Protein AF-0000000067850113 (afdb_homodimer)

Sequence (910 aa):
MAALKRILNLSKTIKTITNKEPCWVKTADEAIEKANLDSDQLVFVQGAAATPTELLRAMTDYGIRSDVRNVRLCHMHLEGPAPFAKAENAKHFKSVSFFIGGNVRAAVNAGHADCIPILLHEIPRVFEEKYLKPDIALVQVCPPDDKGYCSLGTSVDCVRSALSHAKYIVALVNKHMPRTFGDASIHVSHLDFAVEHHTPLPVHPVKPPSKEEQQIGKYIAENLVENGATMQMGIGSIPDAVLSLLDNHKNLGIHSEMFSDGVVDLVNKGCITNNCKPMHKGRIVGSFCIGSEKLYDFMHDNPFIEMLAVNYVNNPQIVAKQAKMTAINSCIEVDITGQICADSIGTRMYSGFGGQLDFVIGAALSNDRQGKSIIALQSVTSKGESKIQPVLKLGSGVVTNRAIVRYVVTEYGIASLFGKSLQQRSYELIQIAHPDHREALEKAAFERLKMMPAPMAALKRILNLSKTIKTITNKEPCWVKTADEAIEKANLDSDQLVFVQGAAATPTELLRAMTDYGIRSDVRNVRLCHMHLEGPAPFAKAENAKHFKSVSFFIGGNVRAAVNAGHADCIPILLHEIPRVFEEKYLKPDIALVQVCPPDDKGYCSLGTSVDCVRSALSHAKYIVALVNKHMPRTFGDASIHVSHLDFAVEHHTPLPVHPVKPPSKEEQQIGKYIAENLVENGATMQMGIGSIPDAVLSLLDNHKNLGIHSEMFSDGVVDLVNKGCITNNCKPMHKGRIVGSFCIGSEKLYDFMHDNPFIEMLAVNYVNNPQIVAKQAKMTAINSCIEVDITGQICADSIGTRMYSGFGGQLDFVIGAALSNDRQGKSIIALQSVTSKGESKIQPVLKLGSGVVTNRAIVRYVVTEYGIASLFGKSLQQRSYELIQIAHPDHREALEKAAFERLKMMPAP

Solvent-accessible surface area (backbone atoms only — not comparable to full-atom values): 42792 Å² total; per-residue (Å²): 100,67,70,53,51,50,51,60,65,56,48,63,48,54,51,76,43,85,96,41,67,43,47,74,42,84,39,45,51,57,40,41,59,73,67,58,76,50,56,66,36,33,32,35,41,40,25,43,38,25,30,36,53,63,49,52,50,25,44,39,52,49,34,61,77,66,61,28,34,52,23,33,34,39,29,49,36,51,48,70,83,46,74,45,50,36,77,92,32,40,64,31,22,30,42,34,23,45,22,41,22,83,62,47,31,66,25,32,66,58,32,49,24,44,36,28,58,30,44,45,35,50,53,36,48,33,28,73,69,56,74,45,65,27,48,34,26,40,33,30,25,16,60,56,49,100,84,35,41,22,10,30,31,42,36,22,32,49,44,63,42,45,56,77,45,27,74,34,33,39,34,39,30,14,76,61,39,27,39,34,35,70,61,14,45,34,24,46,34,70,32,46,26,34,22,75,51,76,56,80,61,64,61,52,82,86,62,82,52,50,72,53,32,40,41,29,10,46,54,42,33,74,71,68,56,55,69,32,19,21,35,25,36,51,79,54,45,46,46,43,29,23,45,72,55,39,77,84,41,43,35,22,21,41,57,21,54,32,56,42,50,47,56,58,55,34,39,77,71,57,19,42,47,9,66,51,32,78,64,64,59,50,27,39,37,30,11,31,34,56,26,38,70,68,40,45,58,61,43,36,76,28,83,53,38,32,31,30,40,23,58,54,62,36,23,34,77,56,38,9,59,34,28,42,16,33,27,45,39,67,53,62,35,31,19,34,64,43,35,27,21,47,24,26,62,24,69,44,65,53,37,36,49,42,54,51,52,32,40,38,50,3,11,70,57,16,71,80,73,53,30,38,28,34,38,38,39,66,29,44,48,99,85,64,45,67,22,60,28,74,47,60,54,66,45,42,40,49,60,40,28,40,48,70,43,38,33,41,32,16,55,59,38,76,23,79,39,69,83,34,30,48,48,30,28,28,30,41,48,43,65,26,32,44,78,91,48,31,65,63,44,48,53,44,40,22,70,65,44,48,38,72,57,37,127,104,69,70,53,52,51,50,60,65,55,48,63,48,52,52,76,43,85,97,42,67,44,46,74,43,85,40,46,50,56,40,40,59,73,68,57,77,49,56,66,36,34,32,35,43,40,25,43,40,25,29,36,52,63,50,51,49,25,44,38,52,50,32,60,77,66,62,28,35,52,22,33,33,41,29,48,36,52,48,70,82,46,72,45,49,36,77,91,33,39,67,32,22,32,42,34,23,45,24,42,22,82,62,45,31,66,24,32,64,59,31,48,23,46,36,29,58,32,45,45,34,50,54,35,48,33,28,73,70,57,73,44,64,27,46,34,27,40,33,32,25,15,58,56,48,100,85,34,40,21,10,29,31,41,36,22,31,50,43,62,42,44,56,76,45,27,74,36,33,38,33,38,31,13,76,60,38,26,40,32,36,70,61,15,46,32,25,45,34,70,32,47,27,34,20,75,51,77,56,80,59,64,62,51,82,85,61,81,52,51,73,53,33,40,42,28,10,47,54,42,32,74,71,70,56,55,70,33,19,22,36,24,36,52,79,52,46,47,46,43,28,23,46,71,55,38,79,85,42,42,35,22,21,42,57,19,54,32,54,41,50,49,56,56,56,35,40,77,70,56,18,42,48,9,66,51,32,79,64,64,59,52,27,37,38,30,12,31,34,57,24,38,70,67,40,46,57,61,41,35,74,27,84,52,38,34,29,31,40,21,57,55,61,37,22,34,76,55,37,8,58,34,30,42,16,34,27,44,39,66,54,62,35,31,20,34,65,43,36,27,22,47,24,27,61,24,68,43,67,55,35,38,49,41,56,50,51,32,40,37,50,4,10,69,56,17,68,81,73,54,31,38,28,36,40,38,38,65,28,46,46,101,86,64,45,66,24,61,29,74,46,60,54,64,44,42,40,49,59,42,29,39,47,71,42,40,34,41,32,16,55,58,39,77,24,78,37,70,83,35,30,48,48,29,29,30,28,40,46,44,63,25,33,45,77,92,48,31,66,62,45,47,53,45,40,22,70,66,44,48,37,73,57,37,128

InterPro domains:
  IPR003702 Acetyl-CoA hydrolase/transferase, N-terminal [PF02550] (43-203)
  IPR026888 Acetyl-CoA hydrolase/transferase, C-terminal domain [PF13336] (291-445)
  IPR037171 NagB/RpiA transferase-like [SSF100950] (24-242)
  IPR037171 NagB/RpiA transferase-like [SSF100950] (205-452)
  IPR038460 Acetyl-CoA hydrolase/transferase, C-terminal domain superfamily [G3DSA:3.40.1080.20] (309-453)
  IPR046433 Acetyl-CoA hydrolase/transferase [PTHR21432] (11-454)

Secondary structure (DSSP, 8-state):
-HHHHHHHHHHHHHSPPTT---EEESSHHHHHHHTT--TT-EEEE--BTT--HHHHHHHHHHHHHHT---EEEEES-B-S--GGGSGGGTTTEEEEESS--HHHHHHHHHTSSEE----GGGHHHHHHTTSS--SEEEEEEPPP-TTSEEE-TTB-TTHHHHHHT-SEEEEEE-TTS---EETTEEEGGG-SEEEE---PPP----PPPPHHHHHHHHHHHHHT--TTPEEEE-SSHHHHHHHHT-TT--SBEEB-SEE-HHHHHHHHTT-B--TT-SSSTTSEEESEE---HHHHHHHTT-TTEEE--HHHHT-HHHHTTSTT-EEEEE-SEEETT--EE-SEETTEE-S--TTHHHHHHHHHT-TTS--EEEEE--SB-TT--BSEESSPPTT--EEE-TTT--EEEETTEEEE-TT--HHHHHHHHHHTS-HHHHHHHHHHHHHHHSS----/-HHHHHHHHHHHHHSPPTT---EEESSHHHHHHHTT--TT-EEEE--BTT--HHHHHHHHHHHHHHT---EEEEES-B-S--GGGSGGGTTTEEEEESS--HHHHHHHHHTSSEE----GGGHHHHHHTTSS--SEEEEEEPPP-TTSEEE-TTB-TTHHHHHHT-SEEEEEE-TTS---EETTEEEGGG-SEEEE---PPP----PPPPHHHHHHHHHHHHHT--TTPEEEE-SSHHHHHHHHT-TT--SBEEB-SEE-HHHHHHHHTT-B--TT-SSSTTSEEESEE---HHHHHHHTT-TTEEE--HHHHT-HHHHTTSTT-EEEEE-SEEETT--EE-SEETTEE-S--TTHHHHHHHHHT-TTS--EEEEE--SB-TT--BSEESSPPTT--EEE-TTT--EEEETTEEEE-TT--HHHHHHHHHHTS-HHHHHHHHHHHHHHHSS----

Foldseek 3Di:
DVVVVQVVLLPQFQDFDPPFFAAEDAALLVLLVVLPDAAPFEEEAFAALWGPVRNQVSNLVNQVVVVHAHYEYEYEHHDDARPCLDPVNLRRYEYEYCWDYPRNQVSCQVVSYYYDFDAQLCVLVCLVVPVDAGQEYETEWEAADPVQKIFSAFAQANRSSNLSRYNAYEYAYENQRAHADASGIGGSSSHHYYYYDYDHTDADDDDAADPFLLLLLVQCLPPQDAAQEEEEEDDDHNVLSVLVSNLPHAAYAYLYQEDEPSVVVSVVSRRHQQCSWPPPRRAHEYRHYHHHSNVSVCRHPPNSYHHYYCNQSLALVNLLATDLYEYEEEAQAAELLGFTFRQAQAQRGDIHQYSLVSNLSSQCNRPVNNGHREYEDEQADPVRHGRYHNDGHHRTDGNDGSQSGAWYTTSQHIQGRHPHDSLASSQSSLSRHDPVCSVVSQVSSCVVVVDGRDD/DVVVVQVVLLPQFQDFDPPFFAAEDAALLVLLVVLPDAAPFEEEAFAALWGPVRNQVSNLVNQVVVVHAHYEYEYEHHDDARPCLDPVNLRRYEYEYCWDYPRNQVSCQVVSYYYDFDAQLCVLVCLVVPVDAGQEYETEWEAADPVQKIFSAFAQANRSSNLSRYNAYEYAYENQRAHAAASGIGGSSSHHYYYYDYDHTDADDDDAADPFLLLLLVQCLPPQDAAQEEEEEDDDHNVLSVLVSNLPHAQYAYLYQEDEPSVVVSVVSRRHQQCSWPPPRRAHEYRHYHHHSNVSVCRHPPNSYHHYYCNQSLALVNLLATDLYEYEEEAQAAELLGFTFRQAQAQRGDIHQYSLLSNLSSQCNRPVNNGHREYEDEQADPVRHGRYHNDGHHRTDGNDGSQSGAWYTTSQHIQGRHPHDSLASSQSSLSRHDPVCSVVSQVSSCVVVVDGRDD

Structure (mmCIF, N/CA/C/O backbone):
data_AF-0000000067850113-model_v1
#
loop_
_entity.id
_entity.type
_entity.pdbx_description
1 polymer 'Uncharacterized protein LOC409180 isoform X2'
#
loop_
_atom_site.group_PDB
_atom_site.id
_atom_site.type_symbol
_atom_site.label_atom_id
_atom_site.label_alt_id
_atom_site.label_comp_id
_atom_site.label_asym_id
_atom_site.label_entity_id
_atom_site.label_seq_id
_atom_site.pdbx_PDB_ins_code
_atom_site.Cartn_x
_atom_site.Cartn_y
_atom_site.Cartn_z
_atom_site.occupancy
_atom_site.B_iso_or_equiv
_atom_site.auth_seq_id
_atom_site.auth_comp_id
_atom_site.auth_asym_id
_atom_site.auth_atom_id
_atom_site.pdbx_PDB_model_num
ATOM 1 N N . MET A 1 1 ? -7.66 14 -15.25 1 36.84 1 MET A N 1
ATOM 2 C CA . MET A 1 1 ? -8.617 14.445 -14.234 1 36.84 1 MET A CA 1
ATOM 3 C C . MET A 1 1 ? -7.895 14.984 -13 1 36.84 1 MET A C 1
ATOM 5 O O . MET A 1 1 ? -8.281 16.016 -12.453 1 36.84 1 MET A O 1
ATOM 9 N N . ALA A 1 2 ? -6.797 14.266 -12.711 1 45.38 2 ALA A N 1
ATOM 10 C CA . ALA A 1 2 ? -6.027 14.781 -11.586 1 45.38 2 ALA A CA 1
ATOM 11 C C . ALA A 1 2 ? -5.453 16.156 -11.891 1 45.38 2 ALA A C 1
ATOM 13 O O . ALA A 1 2 ? -5.484 17.062 -11.047 1 45.38 2 ALA A O 1
ATOM 14 N N . ALA A 1 3 ? -4.969 16.266 -13.125 1 43.81 3 ALA A N 1
ATOM 15 C CA . ALA A 1 3 ? -4.422 17.547 -13.555 1 43.81 3 ALA A CA 1
ATOM 16 C C . ALA A 1 3 ? -5.488 18.641 -13.523 1 43.81 3 ALA A C 1
ATOM 18 O O . ALA A 1 3 ? -5.219 19.766 -13.117 1 43.81 3 ALA A O 1
ATOM 19 N N . LEU A 1 4 ? -6.715 18.172 -13.789 1 41.16 4 LEU A N 1
ATOM 20 C CA . LEU A 1 4 ? -7.777 19.172 -13.852 1 41.16 4 LEU A CA 1
ATOM 21 C C . LEU A 1 4 ? -8.172 19.625 -12.445 1 41.16 4 LEU A C 1
ATOM 23 O O . LEU A 1 4 ? -8.391 20.812 -12.227 1 41.16 4 LEU A O 1
ATOM 27 N N . LYS A 1 5 ? -8.281 18.719 -11.547 1 47.19 5 LYS A N 1
ATOM 28 C CA . LYS A 1 5 ? -8.648 19.094 -10.188 1 47.19 5 LYS A CA 1
ATOM 29 C C . LYS A 1 5 ? -7.547 19.922 -9.523 1 47.19 5 LYS A C 1
ATOM 31 O O . LYS A 1 5 ? -7.832 20.844 -8.758 1 47.19 5 LYS A O 1
ATOM 36 N N . ARG A 1 6 ? -6.359 19.531 -9.906 1 48.81 6 ARG A N 1
ATOM 37 C CA . ARG A 1 6 ? -5.254 20.359 -9.43 1 48.81 6 ARG A CA 1
ATOM 38 C C . ARG A 1 6 ? -5.461 21.812 -9.812 1 48.81 6 ARG A C 1
ATOM 40 O O . ARG A 1 6 ? -5.266 22.719 -8.984 1 48.81 6 ARG A O 1
ATOM 47 N N . ILE A 1 7 ? -5.941 21.906 -10.969 1 44.22 7 ILE A N 1
ATOM 48 C CA . ILE A 1 7 ? -6.078 23.25 -11.523 1 44.22 7 ILE A CA 1
ATOM 49 C C . ILE A 1 7 ? -7.164 24.016 -10.766 1 44.22 7 ILE A C 1
ATOM 51 O O . ILE A 1 7 ? -6.984 25.188 -10.422 1 44.22 7 ILE A O 1
ATOM 55 N N . LEU A 1 8 ? -8.242 23.375 -10.422 1 45.66 8 LEU A N 1
ATOM 56 C CA . LEU A 1 8 ? -9.367 24.062 -9.805 1 45.66 8 LEU A CA 1
ATOM 57 C C . LEU A 1 8 ? -9.031 24.484 -8.383 1 45.66 8 LEU A C 1
ATOM 59 O O . LEU A 1 8 ? -9.344 25.609 -7.969 1 45.66 8 LEU A O 1
ATOM 63 N N . ASN A 1 9 ? -8.406 23.625 -7.664 1 50.81 9 ASN A N 1
ATOM 64 C CA . ASN A 1 9 ? -8.086 23.938 -6.277 1 50.81 9 ASN A CA 1
ATOM 65 C C . ASN A 1 9 ? -6.973 24.984 -6.184 1 50.81 9 ASN A C 1
ATOM 67 O O . ASN A 1 9 ? -7.012 25.859 -5.32 1 50.81 9 ASN A O 1
ATOM 71 N N . LEU A 1 10 ? -6.055 24.953 -7.227 1 52.88 10 LEU A N 1
ATOM 72 C CA . LEU A 1 10 ? -4.934 25.875 -7.227 1 52.88 10 LEU A CA 1
ATOM 73 C C . LEU A 1 10 ? -5.414 27.312 -7.465 1 52.88 10 LEU A C 1
ATOM 75 O O . LEU A 1 10 ? -4.82 28.266 -6.953 1 52.88 10 LEU A O 1
ATOM 79 N N . SER A 1 11 ? -6.516 27.406 -8.117 1 60.19 11 SER A N 1
ATOM 80 C CA . SER A 1 11 ? -6.898 28.734 -8.57 1 60.19 11 SER A CA 1
ATOM 81 C C . SER A 1 11 ? -7.547 29.547 -7.445 1 60.19 11 SER A C 1
ATOM 83 O O . SER A 1 11 ? -7.531 30.781 -7.465 1 60.19 11 SER A O 1
ATOM 85 N N . LYS A 1 12 ? -7.836 28.922 -6.328 1 66.81 12 LYS A N 1
ATOM 86 C CA . LYS A 1 12 ? -8.703 29.609 -5.383 1 66.81 12 LYS A CA 1
ATOM 87 C C . LYS A 1 12 ? -7.91 30.594 -4.527 1 66.81 12 LYS A C 1
ATOM 89 O O . LYS A 1 12 ? -8.383 31.703 -4.246 1 66.81 12 LYS A O 1
ATOM 94 N N . THR A 1 13 ? -6.621 30.234 -4.281 1 75.69 13 THR A N 1
ATOM 95 C CA . THR A 1 13 ? -5.941 31.125 -3.344 1 75.69 13 THR A CA 1
ATOM 96 C C . THR A 1 13 ? -4.992 32.062 -4.078 1 75.69 13 THR A C 1
ATOM 98 O O . THR A 1 13 ? -4.359 32.938 -3.461 1 75.69 13 THR A O 1
ATOM 101 N N . ILE A 1 14 ? -4.988 31.922 -5.328 1 78.5 14 ILE A N 1
ATOM 102 C CA . ILE A 1 14 ? -4.094 32.75 -6.121 1 78.5 14 ILE A CA 1
ATOM 103 C C . ILE A 1 14 ? -4.871 33.938 -6.715 1 78.5 14 ILE A C 1
ATOM 105 O O . ILE A 1 14 ? -4.324 35.031 -6.891 1 78.5 14 ILE A O 1
ATOM 109 N N . LYS A 1 15 ? -6.199 33.781 -6.891 1 82.12 15 LYS A N 1
ATOM 110 C CA . LYS A 1 15 ? -7.016 34.812 -7.492 1 82.12 15 LYS A CA 1
ATOM 111 C C . LYS A 1 15 ? -7.344 35.906 -6.48 1 82.12 15 LYS A C 1
ATOM 113 O O . LYS A 1 15 ? -7.719 35.625 -5.344 1 82.12 15 LYS A O 1
ATOM 118 N N . THR A 1 16 ? -7.172 37.062 -6.926 1 88.19 16 THR A N 1
ATOM 119 C CA . THR A 1 16 ? -7.457 38.219 -6.059 1 88.19 16 THR A CA 1
ATOM 120 C C . THR A 1 16 ? -8.945 38.25 -5.715 1 88.19 16 THR A C 1
ATOM 122 O O . THR A 1 16 ? -9.797 38.031 -6.574 1 88.19 16 THR A O 1
ATOM 125 N N . ILE A 1 17 ? -9.156 38.531 -4.418 1 88.38 17 ILE A N 1
ATOM 126 C CA . ILE A 1 17 ? -10.516 38.875 -4.023 1 88.38 17 ILE A CA 1
ATOM 127 C C . ILE A 1 17 ? -10.688 40.406 -4.105 1 88.38 17 ILE A C 1
ATOM 129 O O . ILE A 1 17 ? -10.07 41.156 -3.336 1 88.38 17 ILE A O 1
ATOM 133 N N . THR A 1 18 ? -11.555 40.781 -4.984 1 87.56 18 THR A N 1
ATOM 134 C CA . THR A 1 18 ? -11.711 42.219 -5.266 1 87.56 18 THR A CA 1
ATOM 135 C C . THR A 1 18 ? -12.227 42.938 -4.035 1 87.56 18 THR A C 1
ATOM 137 O O . THR A 1 18 ? -13.156 42.5 -3.371 1 87.56 18 THR A O 1
ATOM 140 N N . ASN A 1 19 ? -11.531 44 -3.736 1 89.5 19 ASN A N 1
ATOM 141 C CA . ASN A 1 19 ? -11.914 44.938 -2.697 1 89.5 19 ASN A CA 1
ATOM 142 C C . ASN A 1 19 ? -11.812 44.312 -1.307 1 89.5 19 ASN A C 1
ATOM 144 O O . ASN A 1 19 ? -12.641 44.594 -0.438 1 89.5 19 ASN A O 1
ATOM 148 N N . LYS A 1 20 ? -11.008 43.344 -1.157 1 92.75 20 LYS A N 1
ATOM 149 C CA . LYS A 1 20 ? -10.766 42.781 0.167 1 92.75 20 LYS A CA 1
ATOM 150 C C . LYS A 1 20 ? -9.289 42.906 0.549 1 92.75 20 LYS A C 1
ATOM 152 O O . LYS A 1 20 ? -8.406 42.625 -0.257 1 92.75 20 LYS A O 1
ATOM 157 N N . GLU A 1 21 ? -9.07 43.406 1.704 1 94.19 21 GLU A N 1
ATOM 158 C CA . GLU A 1 21 ? -7.75 43.5 2.328 1 94.19 21 GLU A CA 1
ATOM 159 C C . GLU A 1 21 ? -7.762 42.875 3.721 1 94.19 21 GLU A C 1
ATOM 161 O O . GLU A 1 21 ? -8.789 42.875 4.398 1 94.19 21 GLU A O 1
ATOM 166 N N . PRO A 1 22 ? -6.66 42.375 4.078 1 96.56 22 PRO A N 1
ATOM 167 C CA . PRO A 1 22 ? -6.637 41.844 5.441 1 96.56 22 PRO A CA 1
ATOM 168 C C . PRO A 1 22 ? -6.785 42.938 6.504 1 96.56 22 PRO A C 1
ATOM 170 O O . PRO A 1 22 ? -6.414 44.062 6.27 1 96.56 22 PRO A O 1
ATOM 173 N N . CYS A 1 23 ? -7.414 42.562 7.527 1 98.06 23 CYS A N 1
ATOM 174 C CA . CYS A 1 23 ? -7.348 43.406 8.711 1 98.06 23 CYS A CA 1
ATOM 175 C C . CYS A 1 23 ? -5.996 43.281 9.406 1 98.06 23 CYS A C 1
ATOM 177 O O . CYS A 1 23 ? -5.723 42.25 10.047 1 98.06 23 CYS A O 1
ATOM 179 N N . TRP A 1 24 ? -5.184 44.25 9.227 1 98.12 24 TRP A N 1
ATOM 180 C CA . TRP A 1 24 ? -3.881 44.25 9.883 1 98.12 24 TRP A CA 1
ATOM 181 C C . TRP A 1 24 ? -4.012 44.625 11.359 1 98.12 24 TRP A C 1
ATOM 183 O O . TRP A 1 24 ? -4.633 45.656 11.688 1 98.12 24 TRP A O 1
ATOM 193 N N . VAL A 1 25 ? -3.463 43.812 12.203 1 98.38 25 VAL A N 1
ATOM 194 C CA . VAL A 1 25 ? -3.527 44.062 13.641 1 98.38 25 VAL A CA 1
ATOM 195 C C . VAL A 1 25 ? -2.117 44.125 14.219 1 98.38 25 VAL A C 1
ATOM 197 O O . VAL A 1 25 ? -1.141 43.812 13.523 1 98.38 25 VAL A O 1
ATOM 200 N N . LYS A 1 26 ? -1.977 44.5 15.461 1 97.75 26 LYS A N 1
ATOM 201 C CA . LYS A 1 26 ? -0.671 44.812 16.047 1 97.75 26 LYS A CA 1
ATOM 202 C C . LYS A 1 26 ? -0.047 43.594 16.672 1 97.75 26 LYS A C 1
ATOM 204 O O . LYS A 1 26 ? 1.178 43.438 16.719 1 97.75 26 LYS A O 1
ATOM 209 N N . THR A 1 27 ? -0.947 42.719 17.25 1 98.38 27 THR A N 1
ATOM 210 C CA . THR A 1 27 ? -0.417 41.531 17.953 1 98.38 27 THR A CA 1
ATOM 211 C C . THR A 1 27 ? -1.161 40.281 17.547 1 98.38 27 THR A C 1
ATOM 213 O O . THR A 1 27 ? -2.291 40.344 17.062 1 98.38 27 THR A O 1
ATOM 216 N N . ALA A 1 28 ? -0.485 39.188 17.766 1 98.62 28 ALA A N 1
ATOM 217 C CA . ALA A 1 28 ? -1.119 37.906 17.547 1 98.62 28 ALA A CA 1
ATOM 218 C C . ALA A 1 28 ? -2.35 37.719 18.422 1 98.62 28 ALA A C 1
ATOM 220 O O . ALA A 1 28 ? -3.346 37.125 18 1 98.62 28 ALA A O 1
ATOM 221 N N . ASP A 1 29 ? -2.311 38.25 19.656 1 98.44 29 ASP A N 1
ATOM 222 C CA . ASP A 1 29 ? -3.438 38.188 20.594 1 98.44 29 ASP A CA 1
ATOM 223 C C . ASP A 1 29 ? -4.68 38.844 19.984 1 98.44 29 ASP A C 1
ATOM 225 O O . ASP A 1 29 ? -5.77 38.25 20.031 1 98.44 29 ASP A O 1
ATOM 229 N N . GLU A 1 30 ? -4.445 40.031 19.438 1 98.38 30 GLU A N 1
ATOM 230 C CA . GLU A 1 30 ? -5.547 40.75 18.812 1 98.38 30 GLU A CA 1
ATOM 231 C C . GLU A 1 30 ? -6.113 39.969 17.625 1 98.38 30 GLU A C 1
ATOM 233 O O . GLU A 1 30 ? -7.324 39.969 17.406 1 98.38 30 GLU A O 1
ATOM 238 N N . ALA A 1 31 ? -5.246 39.344 16.891 1 98.56 31 ALA A N 1
ATOM 239 C CA . ALA A 1 31 ? -5.672 38.594 15.711 1 98.56 31 ALA A CA 1
ATOM 240 C C . ALA A 1 31 ? -6.582 37.438 16.109 1 98.56 31 ALA A C 1
ATOM 242 O O . ALA A 1 31 ? -7.617 37.219 15.477 1 98.56 31 ALA A O 1
ATOM 243 N N . ILE A 1 32 ? -6.176 36.719 17.156 1 98.62 32 ILE A N 1
ATOM 244 C CA . ILE A 1 32 ? -6.941 35.562 17.609 1 98.62 32 ILE A CA 1
ATOM 245 C C . ILE A 1 32 ? -8.297 36.031 18.141 1 98.62 32 ILE A C 1
ATOM 247 O O . ILE A 1 32 ? -9.32 35.375 17.891 1 98.62 32 ILE A O 1
ATOM 251 N N . GLU A 1 33 ? -8.25 37.094 18.891 1 97.62 33 GLU A N 1
ATOM 252 C CA . GLU A 1 33 ? -9.484 37.656 19.422 1 97.62 33 GLU A CA 1
ATOM 253 C C . GLU A 1 33 ? -10.445 38.031 18.297 1 97.62 33 GLU A C 1
ATOM 255 O O . GLU A 1 33 ? -11.633 37.719 18.344 1 97.62 33 GLU A O 1
ATOM 260 N N . LYS A 1 34 ? -9.953 38.656 17.297 1 97.88 34 LYS A N 1
ATOM 261 C CA . LYS A 1 34 ? -10.773 39.094 16.172 1 97.88 34 LYS A CA 1
ATOM 262 C C . LYS A 1 34 ? -11.289 37.906 15.359 1 97.88 34 LYS A C 1
ATOM 264 O O . LYS A 1 34 ? -12.383 37.969 14.789 1 97.88 34 LYS A O 1
ATOM 269 N N . ALA A 1 35 ? -10.492 36.906 15.352 1 97.88 35 ALA A N 1
ATOM 270 C CA . ALA A 1 35 ? -10.906 35.688 14.633 1 97.88 35 ALA A CA 1
ATOM 271 C C . ALA A 1 35 ? -11.992 34.938 15.398 1 97.88 35 ALA A C 1
ATOM 273 O O . ALA A 1 35 ? -12.531 33.938 14.914 1 97.88 35 ALA A O 1
ATOM 274 N N . ASN A 1 36 ? -12.344 35.375 16.625 1 96.88 36 ASN A N 1
ATOM 275 C CA . ASN A 1 36 ? -13.438 34.875 17.438 1 96.88 36 ASN A CA 1
ATOM 276 C C . ASN A 1 36 ? -13.234 33.406 17.766 1 96.88 36 ASN A C 1
ATOM 278 O O . ASN A 1 36 ? -14.117 32.562 17.531 1 96.88 36 ASN A O 1
ATOM 282 N N . LEU A 1 37 ? -12.023 33.031 18.234 1 98.5 37 LEU A N 1
ATOM 283 C CA . LEU A 1 37 ? -11.82 31.703 18.75 1 98.5 37 LEU A CA 1
ATOM 284 C C . LEU A 1 37 ? -12.859 31.359 19.812 1 98.5 37 LEU A C 1
ATOM 286 O O . LEU A 1 37 ? -13.086 32.156 20.734 1 98.5 37 LEU A O 1
ATOM 290 N N . ASP A 1 38 ? -13.469 30.203 19.688 1 98.44 38 ASP A N 1
ATOM 291 C CA . ASP A 1 38 ? -14.516 29.797 20.609 1 98.44 38 ASP A CA 1
ATOM 292 C C . ASP A 1 38 ? -14.523 28.281 20.797 1 98.44 38 ASP A C 1
ATOM 294 O O . ASP A 1 38 ? -13.781 27.562 20.109 1 98.44 38 ASP A O 1
ATOM 298 N N . SER A 1 39 ? -15.32 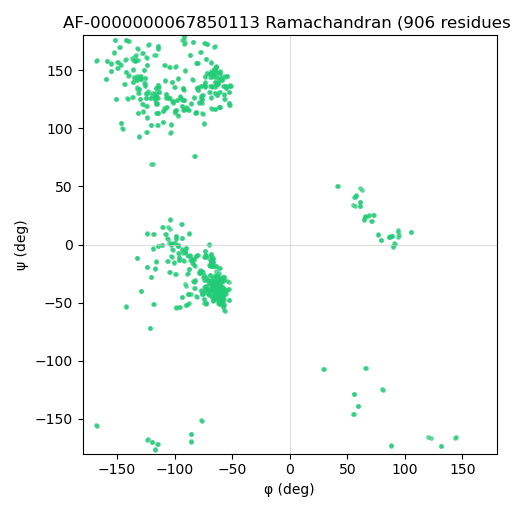27.828 21.781 1 98.69 39 SER A N 1
ATOM 299 C CA . SER A 1 39 ? -15.422 26.406 22.109 1 98.69 39 SER A CA 1
ATOM 300 C C . SER A 1 39 ? -15.906 25.594 20.922 1 98.69 39 SER A C 1
ATOM 302 O O . SER A 1 39 ? -16.641 26.094 20.078 1 98.69 39 SER A O 1
ATOM 304 N N . ASP A 1 40 ? -15.414 24.406 20.734 1 98.25 40 ASP A N 1
ATOM 305 C CA . ASP A 1 40 ? -15.859 23.375 19.797 1 98.25 40 ASP A CA 1
ATOM 306 C C . ASP A 1 40 ? -15.422 23.688 18.375 1 98.25 40 ASP A C 1
ATOM 308 O O . ASP A 1 40 ? -15.805 22.984 17.438 1 98.25 40 ASP A O 1
ATOM 312 N N . GLN A 1 41 ? -14.562 24.719 18.219 1 98.69 41 GLN A N 1
ATOM 313 C CA . GLN A 1 41 ? -14.07 25.062 16.891 1 98.69 41 GLN A CA 1
ATOM 314 C C . GLN A 1 41 ? -12.922 24.156 16.469 1 98.69 41 GLN A C 1
ATOM 316 O O . GLN A 1 41 ? -12.305 23.5 17.312 1 98.69 41 GLN A O 1
ATOM 321 N N . LEU A 1 42 ? -12.734 24.047 15.188 1 98.81 42 LEU A N 1
ATOM 322 C CA . LEU A 1 42 ? -11.586 23.375 14.594 1 98.81 42 LEU A CA 1
ATOM 323 C C . LEU A 1 42 ? -10.594 24.391 14.039 1 98.81 42 LEU A C 1
ATOM 325 O O . LEU A 1 42 ? -10.969 25.281 13.266 1 98.81 42 LEU A O 1
ATOM 329 N N . VAL A 1 43 ? -9.367 24.266 14.477 1 98.94 43 VAL A N 1
ATOM 330 C CA . VAL A 1 43 ? -8.305 25.156 14.023 1 98.94 43 VAL A CA 1
ATOM 331 C C . VAL A 1 43 ? -7.266 24.359 13.234 1 98.94 43 VAL A C 1
ATOM 333 O O . VAL A 1 43 ? -6.727 23.375 13.734 1 98.94 43 VAL A O 1
ATOM 336 N N . PHE A 1 44 ? -7.062 24.734 11.992 1 98.88 44 PHE A N 1
ATOM 337 C CA . PHE A 1 44 ? -5.938 24.203 11.242 1 98.88 44 PHE A CA 1
ATOM 338 C C . PHE A 1 44 ? -4.668 24.984 11.523 1 98.88 44 PHE A C 1
ATOM 340 O O . PHE A 1 44 ? -4.707 26.219 11.648 1 98.88 44 PHE A O 1
ATOM 347 N N . VAL A 1 45 ? -3.51 24.297 11.609 1 98.88 45 VAL A N 1
ATOM 348 C CA . VAL A 1 45 ? -2.24 24.969 11.859 1 98.88 45 VAL A CA 1
ATOM 349 C C . VAL A 1 45 ? -1.205 24.516 10.828 1 98.88 45 VAL A C 1
ATOM 351 O O . VAL A 1 45 ? -0.979 23.312 10.656 1 98.88 45 VAL A O 1
ATOM 354 N N . GLN A 1 46 ? -0.594 25.469 10.109 1 98.81 46 GLN A N 1
ATOM 355 C CA . GLN A 1 46 ? 0.513 25.172 9.211 1 98.81 46 GLN A CA 1
ATOM 356 C C . GLN A 1 46 ? 1.694 24.562 9.961 1 98.81 46 GLN A C 1
ATOM 358 O O . GLN A 1 46 ? 1.946 24.922 11.117 1 98.81 46 GLN A O 1
ATOM 363 N N . GLY A 1 47 ? 2.49 23.672 9.242 1 97.69 47 GLY A N 1
ATOM 364 C CA . GLY A 1 47 ? 3.457 22.875 9.984 1 97.69 47 GLY A CA 1
ATOM 365 C C . GLY A 1 47 ? 4.891 23.125 9.547 1 97.69 47 GLY A C 1
ATOM 366 O O . GLY A 1 47 ? 5.184 24.125 8.891 1 97.69 47 GLY A O 1
ATOM 367 N N . ALA A 1 48 ? 5.77 22.266 10.055 1 95.38 48 ALA A N 1
ATOM 368 C CA . ALA A 1 48 ? 7.195 22.266 9.742 1 95.38 48 ALA A CA 1
ATOM 369 C C . ALA A 1 48 ? 7.848 23.578 10.109 1 95.38 48 ALA A C 1
ATOM 371 O O . ALA A 1 48 ? 7.574 24.141 11.18 1 95.38 48 ALA A O 1
ATOM 372 N N . ALA A 1 49 ? 8.75 24.094 9.25 1 96.38 49 ALA A N 1
ATOM 373 C CA . ALA A 1 49 ? 9.461 25.328 9.562 1 96.38 49 ALA A CA 1
ATOM 374 C C . ALA A 1 49 ? 8.523 26.531 9.539 1 96.38 49 ALA A C 1
ATOM 376 O O . ALA A 1 49 ? 8.867 27.594 10.047 1 96.38 49 ALA A O 1
ATOM 377 N N . ALA A 1 50 ? 7.348 26.344 8.992 1 98.25 50 ALA A N 1
ATOM 378 C CA . ALA A 1 50 ? 6.395 27.438 8.844 1 98.25 50 ALA A CA 1
ATOM 379 C C . ALA A 1 50 ? 5.434 27.5 10.031 1 98.25 50 ALA A C 1
ATOM 381 O O . ALA A 1 50 ? 4.488 28.281 10.039 1 98.25 50 ALA A O 1
ATOM 382 N N . THR A 1 51 ? 5.605 26.672 11.094 1 98.5 51 THR A N 1
ATOM 383 C CA . THR A 1 51 ? 4.738 26.688 12.266 1 98.5 51 THR A CA 1
ATOM 384 C C . THR A 1 51 ? 4.621 28.094 12.836 1 98.5 51 THR A C 1
ATOM 386 O O . THR A 1 51 ? 5.625 28.719 13.18 1 98.5 51 THR A O 1
ATOM 389 N N . PRO A 1 52 ? 3.396 28.578 12.906 1 98.62 52 PRO A N 1
ATOM 390 C CA . PRO A 1 52 ? 3.229 29.922 13.445 1 98.62 52 PRO A CA 1
ATOM 391 C C . PRO A 1 52 ? 3.205 29.953 14.977 1 98.62 52 PRO A C 1
ATOM 393 O O . PRO A 1 52 ? 2.166 30.25 15.57 1 98.62 52 PRO A O 1
ATOM 396 N N . THR A 1 53 ? 4.324 29.828 15.586 1 98.19 53 THR A N 1
ATOM 397 C CA . THR A 1 53 ? 4.473 29.609 17.016 1 98.19 53 THR A CA 1
ATOM 398 C C . THR A 1 53 ? 3.867 30.75 17.812 1 98.19 53 THR A C 1
ATOM 400 O O . THR A 1 53 ? 3.277 30.531 18.875 1 98.19 53 THR A O 1
ATOM 403 N N . GLU A 1 54 ? 3.979 32 17.297 1 98.69 54 GLU A N 1
ATOM 404 C CA . GLU A 1 54 ? 3.434 33.156 18.016 1 98.69 54 GLU A CA 1
ATOM 405 C C . GLU A 1 54 ? 1.908 33.156 18 1 98.69 54 GLU A C 1
ATOM 407 O O . GLU A 1 54 ? 1.267 33.562 18.969 1 98.69 54 GLU A O 1
ATOM 412 N N . LEU A 1 55 ? 1.325 32.75 16.906 1 98.81 55 LEU A N 1
ATOM 413 C CA . LEU A 1 55 ? -0.127 32.625 16.844 1 98.81 55 LEU A CA 1
ATOM 414 C C . LEU A 1 55 ? -0.599 31.5 17.75 1 98.81 55 LEU A C 1
ATOM 416 O O . LEU A 1 55 ? -1.664 31.594 18.375 1 98.81 55 LEU A O 1
ATOM 420 N N . LEU A 1 56 ? 0.176 30.375 17.844 1 98.75 56 LEU A N 1
ATOM 421 C CA . LEU A 1 56 ? -0.16 29.266 18.734 1 98.75 56 LEU A CA 1
ATOM 422 C C . LEU A 1 56 ? -0.106 29.703 20.203 1 98.75 56 LEU A C 1
ATOM 424 O O . LEU A 1 56 ? -0.957 29.312 21 1 98.75 56 LEU A O 1
ATOM 428 N N . ARG A 1 57 ? 0.903 30.469 20.516 1 98.62 57 ARG A N 1
ATOM 429 C CA . ARG A 1 57 ? 0.974 31.047 21.859 1 98.62 57 ARG A CA 1
ATOM 430 C C . ARG A 1 57 ? -0.263 31.875 22.156 1 98.62 57 ARG A C 1
ATOM 432 O O . ARG A 1 57 ? -0.911 31.688 23.188 1 98.62 57 ARG A O 1
ATOM 439 N N . ALA A 1 58 ? -0.55 32.812 21.25 1 98.81 58 ALA A N 1
ATOM 440 C CA . ALA A 1 58 ? -1.677 33.75 21.422 1 98.81 58 ALA A CA 1
ATOM 441 C C . ALA A 1 58 ? -2.99 32.969 21.547 1 98.81 58 ALA A C 1
ATOM 443 O O . ALA A 1 58 ? -3.828 33.281 22.391 1 98.81 58 ALA A O 1
ATOM 444 N N . MET A 1 59 ? -3.186 31.953 20.688 1 98.88 59 MET A N 1
ATOM 445 C CA . MET A 1 59 ? -4.387 31.125 20.719 1 98.88 59 MET A CA 1
ATOM 446 C C . MET A 1 59 ? -4.543 30.438 22.062 1 98.88 59 MET A C 1
ATOM 448 O O . MET A 1 59 ? -5.629 30.438 22.656 1 98.88 59 MET A O 1
ATOM 452 N N . THR A 1 60 ? -3.434 29.828 22.562 1 98.81 60 THR A N 1
ATOM 453 C CA . THR A 1 60 ? -3.473 29.094 23.812 1 98.81 60 THR A CA 1
ATOM 454 C C . THR A 1 60 ? -3.803 30.031 24.984 1 98.81 60 THR A C 1
ATOM 456 O O . THR A 1 60 ? -4.676 29.734 25.797 1 98.81 60 THR A O 1
ATOM 459 N N . ASP A 1 61 ? -3.113 31.188 24.969 1 98.69 61 ASP A N 1
ATOM 460 C CA . ASP A 1 61 ? -3.344 32.156 26.031 1 98.69 61 ASP A CA 1
ATOM 461 C C . ASP A 1 61 ? -4.789 32.656 26.016 1 98.69 61 ASP A C 1
ATOM 463 O O . ASP A 1 61 ? -5.438 32.719 27.062 1 98.69 61 ASP A O 1
ATOM 467 N N . TYR A 1 62 ? -5.207 33.062 24.844 1 98.56 62 TYR A N 1
ATOM 468 C CA . TYR A 1 62 ? -6.578 33.531 24.703 1 98.56 62 TYR A CA 1
ATOM 469 C C . TYR A 1 62 ? -7.574 32.469 25.141 1 98.56 62 TYR A C 1
ATOM 471 O O . TYR A 1 62 ? -8.539 32.75 25.844 1 98.56 62 TYR A O 1
ATOM 479 N N . GLY A 1 63 ? -7.367 31.188 24.656 1 98.38 63 GLY A N 1
ATOM 480 C CA . GLY A 1 63 ? -8.273 30.094 24.984 1 98.38 63 GLY A CA 1
ATOM 481 C C . GLY A 1 63 ? -8.375 29.828 26.484 1 98.38 63 GLY A C 1
ATOM 482 O O . GLY A 1 63 ? -9.461 29.594 27 1 98.38 63 GLY A O 1
ATOM 483 N N . ILE A 1 64 ? -7.242 29.906 27.172 1 98.25 64 ILE A N 1
ATOM 484 C CA . ILE A 1 64 ? -7.207 29.703 28.609 1 98.25 64 ILE A CA 1
ATOM 485 C C . ILE A 1 64 ? -7.957 30.828 29.312 1 98.25 64 ILE A C 1
ATOM 487 O O . ILE A 1 64 ? -8.844 30.578 30.141 1 98.25 64 ILE A O 1
ATOM 491 N N . ARG A 1 65 ? -7.617 32.062 28.906 1 97.94 65 ARG A N 1
ATOM 492 C CA . ARG A 1 65 ? -8.203 33.219 29.562 1 97.94 65 ARG A CA 1
ATOM 493 C C . ARG A 1 65 ? -9.711 33.281 29.328 1 97.94 65 ARG A C 1
ATOM 495 O O . ARG A 1 65 ? -10.461 33.688 30.203 1 97.94 65 ARG A O 1
ATOM 502 N N . SER A 1 66 ? -10.102 32.844 28.188 1 98.25 66 SER A N 1
ATOM 503 C CA . SER A 1 66 ? -11.516 32.906 27.828 1 98.25 66 SER A CA 1
ATOM 504 C C . SER A 1 66 ? -12.234 31.594 28.188 1 98.25 66 SER A C 1
ATOM 506 O O . SER A 1 66 ? -13.438 31.469 28 1 98.25 66 SER A O 1
ATOM 508 N N . ASP A 1 67 ? -11.516 30.609 28.656 1 98.38 67 ASP A N 1
ATOM 509 C CA . ASP A 1 67 ? -12.008 29.297 29.047 1 98.38 67 ASP A CA 1
ATOM 510 C C . ASP A 1 67 ? -12.75 28.609 27.906 1 98.38 67 ASP A C 1
ATOM 512 O O . ASP A 1 67 ? -13.875 28.141 28.078 1 98.38 67 ASP A O 1
ATOM 516 N N . VAL A 1 68 ? -12.195 28.75 26.703 1 98.31 68 VAL A N 1
ATOM 517 C CA . VAL A 1 68 ? -12.781 28 25.609 1 98.31 68 VAL A CA 1
ATOM 518 C C . VAL A 1 68 ? -12.617 26.5 25.859 1 98.31 68 VAL A C 1
ATOM 520 O O . VAL A 1 68 ? -11.695 26.078 26.562 1 98.31 68 VAL A O 1
ATOM 523 N N . ARG A 1 69 ? -13.508 25.719 25.312 1 98.38 69 ARG A N 1
ATOM 524 C CA . ARG A 1 69 ? -13.492 24.281 25.547 1 98.38 69 ARG A CA 1
ATOM 525 C C . ARG A 1 69 ? -13.547 23.5 24.234 1 98.38 69 ARG A C 1
ATOM 527 O O . ARG A 1 69 ? -14.211 23.922 23.281 1 98.38 69 ARG A O 1
ATOM 534 N N . ASN A 1 70 ? -12.82 22.422 24.219 1 97.62 70 ASN A N 1
ATOM 535 C CA . ASN A 1 70 ? -12.914 21.438 23.156 1 97.62 70 ASN A CA 1
ATOM 536 C C . ASN A 1 70 ? -12.555 22.031 21.797 1 97.62 70 ASN A C 1
ATOM 538 O O . ASN A 1 70 ? -13.25 21.797 20.797 1 97.62 70 ASN A O 1
ATOM 542 N N . VAL A 1 71 ? -11.578 22.938 21.797 1 98.75 71 VAL A N 1
ATOM 543 C CA . VAL A 1 71 ? -11.016 23.375 20.516 1 98.75 71 VAL A CA 1
ATOM 544 C C . VAL A 1 71 ? -10.086 22.297 19.969 1 98.75 71 VAL A C 1
ATOM 546 O O . VAL A 1 71 ? -9.18 21.828 20.672 1 98.75 71 VAL A O 1
ATOM 549 N N . ARG A 1 72 ? -10.32 21.875 18.797 1 98.5 72 ARG A N 1
ATOM 550 C CA . ARG A 1 72 ? -9.477 20.875 18.156 1 98.5 72 ARG A CA 1
ATOM 551 C C . ARG A 1 72 ? -8.492 21.516 17.203 1 98.5 72 ARG A C 1
ATOM 553 O O . ARG A 1 72 ? -8.844 22.438 16.469 1 98.5 72 ARG A O 1
ATOM 560 N N . LEU A 1 73 ? -7.316 21.078 17.281 1 98.81 73 LEU A N 1
ATOM 561 C CA . LEU A 1 73 ? -6.289 21.484 16.328 1 98.81 73 LEU A CA 1
ATOM 562 C C . LEU A 1 73 ? -5.957 20.344 15.359 1 98.81 73 LEU A C 1
ATOM 564 O O . LEU A 1 73 ? -5.738 19.219 15.781 1 98.81 73 LEU A O 1
ATOM 568 N N . CYS A 1 74 ? -5.953 20.547 14.086 1 98.62 74 CYS A N 1
ATOM 569 C CA . CYS A 1 74 ? -5.461 19.578 13.117 1 98.62 74 CYS A CA 1
ATOM 570 C C . CYS A 1 74 ? -4.25 20.125 12.367 1 98.62 74 CYS A C 1
ATOM 572 O O . CYS A 1 74 ? -4.227 21.281 11.977 1 98.62 74 CYS A O 1
ATOM 574 N N . HIS A 1 75 ? -3.256 19.328 12.234 1 98.62 75 HIS A N 1
ATOM 575 C CA . HIS A 1 75 ? -1.978 19.766 11.695 1 98.62 75 HIS A CA 1
ATOM 576 C C . HIS A 1 75 ? -1.074 18.594 11.359 1 98.62 75 HIS A C 1
ATOM 578 O O . HIS A 1 75 ? -1.282 17.484 11.867 1 98.62 75 HIS A O 1
ATOM 584 N N . MET A 1 76 ? -0.096 18.859 10.469 1 96.94 76 MET A N 1
ATOM 585 C CA . MET A 1 76 ? 1.046 17.969 10.328 1 96.94 76 MET A CA 1
ATOM 586 C C . MET A 1 76 ? 2.035 18.156 11.469 1 96.94 76 MET A C 1
ATOM 588 O O . MET A 1 76 ? 1.638 18.453 12.602 1 96.94 76 MET A O 1
ATOM 592 N N . HIS A 1 77 ? 3.338 17.891 11.242 1 95.44 77 HIS A N 1
ATOM 593 C CA . HIS A 1 77 ? 4.406 18.109 12.211 1 95.44 77 HIS A CA 1
ATOM 594 C C . HIS A 1 77 ? 4.539 19.594 12.562 1 95.44 77 HIS A C 1
ATOM 596 O O . HIS A 1 77 ? 4.609 20.438 11.672 1 95.44 77 HIS A O 1
ATOM 602 N N . LEU A 1 78 ? 4.535 19.859 13.875 1 97.38 78 LEU A N 1
ATOM 603 C CA . LEU A 1 78 ? 4.746 21.234 14.344 1 97.38 78 LEU A CA 1
ATOM 604 C C . LEU A 1 78 ? 6.117 21.375 15 1 97.38 78 LEU A C 1
ATOM 606 O O . LEU A 1 78 ? 6.57 20.469 15.703 1 97.38 78 LEU A O 1
ATOM 610 N N . GLU A 1 79 ? 6.688 22.484 14.719 1 96.19 79 GLU A N 1
ATOM 611 C CA . GLU A 1 79 ? 7.938 22.844 15.383 1 96.19 79 GLU A CA 1
ATOM 612 C C . GLU A 1 79 ? 7.691 23.797 16.547 1 96.19 79 GLU A C 1
ATOM 614 O O . GLU A 1 79 ? 6.691 24.531 16.562 1 96.19 79 GLU A O 1
ATOM 619 N N . GLY A 1 80 ? 8.609 23.75 17.531 1 96.25 80 GLY A N 1
ATOM 620 C CA . GLY A 1 80 ? 8.531 24.688 18.641 1 96.25 80 GLY A CA 1
ATOM 621 C C . GLY A 1 80 ? 7.66 24.188 19.781 1 96.25 80 GLY A C 1
ATOM 622 O O . GLY A 1 80 ? 7.238 23.031 19.781 1 96.25 80 GLY A O 1
ATOM 623 N N . PRO A 1 81 ? 7.445 25.094 20.766 1 96.88 81 PRO A N 1
ATOM 624 C CA . PRO A 1 81 ? 6.609 24.719 21.906 1 96.88 81 PRO A CA 1
ATOM 625 C C . PRO A 1 81 ? 5.156 24.469 21.516 1 96.88 81 PRO A C 1
ATOM 627 O O . PRO A 1 81 ? 4.633 25.125 20.625 1 96.88 81 PRO A O 1
ATOM 630 N N . ALA A 1 82 ? 4.574 23.547 22.156 1 98.06 82 ALA A N 1
ATOM 631 C CA . ALA A 1 82 ? 3.162 23.234 21.969 1 98.06 82 ALA A CA 1
ATOM 632 C C . ALA A 1 82 ? 2.379 23.422 23.266 1 98.06 82 ALA A C 1
ATOM 634 O O . ALA A 1 82 ? 1.88 22.438 23.828 1 98.06 82 ALA A O 1
ATOM 635 N N . PRO A 1 83 ? 2.225 24.641 23.703 1 98 83 PRO A N 1
ATOM 636 C CA . PRO A 1 83 ? 1.555 24.859 24.984 1 98 83 PRO A CA 1
ATOM 637 C C . PRO A 1 83 ? 0.116 24.344 25 1 98 83 PRO A C 1
ATOM 639 O O . PRO A 1 83 ? -0.387 23.938 26.047 1 98 83 PRO A O 1
ATOM 642 N N . PHE A 1 84 ? -0.579 24.328 23.891 1 98.56 84 PHE A N 1
ATOM 643 C CA . PHE A 1 84 ? -1.953 23.859 23.766 1 98.56 84 PHE A CA 1
ATOM 644 C C . PHE A 1 84 ? -2.047 22.375 24.078 1 98.56 84 PHE A C 1
ATOM 646 O O . PHE A 1 84 ? -3.135 21.859 24.344 1 98.56 84 PHE A O 1
ATOM 653 N N . ALA A 1 85 ? -0.896 21.609 24.047 1 98.38 85 ALA A N 1
ATOM 654 C CA . ALA A 1 85 ? -0.912 20.156 24.188 1 98.38 85 ALA A CA 1
ATOM 655 C C . ALA A 1 85 ? -0.54 19.75 25.609 1 98.38 85 ALA A C 1
ATOM 657 O O . ALA A 1 85 ? -0.473 18.562 25.922 1 98.38 85 ALA A O 1
ATOM 658 N N . LYS A 1 86 ? -0.293 20.719 26.5 1 97.88 86 LYS A N 1
ATOM 659 C CA . LYS A 1 86 ? -0.02 20.406 27.906 1 97.88 86 LYS A CA 1
ATOM 660 C C . LYS A 1 86 ? -1.246 19.812 28.578 1 97.88 86 LYS A C 1
ATOM 662 O O . LYS A 1 86 ? -2.379 20.188 28.266 1 97.88 86 LYS A O 1
ATOM 667 N N . ALA A 1 87 ? -0.98 19 29.547 1 97.44 87 ALA A N 1
ATOM 668 C CA . ALA A 1 87 ? -2.047 18.281 30.234 1 97.44 87 ALA A CA 1
ATOM 669 C C . ALA A 1 87 ? -3.023 19.25 30.891 1 97.44 87 ALA A C 1
ATOM 671 O O . ALA A 1 87 ? -4.23 19.016 30.922 1 97.44 87 ALA A O 1
ATOM 672 N N . GLU A 1 88 ? -2.547 20.344 31.391 1 97.88 88 GLU A N 1
ATOM 673 C CA . GLU A 1 88 ? -3.379 21.312 32.094 1 97.88 88 GLU A CA 1
ATOM 674 C C . GLU A 1 88 ? -4.328 22.031 31.156 1 97.88 88 GLU A C 1
ATOM 676 O O . GLU A 1 88 ? -5.301 22.656 31.594 1 97.88 88 GLU A O 1
ATOM 681 N N . ASN A 1 89 ? -4.031 21.969 29.859 1 98.38 89 ASN A N 1
ATOM 682 C CA . ASN A 1 89 ? -4.855 22.672 28.875 1 98.38 89 ASN A CA 1
ATOM 683 C C . ASN A 1 89 ? -5.742 21.703 28.094 1 98.38 89 ASN A C 1
ATOM 685 O O . ASN A 1 89 ? -6.363 22.094 27.109 1 98.38 89 ASN A O 1
ATOM 689 N N . ALA A 1 90 ? -5.895 20.453 28.578 1 97.62 90 ALA A N 1
ATOM 690 C CA . ALA A 1 90 ? -6.59 19.391 27.859 1 97.62 90 ALA A CA 1
ATOM 691 C C . ALA A 1 90 ? -8.078 19.688 27.719 1 97.62 90 ALA A C 1
ATOM 693 O O . ALA A 1 90 ? -8.727 19.25 26.766 1 97.62 90 ALA A O 1
ATOM 694 N N . LYS A 1 91 ? -8.633 20.422 28.641 1 97.69 91 LYS A N 1
ATOM 695 C CA . LYS A 1 91 ? -10.055 20.75 28.531 1 97.69 91 LYS A CA 1
ATOM 696 C C . LYS A 1 91 ? -10.297 21.797 27.453 1 97.69 91 LYS A C 1
ATOM 698 O O . LYS A 1 91 ? -11.406 21.922 26.938 1 97.69 91 LYS A O 1
ATOM 703 N N . HIS A 1 92 ? -9.242 22.641 27.188 1 98.69 92 HIS A N 1
ATOM 704 C CA . HIS A 1 92 ? -9.359 23.734 26.234 1 98.69 92 HIS A CA 1
ATOM 705 C C . HIS A 1 92 ? -9.07 23.266 24.812 1 98.69 92 HIS A C 1
ATOM 707 O O . HIS A 1 92 ? -9.805 23.609 23.875 1 98.69 92 HIS A O 1
ATOM 713 N N . PHE A 1 93 ? -8.039 22.453 24.672 1 98.75 93 PHE A N 1
ATOM 714 C CA . PHE A 1 93 ? -7.516 22.141 23.344 1 98.75 93 PHE A CA 1
ATOM 715 C C . PHE A 1 93 ? -7.25 20.641 23.219 1 98.75 93 PHE A C 1
ATOM 717 O O . PHE A 1 93 ? -6.793 20 24.172 1 98.75 93 PHE A O 1
ATOM 724 N N . LYS A 1 94 ? -7.488 20.109 22.078 1 98.25 94 LYS A N 1
ATOM 725 C CA . LYS A 1 94 ? -7.098 18.75 21.688 1 98.25 94 LYS A CA 1
ATOM 726 C C . LYS A 1 94 ? -6.422 18.75 20.328 1 98.25 94 LYS A C 1
ATOM 728 O O . LYS A 1 94 ? -7.07 18.984 19.297 1 98.25 94 LYS A O 1
ATOM 733 N N . SER A 1 95 ? -5.219 18.438 20.344 1 98.06 95 SER A N 1
ATOM 734 C CA . SER A 1 95 ? -4.469 18.344 19.109 1 98.06 95 SER A CA 1
ATOM 735 C C . SER A 1 95 ? -4.723 17.016 18.406 1 98.06 95 SER A C 1
ATOM 737 O O . SER A 1 95 ? -4.727 15.961 19.047 1 98.06 95 SER A O 1
ATOM 739 N N . VAL A 1 96 ? -4.961 17.016 17.078 1 98.44 96 VAL A N 1
ATOM 740 C CA . VAL A 1 96 ? -5.117 15.828 16.25 1 98.44 96 VAL A CA 1
ATOM 741 C C . VAL A 1 96 ? -4.105 15.867 15.102 1 98.44 96 VAL A C 1
ATOM 743 O O . VAL A 1 96 ? -4.305 16.578 14.117 1 98.44 96 VAL A O 1
ATOM 746 N N . SER A 1 97 ? -3.121 15 15.172 1 98.56 97 SER A N 1
ATOM 747 C CA . SER A 1 97 ? -1.984 15.07 14.258 1 98.56 97 SER A CA 1
ATOM 748 C C . SER A 1 97 ? -2.213 14.195 13.031 1 98.56 97 SER A C 1
ATOM 750 O O . SER A 1 97 ? -2.652 13.047 13.148 1 98.56 97 SER A O 1
ATOM 752 N N . PHE A 1 98 ? -1.896 14.812 11.828 1 98.56 98 PHE A N 1
ATOM 753 C CA . PHE A 1 98 ? -1.735 13.992 10.633 1 98.56 98 PHE A CA 1
ATOM 754 C C . PHE A 1 98 ? -0.367 13.32 10.625 1 98.56 98 PHE A C 1
ATOM 756 O O . PHE A 1 98 ? -0.174 12.305 9.953 1 98.56 98 PHE A O 1
ATOM 763 N N . PHE A 1 99 ? 0.538 13.898 11.297 1 97.81 99 PHE A N 1
ATOM 764 C CA . PHE A 1 99 ? 1.894 13.414 11.547 1 97.81 99 PHE A CA 1
ATOM 765 C C . PHE A 1 99 ? 2.42 13.938 12.875 1 97.81 99 PHE A C 1
ATOM 767 O O . PHE A 1 99 ? 2.492 15.148 13.094 1 97.81 99 PHE A O 1
ATOM 774 N N . ILE A 1 100 ? 2.867 13.125 13.789 1 98.12 100 ILE A N 1
ATOM 775 C CA . ILE A 1 100 ? 3.129 13.461 15.18 1 98.12 100 ILE A CA 1
ATOM 776 C C . ILE A 1 100 ? 4.543 14.031 15.32 1 98.12 100 ILE A C 1
ATOM 778 O O . ILE A 1 100 ? 5.52 13.367 14.969 1 98.12 100 ILE A O 1
ATOM 782 N N . GLY A 1 101 ? 4.629 15.227 15.805 1 96.5 101 GLY A N 1
ATOM 783 C CA . GLY A 1 101 ? 5.914 15.781 16.188 1 96.5 101 GLY A CA 1
ATOM 784 C C . GLY A 1 101 ? 6.32 15.422 17.609 1 96.5 101 GLY A C 1
ATOM 785 O O . GLY A 1 101 ? 5.492 14.961 18.391 1 96.5 101 GLY A O 1
ATOM 786 N N . GLY A 1 102 ? 7.602 15.594 17.891 1 96.12 102 GLY A N 1
ATOM 787 C CA . GLY A 1 102 ? 8.109 15.281 19.219 1 96.12 102 GLY A CA 1
ATOM 788 C C . GLY A 1 102 ? 7.426 16.062 20.312 1 96.12 102 GLY A C 1
ATOM 789 O O . GLY A 1 102 ? 7.227 15.555 21.422 1 96.12 102 GLY A O 1
ATOM 790 N N . ASN A 1 103 ? 6.926 17.25 20.031 1 96.94 103 ASN A N 1
ATOM 791 C CA . ASN A 1 103 ? 6.391 18.172 21.016 1 96.94 103 ASN A CA 1
ATOM 792 C C . ASN A 1 103 ? 4.945 17.844 21.375 1 96.94 103 ASN A C 1
ATOM 794 O O . ASN A 1 103 ? 4.414 18.359 22.359 1 96.94 103 ASN A O 1
ATOM 798 N N . VAL A 1 104 ? 4.289 16.969 20.594 1 97.88 104 VAL A N 1
ATOM 799 C CA . VAL A 1 104 ? 2.912 16.609 20.938 1 97.88 104 VAL A CA 1
ATOM 800 C C . VAL A 1 104 ? 2.818 15.109 21.219 1 97.88 104 VAL A C 1
ATOM 802 O O . VAL A 1 104 ? 1.758 14.617 21.609 1 97.88 104 VAL A O 1
ATOM 805 N N . ARG A 1 105 ? 3.891 14.328 21.062 1 98.19 105 ARG A N 1
ATOM 806 C CA . ARG A 1 105 ? 3.904 12.867 21.172 1 98.19 105 ARG A CA 1
ATOM 807 C C . ARG A 1 105 ? 3.436 12.406 22.547 1 98.19 105 ARG A C 1
ATOM 809 O O . ARG A 1 105 ? 2.65 11.469 22.656 1 98.19 105 ARG A O 1
ATOM 816 N N . ALA A 1 106 ? 3.926 13.078 23.578 1 98 106 ALA A N 1
ATOM 817 C CA . ALA A 1 106 ? 3.547 12.703 24.938 1 98 106 ALA A CA 1
ATOM 818 C C . ALA A 1 106 ? 2.045 12.867 25.156 1 98 106 ALA A C 1
ATOM 820 O O . ALA A 1 106 ? 1.41 12.031 25.797 1 98 106 ALA A O 1
ATOM 821 N N . ALA A 1 107 ? 1.491 13.938 24.625 1 98.62 107 ALA A N 1
ATOM 822 C CA . ALA A 1 107 ? 0.061 14.195 24.766 1 98.62 107 ALA A CA 1
ATOM 823 C C . ALA A 1 107 ? -0.763 13.125 24.047 1 98.62 107 ALA A C 1
ATOM 825 O O . ALA A 1 107 ? -1.795 12.688 24.562 1 98.62 107 ALA A O 1
ATOM 826 N N . VAL A 1 108 ? -0.322 12.68 22.859 1 98.56 108 VAL A N 1
ATOM 827 C CA . VAL A 1 108 ? -1.008 11.633 22.109 1 98.56 108 VAL A CA 1
ATOM 828 C C . VAL A 1 108 ? -1.038 10.344 22.922 1 98.56 108 VAL A C 1
ATOM 830 O O . VAL A 1 108 ? -2.09 9.719 23.062 1 98.56 108 VAL A O 1
ATOM 833 N N . ASN A 1 109 ? 0.062 10.008 23.516 1 98.44 109 ASN A N 1
ATOM 834 C CA . ASN A 1 109 ? 0.17 8.734 24.219 1 98.44 109 ASN A CA 1
ATOM 835 C C . ASN A 1 109 ? -0.441 8.812 25.625 1 98.44 109 ASN A C 1
ATOM 837 O O . ASN A 1 109 ? -0.658 7.781 26.266 1 98.44 109 ASN A O 1
ATOM 841 N N . ALA A 1 110 ? -0.768 10.078 26.047 1 98.12 110 ALA A N 1
ATOM 842 C CA . ALA A 1 110 ? -1.445 10.266 27.328 1 98.12 110 ALA A CA 1
ATOM 843 C C . ALA A 1 110 ? -2.953 10.391 27.141 1 98.12 110 ALA A C 1
ATOM 845 O O . ALA A 1 110 ? -3.705 10.469 28.109 1 98.12 110 ALA A O 1
ATOM 846 N N . GLY A 1 111 ? -3.375 10.469 25.906 1 97.62 111 GLY A N 1
ATOM 847 C CA . GLY A 1 111 ? -4.801 10.508 25.625 1 97.62 111 GLY A CA 1
ATOM 848 C C . GLY A 1 111 ? -5.367 11.914 25.609 1 97.62 111 GLY A C 1
ATOM 849 O O . GLY A 1 111 ? -6.586 12.102 25.547 1 97.62 111 GLY A O 1
ATOM 850 N N . HIS A 1 112 ? -4.516 12.961 25.688 1 96.75 112 HIS A N 1
ATOM 851 C CA . HIS A 1 112 ? -4.938 14.352 25.625 1 96.75 112 HIS A CA 1
ATOM 852 C C . HIS A 1 112 ? -4.875 14.883 24.203 1 96.75 112 HIS A C 1
ATOM 854 O O . HIS A 1 112 ? -5.32 16 23.922 1 96.75 112 HIS A O 1
ATOM 860 N N . ALA A 1 113 ? -4.266 14.227 23.328 1 98.38 113 ALA A N 1
ATOM 861 C CA . ALA A 1 113 ? -4.18 14.469 21.891 1 98.38 113 ALA A CA 1
ATOM 862 C C . ALA A 1 113 ? -4.457 13.195 21.094 1 98.38 113 ALA A C 1
ATOM 864 O O . ALA A 1 113 ? -4.617 12.117 21.672 1 98.38 113 ALA A O 1
ATOM 865 N N . ASP A 1 114 ? -4.637 13.297 19.844 1 98.5 114 ASP A N 1
ATOM 866 C CA . ASP A 1 114 ? -4.977 12.18 18.969 1 98.5 114 ASP A CA 1
ATOM 867 C C . ASP A 1 114 ? -4.27 12.297 17.625 1 98.5 114 ASP A C 1
ATOM 869 O O . ASP A 1 114 ? -3.453 13.195 17.422 1 98.5 114 ASP A O 1
ATOM 873 N N . CYS A 1 115 ? -4.445 11.305 16.812 1 98.62 115 CYS A N 1
ATOM 874 C CA . CYS A 1 115 ? -3.85 11.359 15.477 1 98.62 115 CYS A CA 1
ATOM 875 C C . CYS A 1 115 ? -4.73 10.633 14.461 1 98.62 115 CYS A C 1
ATOM 877 O O . CYS A 1 115 ? -5.555 9.805 14.828 1 98.62 115 CYS A O 1
ATOM 879 N N . ILE A 1 116 ? -4.637 10.977 13.227 1 98.69 116 ILE A N 1
ATOM 880 C CA . ILE A 1 116 ? -5.32 10.352 12.102 1 98.69 116 ILE A CA 1
ATOM 881 C C . ILE A 1 116 ? -4.309 9.609 11.234 1 98.69 116 ILE A C 1
ATOM 883 O O . ILE A 1 116 ? -3.48 10.234 10.562 1 98.69 116 ILE A O 1
ATOM 887 N N . PRO A 1 117 ? -4.305 8.227 11.32 1 98.38 117 PRO A N 1
ATOM 888 C CA . PRO A 1 117 ? -3.477 7.5 10.352 1 98.38 117 PRO A CA 1
ATOM 889 C C . PRO A 1 117 ? -3.906 7.75 8.906 1 98.38 117 PRO A C 1
ATOM 891 O O . PRO A 1 117 ? -5.039 7.441 8.531 1 98.38 117 PRO A O 1
ATOM 894 N N . ILE A 1 118 ? -3.008 8.312 8.156 1 98.25 118 ILE A N 1
ATOM 895 C CA . ILE A 1 118 ? -3.379 8.742 6.809 1 98.25 118 ILE A CA 1
ATOM 896 C C . ILE A 1 118 ? -2.127 8.891 5.949 1 98.25 118 ILE A C 1
ATOM 898 O O . ILE A 1 118 ? -1.062 9.25 6.453 1 98.25 118 ILE A O 1
ATOM 902 N N . LEU A 1 119 ? -2.246 8.516 4.691 1 97.88 119 LEU A N 1
ATOM 903 C CA . LEU A 1 119 ? -1.163 8.781 3.752 1 97.88 119 LEU A CA 1
ATOM 904 C C . LEU A 1 119 ? -1.048 10.273 3.467 1 97.88 119 LEU A C 1
ATOM 906 O O . LEU A 1 119 ? -2.059 10.977 3.365 1 97.88 119 LEU A O 1
ATOM 910 N N . LEU A 1 120 ? 0.135 10.664 3.266 1 97.81 120 LEU A N 1
ATOM 911 C CA . LEU A 1 120 ? 0.391 12.094 3.145 1 97.81 120 LEU A CA 1
ATOM 912 C C . LEU A 1 120 ? -0.353 12.68 1.947 1 97.81 120 LEU A C 1
ATOM 914 O O . LEU A 1 120 ? -0.929 13.766 2.039 1 97.81 120 LEU A O 1
ATOM 918 N N . HIS A 1 121 ? -0.407 12 0.815 1 97.62 121 HIS A N 1
ATOM 919 C CA . HIS A 1 121 ? -1.03 12.531 -0.391 1 97.62 121 HIS A CA 1
ATOM 920 C C . HIS A 1 121 ? -2.541 12.656 -0.221 1 97.62 121 HIS A C 1
ATOM 922 O O . HIS A 1 121 ? -3.205 13.32 -1.021 1 97.62 121 HIS A O 1
ATOM 928 N N . GLU A 1 122 ? -3.088 12.102 0.845 1 97.06 122 GLU A N 1
ATOM 929 C CA . GLU A 1 122 ? -4.539 12.086 1.007 1 97.06 122 GLU A CA 1
ATOM 930 C C . GLU A 1 122 ? -4.996 13.141 2.004 1 97.06 122 GLU A C 1
ATOM 932 O O . GLU A 1 122 ? -6.191 13.422 2.117 1 97.06 122 GLU A O 1
ATOM 937 N N . ILE A 1 123 ? -4.125 13.75 2.705 1 98.25 123 ILE A N 1
ATOM 938 C CA . ILE A 1 123 ? -4.488 14.695 3.756 1 98.25 123 ILE A CA 1
ATOM 939 C C . ILE A 1 123 ? -5.344 15.812 3.168 1 98.25 123 ILE A C 1
ATOM 941 O O . ILE A 1 123 ? -6.367 16.188 3.746 1 98.25 123 ILE A O 1
ATOM 945 N N . PRO A 1 124 ? -5.031 16.391 1.973 1 97.44 124 PRO A N 1
ATOM 946 C CA . PRO A 1 124 ? -5.883 17.453 1.433 1 97.44 124 PRO A CA 1
ATOM 947 C C . PRO A 1 124 ? -7.336 17.016 1.26 1 97.44 124 PRO A C 1
ATOM 949 O O . PRO A 1 124 ? -8.25 17.844 1.391 1 97.44 124 PRO A O 1
ATOM 952 N N . ARG A 1 125 ? -7.551 15.758 1.045 1 96.12 125 ARG A N 1
ATOM 953 C CA . ARG A 1 125 ? -8.891 15.234 0.814 1 96.12 125 ARG A CA 1
ATOM 954 C C . ARG A 1 125 ? -9.773 15.422 2.045 1 96.12 125 ARG A C 1
ATOM 956 O O . ARG A 1 125 ? -10.984 15.586 1.927 1 96.12 125 ARG A O 1
ATOM 963 N N . VAL A 1 126 ? -9.172 15.391 3.266 1 97.56 126 VAL A N 1
ATOM 964 C CA . VAL A 1 126 ? -9.953 15.523 4.492 1 97.56 126 VAL A CA 1
ATOM 965 C C . VAL A 1 126 ? -10.625 16.891 4.531 1 97.56 126 VAL A C 1
ATOM 967 O O . VAL A 1 126 ? -11.734 17.031 5.059 1 97.56 126 VAL A O 1
ATOM 970 N N . PHE A 1 127 ? -10.008 17.875 3.916 1 97.69 127 PHE A N 1
ATOM 971 C CA . PHE A 1 127 ? -10.586 19.219 3.861 1 97.69 127 PHE A CA 1
ATOM 972 C C . PHE A 1 127 ? -11.492 19.359 2.646 1 97.69 127 PHE A C 1
ATOM 974 O O . PHE A 1 127 ? -12.609 19.891 2.756 1 97.69 127 PHE A O 1
ATOM 981 N N . GLU A 1 128 ? -11.031 18.844 1.539 1 95.25 128 GLU A N 1
ATOM 982 C CA . GLU A 1 128 ? -11.742 19 0.276 1 95.25 128 GLU A CA 1
ATOM 983 C C . GLU A 1 128 ? -13.094 18.281 0.312 1 95.25 128 GLU A C 1
ATOM 985 O O . GLU A 1 128 ? -14.062 18.734 -0.283 1 95.25 128 GLU A O 1
ATOM 990 N N . GLU A 1 129 ? -13.078 17.188 0.997 1 94.25 129 GLU A N 1
ATOM 991 C CA . GLU A 1 129 ? -14.305 16.391 1.083 1 94.25 129 GLU A CA 1
ATOM 992 C C . GLU A 1 129 ? -15.039 16.672 2.391 1 94.25 129 GLU A C 1
ATOM 994 O O . GLU A 1 129 ? -15.992 15.953 2.73 1 94.25 129 GLU A O 1
ATOM 999 N N . LYS A 1 130 ? -14.617 17.594 3.219 1 95.69 130 LYS A N 1
ATOM 1000 C CA . LYS A 1 130 ? -15.305 18.203 4.352 1 95.69 130 LYS A CA 1
ATOM 1001 C C . LYS A 1 130 ? -15.406 17.234 5.527 1 95.69 130 LYS A C 1
ATOM 1003 O O . LYS A 1 130 ? -16.391 17.281 6.277 1 95.69 130 LYS A O 1
ATOM 1008 N N . TYR A 1 131 ? -14.469 16.297 5.543 1 95.81 131 TYR A N 1
ATOM 1009 C CA . TYR A 1 131 ? -14.328 15.539 6.785 1 95.81 131 TYR A CA 1
ATOM 1010 C C . TYR A 1 131 ? -13.938 16.453 7.938 1 95.81 131 TYR A C 1
ATOM 1012 O O . TYR A 1 131 ? -14.383 16.266 9.07 1 95.81 131 TYR A O 1
ATOM 1020 N N . LEU A 1 132 ? -13.07 17.391 7.621 1 97.62 132 LEU A N 1
ATOM 1021 C CA . LEU A 1 132 ? -12.664 18.453 8.539 1 97.62 132 LEU A CA 1
ATOM 1022 C C . LEU A 1 132 ? -12.898 19.828 7.91 1 97.62 132 LEU A C 1
ATOM 1024 O O . LEU A 1 132 ? -12.477 20.078 6.781 1 97.62 132 LEU A O 1
ATOM 1028 N N . LYS A 1 133 ? -13.555 20.688 8.648 1 96.88 133 LYS A N 1
ATOM 1029 C CA . LYS A 1 133 ? -13.844 22.062 8.227 1 96.88 133 LYS A CA 1
ATOM 1030 C C . LYS A 1 133 ? -13.305 23.062 9.234 1 96.88 133 LYS A C 1
ATOM 1032 O O . LYS A 1 133 ? -14.008 23.453 10.172 1 96.88 133 LYS A O 1
ATOM 1037 N N . PRO A 1 134 ? -12.156 23.562 8.938 1 98.44 134 PRO A N 1
ATOM 1038 C CA . PRO A 1 134 ? -11.57 24.469 9.93 1 98.44 134 PRO A CA 1
ATOM 1039 C C . PRO A 1 134 ? -12.352 25.781 10.062 1 98.44 134 PRO A C 1
ATOM 1041 O O . PRO A 1 134 ? -12.797 26.344 9.055 1 98.44 134 PRO A O 1
ATOM 1044 N N . ASP A 1 135 ? -12.57 26.203 11.281 1 98.69 135 ASP A N 1
ATOM 1045 C CA . ASP A 1 135 ? -13.109 27.547 11.555 1 98.69 135 ASP A CA 1
ATOM 1046 C C . ASP A 1 135 ? -12.031 28.609 11.391 1 98.69 135 ASP A C 1
ATOM 1048 O O . ASP A 1 135 ? -12.305 29.703 10.898 1 98.69 135 ASP A O 1
ATOM 1052 N N . ILE A 1 136 ? -10.898 28.312 11.812 1 98.81 136 ILE A N 1
ATOM 1053 C CA . ILE A 1 136 ? -9.75 29.203 11.758 1 98.81 136 ILE A CA 1
ATOM 1054 C C . ILE A 1 136 ? -8.531 28.453 11.211 1 98.81 136 ILE A C 1
ATOM 1056 O O . ILE A 1 136 ? -8.305 27.297 11.562 1 98.81 136 ILE A O 1
ATOM 1060 N N . ALA A 1 137 ? -7.812 29.016 10.312 1 98.88 137 ALA A N 1
ATOM 1061 C CA . ALA A 1 137 ? -6.508 28.516 9.875 1 98.88 137 ALA A CA 1
ATOM 1062 C C . ALA A 1 137 ? -5.398 29.5 10.258 1 98.88 137 ALA A C 1
ATOM 1064 O O . ALA A 1 137 ? -5.508 30.703 10.008 1 98.88 137 ALA A O 1
ATOM 1065 N N . LEU A 1 138 ? -4.422 28.984 10.938 1 98.94 138 LEU A N 1
ATOM 1066 C CA . LEU A 1 138 ? -3.254 29.766 11.328 1 98.94 138 LEU A CA 1
ATOM 1067 C C . LEU A 1 138 ? -2.068 29.469 10.414 1 98.94 138 LEU A C 1
ATOM 1069 O O . LEU A 1 138 ? -1.611 28.328 10.336 1 98.94 138 LEU A O 1
ATOM 1073 N N . VAL A 1 139 ? -1.55 30.531 9.781 1 98.81 139 VAL A N 1
ATOM 1074 C CA . VAL A 1 139 ? -0.472 30.312 8.82 1 98.81 139 VAL A CA 1
ATOM 1075 C C . VAL A 1 139 ? 0.62 31.359 9.008 1 98.81 139 VAL A C 1
ATOM 1077 O O . VAL A 1 139 ? 0.407 32.375 9.68 1 98.81 139 VAL A O 1
ATOM 1080 N N . GLN A 1 140 ? 1.77 31.047 8.539 1 98.81 140 GLN A N 1
ATOM 1081 C CA . GLN A 1 140 ? 2.906 31.953 8.422 1 98.81 140 GLN A CA 1
ATOM 1082 C C . GLN A 1 140 ? 3.297 32.156 6.965 1 98.81 140 GLN A C 1
ATOM 1084 O O . GLN A 1 140 ? 3.459 31.203 6.215 1 98.81 140 GLN A O 1
ATOM 1089 N N . VAL A 1 141 ? 3.398 33.469 6.516 1 98.75 141 VAL A N 1
ATOM 1090 C CA . VAL A 1 141 ? 3.682 33.781 5.121 1 98.75 141 VAL A CA 1
ATOM 1091 C C . VAL A 1 141 ? 4.762 34.875 5.051 1 98.75 141 VAL A C 1
ATOM 1093 O O . VAL A 1 141 ? 5.066 35.531 6.055 1 98.75 141 VAL A O 1
ATOM 1096 N N . CYS A 1 142 ? 5.355 35 3.914 1 98.69 142 CYS A N 1
ATOM 1097 C CA . CYS A 1 142 ? 6.25 36.156 3.693 1 98.69 142 CYS A CA 1
ATOM 1098 C C . CYS A 1 142 ? 5.457 37.406 3.428 1 98.69 142 CYS A C 1
ATOM 1100 O O . CYS A 1 142 ? 4.25 37.375 3.184 1 98.69 142 CYS A O 1
ATOM 1102 N N . PRO A 1 143 ? 6.121 38.562 3.506 1 98.31 143 PRO A N 1
ATOM 1103 C CA . PRO A 1 143 ? 5.418 39.812 3.172 1 98.31 143 PRO A CA 1
ATOM 1104 C C . PRO A 1 143 ? 4.906 39.844 1.732 1 98.31 143 PRO A C 1
ATOM 1106 O O . PRO A 1 143 ? 5.52 39.219 0.849 1 98.31 143 PRO A O 1
ATOM 1109 N N . PRO A 1 144 ? 3.754 40.5 1.517 1 97.56 144 PRO A N 1
ATOM 1110 C CA . PRO A 1 144 ? 3.268 40.594 0.139 1 97.56 144 PRO A CA 1
ATOM 1111 C C . PRO A 1 144 ? 4.215 41.375 -0.762 1 97.56 144 PRO A C 1
ATOM 1113 O O . PRO A 1 144 ? 4.879 42.312 -0.301 1 97.56 144 PRO A O 1
ATOM 1116 N N . ASP A 1 145 ? 4.254 41.031 -1.988 1 96.81 145 ASP A N 1
ATOM 1117 C CA . ASP A 1 145 ? 5.008 41.812 -2.971 1 96.81 145 ASP A CA 1
ATOM 1118 C C . ASP A 1 145 ? 4.16 42.969 -3.531 1 96.81 145 ASP A C 1
ATOM 1120 O O . ASP A 1 145 ? 3.102 43.281 -2.99 1 96.81 145 ASP A O 1
ATOM 1124 N N . ASP A 1 146 ? 4.73 43.562 -4.598 1 96.06 146 ASP A N 1
ATOM 1125 C CA . ASP A 1 146 ? 4.102 44.781 -5.152 1 96.06 146 ASP A CA 1
ATOM 1126 C C . ASP A 1 146 ? 2.756 44.438 -5.789 1 96.06 146 ASP A C 1
ATOM 1128 O O . ASP A 1 146 ? 1.955 45.344 -6.062 1 96.06 146 ASP A O 1
ATOM 1132 N N . LYS A 1 147 ? 2.533 43.156 -6.016 1 95.25 147 LYS A N 1
ATOM 1133 C CA . LYS A 1 147 ? 1.271 42.75 -6.617 1 95.25 147 LYS A CA 1
ATOM 1134 C C . LYS A 1 147 ? 0.338 42.156 -5.57 1 95.25 147 LYS A C 1
ATOM 1136 O O . LYS A 1 147 ? -0.764 41.719 -5.895 1 95.25 147 LYS A O 1
ATOM 1141 N N . GLY A 1 148 ? 0.787 42.094 -4.309 1 96.19 148 GLY A N 1
ATOM 1142 C CA . GLY A 1 148 ? -0.056 41.656 -3.207 1 96.19 148 GLY A CA 1
ATOM 1143 C C . GLY A 1 148 ? 0.081 40.188 -2.893 1 96.19 148 GLY A C 1
ATOM 1144 O O . GLY A 1 148 ? -0.705 39.625 -2.119 1 96.19 148 GLY A O 1
ATOM 1145 N N . TYR A 1 149 ? 1.068 39.531 -3.471 1 97.06 149 TYR A N 1
ATOM 1146 C CA . TYR A 1 149 ? 1.207 38.094 -3.24 1 97.06 149 TYR A CA 1
ATOM 1147 C C . TYR A 1 149 ? 2.189 37.812 -2.109 1 97.06 149 TYR A C 1
ATOM 1149 O O . TYR A 1 149 ? 3.312 38.344 -2.113 1 97.06 149 TYR A O 1
ATOM 1157 N N . CYS A 1 150 ? 1.723 37.031 -1.156 1 97.94 150 CYS A N 1
ATOM 1158 C CA . CYS A 1 150 ? 2.574 36.344 -0.173 1 97.94 150 CYS A CA 1
ATOM 1159 C C . CYS A 1 150 ? 2.965 34.969 -0.639 1 97.94 150 CYS A C 1
ATOM 1161 O O . CYS A 1 150 ? 2.627 34.562 -1.753 1 97.94 150 CYS A O 1
ATOM 1163 N N . SER A 1 151 ? 3.803 34.312 0.165 1 98.38 151 SER A N 1
ATOM 1164 C CA . SER A 1 151 ? 4.152 32.906 -0.075 1 98.38 151 SER A CA 1
ATOM 1165 C C . SER A 1 151 ? 4.039 32.094 1.202 1 98.38 151 SER A C 1
ATOM 1167 O O . SER A 1 151 ? 4.418 32.531 2.281 1 98.38 151 SER A O 1
ATOM 1169 N N . LEU A 1 152 ? 3.547 30.859 1.042 1 98.44 152 LEU A N 1
ATOM 1170 C CA . LEU A 1 152 ? 3.504 29.891 2.139 1 98.44 152 LEU A CA 1
ATOM 1171 C C . LEU A 1 152 ? 4.906 29.391 2.475 1 98.44 152 LEU A C 1
ATOM 1173 O O . LEU A 1 152 ? 5.102 28.734 3.5 1 98.44 152 LEU A O 1
ATOM 1177 N N . GLY A 1 153 ? 5.852 29.703 1.641 1 98.12 153 GLY A N 1
ATOM 1178 C CA . GLY A 1 153 ? 7.27 29.516 1.904 1 98.12 153 GLY A 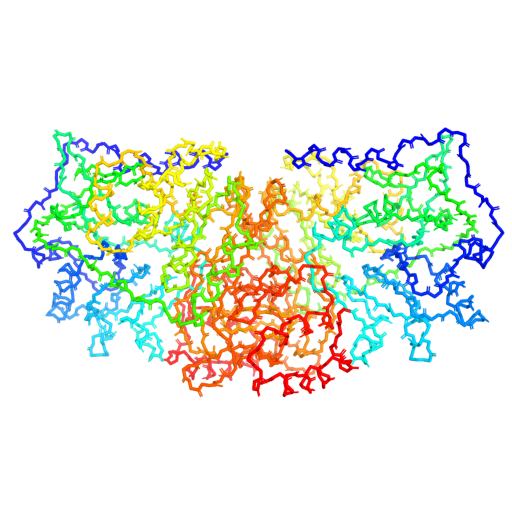CA 1
ATOM 1179 C C . GLY A 1 153 ? 7.676 28.062 2.033 1 98.12 153 GLY A C 1
ATOM 1180 O O . GLY A 1 153 ? 7.637 27.312 1.056 1 98.12 153 GLY A O 1
ATOM 1181 N N . THR A 1 154 ? 7.957 27.594 3.238 1 97.94 154 THR A N 1
ATOM 1182 C CA . THR A 1 154 ? 8.633 26.312 3.475 1 97.94 154 THR A CA 1
ATOM 1183 C C . THR A 1 154 ? 7.617 25.188 3.621 1 97.94 154 THR A C 1
ATOM 1185 O O . THR A 1 154 ? 7.988 24.016 3.666 1 97.94 154 THR A O 1
ATOM 1188 N N . SER A 1 155 ? 6.324 25.469 3.66 1 98.06 155 SER A N 1
ATOM 1189 C CA . SER A 1 155 ? 5.324 24.422 3.875 1 98.06 155 SER A CA 1
ATOM 1190 C C . SER A 1 155 ? 4.047 24.703 3.094 1 98.06 155 SER A C 1
ATOM 1192 O O . SER A 1 155 ? 3.213 25.5 3.529 1 98.06 155 SER A O 1
ATOM 1194 N N . VAL A 1 156 ? 3.869 24.094 1.978 1 97.44 156 VAL A N 1
ATOM 1195 C CA . VAL A 1 156 ? 2.68 24.125 1.132 1 97.44 156 VAL A CA 1
ATOM 1196 C C . VAL A 1 156 ? 1.798 22.922 1.437 1 97.44 156 VAL A C 1
ATOM 1198 O O . VAL A 1 156 ? 0.635 23.078 1.817 1 97.44 156 VAL A O 1
ATOM 1201 N N . ASP A 1 157 ? 2.486 21.719 1.349 1 96.06 157 ASP A N 1
ATOM 1202 C CA . ASP A 1 157 ? 1.958 20.422 1.78 1 96.06 157 ASP A CA 1
ATOM 1203 C C . ASP A 1 157 ? 0.438 20.375 1.646 1 96.06 157 ASP A C 1
ATOM 1205 O O . ASP A 1 157 ? -0.095 20.438 0.536 1 96.06 157 ASP A O 1
ATOM 1209 N N . CYS A 1 158 ? -0.315 20.422 2.736 1 97.69 158 CYS A N 1
ATOM 1210 C CA . CYS A 1 158 ? -1.771 20.344 2.688 1 97.69 158 CYS A CA 1
ATOM 1211 C C . CYS A 1 158 ? -2.391 21.703 3.006 1 97.69 158 CYS A C 1
ATOM 1213 O O . CYS A 1 158 ? -3.611 21.812 3.131 1 97.69 158 CYS A O 1
ATOM 1215 N N . VAL A 1 159 ? -1.647 22.734 3.094 1 98.19 159 VAL A N 1
ATOM 1216 C CA . VAL A 1 159 ? -2.053 24.031 3.625 1 98.19 159 VAL A CA 1
ATOM 1217 C C . VAL A 1 159 ? -3.072 24.688 2.689 1 98.19 159 VAL A C 1
ATOM 1219 O O . VAL A 1 159 ? -4.098 25.188 3.139 1 98.19 159 VAL A O 1
ATOM 1222 N N . ARG A 1 160 ? -2.801 24.625 1.459 1 95.88 160 ARG A N 1
ATOM 1223 C CA . ARG A 1 160 ? -3.684 25.281 0.493 1 95.88 160 ARG A CA 1
ATOM 1224 C C . ARG A 1 160 ? -5.102 24.719 0.594 1 95.88 160 ARG A C 1
ATOM 1226 O O . ARG A 1 160 ? -6.074 25.484 0.56 1 95.88 160 ARG A O 1
ATOM 1233 N N . SER A 1 161 ? -5.164 23.391 0.683 1 96.62 161 SER A N 1
ATOM 1234 C CA . SER A 1 161 ? -6.477 22.766 0.809 1 96.62 161 SER A CA 1
ATOM 1235 C C . SER A 1 161 ? -7.168 23.188 2.104 1 96.62 161 SER A C 1
ATOM 1237 O O . SER A 1 161 ? -8.367 23.453 2.111 1 96.62 161 SER A O 1
ATOM 1239 N N . ALA A 1 162 ? -6.449 23.266 3.191 1 98 162 ALA A N 1
ATOM 1240 C CA . ALA A 1 162 ? -7.016 23.672 4.473 1 98 162 ALA A CA 1
ATOM 1241 C C . ALA A 1 162 ? -7.512 25.109 4.414 1 98 162 ALA A C 1
ATOM 1243 O O . ALA A 1 162 ? -8.617 25.422 4.871 1 98 162 ALA A O 1
ATOM 1244 N N . LEU A 1 163 ? -6.75 26.016 3.787 1 97.31 163 LEU A N 1
ATOM 1245 C CA . LEU A 1 163 ? -7.094 27.422 3.699 1 97.31 163 LEU A CA 1
ATOM 1246 C C . LEU A 1 163 ? -8.359 27.625 2.877 1 97.31 163 LEU A C 1
ATOM 1248 O O . LEU A 1 163 ? -9.219 28.438 3.234 1 97.31 163 LEU A O 1
ATOM 1252 N N . SER A 1 164 ? -8.492 26.859 1.831 1 95.25 164 SER A N 1
ATOM 1253 C CA . SER A 1 164 ? -9.617 27 0.912 1 95.25 164 SER A CA 1
ATOM 1254 C C . SER A 1 164 ? -10.922 26.594 1.574 1 95.25 164 SER A C 1
ATOM 1256 O O . SER A 1 164 ? -12.008 26.922 1.079 1 95.25 164 SER A O 1
ATOM 1258 N N . HIS A 1 165 ? -10.812 25.953 2.711 1 95.75 165 HIS A N 1
ATOM 1259 C CA . HIS A 1 165 ? -12.016 25.453 3.355 1 95.75 165 HIS A CA 1
ATOM 1260 C C . HIS A 1 165 ? -12.148 25.984 4.777 1 95.75 165 HIS A C 1
ATOM 1262 O O . HIS A 1 165 ? -12.984 25.516 5.547 1 95.75 165 HIS A O 1
ATOM 1268 N N . ALA A 1 166 ? -11.297 26.938 5.102 1 97.31 166 ALA A N 1
ATOM 1269 C CA . ALA A 1 166 ? -11.352 27.562 6.422 1 97.31 166 ALA A CA 1
ATOM 1270 C C . ALA A 1 166 ? -12.258 28.797 6.402 1 97.31 166 ALA A C 1
ATOM 1272 O O . ALA A 1 166 ? -12.328 29.5 5.395 1 97.31 166 ALA A O 1
ATOM 1273 N N . LYS A 1 167 ? -12.906 29.109 7.516 1 97.38 167 LYS A N 1
ATOM 1274 C CA . LYS A 1 167 ? -13.75 30.281 7.637 1 97.38 167 LYS A CA 1
ATOM 1275 C C . LYS A 1 167 ? -12.906 31.562 7.75 1 97.38 167 LYS A C 1
ATOM 1277 O O . LYS A 1 167 ? -13.195 32.562 7.086 1 97.38 167 LYS A O 1
ATOM 12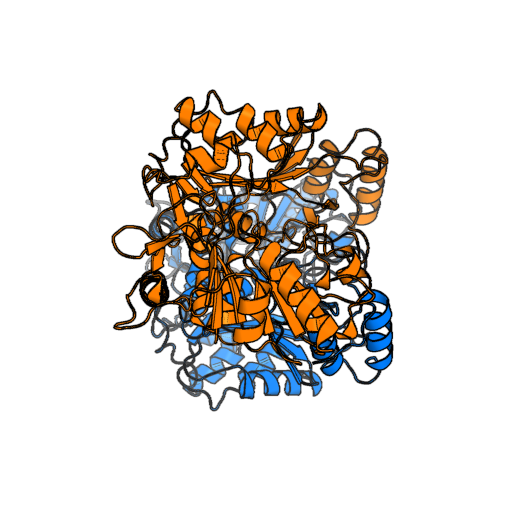82 N N . TYR A 1 168 ? -11.898 31.547 8.594 1 98.06 168 TYR A N 1
ATOM 1283 C CA . TYR A 1 168 ? -10.984 32.656 8.766 1 98.06 168 TYR A CA 1
ATOM 1284 C C . TYR A 1 168 ? -9.539 32.219 8.586 1 98.06 168 TYR A C 1
ATOM 1286 O O . TYR A 1 168 ? -9.148 31.156 9.047 1 98.06 168 TYR A O 1
ATOM 1294 N N . ILE A 1 169 ? -8.844 33 7.906 1 98.56 169 ILE A N 1
ATOM 1295 C CA . ILE A 1 169 ? -7.402 32.812 7.77 1 98.56 169 ILE A CA 1
ATOM 1296 C C . ILE A 1 169 ? -6.652 33.875 8.547 1 98.56 169 ILE A C 1
ATOM 1298 O O . ILE A 1 169 ? -6.793 35.094 8.258 1 98.56 169 ILE A O 1
ATOM 1302 N N . VAL A 1 170 ? -5.902 33.469 9.555 1 98.88 170 VAL A N 1
ATOM 1303 C CA . VAL A 1 170 ? -5.047 34.375 10.328 1 98.88 170 VAL A CA 1
ATOM 1304 C C . VAL A 1 170 ? -3.586 34.156 9.938 1 98.88 170 VAL A C 1
ATOM 1306 O O . VAL A 1 170 ? -3.062 33.031 10.07 1 98.88 170 VAL A O 1
ATOM 1309 N N . ALA A 1 171 ? -2.891 35.219 9.555 1 98.81 171 ALA A N 1
ATOM 1310 C CA . ALA A 1 171 ? -1.543 35.062 9.016 1 98.81 171 ALA A CA 1
ATOM 1311 C C . ALA A 1 171 ? -0.52 35.812 9.859 1 98.81 171 ALA A C 1
ATOM 1313 O O . ALA A 1 171 ? -0.743 36.969 10.219 1 98.81 171 ALA A O 1
ATOM 1314 N N . LEU A 1 172 ? 0.451 35.062 10.258 1 98.81 172 LEU A N 1
ATOM 1315 C CA . LEU A 1 172 ? 1.688 35.688 10.727 1 98.81 172 LEU A CA 1
ATOM 1316 C C . LEU A 1 172 ? 2.58 36.062 9.547 1 98.81 172 LEU A C 1
ATOM 1318 O O . LEU A 1 172 ? 3.051 35.188 8.812 1 98.81 172 LEU A O 1
ATOM 1322 N N . VAL A 1 173 ? 2.781 37.312 9.305 1 98.81 173 VAL A N 1
ATOM 1323 C CA . VAL A 1 173 ? 3.609 37.781 8.195 1 98.81 173 VAL A CA 1
ATOM 1324 C C . VAL A 1 173 ? 5.051 37.969 8.672 1 98.81 173 VAL A C 1
ATOM 1326 O O . VAL A 1 173 ? 5.32 38.781 9.555 1 98.81 173 VAL A O 1
ATOM 1329 N N . ASN A 1 174 ? 5.969 37.219 8.125 1 98.81 174 ASN A N 1
ATOM 1330 C CA . ASN A 1 174 ? 7.352 37.125 8.586 1 98.81 174 ASN A CA 1
ATOM 1331 C C . ASN A 1 174 ? 8.336 37.344 7.449 1 98.81 174 ASN A C 1
ATOM 1333 O O . ASN A 1 174 ? 8.391 36.562 6.504 1 98.81 174 ASN A O 1
ATOM 1337 N N . LYS A 1 175 ? 9.18 38.344 7.582 1 98.38 175 LYS A N 1
ATOM 1338 C CA . LYS A 1 175 ? 10.117 38.688 6.523 1 98.38 175 LYS A CA 1
ATOM 1339 C C . LYS A 1 175 ? 11.18 37.625 6.348 1 98.38 175 LYS A C 1
ATOM 1341 O O . LYS A 1 175 ? 11.867 37.562 5.324 1 98.38 175 LYS A O 1
ATOM 1346 N N . HIS A 1 176 ? 11.352 36.688 7.336 1 98.19 176 HIS A N 1
ATOM 1347 C CA . HIS A 1 176 ? 12.336 35.625 7.258 1 98.19 176 HIS A CA 1
ATOM 1348 C C . HIS A 1 176 ? 11.773 34.406 6.512 1 98.19 176 HIS A C 1
ATOM 1350 O O . HIS A 1 176 ? 12.516 33.5 6.18 1 98.19 176 HIS A O 1
ATOM 1356 N N . MET A 1 177 ? 10.5 34.344 6.289 1 98.62 177 MET A N 1
ATOM 1357 C CA . MET A 1 177 ? 9.898 33.312 5.465 1 98.62 177 MET A CA 1
ATOM 1358 C C . MET A 1 177 ? 10.297 33.469 4.004 1 98.62 177 MET A C 1
ATOM 1360 O O . MET A 1 177 ? 10.047 34.5 3.398 1 98.62 177 MET A O 1
ATOM 1364 N N . PRO A 1 178 ? 11 32.469 3.463 1 98.56 178 PRO A N 1
ATOM 1365 C CA . PRO A 1 178 ? 11.375 32.594 2.055 1 98.56 178 PRO A CA 1
ATOM 1366 C C . PRO A 1 178 ? 10.164 32.656 1.124 1 98.56 178 PRO A C 1
ATOM 1368 O O . PRO A 1 178 ? 9.164 31.969 1.356 1 98.56 178 PRO A O 1
ATOM 1371 N N . ARG A 1 179 ? 10.266 33.531 0.151 1 98.44 179 ARG A N 1
ATOM 1372 C CA . ARG A 1 179 ? 9.289 33.5 -0.934 1 98.44 179 ARG A CA 1
ATOM 1373 C C . ARG A 1 179 ? 9.562 32.344 -1.9 1 98.44 179 ARG A C 1
ATOM 1375 O O . ARG A 1 179 ? 10.609 32.312 -2.547 1 98.44 179 ARG A O 1
ATOM 1382 N N . THR A 1 180 ? 8.727 31.406 -1.951 1 98.06 180 THR A N 1
ATOM 1383 C CA . THR A 1 180 ? 8.867 30.281 -2.863 1 98.06 180 THR A CA 1
ATOM 1384 C C . THR A 1 180 ? 7.742 30.266 -3.895 1 98.06 180 THR A C 1
ATOM 1386 O O . THR A 1 180 ? 6.805 31.062 -3.805 1 98.06 180 THR A O 1
ATOM 1389 N N . PHE A 1 181 ? 7.891 29.422 -4.902 1 96.19 181 PHE A N 1
ATOM 1390 C CA . PHE A 1 181 ? 7.016 29.453 -6.066 1 96.19 181 PHE A CA 1
ATOM 1391 C C . PHE A 1 181 ? 6.203 28.156 -6.164 1 96.19 181 PHE A C 1
ATOM 1393 O O . PHE A 1 181 ? 6.145 27.391 -5.211 1 96.19 181 PHE A O 1
ATOM 1400 N N . GLY A 1 182 ? 5.484 27.969 -7.266 1 96.12 182 GLY A N 1
ATOM 1401 C CA . GLY A 1 182 ? 4.547 26.859 -7.41 1 96.12 182 GLY A CA 1
ATOM 1402 C C . GLY A 1 182 ? 3.211 27.125 -6.738 1 96.12 182 GLY A C 1
ATOM 1403 O O . GLY A 1 182 ? 2.58 28.156 -6.977 1 96.12 182 GLY A O 1
ATOM 1404 N N . ASP A 1 183 ? 2.879 26.188 -5.875 1 96.56 183 ASP A N 1
ATOM 1405 C CA . ASP A 1 183 ? 1.59 26.297 -5.199 1 96.56 183 ASP A CA 1
ATOM 1406 C C . ASP A 1 183 ? 1.708 27.141 -3.93 1 96.56 183 ASP A C 1
ATOM 1408 O O . ASP A 1 183 ? 0.754 27.25 -3.156 1 96.56 183 ASP A O 1
ATOM 1412 N N . ALA A 1 184 ? 2.779 27.766 -3.701 1 97.25 184 ALA A N 1
ATOM 1413 C CA . ALA A 1 184 ? 3.051 28.438 -2.434 1 97.25 184 ALA A CA 1
ATOM 1414 C C . ALA A 1 184 ? 2.398 29.828 -2.395 1 97.25 184 ALA A C 1
ATOM 1416 O O . ALA A 1 184 ? 2.227 30.406 -1.321 1 97.25 184 ALA A O 1
ATOM 1417 N N . SER A 1 185 ? 2.025 30.391 -3.521 1 96.12 185 SER A N 1
ATOM 1418 C CA . SER A 1 185 ? 1.561 31.766 -3.607 1 96.12 185 SER A CA 1
ATOM 1419 C C . SER A 1 185 ? 0.157 31.922 -3.027 1 96.12 185 SER A C 1
ATOM 1421 O O . SER A 1 185 ? -0.719 31.094 -3.291 1 96.12 185 SER A O 1
ATOM 1423 N N . ILE A 1 186 ? -0.034 32.938 -2.254 1 96.56 186 ILE A N 1
ATOM 1424 C CA . ILE A 1 186 ? -1.342 33.344 -1.73 1 96.56 186 ILE A CA 1
ATOM 1425 C C . ILE A 1 186 ? -1.479 34.844 -1.743 1 96.56 186 ILE A C 1
ATOM 1427 O O . ILE A 1 186 ? -0.598 35.562 -1.261 1 96.56 186 ILE A O 1
ATOM 1431 N N . HIS A 1 187 ? -2.547 35.344 -2.383 1 96.56 187 HIS A N 1
ATOM 1432 C CA . HIS A 1 187 ? -2.762 36.781 -2.396 1 96.56 187 HIS A CA 1
ATOM 1433 C C . HIS A 1 187 ? -3.234 37.281 -1.036 1 96.56 187 HIS A C 1
ATOM 1435 O O . HIS A 1 187 ? -4.047 36.625 -0.378 1 96.56 187 HIS A O 1
ATOM 1441 N N . VAL A 1 188 ? -2.832 38.438 -0.683 1 96.25 188 VAL A N 1
ATOM 1442 C CA . VAL A 1 188 ? -3.08 39 0.631 1 96.25 188 VAL A CA 1
ATOM 1443 C C . VAL A 1 188 ? -4.582 39.188 0.848 1 96.25 188 VAL A C 1
ATOM 1445 O O . VAL A 1 188 ? -5.062 39.125 1.984 1 96.25 188 VAL A O 1
ATOM 1448 N N . SER A 1 189 ? -5.355 39.281 -0.217 1 96.5 189 SER A N 1
ATOM 1449 C CA . SER A 1 189 ? -6.801 39.469 -0.128 1 96.5 189 SER A CA 1
ATOM 1450 C C . SER A 1 189 ? -7.48 38.25 0.454 1 96.5 189 SER A C 1
ATOM 1452 O O . SER A 1 189 ? -8.641 38.312 0.868 1 96.5 189 SER A O 1
ATOM 1454 N N . HIS A 1 190 ? -6.812 37.094 0.511 1 96.62 190 HIS A N 1
ATOM 1455 C CA . HIS A 1 190 ? -7.391 35.875 1.076 1 96.62 190 HIS A CA 1
ATOM 1456 C C . HIS A 1 190 ? -7.215 35.844 2.59 1 96.62 190 HIS A C 1
ATOM 1458 O O . HIS A 1 190 ? -7.859 35.062 3.271 1 96.62 190 HIS A O 1
ATOM 1464 N N . LEU A 1 191 ? -6.34 36.688 3.082 1 98 191 LEU A N 1
ATOM 1465 C CA . LEU A 1 191 ? -6.117 36.75 4.523 1 98 191 LEU A CA 1
ATOM 1466 C C . LEU A 1 191 ? -7.195 37.562 5.207 1 98 191 LEU A C 1
ATOM 1468 O O . LEU A 1 191 ? -7.582 38.625 4.699 1 98 191 LEU A O 1
ATOM 1472 N N . ASP A 1 192 ? -7.711 37.094 6.293 1 98.31 192 ASP A N 1
ATOM 1473 C CA . ASP A 1 192 ? -8.695 37.844 7.039 1 98.31 192 ASP A CA 1
ATOM 1474 C C . ASP A 1 192 ? -8.023 38.781 8.062 1 98.31 192 ASP A C 1
ATOM 1476 O O . ASP A 1 192 ? -8.344 39.969 8.148 1 98.31 192 ASP A O 1
ATOM 1480 N N . PHE A 1 193 ? -7.133 38.188 8.836 1 98.62 193 PHE A N 1
ATOM 1481 C CA . PHE A 1 193 ? -6.355 38.938 9.812 1 98.62 193 PHE A CA 1
ATOM 1482 C C . PHE A 1 193 ? -4.863 38.688 9.617 1 98.62 193 PHE A C 1
ATOM 1484 O O . PHE A 1 193 ? -4.438 37.594 9.312 1 98.62 193 PHE A O 1
ATOM 1491 N N . ALA A 1 194 ? -4.09 39.719 9.727 1 98.56 194 ALA A N 1
ATOM 1492 C CA . ALA A 1 194 ? -2.648 39.594 9.523 1 98.56 194 ALA A CA 1
ATOM 1493 C C . ALA A 1 194 ? -1.888 40.375 10.602 1 98.56 194 ALA A C 1
ATOM 1495 O O . ALA A 1 194 ? -2.322 41.438 11.039 1 98.56 194 ALA A O 1
ATOM 1496 N N . VAL A 1 195 ? -0.845 39.781 11.047 1 98.38 195 VAL A N 1
ATOM 1497 C CA . VAL A 1 195 ? 0.033 40.406 12.039 1 98.38 195 VAL A CA 1
ATOM 1498 C C . VAL A 1 195 ? 1.484 40.281 11.57 1 98.38 195 VAL A C 1
ATOM 1500 O O . VAL A 1 195 ? 1.944 39.219 11.188 1 98.38 195 VAL A O 1
ATOM 1503 N N . GLU A 1 196 ? 2.246 41.344 11.57 1 98.19 196 GLU A N 1
ATOM 1504 C CA . GLU A 1 196 ? 3.678 41.312 11.289 1 98.19 196 GLU A CA 1
ATOM 1505 C C . GLU A 1 196 ? 4.457 40.781 12.484 1 98.19 196 GLU A C 1
ATOM 1507 O O . GLU A 1 196 ? 4.285 41.25 13.609 1 98.19 196 GLU A O 1
ATOM 1512 N N . HIS A 1 197 ? 5.141 39.812 12.312 1 97.88 197 HIS A N 1
ATOM 1513 C CA . HIS A 1 197 ? 6.004 39.188 13.32 1 97.88 197 HIS A CA 1
ATOM 1514 C C . HIS A 1 197 ? 7.262 38.594 12.68 1 97.88 197 HIS A C 1
ATOM 1516 O O . HIS A 1 197 ? 7.223 37.5 12.109 1 97.88 197 HIS A O 1
ATOM 1522 N N . HIS A 1 198 ? 8.406 39.312 12.875 1 98.06 198 HIS A N 1
ATOM 1523 C CA . HIS A 1 198 ? 9.633 38.969 12.164 1 98.06 198 HIS A CA 1
ATOM 1524 C C . HIS A 1 198 ? 10.609 38.25 13.078 1 98.06 198 HIS A C 1
ATOM 1526 O O . HIS A 1 198 ? 11.352 38.875 13.836 1 98.06 198 HIS A O 1
ATOM 1532 N N . THR A 1 199 ? 10.609 36.969 13.047 1 97.19 199 THR A N 1
ATOM 1533 C CA . THR A 1 199 ? 11.523 36.094 13.789 1 97.19 199 THR A CA 1
ATOM 1534 C C . THR A 1 199 ? 12.125 35.031 12.875 1 97.19 199 THR A C 1
ATOM 1536 O O . THR A 1 199 ? 11.445 34.531 11.984 1 97.19 199 THR A O 1
ATOM 1539 N N . PRO A 1 200 ? 13.398 34.688 13.133 1 96.94 200 PRO A N 1
ATOM 1540 C CA . PRO A 1 200 ? 13.977 33.625 12.32 1 96.94 200 PRO A CA 1
ATOM 1541 C C . PRO A 1 200 ? 13.18 32.312 12.391 1 96.94 200 PRO A C 1
ATOM 1543 O O . PRO A 1 200 ? 12.602 32 13.438 1 96.94 200 PRO A O 1
ATOM 1546 N N . LEU A 1 201 ? 13.141 31.625 11.312 1 97.25 201 LEU A N 1
ATOM 1547 C CA . LEU A 1 201 ? 12.484 30.312 11.281 1 97.25 201 LEU A CA 1
ATOM 1548 C C . LEU A 1 201 ? 13.266 29.297 12.109 1 97.25 201 LEU A C 1
ATOM 1550 O O . LEU A 1 201 ? 14.461 29.484 12.352 1 97.25 201 LEU A O 1
ATOM 1554 N N . PRO A 1 202 ? 12.531 28.234 12.562 1 94.69 202 PRO A N 1
ATOM 1555 C CA . PRO A 1 202 ? 13.266 27.188 13.266 1 94.69 202 PRO A CA 1
ATOM 1556 C C . PRO A 1 202 ? 14.32 26.516 12.383 1 94.69 202 PRO A C 1
ATOM 1558 O O . PRO A 1 202 ? 14.094 26.328 11.188 1 94.69 202 PRO A O 1
ATOM 1561 N N . VAL A 1 203 ? 15.43 26.266 13.055 1 92 203 VAL A N 1
ATOM 1562 C CA . VAL A 1 203 ? 16.516 25.609 12.336 1 92 203 VAL A CA 1
ATOM 1563 C C . VAL A 1 203 ? 16.75 24.219 12.906 1 92 203 VAL A C 1
ATOM 1565 O O . VAL A 1 203 ? 16.656 24.016 14.117 1 92 203 VAL A O 1
ATOM 1568 N N . HIS A 1 204 ? 16.906 23.266 12.055 1 83.06 204 HIS A N 1
ATOM 1569 C CA . HIS A 1 204 ? 17.312 21.906 12.438 1 83.06 204 HIS A CA 1
ATOM 1570 C C . HIS A 1 204 ? 18.812 21.719 12.25 1 83.06 204 HIS A C 1
ATOM 1572 O O . HIS A 1 204 ? 19.312 21.781 11.117 1 83.06 204 HIS A O 1
ATOM 1578 N N . PRO A 1 205 ? 19.438 21.594 13.445 1 75.06 205 PRO A N 1
ATOM 1579 C CA . PRO A 1 205 ? 20.891 21.422 13.305 1 75.06 205 PRO A CA 1
ATOM 1580 C C . PRO A 1 205 ? 21.266 20.141 12.578 1 75.06 205 PRO A C 1
ATOM 1582 O O . PRO A 1 205 ? 20.578 19.109 12.734 1 75.06 205 PRO A O 1
ATOM 1585 N N . VAL A 1 206 ? 22.25 20.297 11.727 1 75.5 206 VAL A N 1
ATOM 1586 C CA . VAL A 1 206 ? 22.812 19.125 11.062 1 75.5 206 VAL A CA 1
ATOM 1587 C C . VAL A 1 206 ? 23.812 18.438 11.992 1 75.5 206 VAL A C 1
ATOM 1589 O O . VAL A 1 206 ? 24.766 19.062 12.445 1 75.5 206 VAL A O 1
ATOM 1592 N N . LYS A 1 207 ? 23.438 17.203 12.406 1 78.62 207 LYS A N 1
ATOM 1593 C CA . LYS A 1 207 ? 24.375 16.406 13.18 1 78.62 207 LYS A CA 1
ATOM 1594 C C . LYS A 1 207 ? 25.203 15.484 12.266 1 78.62 207 LYS A C 1
ATOM 1596 O O . LYS A 1 207 ? 24.656 14.883 11.336 1 78.62 207 LYS A O 1
ATOM 1601 N N . PRO A 1 208 ? 26.516 15.516 12.594 1 86.25 208 PRO A N 1
ATOM 1602 C CA . PRO A 1 208 ? 27.312 14.562 11.812 1 86.25 208 PRO A CA 1
ATOM 1603 C C . PRO A 1 208 ? 26.828 13.125 11.953 1 86.25 208 PRO A C 1
ATOM 1605 O O . PRO A 1 208 ? 26.453 12.703 13.055 1 86.25 208 PRO A O 1
ATOM 1608 N N . PRO A 1 209 ? 26.781 12.484 10.898 1 91.75 209 PRO A N 1
ATOM 1609 C CA . PRO A 1 209 ? 26.344 11.086 10.977 1 91.75 209 PRO A CA 1
ATOM 1610 C C . PRO A 1 209 ? 27.297 10.211 11.789 1 91.75 209 PRO A C 1
ATOM 1612 O O . PRO A 1 209 ? 28.5 10.461 11.805 1 91.75 209 PRO A O 1
ATOM 1615 N N . SER A 1 210 ? 26.75 9.258 12.516 1 94.88 210 SER A N 1
ATOM 1616 C CA . SER A 1 210 ? 27.578 8.227 13.148 1 94.88 210 SER A CA 1
ATOM 1617 C C . SER A 1 210 ? 28.266 7.363 12.109 1 94.88 210 SER A C 1
ATOM 1619 O O . SER A 1 210 ? 28 7.477 10.914 1 94.88 210 SER A O 1
ATOM 1621 N N . LYS A 1 211 ? 29.188 6.535 12.633 1 96.94 211 LYS A N 1
ATOM 1622 C CA . LYS A 1 211 ? 29.891 5.617 11.734 1 96.94 211 LYS A CA 1
ATOM 1623 C C . LYS A 1 211 ? 28.906 4.668 11.047 1 96.94 211 LYS A C 1
ATOM 1625 O O . LYS A 1 211 ? 29.047 4.363 9.867 1 96.94 211 LYS A O 1
ATOM 1630 N N . GLU A 1 212 ? 27.953 4.195 11.836 1 97.81 212 GLU A N 1
ATOM 1631 C CA . GLU A 1 212 ? 26.938 3.295 11.305 1 97.81 212 GLU A CA 1
ATOM 1632 C C . GLU A 1 212 ? 26.109 3.98 10.219 1 97.81 212 GLU A C 1
ATOM 1634 O O . GLU A 1 212 ? 25.859 3.4 9.156 1 97.81 212 GLU A O 1
ATOM 1639 N N . GLU A 1 213 ? 25.688 5.227 10.461 1 97.19 213 GLU A N 1
ATOM 1640 C CA . GLU A 1 213 ? 24.891 5.984 9.5 1 97.19 213 GLU A CA 1
ATOM 1641 C C . GLU A 1 213 ? 25.688 6.289 8.242 1 97.19 213 GLU A C 1
ATOM 1643 O O . GLU A 1 213 ? 25.141 6.25 7.133 1 97.19 213 GLU A O 1
ATOM 1648 N N . GLN A 1 214 ? 26.938 6.586 8.414 1 97.62 214 GLN A N 1
ATOM 1649 C CA . GLN A 1 214 ? 27.812 6.824 7.27 1 97.62 214 GLN A CA 1
ATOM 1650 C C . GLN A 1 214 ? 27.938 5.574 6.402 1 97.62 214 GLN A C 1
ATOM 1652 O O . GLN A 1 214 ? 27.938 5.664 5.172 1 97.62 214 GLN A O 1
ATOM 1657 N N . GLN A 1 215 ? 28.062 4.457 7.062 1 98.62 215 GLN A N 1
ATOM 1658 C CA . GLN A 1 215 ? 28.172 3.201 6.324 1 98.62 215 GLN A CA 1
ATOM 1659 C C . GLN A 1 215 ? 26.891 2.895 5.562 1 98.62 215 GLN A C 1
ATOM 1661 O O . GLN A 1 215 ? 26.938 2.412 4.43 1 98.62 215 GLN A O 1
ATOM 1666 N N . ILE A 1 216 ? 25.781 3.121 6.16 1 98.75 216 ILE A N 1
ATOM 1667 C CA . ILE A 1 216 ? 24.484 2.98 5.492 1 98.75 216 ILE A CA 1
ATOM 1668 C C . ILE A 1 216 ? 24.453 3.877 4.258 1 98.75 216 ILE A C 1
ATOM 1670 O O . ILE A 1 216 ? 24.078 3.428 3.17 1 98.75 216 ILE A O 1
ATOM 1674 N N . GLY A 1 217 ? 24.797 5.176 4.484 1 98.12 217 GLY A N 1
ATOM 1675 C CA . GLY A 1 217 ? 24.859 6.109 3.367 1 98.12 217 GLY A CA 1
ATOM 1676 C C . GLY A 1 217 ? 25.734 5.629 2.229 1 98.12 217 GLY A C 1
ATOM 1677 O O . GLY A 1 217 ? 25.375 5.777 1.058 1 98.12 217 GLY A O 1
ATOM 1678 N N . LYS A 1 218 ? 26.828 5.012 2.57 1 98.44 218 LYS A N 1
ATOM 1679 C CA . LYS A 1 218 ? 27.766 4.504 1.573 1 98.44 218 LYS A CA 1
ATOM 1680 C C . LYS A 1 218 ? 27.156 3.363 0.768 1 98.44 218 LYS A C 1
ATOM 1682 O O . LYS A 1 218 ? 27.25 3.338 -0.461 1 98.44 218 LYS A O 1
ATOM 1687 N N . TYR A 1 219 ? 26.547 2.393 1.474 1 98.81 219 TYR A N 1
ATOM 1688 C CA . TYR A 1 219 ? 25.891 1.281 0.785 1 98.81 219 TYR A CA 1
ATOM 1689 C C . TYR A 1 219 ? 24.859 1.784 -0.212 1 98.81 219 TYR A C 1
ATOM 1691 O O . TYR A 1 219 ? 24.781 1.294 -1.341 1 98.81 219 TYR A O 1
ATOM 1699 N N . ILE A 1 220 ? 24.094 2.777 0.178 1 98.75 220 ILE A N 1
ATOM 1700 C CA . ILE A 1 220 ? 23 3.279 -0.661 1 98.75 220 ILE A CA 1
ATOM 1701 C C . ILE A 1 220 ? 23.578 4.066 -1.834 1 98.75 220 ILE A C 1
ATOM 1703 O O . ILE A 1 220 ? 23.25 3.803 -2.992 1 98.75 220 ILE A O 1
ATOM 1707 N N . ALA A 1 221 ? 24.469 5.004 -1.58 1 98.5 221 ALA A N 1
ATOM 1708 C CA . ALA A 1 221 ? 25.016 5.895 -2.602 1 98.5 221 ALA A CA 1
ATOM 1709 C C . ALA A 1 221 ? 25.766 5.105 -3.672 1 98.5 221 ALA A C 1
ATOM 1711 O O . ALA A 1 221 ? 25.625 5.379 -4.867 1 98.5 221 ALA A O 1
ATOM 1712 N N . GLU A 1 222 ? 26.5 4.07 -3.271 1 98.25 222 GLU A N 1
ATOM 1713 C CA . GLU A 1 222 ? 27.391 3.377 -4.188 1 98.25 222 GLU A CA 1
ATOM 1714 C C . GLU A 1 222 ? 26.672 2.252 -4.922 1 98.25 222 GLU A C 1
ATOM 1716 O O . GLU A 1 222 ? 27.062 1.872 -6.027 1 98.25 222 GLU A O 1
ATOM 1721 N N . ASN A 1 223 ? 25.609 1.753 -4.301 1 98.56 223 ASN A N 1
ATOM 1722 C CA . ASN A 1 223 ? 25.078 0.519 -4.867 1 98.56 223 ASN A CA 1
ATOM 1723 C C . ASN A 1 223 ? 23.656 0.708 -5.383 1 98.56 223 ASN A C 1
ATOM 1725 O O . ASN A 1 223 ? 23.172 -0.075 -6.207 1 98.56 223 ASN A O 1
ATOM 1729 N N . LEU A 1 224 ? 22.938 1.754 -4.91 1 98.5 224 LEU A N 1
ATOM 1730 C CA . LEU A 1 224 ? 21.516 1.78 -5.211 1 98.5 224 LEU A CA 1
ATOM 1731 C C . LEU A 1 224 ? 21.125 3.072 -5.926 1 98.5 224 LEU A C 1
ATOM 1733 O O . LEU A 1 224 ? 20.078 3.148 -6.559 1 98.5 224 LEU A O 1
ATOM 1737 N N . VAL A 1 225 ? 21.938 4.113 -5.832 1 98.56 225 VAL A N 1
ATOM 1738 C CA . VAL A 1 225 ? 21.641 5.359 -6.527 1 98.56 225 VAL A CA 1
ATOM 1739 C C . VAL A 1 225 ? 22.359 5.387 -7.871 1 98.56 225 VAL A C 1
ATOM 1741 O O . VAL A 1 225 ? 23.594 5.219 -7.93 1 98.56 225 VAL A O 1
ATOM 1744 N N . GLU A 1 226 ? 21.656 5.609 -8.945 1 98.44 226 GLU A N 1
ATOM 1745 C CA . GLU A 1 226 ? 22.219 5.656 -10.289 1 98.44 226 GLU A CA 1
ATOM 1746 C C . GLU A 1 226 ? 22.219 7.082 -10.844 1 98.44 226 GLU A C 1
ATOM 1748 O O . GLU A 1 226 ? 21.406 7.91 -10.43 1 98.44 226 GLU A O 1
ATOM 1753 N N . ASN A 1 227 ? 23.141 7.363 -11.781 1 98.56 227 ASN A N 1
ATOM 1754 C CA . ASN A 1 227 ? 23.062 8.625 -12.5 1 98.56 227 ASN A CA 1
ATOM 1755 C C . ASN A 1 227 ? 21.719 8.82 -13.172 1 98.56 227 ASN A C 1
ATOM 1757 O O . ASN A 1 227 ? 21.141 7.871 -13.719 1 98.56 227 ASN A O 1
ATOM 1761 N N . GLY A 1 228 ? 21.172 10 -13.039 1 98.5 228 GLY A N 1
ATOM 1762 C CA . GLY A 1 228 ? 19.891 10.312 -13.664 1 98.5 228 GLY A CA 1
ATOM 1763 C C . GLY A 1 228 ? 18.703 9.992 -12.773 1 98.5 228 GLY A C 1
ATOM 1764 O O . GLY A 1 228 ? 17.562 10.289 -13.133 1 98.5 228 GLY A O 1
ATOM 1765 N N . ALA A 1 229 ? 18.953 9.453 -11.578 1 98.69 229 ALA A N 1
ATOM 1766 C CA . ALA A 1 229 ? 17.875 9.086 -10.672 1 98.69 229 ALA A CA 1
ATOM 1767 C C . ALA A 1 229 ? 17.156 10.32 -10.133 1 98.69 229 ALA A C 1
ATOM 1769 O O . ALA A 1 229 ? 17.766 11.383 -9.984 1 98.69 229 ALA A O 1
ATOM 1770 N N . THR A 1 230 ? 15.898 10.234 -9.953 1 98.75 230 THR A N 1
ATOM 1771 C CA . THR A 1 230 ? 15.125 11.203 -9.188 1 98.75 230 THR A CA 1
ATOM 1772 C C . THR A 1 230 ? 15 10.773 -7.73 1 98.75 230 THR A C 1
ATOM 1774 O O . THR A 1 230 ? 14.492 9.695 -7.438 1 98.75 230 THR A O 1
ATOM 1777 N N . MET A 1 231 ? 15.414 11.648 -6.848 1 98.25 231 MET A N 1
ATOM 1778 C CA . MET A 1 231 ? 15.594 11.258 -5.453 1 98.25 231 MET A CA 1
ATOM 1779 C C . MET A 1 231 ? 14.43 11.742 -4.594 1 98.25 231 MET A C 1
ATOM 1781 O O . MET A 1 231 ? 13.922 12.852 -4.801 1 98.25 231 MET A O 1
ATOM 1785 N N . GLN A 1 232 ? 14.008 10.961 -3.725 1 98.25 232 GLN A N 1
ATOM 1786 C CA . GLN A 1 232 ? 13.188 11.32 -2.572 1 98.25 232 GLN A CA 1
ATOM 1787 C C . GLN A 1 232 ? 13.852 10.898 -1.268 1 98.25 232 GLN A C 1
ATOM 1789 O O . GLN A 1 232 ? 14.312 9.766 -1.14 1 98.25 232 GLN A O 1
ATOM 1794 N N . MET A 1 233 ? 13.93 11.773 -0.344 1 92.06 233 MET A N 1
ATOM 1795 C CA . MET A 1 233 ? 14.516 11.469 0.957 1 92.06 233 MET A CA 1
ATOM 1796 C C . MET A 1 233 ? 13.867 12.297 2.059 1 92.06 233 MET A C 1
ATOM 1798 O O . MET A 1 233 ? 13.227 13.312 1.78 1 92.06 233 MET A O 1
ATOM 1802 N N . GLY A 1 234 ? 13.875 11.742 3.248 1 81.06 234 GLY A N 1
ATOM 1803 C CA . GLY A 1 234 ? 13.453 12.523 4.398 1 81.06 234 GLY A CA 1
ATOM 1804 C C . GLY A 1 234 ? 14.57 13.352 4.996 1 81.06 234 GLY A C 1
ATOM 1805 O O . GLY A 1 234 ? 15.453 13.82 4.277 1 81.06 234 GLY A O 1
ATOM 1806 N N . ILE A 1 235 ? 14.328 13.742 6.125 1 76.31 235 ILE A N 1
ATOM 1807 C CA . ILE A 1 235 ? 15.344 14.484 6.871 1 76.31 235 ILE A CA 1
ATOM 1808 C C . ILE A 1 235 ? 15.961 13.578 7.934 1 76.31 235 ILE A C 1
ATOM 1810 O O . ILE A 1 235 ? 15.406 12.523 8.258 1 76.31 235 ILE A O 1
ATOM 1814 N N . GLY A 1 236 ? 17.172 13.883 8.273 1 80.88 236 GLY A N 1
ATOM 1815 C CA . GLY A 1 236 ? 17.859 13.117 9.305 1 80.88 236 GLY A CA 1
ATOM 1816 C C . GLY A 1 236 ? 19.25 12.688 8.898 1 80.88 236 GLY A C 1
ATOM 1817 O O . GLY A 1 236 ? 19.703 13 7.797 1 80.88 236 GLY A O 1
ATOM 1818 N N . SER A 1 237 ? 19.781 11.891 9.797 1 86.81 237 SER A N 1
ATOM 1819 C CA . SER A 1 237 ? 21.203 11.578 9.664 1 86.81 237 SER A CA 1
ATOM 1820 C C . SER A 1 237 ? 21.453 10.633 8.492 1 86.81 237 SER A C 1
ATOM 1822 O O . SER A 1 237 ? 22.422 10.797 7.75 1 86.81 237 SER A O 1
ATOM 1824 N N . ILE A 1 238 ? 20.547 9.711 8.258 1 90.81 238 ILE A N 1
ATOM 1825 C CA . ILE A 1 238 ? 20.797 8.727 7.211 1 90.81 238 ILE A CA 1
ATOM 1826 C C . ILE A 1 238 ? 20.625 9.383 5.84 1 90.81 238 ILE A C 1
ATOM 1828 O O . ILE A 1 238 ? 21.516 9.305 4.992 1 90.81 238 ILE A O 1
ATOM 1832 N N . PRO A 1 239 ? 19.547 10.062 5.621 1 90.88 239 PRO A N 1
ATOM 1833 C CA . PRO A 1 239 ? 19.422 10.758 4.34 1 90.88 239 PRO A CA 1
ATOM 1834 C C . PRO A 1 239 ? 20.562 11.734 4.086 1 90.88 239 PRO A C 1
ATOM 1836 O O . PRO A 1 239 ? 21.062 11.828 2.959 1 90.88 239 PRO A O 1
ATOM 1839 N N . ASP A 1 240 ? 20.984 12.414 5.125 1 90.19 240 ASP A N 1
ATOM 1840 C CA . ASP A 1 240 ? 22.078 13.359 4.984 1 90.19 240 ASP A CA 1
ATOM 1841 C C . ASP A 1 240 ? 23.375 12.641 4.613 1 90.19 240 ASP A C 1
ATOM 1843 O O . ASP A 1 240 ? 24.172 13.141 3.814 1 90.19 240 ASP A O 1
ATOM 1847 N N . ALA A 1 241 ? 23.562 11.531 5.246 1 94.38 241 ALA A N 1
ATOM 1848 C CA . ALA A 1 241 ? 24.734 10.734 4.934 1 94.38 241 ALA A CA 1
ATOM 1849 C C . ALA A 1 241 ? 24.734 10.289 3.473 1 94.38 241 ALA A C 1
ATOM 1851 O O . ALA A 1 241 ? 25.75 10.352 2.791 1 94.38 241 ALA A O 1
ATOM 1852 N N . VAL A 1 242 ? 23.609 9.82 2.969 1 96.19 242 VAL A N 1
ATOM 1853 C CA . VAL A 1 242 ? 23.5 9.406 1.576 1 96.19 242 VAL A CA 1
ATOM 1854 C C . VAL A 1 242 ? 23.844 10.57 0.655 1 96.19 242 VAL A C 1
ATOM 1856 O O . VAL A 1 242 ? 24.672 10.438 -0.245 1 96.19 242 VAL A O 1
ATOM 1859 N N . LEU A 1 243 ? 23.234 11.711 0.932 1 94.38 243 LEU A N 1
ATOM 1860 C CA . LEU A 1 243 ? 23.422 12.883 0.081 1 94.38 243 LEU A CA 1
ATOM 1861 C C . LEU A 1 243 ? 24.875 13.312 0.052 1 94.38 243 LEU A C 1
ATOM 1863 O O . LEU A 1 243 ? 25.391 13.711 -0.996 1 94.38 243 LEU A O 1
ATOM 1867 N N . SER A 1 244 ? 25.531 13.234 1.151 1 94.06 244 SER A N 1
ATOM 1868 C CA . SER A 1 244 ? 26.922 13.688 1.254 1 94.06 244 SER A CA 1
ATOM 1869 C C . SER A 1 244 ? 27.859 12.797 0.436 1 94.06 244 SER A C 1
ATOM 1871 O O . SER A 1 244 ? 29 13.172 0.164 1 94.06 244 SER A O 1
ATOM 1873 N N . LEU A 1 245 ? 27.328 11.656 0.032 1 97 245 LEU A N 1
ATOM 1874 C CA . LEU A 1 245 ? 28.172 10.695 -0.674 1 97 245 LEU A CA 1
ATOM 1875 C C . LEU A 1 245 ? 27.766 10.586 -2.141 1 97 245 LEU A C 1
ATOM 1877 O O . LEU A 1 245 ? 28.156 9.648 -2.832 1 97 245 LEU A O 1
ATOM 1881 N N . LEU A 1 246 ? 26.984 11.547 -2.621 1 97.69 246 LEU A N 1
ATOM 1882 C CA . LEU A 1 246 ? 26.516 11.508 -4 1 97.69 246 LEU A CA 1
ATOM 1883 C C . LEU A 1 246 ? 27.281 12.5 -4.867 1 97.69 246 LEU A C 1
ATOM 1885 O O . LEU A 1 246 ? 26.828 12.867 -5.949 1 97.69 246 LEU A O 1
ATOM 1889 N N . ASP A 1 247 ? 28.453 12.898 -4.469 1 96 247 ASP A N 1
ATOM 1890 C CA . ASP A 1 247 ? 29.234 13.945 -5.125 1 96 247 ASP A CA 1
ATOM 1891 C C . ASP A 1 247 ? 29.719 13.492 -6.5 1 96 247 ASP A C 1
ATOM 1893 O O . ASP A 1 247 ? 30.062 14.32 -7.348 1 96 247 ASP A O 1
ATOM 1897 N N . ASN A 1 248 ? 29.734 12.211 -6.762 1 96.06 248 ASN A N 1
ATOM 1898 C CA . ASN A 1 248 ? 30.203 11.695 -8.047 1 96.06 248 ASN A CA 1
ATOM 1899 C C . ASN A 1 248 ? 29.047 11.32 -8.961 1 96.06 248 ASN A C 1
ATOM 1901 O O . ASN A 1 248 ? 29.25 10.883 -10.094 1 96.06 248 ASN A O 1
ATOM 1905 N N . HIS A 1 249 ? 27.875 11.414 -8.477 1 98.19 249 HIS A N 1
ATOM 1906 C CA . HIS A 1 249 ? 26.703 11.117 -9.297 1 98.19 249 HIS A CA 1
ATOM 1907 C C . HIS A 1 249 ? 26.344 12.297 -10.195 1 98.19 249 HIS A C 1
ATOM 1909 O O . HIS A 1 249 ? 26.734 13.438 -9.914 1 98.19 249 HIS A O 1
ATOM 1915 N N . LYS A 1 250 ? 25.672 12.016 -11.273 1 98.06 250 LYS A N 1
ATOM 1916 C CA . LYS A 1 250 ? 25.375 13.031 -12.281 1 98.06 250 LYS A CA 1
ATOM 1917 C C . LYS A 1 250 ? 23.891 13.031 -12.633 1 98.06 250 LYS A C 1
ATOM 1919 O O . LYS A 1 250 ? 23.25 11.977 -12.641 1 98.06 250 LYS A O 1
ATOM 1924 N N . ASN A 1 251 ? 23.375 14.25 -12.906 1 98.25 251 ASN A N 1
ATOM 1925 C CA . ASN A 1 251 ? 22.047 14.469 -13.453 1 98.25 251 ASN A CA 1
ATOM 1926 C C . ASN A 1 251 ? 20.953 13.938 -12.523 1 98.25 251 ASN A C 1
ATOM 1928 O O . ASN A 1 251 ? 19.969 13.367 -12.977 1 98.25 251 ASN A O 1
ATOM 1932 N N . LEU A 1 252 ? 21.203 14.023 -11.258 1 98.56 252 LEU A N 1
ATOM 1933 C CA . LEU A 1 252 ? 20.172 13.648 -10.297 1 98.56 252 LEU A CA 1
ATOM 1934 C C . LEU A 1 252 ? 19.016 14.641 -10.32 1 98.56 252 LEU A C 1
ATOM 1936 O O . LEU A 1 252 ? 19.188 15.797 -10.719 1 98.56 252 LEU A O 1
ATOM 1940 N N . GLY A 1 253 ? 17.875 14.172 -10.07 1 98.5 253 GLY A N 1
ATOM 1941 C CA . GLY A 1 253 ? 16.688 14.992 -9.875 1 98.5 253 GLY A CA 1
ATOM 1942 C C . GLY A 1 253 ? 16.109 14.891 -8.484 1 98.5 253 GLY A C 1
ATOM 1943 O O . GLY A 1 253 ? 16.469 14 -7.715 1 98.5 253 GLY A O 1
ATOM 1944 N N . ILE A 1 254 ? 15.266 15.875 -8.172 1 98.44 254 ILE A N 1
ATOM 1945 C CA . ILE A 1 254 ? 14.609 15.859 -6.871 1 98.44 254 ILE A CA 1
ATOM 1946 C C . ILE A 1 254 ? 13.094 15.938 -7.066 1 98.44 254 ILE A C 1
ATOM 1948 O O . ILE A 1 254 ? 12.586 16.891 -7.676 1 98.44 254 ILE A O 1
ATOM 1952 N N . HIS A 1 255 ? 12.383 14.992 -6.641 1 98.56 255 HIS A N 1
ATOM 1953 C CA . HIS A 1 255 ? 10.953 14.938 -6.383 1 98.56 255 HIS A CA 1
ATOM 1954 C C . HIS A 1 255 ? 10.656 14.352 -5.004 1 98.56 255 HIS A C 1
ATOM 1956 O O . HIS A 1 255 ? 10.586 13.125 -4.855 1 98.56 255 HIS A O 1
ATOM 1962 N N . SER A 1 256 ? 10.531 15.219 -4.02 1 97.75 256 SER A N 1
ATOM 1963 C CA . SER A 1 256 ? 10.477 14.82 -2.615 1 97.75 256 SER A CA 1
ATOM 1964 C C . SER A 1 256 ? 9.516 15.703 -1.83 1 97.75 256 SER A C 1
ATOM 1966 O O . SER A 1 256 ? 9.453 16.922 -2.057 1 97.75 256 SER A O 1
ATOM 1968 N N . GLU A 1 257 ? 8.711 15.094 -0.941 1 96.69 257 GLU A N 1
ATOM 1969 C CA . GLU A 1 257 ? 7.855 15.93 -0.109 1 96.69 257 GLU A CA 1
ATOM 1970 C C . GLU A 1 257 ? 8.688 16.859 0.771 1 96.69 257 GLU A C 1
ATOM 1972 O O . GLU A 1 257 ? 8.305 18.016 1.002 1 96.69 257 GLU A O 1
ATOM 1977 N N . MET A 1 258 ? 9.781 16.359 1.197 1 93.75 258 MET A N 1
ATOM 1978 C CA . MET A 1 258 ? 10.695 17.141 2.029 1 93.75 258 MET A CA 1
ATOM 1979 C C . MET A 1 258 ? 12.117 17.047 1.499 1 93.75 258 MET A C 1
ATOM 1981 O O . MET A 1 258 ? 12.508 16.031 0.929 1 93.75 258 MET A O 1
ATOM 1985 N N . PHE A 1 259 ? 12.891 18.141 1.581 1 87.56 259 PHE A N 1
ATOM 1986 C CA . PHE A 1 259 ? 14.32 18.062 1.312 1 87.56 259 PHE A CA 1
ATOM 1987 C C . PHE A 1 259 ? 15.102 18.969 2.252 1 87.56 259 PHE A C 1
ATOM 1989 O O . PHE A 1 259 ? 14.531 19.875 2.871 1 87.56 259 PHE A O 1
ATOM 1996 N N . SER A 1 260 ? 16.391 18.672 2.398 1 85.12 260 SER A N 1
ATOM 1997 C CA . SER A 1 260 ? 17.219 19.328 3.404 1 85.12 260 SER A CA 1
ATOM 1998 C C . SER A 1 260 ? 18.438 19.984 2.77 1 85.12 260 SER A C 1
ATOM 2000 O O . SER A 1 260 ? 18.5 20.125 1.546 1 85.12 260 SER A O 1
ATOM 2002 N N . ASP A 1 261 ? 19.359 20.375 3.643 1 89.75 261 ASP A N 1
ATOM 2003 C CA . ASP A 1 261 ? 20.562 21.125 3.287 1 89.75 261 ASP A CA 1
ATOM 2004 C C . ASP A 1 261 ? 21.422 20.344 2.303 1 89.75 261 ASP A C 1
ATOM 2006 O O . ASP A 1 261 ? 22.078 20.938 1.442 1 89.75 261 ASP A O 1
ATOM 2010 N N . GLY A 1 262 ? 21.359 19.047 2.432 1 89.38 262 GLY A N 1
ATOM 2011 C CA . GLY A 1 262 ? 22.188 18.234 1.559 1 89.38 262 GLY A CA 1
ATOM 2012 C C . GLY A 1 262 ? 21.875 18.422 0.087 1 89.38 262 GLY A C 1
ATOM 2013 O O . GLY A 1 262 ? 22.766 18.297 -0.762 1 89.38 262 GLY A O 1
ATOM 2014 N N . VAL A 1 263 ? 20.688 18.75 -0.25 1 94 263 VAL A N 1
ATOM 2015 C CA . VAL A 1 263 ? 20.281 19 -1.627 1 94 263 VAL A CA 1
ATOM 2016 C C . VAL A 1 263 ? 20.969 20.25 -2.152 1 94 263 VAL A C 1
ATOM 2018 O O . VAL A 1 263 ? 21.422 20.281 -3.297 1 94 263 VAL A O 1
ATOM 2021 N N . VAL A 1 264 ? 21.078 21.312 -1.293 1 94.44 264 VAL A N 1
ATOM 2022 C CA . VAL A 1 264 ? 21.688 22.578 -1.68 1 94.44 264 VAL A CA 1
ATOM 2023 C C . VAL A 1 264 ? 23.156 22.344 -2.086 1 94.44 264 VAL A C 1
ATOM 2025 O O . VAL A 1 264 ? 23.594 22.859 -3.115 1 94.44 264 VAL A O 1
ATOM 2028 N N . ASP A 1 265 ? 23.844 21.547 -1.335 1 94.31 265 ASP A N 1
ATOM 2029 C CA . ASP A 1 265 ? 25.25 21.266 -1.611 1 94.31 265 ASP A CA 1
ATOM 2030 C C . ASP A 1 265 ? 25.406 20.562 -2.957 1 94.31 265 ASP A C 1
ATOM 2032 O O . ASP A 1 265 ? 26.297 20.906 -3.736 1 94.31 265 ASP A O 1
ATOM 2036 N N . LEU A 1 266 ? 24.578 19.625 -3.205 1 96.88 266 LEU A N 1
ATOM 2037 C CA . LEU A 1 266 ? 24.672 18.828 -4.43 1 96.88 266 LEU A CA 1
ATOM 2038 C C . LEU A 1 266 ? 24.297 19.672 -5.645 1 96.88 266 LEU A C 1
ATOM 2040 O O . LEU A 1 266 ? 24.844 19.469 -6.738 1 96.88 266 LEU A O 1
ATOM 2044 N N . VAL A 1 267 ? 23.359 20.625 -5.488 1 97.44 267 VAL A N 1
ATOM 2045 C CA . VAL A 1 267 ? 23.031 21.562 -6.559 1 97.44 267 VAL A CA 1
ATOM 2046 C C . VAL A 1 267 ? 24.25 22.422 -6.891 1 97.44 267 VAL A C 1
ATOM 2048 O O . VAL A 1 267 ? 24.625 22.547 -8.062 1 97.44 267 VAL A O 1
ATOM 2051 N N . ASN A 1 268 ? 24.875 22.938 -5.836 1 96.88 268 ASN A N 1
ATOM 2052 C CA . ASN A 1 268 ? 26.031 23.812 -6.016 1 96.88 268 ASN A CA 1
ATOM 2053 C C . ASN A 1 268 ? 27.188 23.078 -6.688 1 96.88 268 ASN A C 1
ATOM 2055 O O . ASN A 1 268 ? 27.969 23.688 -7.414 1 96.88 268 ASN A O 1
ATOM 2059 N N . LYS A 1 269 ? 27.234 21.75 -6.508 1 97 269 LYS A N 1
ATOM 2060 C CA . LYS A 1 269 ? 28.297 20.938 -7.086 1 97 269 LYS A CA 1
ATOM 2061 C C . LYS A 1 269 ? 27.922 20.469 -8.492 1 97 269 LYS A C 1
ATOM 2063 O O . LYS A 1 269 ? 28.734 19.844 -9.18 1 97 269 LYS A O 1
ATOM 2068 N N . GLY A 1 270 ? 26.703 20.688 -8.898 1 97.62 270 GLY A N 1
ATOM 2069 C CA . GLY A 1 270 ? 26.266 20.328 -10.234 1 97.62 270 GLY A CA 1
ATOM 2070 C C . GLY A 1 270 ? 25.781 18.891 -10.344 1 97.62 270 GLY A C 1
ATOM 2071 O O . GLY A 1 270 ? 25.5 18.406 -11.445 1 97.62 270 GLY A O 1
ATOM 2072 N N . CYS A 1 271 ? 25.688 18.219 -9.219 1 98.25 271 CYS A N 1
ATOM 2073 C CA . CYS A 1 271 ? 25.234 16.828 -9.211 1 98.25 271 CYS A CA 1
ATOM 2074 C C . CYS A 1 271 ? 23.734 16.719 -9.453 1 98.25 271 CYS A C 1
ATOM 2076 O O . CYS A 1 271 ? 23.266 15.789 -10.102 1 98.25 271 CYS A O 1
ATOM 2078 N N . ILE A 1 272 ? 22.969 17.688 -8.906 1 98.19 272 ILE A N 1
ATOM 2079 C CA . ILE A 1 272 ? 21.531 17.766 -9.109 1 98.19 272 ILE A CA 1
ATOM 2080 C C . ILE A 1 272 ? 21.219 18.797 -10.195 1 98.19 272 ILE A C 1
ATOM 2082 O O . ILE A 1 272 ? 21.484 19.984 -10.031 1 98.19 272 ILE A O 1
ATOM 2086 N N . THR A 1 273 ? 20.688 18.328 -11.289 1 98.19 273 THR A N 1
ATOM 2087 C CA . THR A 1 273 ? 20.328 19.203 -12.406 1 98.19 273 THR A CA 1
ATOM 2088 C C . THR A 1 273 ? 18.844 19.109 -12.727 1 98.19 273 THR A C 1
ATOM 2090 O O . THR A 1 273 ? 18.281 20 -13.352 1 98.19 273 THR A O 1
ATOM 2093 N N . ASN A 1 274 ? 18.25 17.938 -12.422 1 98.44 274 ASN A N 1
ATOM 2094 C CA . ASN A 1 274 ? 16.844 17.641 -12.711 1 98.44 274 ASN A CA 1
ATOM 2095 C C . ASN A 1 274 ? 16.609 17.453 -14.203 1 98.44 274 ASN A C 1
ATOM 2097 O O . ASN A 1 274 ? 15.477 17.562 -14.672 1 98.44 274 ASN A O 1
ATOM 2101 N N . ASN A 1 275 ? 17.594 17.188 -14.938 1 97.81 275 ASN A N 1
ATOM 2102 C CA . ASN A 1 275 ? 17.5 17.172 -16.391 1 97.81 275 ASN A CA 1
ATOM 2103 C C . ASN A 1 275 ? 16.859 15.883 -16.891 1 97.81 275 ASN A C 1
ATOM 2105 O O . ASN A 1 275 ? 16.312 15.844 -18 1 97.81 275 ASN A O 1
ATOM 2109 N N . CYS A 1 276 ? 16.922 14.844 -16.109 1 97.81 276 CYS A N 1
ATOM 2110 C CA . CYS A 1 276 ? 16.422 13.555 -16.562 1 97.81 276 CYS A CA 1
ATOM 2111 C C . CYS A 1 276 ? 14.961 13.367 -16.156 1 97.81 276 CYS A C 1
ATOM 2113 O O . CYS A 1 276 ? 14.328 12.383 -16.516 1 97.81 276 CYS A O 1
ATOM 2115 N N . LYS A 1 277 ? 14.438 14.289 -15.359 1 97.81 277 LYS A N 1
ATOM 2116 C CA . LYS A 1 277 ? 13.047 14.18 -14.922 1 97.81 277 LYS A CA 1
ATOM 2117 C C . LYS A 1 277 ? 12.094 14.383 -16.094 1 97.81 277 LYS A C 1
ATOM 2119 O O . LYS A 1 277 ? 12.25 15.312 -16.891 1 97.81 277 LYS A O 1
ATOM 2124 N N . PRO A 1 278 ? 11.039 13.547 -16.203 1 97.19 278 PRO A N 1
ATOM 2125 C CA . PRO A 1 278 ? 10.062 13.711 -17.281 1 97.19 278 PRO A CA 1
ATOM 2126 C C . PRO A 1 278 ? 9.086 14.859 -17.031 1 97.19 278 PRO A C 1
ATOM 2128 O O . PRO A 1 278 ? 8.422 15.328 -17.953 1 97.19 278 PRO A O 1
ATOM 2131 N N . MET A 1 279 ? 8.969 15.18 -15.758 1 95.25 279 MET A N 1
ATOM 2132 C CA . MET A 1 279 ? 8.102 16.281 -15.32 1 95.25 279 MET A CA 1
ATOM 2133 C C . MET A 1 279 ? 8.883 17.281 -14.484 1 95.25 279 MET A C 1
ATOM 2135 O O . MET A 1 279 ? 9.766 16.906 -13.711 1 95.25 279 MET A O 1
ATOM 2139 N N . HIS A 1 280 ? 8.523 18.562 -14.672 1 97.38 280 HIS A N 1
ATOM 2140 C CA . HIS A 1 280 ? 9.211 19.625 -13.961 1 97.38 280 HIS A CA 1
ATOM 2141 C C . HIS A 1 280 ? 10.711 19.594 -14.242 1 97.38 280 HIS A C 1
ATOM 2143 O O . HIS A 1 280 ? 11.523 19.656 -13.32 1 97.38 280 HIS A O 1
ATOM 2149 N N . LYS A 1 281 ? 11 19.375 -15.523 1 97.31 281 LYS A N 1
ATOM 2150 C CA . LYS A 1 281 ? 12.391 19.266 -15.938 1 97.31 281 LYS A CA 1
ATOM 2151 C C . LYS A 1 281 ? 13.18 20.516 -15.562 1 97.31 281 LYS A C 1
ATOM 2153 O O . LYS A 1 281 ? 12.719 21.641 -15.781 1 97.31 281 LYS A O 1
ATOM 2158 N N . GLY A 1 282 ? 14.281 20.281 -14.93 1 97.44 282 GLY A N 1
ATOM 2159 C CA . GLY A 1 282 ? 15.164 21.391 -14.562 1 97.44 282 GLY A CA 1
ATOM 2160 C C . GLY A 1 282 ? 14.797 22.031 -13.242 1 97.44 282 GLY A C 1
ATOM 2161 O O . GLY A 1 282 ? 15.445 22.984 -12.805 1 97.44 282 GLY A O 1
ATOM 2162 N N . ARG A 1 283 ? 13.859 21.453 -12.57 1 97.94 283 ARG A N 1
ATOM 2163 C CA . ARG A 1 283 ? 13.406 22.078 -11.328 1 97.94 283 ARG A CA 1
ATOM 2164 C C . ARG A 1 283 ? 13.352 21.062 -10.188 1 97.94 283 ARG A C 1
ATOM 2166 O O . ARG A 1 283 ? 12.977 19.906 -10.398 1 97.94 283 ARG A O 1
ATOM 2173 N N . ILE A 1 284 ? 13.688 21.5 -9.023 1 98.06 284 ILE A N 1
ATOM 2174 C CA . ILE A 1 284 ? 13.461 20.75 -7.789 1 98.06 284 ILE A CA 1
ATOM 2175 C C . ILE A 1 284 ? 11.984 20.828 -7.398 1 98.06 284 ILE A C 1
ATOM 2177 O O . ILE A 1 284 ? 11.398 21.922 -7.402 1 98.06 284 ILE A O 1
ATOM 2181 N N . VAL A 1 285 ? 11.375 19.719 -7.141 1 98.31 285 VAL A N 1
ATOM 2182 C CA . VAL A 1 285 ? 10 19.688 -6.656 1 98.31 285 VAL A CA 1
ATOM 2183 C C . VAL A 1 285 ? 9.977 19.297 -5.184 1 98.31 285 VAL A C 1
ATOM 2185 O O . VAL A 1 285 ? 10.586 18.281 -4.801 1 98.31 285 VAL A O 1
ATOM 2188 N N . GLY A 1 286 ? 9.359 20.062 -4.359 1 97.25 286 GLY A N 1
ATOM 2189 C CA . GLY A 1 286 ? 9.141 19.797 -2.947 1 97.25 286 GLY A CA 1
ATOM 2190 C C . GLY A 1 286 ? 7.766 20.219 -2.465 1 97.25 286 GLY A C 1
ATOM 2191 O O . GLY A 1 286 ? 6.965 20.734 -3.238 1 97.25 286 GLY A O 1
ATOM 2192 N N . SER A 1 287 ? 7.48 19.891 -1.182 1 97.44 287 SER A N 1
ATOM 2193 C CA . SER A 1 287 ? 6.195 20.266 -0.606 1 97.44 287 SER A CA 1
ATOM 2194 C C . SER A 1 287 ? 6.375 20.984 0.725 1 97.44 287 SER A C 1
ATOM 2196 O O . SER A 1 287 ? 5.625 21.906 1.042 1 97.44 287 SER A O 1
ATOM 2198 N N . PHE A 1 288 ? 7.297 20.531 1.551 1 96.38 288 PHE A N 1
ATOM 2199 C CA . PHE A 1 288 ? 7.668 21.234 2.779 1 96.38 288 PHE A CA 1
ATOM 2200 C C . PHE A 1 288 ? 9.133 20.969 3.119 1 96.38 288 PHE A C 1
ATOM 2202 O O . PHE A 1 288 ? 9.75 20.047 2.588 1 96.38 288 PHE A O 1
ATOM 2209 N N . CYS A 1 289 ? 9.734 21.875 3.896 1 93.81 289 CYS A N 1
ATOM 2210 C CA . CYS A 1 289 ? 11.148 21.797 4.223 1 93.81 289 CYS A CA 1
ATOM 2211 C C . CYS A 1 289 ? 11.406 22.219 5.66 1 93.81 289 CYS A C 1
ATOM 2213 O O . CYS A 1 289 ? 10.641 23.016 6.223 1 93.81 289 CYS A O 1
ATOM 2215 N N . ILE A 1 290 ? 12.367 21.641 6.211 1 91 290 ILE A N 1
ATOM 2216 C CA . ILE A 1 290 ? 12.992 22.062 7.461 1 91 290 ILE A CA 1
ATOM 2217 C C . ILE A 1 290 ? 14.516 21.984 7.328 1 91 290 ILE A C 1
ATOM 2219 O O . ILE A 1 290 ? 15.047 20.969 6.859 1 91 290 ILE A O 1
ATOM 2223 N N . GLY A 1 291 ? 15.195 22.984 7.613 1 91.75 291 GLY A N 1
ATOM 2224 C CA . GLY A 1 291 ? 16.641 23 7.496 1 91.75 291 GLY A CA 1
ATOM 2225 C C . GLY A 1 291 ? 17.297 24.188 8.156 1 91.75 291 GLY A C 1
ATOM 2226 O O . GLY A 1 291 ? 16.797 24.688 9.172 1 91.75 291 GLY A O 1
ATOM 2227 N N . SER A 1 292 ? 18.422 24.5 7.707 1 92 292 SER A N 1
ATOM 2228 C CA . SER A 1 292 ? 19.156 25.641 8.234 1 92 292 SER A CA 1
ATOM 2229 C C . SER A 1 292 ? 18.859 26.922 7.445 1 92 292 SER A C 1
ATOM 2231 O O . SER A 1 292 ? 18.062 26.891 6.504 1 92 292 SER A O 1
ATOM 2233 N N . GLU A 1 293 ? 19.469 27.953 7.891 1 94.31 293 GLU A N 1
ATOM 2234 C CA . GLU A 1 293 ? 19.344 29.219 7.184 1 94.31 293 GLU A CA 1
ATOM 2235 C C . GLU A 1 293 ? 19.828 29.094 5.742 1 94.31 293 GLU A C 1
ATOM 2237 O O . GLU A 1 293 ? 19.297 29.766 4.848 1 94.31 293 GLU A O 1
ATOM 2242 N N . LYS A 1 294 ? 20.812 28.234 5.543 1 93.62 294 LYS A N 1
ATOM 2243 C CA . LYS A 1 294 ? 21.328 27.984 4.203 1 93.62 294 LYS A CA 1
ATOM 2244 C C . LYS A 1 294 ? 20.234 27.5 3.262 1 93.62 294 LYS A C 1
ATOM 2246 O O . LYS A 1 294 ? 20.125 27.969 2.125 1 93.62 294 LYS A O 1
ATOM 2251 N N . LEU A 1 295 ? 19.469 26.625 3.74 1 95.06 295 LEU A N 1
ATOM 2252 C CA . LEU A 1 295 ? 18.375 26.109 2.936 1 95.06 295 LEU A CA 1
ATOM 2253 C C . LEU A 1 295 ? 17.344 27.188 2.662 1 95.06 295 LEU A C 1
ATOM 2255 O O . LEU A 1 295 ? 16.875 27.359 1.527 1 95.06 295 LEU A O 1
ATOM 2259 N N . TYR A 1 296 ? 16.922 28.016 3.676 1 97.25 296 TYR A N 1
ATOM 2260 C CA . TYR A 1 296 ? 15.906 29.047 3.527 1 97.25 296 TYR A CA 1
ATOM 2261 C C . TYR A 1 296 ? 16.359 30.125 2.547 1 97.25 296 TYR A C 1
ATOM 2263 O O . TYR A 1 296 ? 15.57 30.594 1.728 1 97.25 296 TYR A O 1
ATOM 2271 N N . ASP A 1 297 ? 17.672 30.422 2.645 1 97.19 297 ASP A N 1
ATOM 2272 C CA . ASP A 1 297 ? 18.234 31.391 1.708 1 97.19 297 ASP A CA 1
ATOM 2273 C C . ASP A 1 297 ? 18.203 30.859 0.278 1 97.19 297 ASP A C 1
ATOM 2275 O O . ASP A 1 297 ? 17.875 31.594 -0.656 1 97.19 297 ASP A O 1
ATOM 2279 N N . PHE A 1 298 ? 18.578 29.656 0.095 1 97.38 298 PHE A N 1
ATOM 2280 C CA . PHE A 1 298 ? 18.547 29 -1.21 1 97.38 298 PHE A CA 1
ATOM 2281 C C . PHE A 1 298 ? 17.141 29.016 -1.795 1 97.38 298 PHE A C 1
ATOM 2283 O O . PHE A 1 298 ? 16.969 29.188 -3.002 1 97.38 298 PHE A O 1
ATOM 2290 N N . MET A 1 299 ? 16.078 28.828 -0.926 1 98.19 299 MET A N 1
ATOM 2291 C CA . MET A 1 299 ? 14.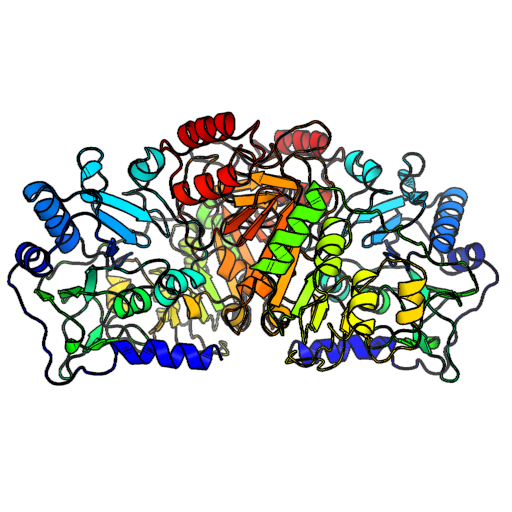688 28.719 -1.348 1 98.19 299 MET A CA 1
ATOM 2292 C C . MET A 1 299 ? 14.141 30.094 -1.746 1 98.19 299 MET A C 1
ATOM 2294 O O . MET A 1 299 ? 13.273 30.188 -2.617 1 98.19 299 MET A O 1
ATOM 2298 N N . HIS A 1 300 ? 14.641 31.156 -1.133 1 98.5 300 HIS A N 1
ATOM 2299 C CA . HIS A 1 300 ? 14.078 32.5 -1.276 1 98.5 300 HIS A CA 1
ATOM 2300 C C . HIS A 1 300 ? 14.219 33 -2.707 1 98.5 300 HIS A C 1
ATOM 2302 O O . HIS A 1 300 ? 15.328 33.125 -3.219 1 98.5 300 HIS A O 1
ATOM 2308 N N . ASP A 1 301 ? 13.055 33.219 -3.312 1 98.06 301 ASP A N 1
ATOM 2309 C CA . ASP A 1 301 ? 12.945 33.781 -4.652 1 98.06 301 ASP A CA 1
ATOM 2310 C C . ASP A 1 301 ? 13.742 32.969 -5.664 1 98.06 301 ASP A C 1
ATOM 2312 O O . ASP A 1 301 ? 14.375 33.531 -6.562 1 98.06 301 ASP A O 1
ATOM 2316 N N . ASN A 1 302 ? 13.828 31.641 -5.488 1 97.94 302 ASN A N 1
ATOM 2317 C CA . ASN A 1 302 ? 14.578 30.75 -6.371 1 97.94 302 ASN A CA 1
ATOM 2318 C C . ASN A 1 302 ? 13.648 29.969 -7.305 1 97.94 302 ASN A C 1
ATOM 2320 O O . ASN A 1 302 ? 13.008 29 -6.891 1 97.94 302 ASN A O 1
ATOM 2324 N N . PRO A 1 303 ? 13.539 30.328 -8.531 1 96.5 303 PRO A N 1
ATOM 2325 C CA . PRO A 1 303 ? 12.633 29.656 -9.469 1 96.5 303 PRO A CA 1
ATOM 2326 C C . PRO A 1 303 ? 13.086 28.234 -9.789 1 96.5 303 PRO A C 1
ATOM 2328 O O . PRO A 1 303 ? 12.344 27.469 -10.422 1 96.5 303 PRO A O 1
ATOM 2331 N N . PHE A 1 304 ? 14.305 27.844 -9.336 1 97.38 304 PHE A N 1
ATOM 2332 C CA . PHE A 1 304 ? 14.805 26.469 -9.484 1 97.38 304 PHE A CA 1
ATOM 2333 C C . PHE A 1 304 ? 13.992 25.5 -8.641 1 97.38 304 PHE A C 1
ATOM 2335 O O . PHE A 1 304 ? 14.039 24.297 -8.867 1 97.38 304 PHE A O 1
ATOM 2342 N N . ILE A 1 305 ? 13.219 26.062 -7.711 1 97.88 305 ILE A N 1
ATOM 2343 C CA . ILE A 1 305 ? 12.445 25.25 -6.77 1 97.88 305 ILE A CA 1
ATOM 2344 C C . ILE A 1 305 ? 10.953 25.484 -6.992 1 97.88 305 ILE A C 1
ATOM 2346 O O . ILE A 1 305 ? 10.508 26.641 -7.078 1 97.88 305 ILE A O 1
ATOM 2350 N N . GLU A 1 306 ? 10.234 24.438 -7.113 1 97.5 306 GLU A N 1
ATOM 2351 C CA . GLU A 1 306 ? 8.773 24.484 -7.113 1 97.5 306 GLU A CA 1
ATOM 2352 C C . GLU A 1 306 ? 8.203 23.781 -5.891 1 97.5 306 GLU A C 1
ATOM 2354 O O . GLU A 1 306 ? 8.352 22.562 -5.738 1 97.5 306 GLU A O 1
ATOM 2359 N N . MET A 1 307 ? 7.598 24.531 -5.039 1 98.06 307 MET A N 1
ATOM 2360 C CA . MET A 1 307 ? 6.871 23.969 -3.906 1 98.06 307 MET A CA 1
ATOM 2361 C C . MET A 1 307 ? 5.422 23.688 -4.277 1 98.06 307 MET A C 1
ATOM 2363 O O . MET A 1 307 ? 4.672 24.594 -4.617 1 98.06 307 MET A O 1
ATOM 2367 N N . LEU A 1 308 ? 5.043 22.406 -4.215 1 97.94 308 LEU A N 1
ATOM 2368 C CA . LEU A 1 308 ? 3.725 21.984 -4.688 1 97.94 308 LEU A CA 1
ATOM 2369 C C . LEU A 1 308 ? 2.961 21.25 -3.59 1 97.94 308 LEU A C 1
ATOM 2371 O O . LEU A 1 308 ? 3.551 20.828 -2.594 1 97.94 308 LEU A O 1
ATOM 2375 N N . ALA A 1 309 ? 1.645 21.156 -3.729 1 97.56 309 ALA A N 1
ATOM 2376 C CA . ALA A 1 309 ? 0.778 20.484 -2.764 1 97.56 309 ALA A CA 1
ATOM 2377 C C . ALA A 1 309 ? 1.095 18.984 -2.693 1 97.56 309 ALA A C 1
ATOM 2379 O O . ALA A 1 309 ? 1.479 18.375 -3.695 1 97.56 309 ALA A O 1
ATOM 2380 N N . VAL A 1 310 ? 0.835 18.391 -1.591 1 97.62 310 VAL A N 1
ATOM 2381 C CA . VAL A 1 310 ? 1.297 17.031 -1.313 1 97.62 310 VAL A CA 1
ATOM 2382 C C . VAL A 1 310 ? 0.46 16.031 -2.104 1 97.62 310 VAL A C 1
ATOM 2384 O O . VAL A 1 310 ? 0.919 14.922 -2.395 1 97.62 310 VAL A O 1
ATOM 2387 N N . ASN A 1 311 ? -0.821 16.344 -2.43 1 96.62 311 ASN A N 1
ATOM 2388 C CA . ASN A 1 311 ? -1.641 15.414 -3.205 1 96.62 311 ASN A CA 1
ATOM 2389 C C . ASN A 1 311 ? -1.114 15.258 -4.629 1 96.62 311 ASN A C 1
ATOM 2391 O O . ASN A 1 311 ? -1.521 14.344 -5.352 1 96.62 311 ASN A O 1
ATOM 2395 N N . TYR A 1 312 ? -0.193 16.125 -5.008 1 97.12 312 TYR A N 1
ATOM 2396 C CA . TYR A 1 312 ? 0.534 15.992 -6.266 1 97.12 312 TYR A CA 1
ATOM 2397 C C . TYR A 1 312 ? 1.905 15.367 -6.031 1 97.12 312 TYR A C 1
ATOM 2399 O O . TYR A 1 312 ? 2.246 14.359 -6.652 1 97.12 312 TYR A O 1
ATOM 2407 N N . VAL A 1 313 ? 2.682 15.945 -5.16 1 98.19 313 VAL A N 1
ATOM 2408 C CA . VAL A 1 313 ? 4.074 15.555 -4.953 1 98.19 313 VAL A CA 1
ATOM 2409 C C . VAL A 1 313 ? 4.137 14.102 -4.488 1 98.19 313 VAL A C 1
ATOM 2411 O O . VAL A 1 313 ? 4.988 13.336 -4.945 1 98.19 313 VAL A O 1
ATOM 2414 N N . ASN A 1 314 ? 3.215 13.719 -3.598 1 98 314 ASN A N 1
ATOM 2415 C CA . ASN A 1 314 ? 3.24 12.398 -2.973 1 98 314 ASN A CA 1
ATOM 2416 C C . ASN A 1 314 ? 2.307 11.422 -3.686 1 98 314 ASN A C 1
ATOM 2418 O O . ASN A 1 314 ? 2.189 10.266 -3.283 1 98 314 ASN A O 1
ATOM 2422 N N . ASN A 1 315 ? 1.601 11.867 -4.738 1 97 315 ASN A N 1
ATOM 2423 C CA . ASN A 1 315 ? 0.747 10.953 -5.492 1 97 315 ASN A CA 1
ATOM 2424 C C . ASN A 1 315 ? 1.553 9.812 -6.113 1 97 315 ASN A C 1
ATOM 2426 O O . ASN A 1 315 ? 2.398 10.047 -6.98 1 97 315 ASN A O 1
ATOM 2430 N N . PRO A 1 316 ? 1.213 8.547 -5.688 1 96.94 316 PRO A N 1
ATOM 2431 C CA . PRO A 1 316 ? 2.018 7.43 -6.191 1 96.94 316 PRO A CA 1
ATOM 2432 C C . PRO A 1 316 ? 2.023 7.348 -7.715 1 96.94 316 PRO A C 1
ATOM 2434 O O . PRO A 1 316 ? 3.016 6.918 -8.312 1 96.94 316 PRO A O 1
ATOM 2437 N N . GLN A 1 317 ? 0.954 7.773 -8.383 1 95.19 317 GLN A N 1
ATOM 2438 C CA . GLN A 1 317 ? 0.891 7.742 -9.836 1 95.19 317 GLN A CA 1
ATOM 2439 C C . GLN A 1 317 ? 1.862 8.75 -10.453 1 95.19 317 GLN A C 1
ATOM 2441 O O . GLN A 1 317 ? 2.412 8.508 -11.531 1 95.19 317 GLN A O 1
ATOM 2446 N N . ILE A 1 318 ? 2.037 9.875 -9.773 1 97.12 318 ILE A N 1
ATOM 2447 C CA . ILE A 1 318 ? 2.979 10.898 -10.219 1 97.12 318 ILE A CA 1
ATOM 2448 C C . ILE A 1 318 ? 4.406 10.453 -9.906 1 97.12 318 ILE A C 1
ATOM 2450 O O . ILE A 1 318 ? 5.301 10.57 -10.75 1 97.12 318 ILE A O 1
ATOM 2454 N N . VAL A 1 319 ? 4.602 9.898 -8.734 1 98.12 319 VAL A N 1
ATOM 2455 C CA . VAL A 1 319 ? 5.91 9.414 -8.305 1 98.12 319 VAL A CA 1
ATOM 2456 C C . VAL A 1 319 ? 6.398 8.336 -9.266 1 98.12 319 VAL A C 1
ATOM 2458 O O . VAL A 1 319 ? 7.574 8.312 -9.641 1 98.12 319 VAL A O 1
ATOM 2461 N N . ALA A 1 320 ? 5.531 7.492 -9.734 1 97.31 320 ALA A N 1
ATOM 2462 C CA . ALA A 1 320 ? 5.875 6.363 -10.594 1 97.31 320 ALA A CA 1
ATOM 2463 C C . ALA A 1 320 ? 6.391 6.844 -11.945 1 97.31 320 ALA A C 1
ATOM 2465 O O . ALA A 1 320 ? 7.043 6.09 -12.672 1 97.31 320 ALA A O 1
ATOM 2466 N N . LYS A 1 321 ? 6.129 8.055 -12.305 1 97.62 321 LYS A N 1
ATOM 2467 C CA . LYS A 1 321 ? 6.516 8.602 -13.602 1 97.62 321 LYS A CA 1
ATOM 2468 C C . LYS A 1 321 ? 7.949 9.133 -13.57 1 97.62 321 LYS A C 1
ATOM 2470 O O . LYS A 1 321 ? 8.539 9.406 -14.617 1 97.62 321 LYS A O 1
ATOM 2475 N N . GLN A 1 322 ? 8.508 9.281 -12.352 1 98.31 322 GLN A N 1
ATOM 2476 C CA . GLN A 1 322 ? 9.836 9.867 -12.234 1 98.31 322 GLN A CA 1
ATOM 2477 C C . GLN A 1 322 ? 10.914 8.906 -12.734 1 98.31 322 GLN A C 1
ATOM 2479 O O . GLN A 1 322 ? 10.773 7.688 -12.602 1 98.31 322 GLN A O 1
ATOM 2484 N N . ALA A 1 323 ? 11.945 9.477 -13.273 1 98.06 323 ALA A N 1
ATOM 2485 C CA . ALA A 1 323 ? 13.039 8.68 -13.82 1 98.06 323 ALA A CA 1
ATOM 2486 C C . ALA A 1 323 ? 13.805 7.965 -12.711 1 98.06 323 ALA A C 1
ATOM 2488 O O . ALA A 1 323 ? 14.32 8.609 -11.789 1 98.06 323 ALA A O 1
ATOM 2489 N N . LYS A 1 324 ? 13.961 6.668 -12.836 1 98.31 324 LYS A N 1
ATOM 2490 C CA . LYS A 1 324 ? 14.719 5.883 -11.867 1 98.31 324 LYS A CA 1
ATOM 2491 C C . LYS A 1 324 ? 14.414 6.336 -10.438 1 98.31 324 LYS A C 1
ATOM 2493 O O . LYS A 1 324 ? 15.336 6.625 -9.672 1 98.31 324 LYS A O 1
ATOM 2498 N N . MET A 1 325 ? 13.117 6.41 -10.156 1 98.75 325 MET A N 1
ATOM 2499 C CA . MET A 1 325 ? 12.68 6.922 -8.859 1 98.75 325 MET A CA 1
ATOM 2500 C C . MET A 1 325 ? 13.383 6.188 -7.723 1 98.75 325 MET A C 1
ATOM 2502 O O . MET A 1 325 ? 13.25 4.969 -7.594 1 98.75 325 MET A O 1
ATOM 2506 N N . THR A 1 326 ? 14.148 6.898 -6.871 1 98.62 326 THR A N 1
ATOM 2507 C CA . THR A 1 326 ? 14.883 6.336 -5.742 1 98.62 326 THR A CA 1
ATOM 2508 C C . THR A 1 326 ? 14.422 6.969 -4.434 1 98.62 326 THR A C 1
ATOM 2510 O O . THR A 1 326 ? 14.789 8.102 -4.125 1 98.62 326 THR A O 1
ATOM 2513 N N . ALA A 1 327 ? 13.625 6.246 -3.699 1 98.31 327 ALA A N 1
ATOM 2514 C CA . ALA A 1 327 ? 13.047 6.719 -2.443 1 98.31 327 ALA A CA 1
ATOM 2515 C C . ALA A 1 327 ? 13.789 6.137 -1.244 1 98.31 327 ALA A C 1
ATOM 2517 O O . ALA A 1 327 ? 13.93 4.918 -1.122 1 98.31 327 ALA A O 1
ATOM 2518 N N . ILE A 1 328 ? 14.289 6.977 -0.389 1 97.75 328 ILE A N 1
ATOM 2519 C CA . ILE A 1 328 ? 15.023 6.559 0.796 1 97.75 328 ILE A CA 1
ATOM 2520 C C . ILE A 1 328 ? 14.266 6.969 2.053 1 97.75 328 ILE A C 1
ATOM 2522 O O . ILE A 1 328 ? 14.109 8.164 2.33 1 97.75 328 ILE A O 1
ATOM 2526 N N . ASN A 1 329 ? 13.789 6.035 2.785 1 97 329 ASN A N 1
ATOM 2527 C CA . ASN A 1 329 ? 13.039 6.246 4.02 1 97 329 ASN A CA 1
ATOM 2528 C C . ASN A 1 329 ? 13.617 5.438 5.172 1 97 329 ASN A C 1
ATOM 2530 O O . ASN A 1 329 ? 14.43 4.535 4.957 1 97 329 ASN A O 1
ATOM 2534 N N . SER A 1 330 ? 13.234 5.777 6.34 1 96.56 330 SER A N 1
ATOM 2535 C CA . SER A 1 330 ? 13.68 5.078 7.539 1 96.56 330 SER A CA 1
ATOM 2536 C C . SER A 1 330 ? 12.523 4.363 8.227 1 96.56 330 SER A C 1
ATOM 2538 O O . SER A 1 330 ? 11.375 4.449 7.777 1 96.56 330 SER A O 1
ATOM 2540 N N . CYS A 1 331 ? 12.828 3.559 9.195 1 97.19 331 CYS A N 1
ATOM 2541 C CA . CYS A 1 331 ? 11.789 2.863 9.953 1 97.19 331 CYS A CA 1
ATOM 2542 C C . CYS A 1 331 ? 12.258 2.578 11.375 1 97.19 331 CYS A C 1
ATOM 2544 O O . CYS A 1 331 ? 13.359 2.971 11.766 1 97.19 331 CYS A O 1
ATOM 2546 N N . ILE A 1 332 ? 11.344 2.021 12.18 1 97.81 332 ILE A N 1
ATOM 2547 C CA . ILE A 1 332 ? 11.594 1.724 13.586 1 97.81 332 ILE A CA 1
ATOM 2548 C C . ILE A 1 332 ? 12.086 0.283 13.727 1 97.81 332 ILE A C 1
ATOM 2550 O O . ILE A 1 332 ? 13.062 0.019 14.422 1 97.81 332 ILE A O 1
ATOM 2554 N N . GLU A 1 333 ? 11.453 -0.615 13.07 1 98.44 333 GLU A N 1
ATOM 2555 C CA . GLU A 1 333 ? 11.852 -2.018 13.125 1 98.44 333 GLU A CA 1
ATOM 2556 C C . GLU A 1 333 ? 11.32 -2.785 11.914 1 98.44 333 GLU A C 1
ATOM 2558 O O . GLU A 1 333 ? 10.398 -2.328 11.234 1 98.44 333 GLU A O 1
ATOM 2563 N N . VAL A 1 334 ? 11.984 -3.889 11.648 1 98.88 334 VAL A N 1
ATOM 2564 C CA . VAL A 1 334 ? 11.648 -4.801 10.555 1 98.88 334 VAL A CA 1
ATOM 2565 C C . VAL A 1 334 ? 11.594 -6.234 11.078 1 98.88 334 VAL A C 1
ATOM 2567 O O . VAL A 1 334 ? 12.453 -6.648 11.859 1 98.88 334 VAL A O 1
ATOM 2570 N N . ASP A 1 335 ? 10.578 -6.977 10.719 1 98.81 335 ASP A N 1
ATOM 2571 C CA . ASP A 1 335 ? 10.625 -8.375 11.133 1 98.81 335 ASP A CA 1
ATOM 2572 C C . ASP A 1 335 ? 11.273 -9.242 10.055 1 98.81 335 ASP A C 1
ATOM 2574 O O . ASP A 1 335 ? 11.523 -8.773 8.938 1 98.81 335 ASP A O 1
ATOM 2578 N N . ILE A 1 336 ? 11.539 -10.484 10.289 1 98.56 336 ILE A N 1
ATOM 2579 C CA . ILE A 1 336 ? 12.391 -11.336 9.469 1 98.56 336 ILE A CA 1
ATOM 2580 C C . ILE A 1 336 ? 11.672 -11.688 8.164 1 98.56 336 ILE A C 1
ATOM 2582 O O . ILE A 1 336 ? 12.281 -12.25 7.25 1 98.56 336 ILE A O 1
ATOM 2586 N N . THR A 1 337 ? 10.344 -11.344 8.047 1 98.56 337 THR A N 1
ATOM 2587 C CA . THR A 1 337 ? 9.609 -11.609 6.816 1 98.56 337 THR A CA 1
ATOM 2588 C C . THR A 1 337 ? 9.586 -10.375 5.922 1 98.56 337 THR A C 1
ATOM 2590 O O . THR A 1 337 ? 9.156 -10.438 4.77 1 98.56 337 THR A O 1
ATOM 2593 N N . GLY A 1 338 ? 10.008 -9.242 6.492 1 98.75 338 GLY A N 1
ATOM 2594 C CA . GLY A 1 338 ? 10.094 -8.023 5.695 1 98.75 338 GLY A CA 1
ATOM 2595 C C . GLY A 1 338 ? 8.984 -7.031 6.004 1 98.75 338 GLY A C 1
ATOM 2596 O O . GLY A 1 338 ? 8.789 -6.07 5.262 1 98.75 338 GLY A O 1
ATOM 2597 N N . GLN A 1 339 ? 8.164 -7.172 7.051 1 98.56 339 GLN A N 1
ATOM 2598 C CA . GLN A 1 339 ? 7.219 -6.141 7.473 1 98.56 339 GLN A CA 1
ATOM 2599 C C . GLN A 1 339 ? 7.938 -4.98 8.148 1 98.56 339 GLN A C 1
ATOM 2601 O O . GLN A 1 339 ? 8.812 -5.188 8.992 1 98.56 339 GLN A O 1
ATOM 2606 N N . ILE A 1 340 ? 7.523 -3.791 7.793 1 98.81 340 ILE A N 1
ATOM 2607 C CA . ILE A 1 340 ? 8.227 -2.605 8.281 1 98.81 340 ILE A CA 1
ATOM 2608 C C . ILE A 1 340 ? 7.293 -1.788 9.172 1 98.81 340 ILE A C 1
ATOM 2610 O O . ILE A 1 340 ? 6.215 -1.376 8.742 1 98.81 340 ILE A O 1
ATOM 2614 N N . CYS A 1 341 ? 7.68 -1.585 10.383 1 98.75 341 CYS A N 1
ATOM 2615 C CA . CYS A 1 341 ? 7.023 -0.662 11.305 1 98.75 341 CYS A CA 1
ATOM 2616 C C . CYS A 1 341 ? 7.746 0.68 11.336 1 98.75 341 CYS A C 1
ATOM 2618 O O . CYS A 1 341 ? 8.945 0.74 11.633 1 98.75 341 CYS A O 1
ATOM 2620 N N . ALA A 1 342 ? 7.004 1.693 11.07 1 98 342 ALA A N 1
ATOM 2621 C CA . ALA A 1 342 ? 7.641 3.006 11.023 1 98 342 ALA A CA 1
ATOM 2622 C C . ALA A 1 342 ? 6.844 4.035 11.82 1 98 342 ALA A C 1
ATOM 2624 O O . ALA A 1 342 ? 7.352 5.117 12.133 1 98 342 ALA A O 1
ATOM 2625 N N . ASP A 1 343 ? 5.625 3.744 12.242 1 98 343 ASP A N 1
ATOM 2626 C CA . ASP A 1 343 ? 4.766 4.797 12.781 1 98 343 ASP A CA 1
ATOM 2627 C C . ASP A 1 343 ? 4.648 4.688 14.297 1 98 343 ASP A C 1
ATOM 2629 O O . ASP A 1 343 ? 4.188 5.621 14.961 1 98 343 ASP A O 1
ATOM 2633 N N . SER A 1 344 ? 5.043 3.584 14.883 1 98.38 344 SER A N 1
ATOM 2634 C CA . SER A 1 344 ? 4.801 3.34 16.297 1 98.38 344 SER A CA 1
ATOM 2635 C C . SER A 1 344 ? 5.855 2.406 16.891 1 98.38 344 SER A C 1
ATOM 2637 O O . SER A 1 344 ? 6.652 1.823 16.156 1 98.38 344 SER A O 1
ATOM 2639 N N . ILE A 1 345 ? 5.969 2.309 18.156 1 97.94 345 ILE A N 1
ATOM 2640 C CA . ILE A 1 345 ? 6.684 1.302 18.938 1 97.94 345 ILE A CA 1
ATOM 2641 C C . ILE A 1 345 ? 5.691 0.479 19.75 1 97.94 345 ILE A C 1
ATOM 2643 O O . ILE A 1 345 ? 5.254 0.909 20.812 1 97.94 345 ILE A O 1
ATOM 2647 N N . GLY A 1 346 ? 5.43 -0.702 19.266 1 97.62 346 GLY A N 1
ATOM 2648 C CA . GLY A 1 346 ? 4.238 -1.358 19.781 1 97.62 346 GLY A CA 1
ATOM 2649 C C . GLY A 1 346 ? 2.98 -0.528 19.625 1 97.62 346 GLY A C 1
ATOM 2650 O O . GLY A 1 346 ? 2.689 -0.044 18.531 1 97.62 346 GLY A O 1
ATOM 2651 N N . THR A 1 347 ? 2.25 -0.36 20.719 1 97.81 347 THR A N 1
ATOM 2652 C CA . THR A 1 347 ? 1.007 0.402 20.656 1 97.81 347 THR A CA 1
ATOM 2653 C C . THR A 1 347 ? 1.278 1.893 20.844 1 97.81 347 THR A C 1
ATOM 2655 O O . THR A 1 347 ? 0.389 2.721 20.625 1 97.81 347 THR A O 1
ATOM 2658 N N . ARG A 1 348 ? 2.479 2.301 21.203 1 98.06 348 ARG A N 1
ATOM 2659 C CA . ARG A 1 348 ? 2.824 3.703 21.406 1 98.06 348 ARG A CA 1
ATOM 2660 C C . ARG A 1 348 ? 3.062 4.41 20.078 1 98.06 348 ARG A C 1
ATOM 2662 O O . ARG A 1 348 ? 3.98 4.051 19.344 1 98.06 348 ARG A O 1
ATOM 2669 N N . MET A 1 349 ? 2.312 5.438 19.859 1 98.25 349 MET A N 1
ATOM 2670 C CA . MET A 1 349 ? 2.453 6.184 18.609 1 98.25 349 MET A CA 1
ATOM 2671 C C . MET A 1 349 ? 3.727 7.02 18.609 1 98.25 349 MET A C 1
ATOM 2673 O O . MET A 1 349 ? 4.07 7.629 19.625 1 98.25 349 MET A O 1
ATOM 2677 N N . TYR A 1 350 ? 4.398 7.039 17.484 1 97.88 350 TYR A N 1
ATOM 2678 C CA . TYR A 1 350 ? 5.676 7.738 17.422 1 97.88 350 TYR A CA 1
ATOM 2679 C C . TYR A 1 350 ? 5.621 8.891 16.422 1 97.88 350 TYR A C 1
ATOM 2681 O O . TYR A 1 350 ? 5.957 10.023 16.766 1 97.88 350 TYR A O 1
ATOM 2689 N N . SER A 1 351 ? 5.191 8.75 15.156 1 95.38 351 SER A N 1
ATOM 2690 C CA . SER A 1 351 ? 5.172 9.82 14.164 1 95.38 351 SER A CA 1
ATOM 2691 C C . SER A 1 351 ? 3.936 9.734 13.281 1 95.38 351 SER A C 1
ATOM 2693 O O . SER A 1 351 ? 3.156 10.688 13.195 1 95.38 351 SER A O 1
ATOM 2695 N N . GLY A 1 352 ? 3.639 8.562 12.648 1 95.44 352 GLY A N 1
ATOM 2696 C CA . GLY A 1 352 ? 2.623 8.328 11.633 1 95.44 352 GLY A CA 1
ATOM 2697 C C . GLY A 1 352 ? 3.193 7.82 10.32 1 95.44 352 GLY A C 1
ATOM 2698 O O . GLY A 1 352 ? 4.328 7.34 10.281 1 95.44 352 GLY A O 1
ATOM 2699 N N . PHE A 1 353 ? 2.381 7.875 9.281 1 95 353 PHE A N 1
ATOM 2700 C CA . PHE A 1 353 ? 2.779 7.258 8.016 1 95 353 PHE A CA 1
ATOM 2701 C C . PHE A 1 353 ? 3.672 8.203 7.219 1 95 353 PHE A C 1
ATOM 2703 O O . PHE A 1 353 ? 4.637 7.762 6.59 1 95 353 PHE A O 1
ATOM 2710 N N . GLY A 1 354 ? 3.307 9.523 7.324 1 93.69 354 GLY A N 1
ATOM 2711 C CA . GLY A 1 354 ? 4.02 10.438 6.445 1 93.69 354 GLY A CA 1
ATOM 2712 C C . GLY A 1 354 ? 3.934 10.047 4.98 1 93.69 354 GLY A C 1
ATOM 2713 O O . GLY A 1 354 ? 2.887 9.594 4.516 1 93.69 354 GLY A O 1
ATOM 2714 N N . GLY A 1 355 ? 5.031 10.328 4.277 1 96.69 355 GLY A N 1
ATOM 2715 C CA . GLY A 1 355 ? 5.039 10.062 2.848 1 96.69 355 GLY A CA 1
ATOM 2716 C C . GLY A 1 355 ? 5.715 8.75 2.486 1 96.69 355 GLY A C 1
ATOM 2717 O O . GLY A 1 355 ? 5.863 8.43 1.308 1 96.69 355 GLY A O 1
ATOM 2718 N N . GLN A 1 356 ? 6.09 7.922 3.498 1 97.31 356 GLN A N 1
ATOM 2719 C CA . GLN A 1 356 ? 6.891 6.734 3.24 1 97.31 356 GLN A CA 1
ATOM 2720 C C . GLN A 1 356 ? 6.207 5.816 2.23 1 97.31 356 GLN A C 1
ATOM 2722 O O . GLN A 1 356 ? 6.773 5.508 1.18 1 97.31 356 GLN A O 1
ATOM 2727 N N . LEU A 1 357 ? 4.984 5.438 2.576 1 97.94 357 LEU A N 1
ATOM 2728 C CA . LEU A 1 357 ? 4.328 4.441 1.733 1 97.94 357 LEU A CA 1
ATOM 2729 C C . LEU A 1 357 ? 3.98 5.031 0.37 1 97.94 357 LEU A C 1
ATOM 2731 O O . LEU A 1 357 ? 4.031 4.328 -0.644 1 97.94 357 LEU A O 1
ATOM 2735 N N . ASP A 1 358 ? 3.684 6.375 0.279 1 97.94 358 ASP A N 1
ATOM 2736 C CA . ASP A 1 358 ? 3.461 7.035 -1.004 1 97.94 358 ASP A CA 1
ATOM 2737 C C . ASP A 1 358 ? 4.621 6.781 -1.963 1 97.94 358 ASP A C 1
ATOM 2739 O O . ASP A 1 358 ? 4.414 6.336 -3.094 1 97.94 358 ASP A O 1
ATOM 2743 N N . PHE A 1 359 ? 5.762 6.965 -1.482 1 98.44 359 PHE A N 1
ATOM 2744 C CA . PHE A 1 359 ? 6.941 6.906 -2.336 1 98.44 359 PHE A CA 1
ATOM 2745 C C . PHE A 1 359 ? 7.406 5.469 -2.525 1 98.44 359 PHE A C 1
ATOM 2747 O O . PHE A 1 359 ? 7.934 5.113 -3.58 1 98.44 359 PHE A O 1
ATOM 2754 N N . VAL A 1 360 ? 7.188 4.629 -1.48 1 97.88 360 VAL A N 1
ATOM 2755 C CA . VAL A 1 360 ? 7.504 3.215 -1.638 1 97.88 360 VAL A CA 1
ATOM 2756 C C . VAL A 1 360 ? 6.668 2.621 -2.77 1 97.88 360 VAL A C 1
ATOM 2758 O O . VAL A 1 360 ? 7.203 1.966 -3.668 1 97.88 360 VAL A O 1
ATOM 2761 N N . ILE A 1 361 ? 5.383 2.92 -2.76 1 97.19 361 ILE A N 1
ATOM 2762 C CA . ILE A 1 361 ? 4.492 2.418 -3.801 1 97.19 361 ILE A CA 1
ATOM 2763 C C . ILE A 1 361 ? 4.871 3.029 -5.145 1 97.19 361 ILE A C 1
ATOM 2765 O O . ILE A 1 361 ? 4.977 2.322 -6.152 1 97.19 361 ILE A O 1
ATOM 2769 N N . GLY A 1 362 ? 5.094 4.352 -5.168 1 97.5 362 GLY A N 1
ATOM 2770 C CA . GLY A 1 362 ? 5.461 5.027 -6.406 1 97.5 362 GLY A CA 1
ATOM 2771 C C . GLY A 1 362 ? 6.723 4.473 -7.035 1 97.5 362 GLY A C 1
ATOM 2772 O O . GLY A 1 362 ? 6.781 4.273 -8.25 1 97.5 362 GLY A O 1
ATOM 2773 N N . ALA A 1 363 ? 7.73 4.195 -6.203 1 97.88 363 ALA A N 1
ATOM 2774 C CA . ALA A 1 363 ? 8.992 3.652 -6.699 1 97.88 363 ALA A CA 1
ATOM 2775 C C . ALA A 1 363 ? 8.812 2.209 -7.168 1 97.88 363 ALA A C 1
ATOM 2777 O O . ALA A 1 363 ? 9.375 1.812 -8.195 1 97.88 363 ALA A O 1
ATOM 2778 N N . ALA A 1 364 ? 8.031 1.496 -6.414 1 93.75 364 ALA A N 1
ATOM 2779 C CA . ALA A 1 364 ? 7.789 0.099 -6.762 1 93.75 364 ALA A CA 1
ATOM 2780 C C . ALA A 1 364 ? 7.027 -0.014 -8.078 1 93.75 364 ALA A C 1
ATOM 2782 O O . ALA A 1 364 ? 7.266 -0.933 -8.867 1 93.75 364 ALA A O 1
ATOM 2783 N N . LEU A 1 365 ? 6.105 0.945 -8.328 1 90.69 365 LEU A N 1
ATOM 2784 C CA . LEU A 1 365 ? 5.266 0.96 -9.523 1 90.69 365 LEU A CA 1
ATOM 2785 C C . LEU A 1 365 ? 5.895 1.812 -10.617 1 90.69 365 LEU A C 1
ATOM 2787 O O . LEU A 1 365 ? 5.211 2.225 -11.555 1 90.69 365 LEU A O 1
ATOM 2791 N N . SER A 1 366 ? 7.156 2.078 -10.484 1 94.94 366 SER A N 1
ATOM 2792 C CA . SER A 1 366 ? 7.805 2.988 -11.422 1 94.94 366 SER A CA 1
ATOM 2793 C C . SER A 1 366 ? 7.547 2.57 -12.867 1 94.94 366 SER A C 1
ATOM 2795 O O . SER A 1 366 ? 7.695 1.396 -13.211 1 94.94 366 SER A O 1
ATOM 2797 N N . ASN A 1 367 ? 7.238 3.521 -13.711 1 93.38 367 ASN A N 1
ATOM 2798 C CA . ASN A 1 367 ? 6.895 3.252 -15.109 1 93.38 367 ASN A CA 1
ATOM 2799 C C . ASN A 1 367 ? 8.086 2.693 -15.875 1 93.38 367 ASN A C 1
ATOM 2801 O O . ASN A 1 367 ? 7.918 1.894 -16.797 1 93.38 367 ASN A O 1
ATOM 2805 N N . ASP A 1 368 ? 9.273 3.082 -15.523 1 95.25 368 ASP A N 1
ATOM 2806 C CA . ASP A 1 368 ? 10.461 2.648 -16.25 1 95.25 368 ASP A CA 1
ATOM 2807 C C . ASP A 1 368 ? 11.023 1.358 -15.664 1 95.25 368 ASP A C 1
ATOM 2809 O O . ASP A 1 368 ? 12.031 0.841 -16.141 1 95.25 368 ASP A O 1
ATOM 2813 N N . ARG A 1 369 ? 10.461 0.831 -14.586 1 92.56 369 ARG A N 1
ATOM 2814 C CA . ARG A 1 369 ? 10.812 -0.42 -13.922 1 92.56 369 ARG A CA 1
ATOM 2815 C C . ARG A 1 369 ? 12.219 -0.347 -13.328 1 92.56 369 ARG A C 1
ATOM 2817 O O . ARG A 1 369 ? 12.883 -1.373 -13.156 1 92.56 369 ARG A O 1
ATOM 2824 N N . GLN A 1 370 ? 12.68 0.893 -13.047 1 96.38 370 GLN A N 1
ATOM 2825 C CA . GLN A 1 370 ? 14.016 1.083 -12.5 1 96.38 370 GLN A CA 1
ATOM 2826 C C . GLN A 1 370 ? 13.961 1.738 -11.125 1 96.38 370 GLN A C 1
ATOM 2828 O O . GLN A 1 370 ? 14.992 2.17 -10.594 1 96.38 370 GLN A O 1
ATOM 2833 N N . GLY A 1 371 ? 12.758 1.843 -10.602 1 97.62 371 GLY A N 1
ATOM 2834 C CA . GLY A 1 371 ? 12.594 2.467 -9.297 1 97.62 371 GLY A CA 1
ATOM 2835 C C . GLY A 1 371 ? 13.203 1.663 -8.164 1 97.62 371 GLY A C 1
ATOM 2836 O O . GLY A 1 371 ? 13.25 0.432 -8.227 1 97.62 371 GLY A O 1
ATOM 2837 N N . LYS A 1 372 ? 13.695 2.365 -7.156 1 98.31 372 LYS A N 1
ATOM 2838 C CA . LYS A 1 372 ? 14.25 1.752 -5.953 1 98.31 372 LYS A CA 1
ATOM 2839 C C . LYS A 1 372 ? 13.602 2.322 -4.695 1 98.31 372 LYS A C 1
ATOM 2841 O O . LYS A 1 372 ? 13.703 3.52 -4.426 1 98.31 372 LYS A O 1
ATOM 2846 N N . SER A 1 373 ? 12.898 1.511 -4.008 1 98.25 373 SER A N 1
ATOM 2847 C CA . SER A 1 373 ? 12.375 1.867 -2.693 1 98.25 373 SER A CA 1
ATOM 2848 C C . SER A 1 373 ? 13.25 1.306 -1.576 1 98.25 373 SER A C 1
ATOM 2850 O O . SER A 1 373 ? 13.344 0.088 -1.411 1 98.25 373 SER A O 1
ATOM 2852 N N . ILE A 1 374 ? 13.867 2.201 -0.805 1 98.62 374 ILE A N 1
ATOM 2853 C CA . ILE A 1 374 ? 14.891 1.818 0.164 1 98.62 374 ILE A CA 1
ATOM 2854 C C . ILE A 1 374 ? 14.414 2.154 1.575 1 98.62 374 ILE A C 1
ATOM 2856 O O . ILE A 1 374 ? 13.953 3.268 1.831 1 98.62 374 ILE A O 1
ATOM 2860 N N . ILE A 1 375 ? 14.445 1.199 2.447 1 98.69 375 ILE A N 1
ATOM 2861 C CA . ILE A 1 375 ? 14.25 1.403 3.879 1 98.69 375 ILE A CA 1
ATOM 2862 C C . ILE A 1 375 ? 15.586 1.241 4.605 1 98.69 375 ILE A C 1
ATOM 2864 O O . ILE A 1 375 ? 16.203 0.172 4.555 1 98.69 375 ILE A O 1
ATOM 2868 N N . ALA A 1 376 ? 16.016 2.312 5.246 1 98.5 376 ALA A N 1
ATOM 2869 C CA . ALA A 1 376 ? 17.312 2.301 5.926 1 98.5 376 ALA A CA 1
ATOM 2870 C C . ALA A 1 376 ? 17.125 2.432 7.438 1 98.5 376 ALA A C 1
ATOM 2872 O O . ALA A 1 376 ? 16.297 3.215 7.906 1 98.5 376 ALA A O 1
ATOM 2873 N N . LEU A 1 377 ? 17.859 1.671 8.219 1 98.19 377 LEU A N 1
ATOM 2874 C CA . LEU A 1 377 ? 17.844 1.751 9.672 1 98.19 377 LEU A CA 1
ATOM 2875 C C . LEU A 1 377 ? 19.156 1.236 10.258 1 98.19 377 LEU A C 1
ATOM 2877 O O . LEU A 1 377 ? 19.812 0.382 9.664 1 98.19 377 LEU A O 1
ATOM 2881 N N . GLN A 1 378 ? 19.516 1.789 11.375 1 98.19 378 GLN A N 1
ATOM 2882 C CA . GLN A 1 378 ? 20.578 1.129 12.133 1 98.19 378 GLN A CA 1
ATOM 2883 C C . GLN A 1 378 ? 20.125 -0.238 12.633 1 98.19 378 GLN A C 1
ATOM 2885 O O . GLN A 1 378 ? 18.953 -0.429 12.953 1 98.19 378 GLN A O 1
ATOM 2890 N N . SER A 1 379 ? 21.047 -1.15 12.797 1 98.75 379 SER A N 1
ATOM 2891 C CA . SER A 1 379 ? 20.688 -2.535 13.086 1 98.75 379 SER A CA 1
ATOM 2892 C C . SER A 1 379 ? 20.25 -2.697 14.539 1 98.75 379 SER A C 1
ATOM 2894 O O . SER A 1 379 ? 19.562 -3.666 14.883 1 98.75 379 SER A O 1
ATOM 2896 N N . VAL A 1 380 ? 20.688 -1.766 15.438 1 98.56 380 VAL A N 1
ATOM 2897 C CA . VAL A 1 380 ? 20.328 -1.863 16.859 1 98.56 380 VAL A CA 1
ATOM 2898 C C . VAL A 1 380 ? 19.891 -0.496 17.375 1 98.56 380 VAL A C 1
ATOM 2900 O O . VAL A 1 380 ? 20.25 0.536 16.797 1 98.56 380 VAL A O 1
ATOM 2903 N N . THR A 1 381 ? 19.141 -0.487 18.453 1 97.19 381 THR A N 1
ATOM 2904 C CA . THR A 1 381 ? 18.812 0.736 19.172 1 97.19 381 THR A CA 1
ATOM 2905 C C . THR A 1 381 ? 20.016 1.227 19.969 1 97.19 381 THR A C 1
ATOM 2907 O O . THR A 1 381 ? 21.047 0.538 20.047 1 97.19 381 THR A O 1
ATOM 2910 N N . SER A 1 382 ? 19.875 2.396 20.547 1 94.56 382 SER A N 1
ATOM 2911 C CA . SER A 1 382 ? 20.938 2.941 21.391 1 94.56 382 SER A CA 1
ATOM 2912 C C . SER A 1 382 ? 21.219 2.041 22.578 1 94.56 382 SER A C 1
ATOM 2914 O O . SER A 1 382 ? 22.312 2.068 23.141 1 94.56 382 SER A O 1
ATOM 2916 N N . LYS A 1 383 ? 20.234 1.156 22.922 1 96.44 383 LYS A N 1
ATOM 2917 C CA . LYS A 1 383 ? 20.375 0.254 24.062 1 96.44 383 LYS A CA 1
ATOM 2918 C C . LYS A 1 383 ? 20.844 -1.126 23.625 1 96.44 383 LYS A C 1
ATOM 2920 O O . LYS A 1 383 ? 20.906 -2.057 24.422 1 96.44 383 LYS A O 1
ATOM 2925 N N . GLY A 1 384 ? 21 -1.272 22.375 1 97.31 384 GLY A N 1
ATOM 2926 C CA . GLY A 1 384 ? 21.578 -2.508 21.859 1 97.31 384 GLY A CA 1
ATOM 2927 C C . GLY A 1 384 ? 20.531 -3.527 21.453 1 97.31 384 GLY A C 1
ATOM 2928 O O . GLY A 1 384 ? 20.875 -4.668 21.125 1 97.31 384 GLY A O 1
ATOM 2929 N N . GLU A 1 385 ? 19.328 -3.113 21.469 1 97.88 385 GLU A N 1
ATOM 2930 C CA . GLU A 1 385 ? 18.266 -4.016 21.031 1 97.88 385 GLU A CA 1
ATOM 2931 C C . GLU A 1 385 ? 18.219 -4.113 19.5 1 97.88 385 GLU A C 1
ATOM 2933 O O . GLU A 1 385 ? 18.359 -3.105 18.812 1 97.88 385 GLU A O 1
ATOM 2938 N N . SER A 1 386 ? 18.062 -5.332 19.016 1 98.75 386 SER A N 1
ATOM 2939 C CA . SER A 1 386 ? 18 -5.527 17.562 1 98.75 386 SER A CA 1
ATOM 2940 C C . SER A 1 386 ? 16.781 -4.812 16.969 1 98.75 386 SER A C 1
ATOM 2942 O O . SER A 1 386 ? 15.688 -4.863 17.547 1 98.75 386 SER A O 1
ATOM 2944 N N . LYS A 1 387 ? 16.984 -4.16 15.82 1 98.75 387 LYS A N 1
ATOM 2945 C CA . LYS A 1 387 ? 15.875 -3.533 15.117 1 98.75 387 LYS A CA 1
ATOM 2946 C C . LYS A 1 387 ? 15.328 -4.445 14.016 1 98.75 387 LYS A C 1
ATOM 2948 O O . LYS A 1 387 ? 14.273 -4.176 13.438 1 98.75 387 LYS A O 1
ATOM 2953 N N . ILE A 1 388 ? 16.062 -5.488 13.688 1 98.88 388 ILE A N 1
ATOM 2954 C CA . ILE A 1 388 ? 15.539 -6.621 12.938 1 98.88 388 ILE A CA 1
ATOM 2955 C C . ILE A 1 388 ? 15.078 -7.711 13.898 1 98.88 388 ILE A C 1
ATOM 2957 O O . ILE A 1 388 ? 15.867 -8.219 14.695 1 98.88 388 ILE A O 1
ATOM 2961 N N . GLN A 1 389 ? 13.789 -8.031 13.836 1 98.62 389 GLN A N 1
ATOM 2962 C CA . GLN A 1 389 ? 13.164 -8.883 14.844 1 98.62 389 GLN A CA 1
ATOM 2963 C C . GLN A 1 389 ? 12.5 -10.094 14.211 1 98.62 389 GLN A C 1
ATOM 2965 O O . GLN A 1 389 ? 12.148 -10.07 13.023 1 98.62 389 GLN A O 1
ATOM 2970 N N . PRO A 1 390 ? 12.359 -11.211 15.016 1 98.38 390 PRO A N 1
ATOM 2971 C CA . PRO A 1 390 ? 11.586 -12.336 14.492 1 98.38 390 PRO A CA 1
ATOM 2972 C C . PRO A 1 390 ? 10.148 -11.961 14.148 1 98.38 390 PRO A C 1
ATOM 2974 O O . PRO A 1 390 ? 9.617 -12.406 13.125 1 98.38 390 PRO A O 1
ATOM 2977 N N . VAL A 1 391 ? 9.516 -11.203 15.039 1 98.5 391 VAL A N 1
ATOM 2978 C CA . VAL A 1 391 ? 8.195 -10.609 14.859 1 98.5 391 VAL A CA 1
ATOM 2979 C C . VAL A 1 391 ? 8.203 -9.164 15.352 1 98.5 391 VAL A C 1
ATOM 2981 O O . VAL A 1 391 ? 9 -8.805 16.219 1 98.5 391 VAL A O 1
ATOM 2984 N N . LEU A 1 392 ? 7.395 -8.289 14.797 1 98.69 392 LEU A N 1
ATOM 2985 C CA . LEU A 1 392 ? 7.262 -6.93 15.297 1 98.69 392 LEU A CA 1
ATOM 2986 C C . LEU A 1 392 ? 6.695 -6.922 16.703 1 98.69 392 LEU A C 1
ATOM 2988 O O . LEU A 1 392 ? 5.984 -7.848 17.109 1 98.69 392 LEU A O 1
ATOM 2992 N N . LYS A 1 393 ? 7.039 -5.875 17.438 1 98.31 393 LYS A N 1
ATOM 2993 C CA . LYS A 1 393 ? 6.441 -5.715 18.766 1 98.31 393 LYS A CA 1
ATOM 2994 C C . LYS A 1 393 ? 4.918 -5.742 18.688 1 98.31 393 LYS A C 1
ATOM 2996 O O . LYS A 1 393 ? 4.332 -5.266 17.719 1 98.31 393 LYS A O 1
ATOM 3001 N N . LEU A 1 394 ? 4.32 -6.309 19.719 1 98.19 394 LEU A N 1
ATOM 3002 C CA . LEU A 1 394 ? 2.867 -6.445 19.75 1 98.19 394 LEU A CA 1
ATOM 3003 C C . LEU A 1 394 ? 2.193 -5.086 19.609 1 98.19 394 LEU A C 1
ATOM 3005 O O . LEU A 1 394 ? 2.51 -4.145 20.344 1 98.19 394 LEU A O 1
ATOM 3009 N N . GLY A 1 395 ? 1.312 -4.973 18.641 1 97.81 395 GLY A N 1
ATOM 3010 C CA . GLY A 1 395 ? 0.544 -3.752 18.438 1 97.81 395 GLY A CA 1
ATOM 3011 C C . GLY A 1 395 ? 1.215 -2.773 17.5 1 97.81 395 GLY A C 1
ATOM 3012 O O . GLY A 1 395 ? 0.646 -1.729 17.172 1 97.81 395 GLY A O 1
ATOM 3013 N N . SER A 1 396 ? 2.41 -3.139 16.953 1 98.25 396 SER A N 1
ATOM 3014 C CA . SER A 1 396 ? 3.133 -2.266 16.031 1 98.25 396 SER A CA 1
ATOM 3015 C C . SER A 1 396 ? 2.354 -2.055 14.734 1 98.25 396 SER A C 1
ATOM 3017 O O . SER A 1 396 ? 1.688 -2.973 14.25 1 98.25 396 SER A O 1
ATOM 3019 N N . GLY A 1 397 ? 2.43 -0.776 14.289 1 98.38 397 GLY A N 1
ATOM 3020 C CA . GLY A 1 397 ? 1.814 -0.474 13.008 1 98.38 397 GLY A CA 1
ATOM 3021 C C . GLY A 1 397 ? 2.709 -0.795 11.828 1 98.38 397 GLY A C 1
ATOM 3022 O O . GLY A 1 397 ? 3.871 -0.387 11.797 1 98.38 397 GLY A O 1
ATOM 3023 N N . VAL A 1 398 ? 2.189 -1.578 10.859 1 98.75 398 VAL A N 1
ATOM 3024 C CA . VAL A 1 398 ? 2.928 -1.872 9.633 1 98.75 398 VAL A CA 1
ATOM 3025 C C . VAL A 1 398 ? 2.646 -0.794 8.594 1 98.75 398 VAL A C 1
ATOM 3027 O O . VAL A 1 398 ? 1.505 -0.623 8.156 1 98.75 398 VAL A O 1
ATOM 3030 N N . VAL A 1 399 ? 3.664 -0.07 8.242 1 98.62 399 VAL A N 1
ATOM 3031 C CA . VAL A 1 399 ? 3.547 0.995 7.254 1 98.62 399 VAL A CA 1
ATOM 3032 C C . VAL A 1 399 ? 3.814 0.436 5.859 1 98.62 399 VAL A C 1
ATOM 3034 O O . VAL A 1 399 ? 3.002 0.606 4.949 1 98.62 399 VAL A O 1
ATOM 3037 N N . THR A 1 400 ? 4.922 -0.243 5.723 1 98.56 400 THR A N 1
ATOM 3038 C CA . THR A 1 400 ? 5.262 -0.977 4.508 1 98.56 400 THR A CA 1
ATOM 3039 C C . THR A 1 400 ? 5.195 -2.482 4.75 1 98.56 400 THR A C 1
ATOM 3041 O O . THR A 1 400 ? 5.953 -3.021 5.555 1 98.56 400 THR A O 1
ATOM 3044 N N . ASN A 1 401 ? 4.289 -3.133 4.094 1 98.5 401 ASN A N 1
ATOM 3045 C CA . ASN A 1 401 ? 4.102 -4.551 4.391 1 98.5 401 ASN A CA 1
ATOM 3046 C C . ASN A 1 401 ? 5.094 -5.418 3.621 1 98.5 401 ASN A C 1
ATOM 3048 O O . ASN A 1 401 ? 5.887 -4.91 2.826 1 98.5 401 ASN A O 1
ATOM 3052 N N . ARG A 1 402 ? 5.109 -6.699 3.881 1 98.56 402 ARG A N 1
ATOM 3053 C CA . ARG A 1 402 ? 6.16 -7.586 3.395 1 98.56 402 ARG A CA 1
ATOM 3054 C C . ARG A 1 402 ? 6.004 -7.852 1.901 1 98.56 402 ARG A C 1
ATOM 3056 O O . ARG A 1 402 ? 6.918 -8.367 1.259 1 98.56 402 ARG A O 1
ATOM 3063 N N . ALA A 1 403 ? 4.875 -7.465 1.258 1 98.19 403 ALA A N 1
ATOM 3064 C CA . ALA A 1 403 ? 4.73 -7.68 -0.179 1 98.19 403 ALA A CA 1
ATOM 3065 C C . ALA A 1 403 ? 5.32 -6.512 -0.969 1 98.19 403 ALA A C 1
ATOM 3067 O O . ALA A 1 403 ? 5.691 -6.668 -2.135 1 98.19 403 ALA A O 1
ATOM 3068 N N . ILE A 1 404 ? 5.449 -5.352 -0.319 1 97.44 404 ILE A N 1
ATOM 3069 C CA . ILE A 1 404 ? 5.816 -4.141 -1.046 1 97.44 404 ILE A CA 1
ATOM 3070 C C . ILE A 1 404 ? 7.281 -3.801 -0.781 1 97.44 404 ILE A C 1
ATOM 3072 O O . ILE A 1 404 ? 7.922 -3.121 -1.585 1 97.44 404 ILE A O 1
ATOM 3076 N N . VAL A 1 405 ? 7.812 -4.254 0.288 1 98.44 405 VAL A N 1
ATOM 3077 C CA . VAL A 1 405 ? 9.188 -3.953 0.669 1 98.44 405 VAL A CA 1
ATOM 3078 C C . VAL A 1 405 ? 10.141 -4.426 -0.424 1 98.44 405 VAL A C 1
ATOM 3080 O O . VAL A 1 405 ? 9.93 -5.477 -1.032 1 98.44 405 VAL A O 1
ATOM 3083 N N . ARG A 1 406 ? 11.219 -3.613 -0.684 1 98.44 406 ARG A N 1
ATOM 3084 C CA . ARG A 1 406 ? 12.188 -3.943 -1.72 1 98.44 406 ARG A CA 1
ATOM 3085 C C . ARG A 1 406 ? 13.594 -4.062 -1.134 1 98.44 406 ARG A C 1
ATOM 3087 O O . ARG A 1 406 ? 14.07 -5.172 -0.88 1 98.44 406 ARG A O 1
ATOM 3094 N N . TYR A 1 407 ? 14.188 -2.947 -0.751 1 98.81 407 TYR A N 1
ATOM 3095 C CA . TYR A 1 407 ? 15.531 -2.936 -0.186 1 98.81 407 TYR A CA 1
ATOM 3096 C C . TYR A 1 407 ? 15.5 -2.51 1.277 1 98.81 407 TYR A C 1
ATOM 3098 O O . TYR A 1 407 ? 14.859 -1.52 1.629 1 98.81 407 TYR A O 1
ATOM 3106 N N . VAL A 1 408 ? 16.141 -3.25 2.117 1 98.94 408 VAL A N 1
ATOM 3107 C CA . VAL A 1 408 ? 16.422 -2.869 3.498 1 98.94 408 VAL A CA 1
ATOM 3108 C C . VAL A 1 408 ? 17.922 -2.74 3.705 1 98.94 408 VAL A C 1
ATOM 3110 O O . VAL A 1 408 ? 18.688 -3.635 3.328 1 98.94 408 VAL A O 1
ATOM 3113 N N . VAL A 1 409 ? 18.359 -1.611 4.238 1 98.94 409 VAL A N 1
ATOM 3114 C CA . VAL A 1 409 ? 19.797 -1.342 4.344 1 98.94 409 VAL A CA 1
ATOM 3115 C C . VAL A 1 409 ? 20.156 -1.029 5.793 1 98.94 409 VAL A C 1
ATOM 3117 O O . VAL A 1 409 ? 19.5 -0.203 6.438 1 98.94 409 VAL A O 1
ATOM 3120 N N . THR A 1 410 ? 21.125 -1.733 6.371 1 98.88 410 THR A N 1
ATOM 3121 C CA . THR A 1 410 ? 21.766 -1.387 7.633 1 98.88 410 THR A CA 1
ATOM 3122 C C . THR A 1 410 ? 23.25 -1.108 7.426 1 98.88 410 THR A C 1
ATOM 3124 O O . THR A 1 410 ? 23.719 -1.048 6.289 1 98.88 410 THR A O 1
ATOM 3127 N N . GLU A 1 411 ? 23.922 -0.858 8.539 1 98.88 411 GLU A N 1
ATOM 3128 C CA . GLU A 1 411 ? 25.359 -0.615 8.445 1 98.88 411 GLU A CA 1
ATOM 3129 C C . GLU A 1 411 ? 26.109 -1.894 8.086 1 98.88 411 GLU A C 1
ATOM 3131 O O . GLU A 1 411 ? 27.312 -1.857 7.824 1 98.88 411 GLU A O 1
ATOM 3136 N N . TYR A 1 412 ? 25.344 -2.996 7.926 1 98.88 412 TYR A N 1
ATOM 3137 C CA . TYR A 1 412 ? 26.016 -4.266 7.641 1 98.88 412 TYR A CA 1
ATOM 3138 C C . TYR A 1 412 ? 25.719 -4.719 6.215 1 98.88 412 TYR A C 1
ATOM 3140 O O . TYR A 1 412 ? 26.156 -5.797 5.797 1 98.88 412 TYR A O 1
ATOM 3148 N N . GLY A 1 413 ? 24.953 -3.969 5.473 1 98.81 413 GLY A N 1
ATOM 3149 C CA . GLY A 1 413 ? 24.781 -4.316 4.074 1 98.81 413 GLY A CA 1
ATOM 3150 C C . GLY A 1 413 ? 23.375 -4.027 3.562 1 98.81 413 GLY A C 1
ATOM 3151 O O . GLY A 1 413 ? 22.656 -3.223 4.145 1 98.81 413 GLY A O 1
ATOM 3152 N N . ILE A 1 414 ? 23.078 -4.594 2.383 1 98.94 414 ILE A N 1
ATOM 3153 C CA . ILE A 1 414 ? 21.812 -4.398 1.683 1 98.94 414 ILE A CA 1
ATOM 3154 C C . ILE A 1 414 ? 21.078 -5.734 1.562 1 98.94 414 ILE A C 1
ATOM 3156 O O . ILE A 1 414 ? 21.656 -6.723 1.101 1 98.94 414 ILE A O 1
ATOM 3160 N N . ALA A 1 415 ? 19.859 -5.785 2.033 1 98.94 415 ALA A N 1
ATOM 3161 C CA . ALA A 1 415 ? 18.969 -6.906 1.759 1 98.94 415 ALA A CA 1
ATOM 3162 C C . ALA A 1 415 ? 17.984 -6.566 0.639 1 98.94 415 ALA A C 1
ATOM 3164 O O . ALA A 1 415 ? 17.188 -5.645 0.772 1 98.94 415 ALA A O 1
ATOM 3165 N N . SER A 1 416 ? 18.062 -7.234 -0.488 1 98.56 416 SER A N 1
ATOM 3166 C CA . SER A 1 416 ? 17.078 -7.168 -1.562 1 98.56 416 SER A CA 1
ATOM 3167 C C . SER A 1 416 ? 16.016 -8.258 -1.411 1 98.56 416 SER A C 1
ATOM 3169 O O . SER A 1 416 ? 16.328 -9.445 -1.428 1 98.56 416 SER A O 1
ATOM 3171 N N . LEU A 1 417 ? 14.75 -7.832 -1.365 1 98.62 417 LEU A N 1
ATOM 3172 C CA . LEU A 1 417 ? 13.781 -8.797 -0.86 1 98.62 417 LEU A CA 1
ATOM 3173 C C . LEU A 1 417 ? 12.773 -9.164 -1.938 1 98.62 417 LEU A C 1
ATOM 3175 O O . LEU A 1 417 ? 12.039 -10.156 -1.803 1 98.62 417 LEU A O 1
ATOM 3179 N N . PHE A 1 418 ? 12.625 -8.461 -3.086 1 98 418 PHE A N 1
ATOM 3180 C CA . PHE A 1 418 ? 11.625 -8.727 -4.109 1 98 418 PHE A CA 1
ATOM 3181 C C . PHE A 1 418 ? 11.812 -10.125 -4.691 1 98 418 PHE A C 1
ATOM 3183 O O . PHE A 1 418 ? 12.93 -10.516 -5.035 1 98 418 PHE A O 1
ATOM 3190 N N . GLY A 1 419 ? 10.742 -10.867 -4.773 1 97.38 419 GLY A N 1
ATOM 3191 C CA . GLY A 1 419 ? 10.758 -12.172 -5.41 1 97.38 419 GLY A CA 1
ATOM 3192 C C . GLY A 1 419 ? 11.328 -13.266 -4.523 1 97.38 419 GLY A C 1
ATOM 3193 O O . GLY A 1 419 ? 11.445 -14.414 -4.941 1 97.38 419 GLY A O 1
ATOM 3194 N N . LYS A 1 420 ? 11.656 -12.945 -3.283 1 98.31 420 LYS A N 1
ATOM 3195 C CA . LYS A 1 420 ? 12.258 -13.922 -2.383 1 98.31 420 LYS A CA 1
ATOM 3196 C C . LYS A 1 420 ? 11.211 -14.555 -1.473 1 98.31 420 LYS A C 1
ATOM 3198 O O . LYS A 1 420 ? 10.281 -13.875 -1.024 1 98.31 420 LYS A O 1
ATOM 3203 N N . SER A 1 421 ? 11.383 -15.828 -1.211 1 98.5 421 SER A N 1
ATOM 3204 C CA . SER A 1 421 ? 10.508 -16.562 -0.297 1 98.5 421 SER A CA 1
ATOM 3205 C C . SER A 1 421 ? 10.758 -16.141 1.15 1 98.5 421 SER A C 1
ATOM 3207 O O . SER A 1 421 ? 11.688 -15.391 1.437 1 98.5 421 SER A O 1
ATOM 3209 N N . LEU A 1 422 ? 9.922 -16.625 2.074 1 98.69 422 LEU A N 1
ATOM 3210 C CA . LEU A 1 422 ? 10.117 -16.328 3.49 1 98.69 422 LEU A CA 1
ATOM 3211 C C . LEU A 1 422 ? 11.469 -16.828 3.973 1 98.69 422 LEU A C 1
ATOM 3213 O O . LEU A 1 422 ? 12.148 -16.156 4.75 1 98.69 422 LEU A O 1
ATOM 3217 N N . GLN A 1 423 ? 11.844 -18 3.525 1 98.62 423 GLN A N 1
ATOM 3218 C CA . GLN A 1 423 ? 13.148 -18.562 3.873 1 98.62 423 GLN A CA 1
ATOM 3219 C C . GLN A 1 423 ? 14.273 -17.641 3.41 1 98.62 423 GLN A C 1
ATOM 3221 O O . GLN A 1 423 ? 15.156 -17.281 4.195 1 98.62 423 GLN A O 1
ATOM 3226 N N . GLN A 1 424 ? 14.211 -17.266 2.197 1 98.62 424 GLN A N 1
ATOM 3227 C CA . GLN A 1 424 ? 15.25 -16.438 1.603 1 98.62 424 GLN A CA 1
ATOM 3228 C C . GLN A 1 424 ? 15.289 -15.055 2.246 1 98.62 424 GLN A C 1
ATOM 3230 O O . GLN A 1 424 ? 16.375 -14.5 2.477 1 98.62 424 GLN A O 1
ATOM 3235 N N . ARG A 1 425 ? 14.156 -14.492 2.527 1 98.69 425 ARG A N 1
ATOM 3236 C CA . ARG A 1 425 ? 14.07 -13.172 3.148 1 98.69 425 ARG A CA 1
ATOM 3237 C C . ARG A 1 425 ? 14.672 -13.188 4.547 1 98.69 425 ARG A C 1
ATOM 3239 O O . ARG A 1 425 ? 15.375 -12.25 4.934 1 98.69 425 ARG A O 1
ATOM 3246 N N . SER A 1 426 ? 14.281 -14.242 5.277 1 98.75 426 SER A N 1
ATOM 3247 C CA . SER A 1 426 ? 14.859 -14.336 6.613 1 98.75 426 SER A CA 1
ATOM 3248 C C . SER A 1 426 ? 16.375 -14.375 6.555 1 98.75 426 SER A C 1
ATOM 3250 O O . SER A 1 426 ? 17.047 -13.727 7.363 1 98.75 426 SER A O 1
ATOM 3252 N N . TYR A 1 427 ? 16.906 -15.086 5.59 1 98.81 427 TYR A N 1
ATOM 3253 C CA . TYR A 1 427 ? 18.344 -15.148 5.398 1 98.81 427 TYR A CA 1
ATOM 3254 C C . TYR A 1 427 ? 18.922 -13.773 5.094 1 98.81 427 TYR A C 1
ATOM 3256 O O . TYR A 1 427 ? 19.875 -13.328 5.746 1 98.81 427 TYR A O 1
ATOM 3264 N N . GLU A 1 428 ? 18.328 -13.062 4.102 1 98.88 428 GLU A N 1
ATOM 3265 C CA . GLU A 1 428 ? 18.812 -11.75 3.678 1 98.88 428 GLU A CA 1
ATOM 3266 C C . GLU A 1 428 ? 18.812 -10.758 4.836 1 98.88 428 GLU A C 1
ATOM 3268 O O . GLU A 1 428 ? 19.766 -10.008 5.023 1 98.88 428 GLU A O 1
ATOM 3273 N N . LEU A 1 429 ? 17.75 -10.781 5.629 1 98.94 429 LEU A N 1
ATOM 3274 C CA . LEU A 1 429 ? 17.594 -9.82 6.711 1 98.94 429 LEU A CA 1
ATOM 3275 C C . LEU A 1 429 ? 18.547 -10.141 7.863 1 98.94 429 LEU A C 1
ATOM 3277 O O . LEU A 1 429 ? 19.109 -9.227 8.484 1 98.94 429 LEU A O 1
ATOM 3281 N N . ILE A 1 430 ? 18.719 -11.414 8.156 1 98.94 430 ILE A N 1
ATOM 3282 C CA . ILE A 1 430 ? 19.609 -11.805 9.234 1 98.94 430 ILE A CA 1
ATOM 3283 C C . ILE A 1 430 ? 21.047 -11.422 8.867 1 98.94 430 ILE A C 1
ATOM 3285 O O . ILE A 1 430 ? 21.828 -11 9.734 1 98.94 430 ILE A O 1
ATOM 3289 N N . GLN A 1 431 ? 21.375 -11.469 7.609 1 98.81 431 GLN A N 1
ATOM 3290 C CA . GLN A 1 431 ? 22.719 -11.141 7.148 1 98.81 431 GLN A CA 1
ATOM 3291 C C . GLN A 1 431 ? 23.047 -9.672 7.406 1 98.81 431 GLN A C 1
ATOM 3293 O O . GLN A 1 431 ? 24.219 -9.312 7.566 1 98.81 431 GLN A O 1
ATOM 3298 N N . ILE A 1 432 ? 22.031 -8.844 7.461 1 98.94 432 ILE A N 1
ATOM 3299 C CA . ILE A 1 432 ? 22.312 -7.426 7.645 1 98.94 432 ILE A CA 1
ATOM 3300 C C . ILE A 1 432 ? 21.953 -7.012 9.07 1 98.94 432 ILE A C 1
ATOM 3302 O O . ILE A 1 432 ? 21.953 -5.82 9.391 1 98.94 432 ILE A O 1
ATOM 3306 N N . ALA A 1 433 ? 21.578 -7.914 9.922 1 98.94 433 ALA A N 1
ATOM 3307 C CA . ALA A 1 433 ? 21.391 -7.645 11.352 1 98.94 433 ALA A CA 1
ATOM 3308 C C . ALA A 1 433 ? 22.719 -7.473 12.055 1 98.94 433 ALA A C 1
ATOM 3310 O O . ALA A 1 433 ? 23.766 -7.871 11.531 1 98.94 433 ALA A O 1
ATOM 3311 N N . HIS A 1 434 ? 22.703 -6.824 13.234 1 98.81 434 HIS A N 1
ATOM 3312 C CA . HIS A 1 434 ? 23.906 -6.758 14.055 1 98.81 434 HIS A CA 1
ATOM 3313 C C . HIS A 1 434 ? 24.453 -8.156 14.344 1 98.81 434 HIS A C 1
ATOM 3315 O O . HIS A 1 434 ? 23.688 -9.062 14.68 1 98.81 434 HIS A O 1
ATOM 3321 N N . PRO A 1 435 ? 25.734 -8.352 14.258 1 98.69 435 PRO A N 1
ATOM 3322 C CA . PRO A 1 435 ? 26.328 -9.68 14.469 1 98.69 435 PRO A CA 1
ATOM 3323 C C . PRO A 1 435 ? 25.938 -10.297 15.805 1 98.69 435 PRO A C 1
ATOM 3325 O O . PRO A 1 435 ? 25.734 -11.508 15.898 1 98.69 435 PRO A O 1
ATOM 3328 N N . ASP A 1 436 ? 25.719 -9.5 16.797 1 98.56 436 ASP A N 1
ATOM 3329 C CA . ASP A 1 436 ? 25.406 -9.961 18.156 1 98.56 436 ASP A CA 1
ATOM 3330 C C . ASP A 1 436 ? 24.047 -10.633 18.203 1 98.56 436 ASP A C 1
ATOM 3332 O O . ASP A 1 436 ? 23.734 -11.352 19.156 1 98.56 436 ASP A O 1
ATOM 3336 N N . HIS A 1 437 ? 23.234 -10.375 17.188 1 98.81 437 HIS A N 1
ATOM 3337 C CA . HIS A 1 437 ? 21.859 -10.836 17.266 1 98.81 437 HIS A CA 1
ATOM 3338 C C . HIS A 1 437 ? 21.562 -11.898 16.219 1 98.81 437 HIS A C 1
ATOM 3340 O O . HIS A 1 437 ? 20.469 -12.461 16.188 1 98.81 437 HIS A O 1
ATOM 3346 N N . ARG A 1 438 ? 22.484 -12.289 15.352 1 98.81 438 ARG A N 1
ATOM 3347 C CA . ARG A 1 438 ? 22.234 -13.141 14.195 1 98.81 438 ARG A CA 1
ATOM 3348 C C . ARG A 1 438 ? 21.906 -14.57 14.625 1 98.81 438 ARG A C 1
ATOM 3350 O O . ARG A 1 438 ? 21 -15.188 14.078 1 98.81 438 ARG A O 1
ATOM 3357 N N . GLU A 1 439 ? 22.609 -15.078 15.547 1 98.62 439 GLU A N 1
ATOM 3358 C CA . GLU A 1 439 ? 22.359 -16.438 16.016 1 98.62 439 GLU A CA 1
ATOM 3359 C C . GLU A 1 439 ? 20.938 -16.578 16.578 1 98.62 439 GLU A C 1
ATOM 3361 O O . GLU A 1 439 ? 20.219 -17.531 16.25 1 98.62 439 GLU A O 1
ATOM 3366 N N . ALA A 1 440 ? 20.594 -15.609 17.438 1 98.69 440 ALA A N 1
ATOM 3367 C CA . ALA A 1 440 ? 19.25 -15.625 18.016 1 98.69 440 ALA A CA 1
ATOM 3368 C C . ALA A 1 440 ? 18.188 -15.492 16.938 1 98.69 440 ALA A C 1
ATOM 3370 O O . ALA A 1 440 ? 17.125 -16.125 17.016 1 98.69 440 ALA A O 1
ATOM 3371 N N . LEU A 1 441 ? 18.422 -14.703 15.945 1 98.81 441 LEU A N 1
ATOM 3372 C CA . LEU A 1 441 ? 17.484 -14.508 14.852 1 98.81 441 LEU A CA 1
ATOM 3373 C C . LEU A 1 441 ? 17.359 -15.781 14.016 1 98.81 441 LEU A C 1
ATOM 3375 O O . LEU A 1 441 ? 16.266 -16.125 13.562 1 98.81 441 LEU A O 1
ATOM 3379 N N . GLU A 1 442 ? 18.469 -16.453 13.797 1 98.69 442 GLU A N 1
ATOM 3380 C CA . GLU A 1 442 ? 18.438 -17.703 13.047 1 98.69 442 GLU A CA 1
ATOM 3381 C C . GLU A 1 442 ? 17.594 -18.75 13.766 1 98.69 442 GLU A C 1
ATOM 3383 O O . GLU A 1 442 ? 16.781 -19.453 13.141 1 98.69 442 GLU A O 1
ATOM 3388 N N . LYS A 1 443 ? 17.812 -18.859 15.039 1 98.62 443 LYS A N 1
ATOM 3389 C CA . LYS A 1 443 ? 17.031 -19.797 15.844 1 98.62 443 LYS A CA 1
ATOM 3390 C C . LYS A 1 443 ? 15.547 -19.469 15.789 1 98.62 443 LYS A C 1
ATOM 3392 O O . LYS A 1 443 ? 14.719 -20.359 15.617 1 98.62 443 LYS A O 1
ATOM 3397 N N . ALA A 1 444 ? 15.258 -18.203 15.93 1 98.62 444 ALA A N 1
ATOM 3398 C CA . ALA A 1 444 ? 13.867 -17.766 15.906 1 98.62 444 ALA A CA 1
ATOM 3399 C C . ALA A 1 444 ? 13.234 -18.016 14.539 1 98.62 444 ALA A C 1
ATOM 3401 O O . ALA A 1 444 ? 12.062 -18.391 14.445 1 98.62 444 ALA A O 1
ATOM 3402 N N . ALA A 1 445 ? 14.016 -17.766 13.484 1 98.31 445 ALA A N 1
ATOM 3403 C CA . ALA A 1 445 ? 13.523 -18 12.133 1 98.31 445 ALA A CA 1
ATOM 3404 C C . ALA A 1 445 ? 13.195 -19.469 11.914 1 98.31 445 ALA A C 1
ATOM 3406 O O . ALA A 1 445 ? 12.156 -19.812 11.336 1 98.31 445 ALA A O 1
ATOM 3407 N N . PHE A 1 446 ? 14.086 -20.328 12.398 1 98.44 446 PHE A N 1
ATOM 3408 C CA . PHE A 1 446 ? 13.859 -21.75 12.273 1 98.44 446 PHE A CA 1
ATOM 3409 C C . PHE A 1 446 ? 12.602 -22.172 13.031 1 98.44 446 PHE A C 1
ATOM 3411 O O . PHE A 1 446 ? 11.805 -22.969 12.539 1 98.44 446 PHE A O 1
ATOM 3418 N N . GLU A 1 447 ? 12.445 -21.656 14.211 1 98.12 447 GLU A N 1
ATOM 3419 C CA . GLU A 1 447 ? 11.266 -21.969 15.008 1 98.12 447 GLU A CA 1
ATOM 3420 C C . GLU A 1 447 ? 9.984 -21.516 14.32 1 98.12 447 GLU A C 1
ATOM 3422 O O . GLU A 1 447 ? 8.969 -22.203 14.375 1 98.12 447 GLU A O 1
ATOM 3427 N N . ARG A 1 448 ? 10.039 -20.406 13.648 1 97.62 448 ARG A N 1
ATOM 3428 C CA . ARG A 1 448 ? 8.867 -19.797 13.016 1 97.62 448 ARG A CA 1
ATOM 3429 C C . ARG A 1 448 ? 8.57 -20.453 11.68 1 97.62 448 ARG A C 1
ATOM 3431 O O . ARG A 1 448 ? 7.418 -20.766 11.375 1 97.62 448 ARG A O 1
ATOM 3438 N N . LEU A 1 449 ? 9.594 -20.688 10.859 1 97.75 449 LEU A N 1
ATOM 3439 C CA . LEU A 1 449 ? 9.406 -21.109 9.477 1 97.75 449 LEU A CA 1
ATOM 3440 C C . LEU A 1 449 ? 9.617 -22.625 9.344 1 97.75 449 LEU A C 1
ATOM 3442 O O . LEU A 1 449 ? 9.281 -23.203 8.32 1 97.75 449 LEU A O 1
ATOM 3446 N N . LYS A 1 450 ? 10.25 -23.266 10.391 1 97.69 450 LYS A N 1
ATOM 3447 C CA . LYS A 1 450 ? 10.555 -24.688 10.422 1 97.69 450 LYS A CA 1
ATOM 3448 C C . LYS A 1 450 ? 11.562 -25.062 9.336 1 97.69 450 LYS A C 1
ATOM 3450 O O . LYS A 1 450 ? 11.547 -26.188 8.836 1 97.69 450 LYS A O 1
ATOM 3455 N N . MET A 1 451 ? 12.297 -24.031 8.891 1 95.62 451 MET A N 1
ATOM 3456 C CA . MET A 1 451 ? 13.406 -24.188 7.953 1 95.62 451 MET A CA 1
ATOM 3457 C C . MET A 1 451 ? 14.57 -23.281 8.336 1 95.62 451 MET A C 1
ATOM 3459 O O . MET A 1 451 ? 14.367 -22.156 8.805 1 95.62 451 MET A O 1
ATOM 3463 N N . MET A 1 452 ? 15.719 -23.766 8.094 1 95.88 452 MET A N 1
ATOM 3464 C CA . MET A 1 452 ? 16.875 -22.906 8.273 1 95.88 452 MET A CA 1
ATOM 3465 C C . MET A 1 452 ? 16.922 -21.812 7.211 1 95.88 452 MET A C 1
ATOM 3467 O O . MET A 1 452 ? 16.734 -22.094 6.023 1 95.88 452 MET A O 1
ATOM 3471 N N . PRO A 1 453 ? 17.125 -20.578 7.656 1 97.38 453 PRO A N 1
ATOM 3472 C CA . PRO A 1 453 ? 17.328 -19.531 6.656 1 97.38 453 PRO A CA 1
ATOM 3473 C C . PRO A 1 453 ? 18.406 -19.906 5.637 1 97.38 453 PRO A C 1
ATOM 3475 O O . PRO A 1 453 ? 19.453 -20.453 6.008 1 97.38 453 PRO A O 1
ATOM 3478 N N . ALA A 1 454 ? 18.125 -19.641 4.414 1 96.88 454 ALA A N 1
ATOM 3479 C CA . ALA A 1 454 ? 19.047 -19.953 3.332 1 96.88 454 ALA A CA 1
ATOM 3480 C C . ALA A 1 454 ? 18.812 -19.062 2.119 1 96.88 454 ALA A C 1
ATOM 3482 O O . ALA A 1 454 ? 17.719 -18.516 1.946 1 96.88 454 ALA A O 1
ATOM 3483 N N . PRO A 1 455 ? 19.875 -18.906 1.31 1 94.88 455 PRO A N 1
ATOM 3484 C CA . PRO A 1 455 ? 19.734 -18.016 0.157 1 94.88 455 PRO A CA 1
ATOM 3485 C C . PRO A 1 455 ? 18.781 -18.562 -0.903 1 94.88 455 PRO A C 1
ATOM 3487 O O . PRO A 1 455 ? 18.641 -19.781 -1.038 1 94.88 455 PRO A O 1
ATOM 3490 N N . MET B 1 1 ? 3.566 3.596 -21.812 1 35.66 1 MET B N 1
ATOM 3491 C CA . MET B 1 1 ? 4.656 2.629 -21.688 1 35.66 1 MET B CA 1
ATOM 3492 C C . MET B 1 1 ? 4.133 1.28 -21.203 1 35.66 1 MET B C 1
ATOM 3494 O O . MET B 1 1 ? 4.539 0.234 -21.719 1 35.66 1 MET B O 1
ATOM 3498 N N . ALA B 1 2 ? 3.166 1.434 -20.281 1 45.31 2 ALA B N 1
ATOM 3499 C CA . ALA B 1 2 ? 2.574 0.173 -19.844 1 45.31 2 ALA B CA 1
ATOM 3500 C C . ALA B 1 2 ? 1.845 -0.522 -20.984 1 45.31 2 ALA B C 1
ATOM 3502 O O . ALA B 1 2 ? 1.957 -1.739 -21.156 1 45.31 2 ALA B O 1
ATOM 3503 N N . ALA B 1 3 ? 1.15 0.305 -21.75 1 44.53 3 ALA B N 1
ATOM 3504 C CA . ALA B 1 3 ? 0.432 -0.235 -22.891 1 44.53 3 ALA B CA 1
ATOM 3505 C C . ALA B 1 3 ? 1.396 -0.868 -23.906 1 44.53 3 ALA B C 1
ATOM 3507 O O . ALA B 1 3 ? 1.113 -1.931 -24.453 1 44.53 3 ALA B O 1
ATOM 3508 N N . LEU B 1 4 ? 2.58 -0.277 -23.953 1 40.75 4 LEU B N 1
ATOM 3509 C CA . LEU B 1 4 ? 3.527 -0.783 -24.938 1 40.75 4 LEU B CA 1
ATOM 3510 C C . LEU B 1 4 ? 4.125 -2.111 -24.484 1 40.75 4 LEU B C 1
ATOM 3512 O O . LEU B 1 4 ? 4.289 -3.029 -25.297 1 40.75 4 LEU B O 1
ATOM 3516 N N . LYS B 1 5 ? 4.465 -2.213 -23.25 1 47.62 5 LYS B N 1
ATOM 3517 C CA . LYS B 1 5 ? 5.047 -3.453 -22.75 1 47.62 5 LYS B CA 1
ATOM 3518 C C . LYS B 1 5 ? 4.027 -4.586 -22.766 1 47.62 5 LYS B C 1
ATOM 3520 O O . LYS B 1 5 ? 4.375 -5.734 -23.047 1 47.62 5 LYS B O 1
ATOM 3525 N N . ARG B 1 6 ? 2.822 -4.164 -22.5 1 49 6 ARG B N 1
ATOM 3526 C CA . ARG B 1 6 ? 1.764 -5.16 -22.625 1 49 6 ARG B CA 1
ATOM 3527 C C . ARG B 1 6 ? 1.768 -5.785 -24.016 1 49 6 ARG B C 1
ATOM 3529 O O . ARG B 1 6 ? 1.654 -7.004 -24.156 1 49 6 ARG B O 1
ATOM 3536 N N . ILE B 1 7 ? 1.996 -4.934 -24.875 1 44 7 ILE B N 1
ATOM 3537 C CA . ILE B 1 7 ? 1.915 -5.355 -26.266 1 44 7 ILE B CA 1
ATOM 3538 C C . ILE B 1 7 ? 3.061 -6.312 -26.594 1 44 7 ILE B C 1
ATOM 3540 O O . ILE B 1 7 ? 2.857 -7.34 -27.234 1 44 7 ILE B O 1
ATOM 3544 N N . LEU B 1 8 ? 4.234 -6.059 -26.078 1 45.38 8 LEU B N 1
ATOM 3545 C CA . LEU B 1 8 ? 5.398 -6.863 -26.438 1 45.38 8 LEU B CA 1
ATOM 3546 C C . LEU B 1 8 ? 5.305 -8.258 -25.812 1 45.38 8 LEU B C 1
ATOM 3548 O O . LEU B 1 8 ? 5.605 -9.25 -26.469 1 45.38 8 LEU B O 1
ATOM 3552 N N . ASN B 1 9 ? 4.891 -8.305 -24.594 1 50.62 9 ASN B N 1
ATOM 3553 C CA . ASN B 1 9 ? 4.816 -9.602 -23.922 1 50.62 9 ASN B CA 1
ATOM 3554 C C . ASN B 1 9 ? 3.666 -10.445 -24.469 1 50.62 9 ASN B C 1
ATOM 3556 O O . ASN B 1 9 ? 3.791 -11.664 -24.594 1 50.62 9 ASN B O 1
ATOM 3560 N N . LEU B 1 10 ? 2.584 -9.727 -24.938 1 52.75 10 LEU B N 1
ATOM 3561 C CA . LEU B 1 10 ? 1.415 -10.438 -25.453 1 52.75 10 LEU B CA 1
ATOM 3562 C C . LEU B 1 10 ? 1.735 -11.125 -26.766 1 52.75 10 LEU B C 1
ATOM 3564 O O . LEU B 1 10 ? 1.178 -12.18 -27.078 1 52.75 10 LEU B O 1
ATOM 3568 N N . SER B 1 11 ? 2.684 -10.586 -27.453 1 59.59 11 SER B N 1
ATOM 3569 C CA . SER B 1 11 ? 2.879 -11.062 -28.812 1 59.59 11 SER B CA 1
ATOM 3570 C C . SER B 1 11 ? 3.643 -12.383 -28.828 1 59.59 11 SER B C 1
ATOM 3572 O O . SER B 1 11 ? 3.516 -13.156 -29.781 1 59.59 11 SER B O 1
ATOM 3574 N N . LYS B 1 12 ? 4.164 -12.797 -27.719 1 66.69 12 LYS B N 1
ATOM 3575 C CA . LYS B 1 12 ? 5.125 -13.891 -27.812 1 66.69 12 LYS B CA 1
ATOM 3576 C C . LYS B 1 12 ? 4.418 -15.242 -27.891 1 66.69 12 LYS B C 1
ATOM 3578 O O . LYS B 1 12 ? 4.84 -16.125 -28.641 1 66.69 12 LYS B O 1
ATOM 3583 N N . THR B 1 13 ? 3.215 -15.305 -27.25 1 75.69 13 THR B N 1
ATOM 3584 C CA . THR B 1 13 ? 2.639 -16.656 -27.25 1 75.69 13 THR B CA 1
ATOM 3585 C C . THR B 1 13 ? 1.494 -16.75 -28.25 1 75.69 13 THR B C 1
ATOM 3587 O O . THR B 1 13 ? 0.911 -17.828 -28.422 1 75.69 13 THR B O 1
ATOM 3590 N N . ILE B 1 14 ? 1.269 -15.695 -28.891 1 78.31 14 ILE B N 1
ATOM 3591 C CA . ILE B 1 14 ? 0.179 -15.68 -29.859 1 78.31 14 ILE B CA 1
ATOM 3592 C C . ILE B 1 14 ? 0.736 -15.898 -31.266 1 78.31 14 ILE B C 1
ATOM 3594 O O . ILE B 1 14 ? 0.079 -16.5 -32.094 1 78.31 14 ILE B O 1
ATOM 3598 N N . LYS B 1 15 ? 2.033 -15.547 -31.484 1 81.06 15 LYS B N 1
ATOM 3599 C CA . LYS B 1 15 ? 2.641 -15.672 -32.812 1 81.06 15 LYS B CA 1
ATOM 3600 C C . LYS B 1 15 ? 3.043 -17.109 -33.094 1 81.06 15 LYS B C 1
ATOM 3602 O O . LYS B 1 15 ? 3.654 -17.781 -32.25 1 81.06 15 LYS B O 1
ATOM 3607 N N . THR B 1 16 ? 2.68 -17.5 -34.219 1 87.69 16 THR B N 1
ATOM 3608 C CA . THR B 1 16 ? 3.012 -18.859 -34.625 1 87.69 16 THR B CA 1
ATOM 3609 C C . THR B 1 16 ? 4.523 -19.047 -34.75 1 87.69 16 THR B C 1
ATOM 3611 O O . THR B 1 16 ? 5.223 -18.156 -35.219 1 87.69 16 THR B O 1
ATOM 3614 N N . ILE B 1 17 ? 4.938 -20.203 -34.188 1 87.81 17 ILE B N 1
ATOM 3615 C CA . ILE B 1 17 ? 6.301 -20.625 -34.5 1 87.81 17 ILE B CA 1
ATOM 3616 C C . ILE B 1 17 ? 6.312 -21.484 -35.75 1 87.81 17 ILE B C 1
ATOM 3618 O O . ILE B 1 17 ? 5.785 -22.609 -35.75 1 87.81 17 ILE B O 1
ATOM 3622 N N . THR B 1 18 ? 6.98 -20.953 -36.719 1 87.25 18 THR B N 1
ATOM 3623 C CA . THR B 1 18 ? 6.945 -21.625 -38.031 1 87.25 18 THR B CA 1
ATOM 3624 C C . THR B 1 18 ? 7.605 -23 -37.938 1 87.25 18 THR B C 1
ATOM 3626 O O . THR B 1 18 ? 8.68 -23.141 -37.344 1 87.25 18 THR B O 1
ATOM 3629 N N . ASN B 1 19 ? 6.879 -23.953 -38.438 1 89.12 19 ASN B N 1
ATOM 3630 C CA . ASN B 1 19 ? 7.352 -25.312 -38.625 1 89.12 19 ASN B CA 1
ATOM 3631 C C . ASN B 1 19 ? 7.566 -26.016 -37.281 1 89.12 19 ASN B C 1
ATOM 3633 O O . ASN B 1 19 ? 8.508 -26.781 -37.125 1 89.12 19 ASN B O 1
ATOM 3637 N N . LYS B 1 20 ? 6.898 -25.594 -36.312 1 92.44 20 LYS B N 1
ATOM 3638 C CA . LYS B 1 20 ? 6.953 -26.281 -35 1 92.44 20 LYS B CA 1
ATOM 3639 C C . LYS B 1 20 ? 5.57 -26.781 -34.594 1 92.44 20 LYS B C 1
ATOM 3641 O O . LYS B 1 20 ? 4.586 -26.047 -34.688 1 92.44 20 LYS B O 1
ATOM 3646 N N . GLU B 1 21 ? 5.527 -28.016 -34.25 1 94 21 GLU B N 1
ATOM 3647 C CA . GLU B 1 21 ? 4.344 -28.656 -33.688 1 94 21 GLU B CA 1
ATOM 3648 C C . GLU B 1 21 ? 4.664 -29.344 -32.375 1 94 21 GLU B C 1
ATOM 3650 O O . GLU B 1 21 ? 5.797 -29.781 -32.156 1 94 21 GLU B O 1
ATOM 3655 N N . PRO B 1 22 ? 3.697 -29.391 -31.562 1 96.38 22 PRO B N 1
ATOM 3656 C CA . PRO B 1 22 ? 3.969 -30.109 -30.312 1 96.38 22 PRO B CA 1
ATOM 3657 C C . PRO B 1 22 ? 4.215 -31.594 -30.531 1 96.38 22 PRO B C 1
ATOM 3659 O O . PRO B 1 22 ? 3.707 -32.156 -31.5 1 96.38 22 PRO B O 1
ATOM 3662 N N . CYS B 1 23 ? 5.051 -32.094 -29.75 1 98 23 CYS B N 1
ATOM 3663 C CA . CYS B 1 23 ? 5.129 -33.562 -29.672 1 98 23 CYS B CA 1
ATOM 3664 C C . CYS B 1 23 ? 3.943 -34.125 -28.891 1 98 23 CYS B C 1
ATOM 3666 O O . CYS B 1 23 ? 3.885 -34 -27.672 1 98 23 CYS B O 1
ATOM 3668 N N . TRP B 1 24 ? 3.029 -34.688 -29.609 1 98.06 24 TRP B N 1
ATOM 3669 C CA . TRP B 1 24 ? 1.873 -35.312 -28.984 1 98.06 24 TRP B CA 1
ATOM 3670 C C . TRP B 1 24 ? 2.236 -36.656 -28.406 1 98.06 24 TRP B C 1
ATOM 3672 O O . TRP B 1 24 ? 2.816 -37.5 -29.094 1 98.06 24 TRP B O 1
ATOM 3682 N N . VAL B 1 25 ? 1.938 -36.844 -27.141 1 98.31 25 VAL B N 1
ATOM 3683 C CA . VAL B 1 25 ? 2.242 -38.125 -26.484 1 98.31 25 VAL B CA 1
ATOM 3684 C C . VAL B 1 25 ? 0.96 -38.719 -25.922 1 98.31 25 VAL B C 1
ATOM 3686 O O . VAL B 1 25 ? -0.092 -38.094 -25.922 1 98.31 25 VAL B O 1
ATOM 3689 N N . LYS B 1 26 ? 1.02 -39.938 -25.438 1 97.75 26 LYS B N 1
ATOM 3690 C CA . LYS B 1 26 ? -0.18 -40.688 -25.078 1 97.75 26 LYS B CA 1
ATOM 3691 C C . LYS B 1 26 ? -0.567 -40.438 -23.625 1 97.75 26 LYS B C 1
ATOM 3693 O O . LYS B 1 26 ? -1.746 -40.5 -23.266 1 97.75 26 LYS B O 1
ATOM 3698 N N . THR B 1 27 ? 0.496 -40.281 -22.766 1 98.38 27 THR B N 1
ATOM 3699 C CA . THR B 1 27 ? 0.206 -40.125 -21.344 1 98.38 27 THR B CA 1
ATOM 3700 C C . THR B 1 27 ? 0.974 -38.938 -20.75 1 98.38 27 THR B C 1
ATOM 3702 O O . THR B 1 27 ? 1.987 -38.531 -21.312 1 98.38 27 THR B O 1
ATOM 3705 N N . ALA B 1 28 ? 0.445 -38.5 -19.656 1 98.62 28 ALA B N 1
ATOM 3706 C CA . ALA B 1 28 ? 1.14 -37.469 -18.906 1 98.62 28 ALA B CA 1
ATOM 3707 C C . ALA B 1 28 ? 2.521 -37.938 -18.453 1 98.62 28 ALA B C 1
ATOM 3709 O O . ALA B 1 28 ? 3.473 -37.156 -18.438 1 98.62 28 ALA B O 1
ATOM 3710 N N . ASP B 1 29 ? 2.668 -39.219 -18.109 1 98.44 29 ASP B N 1
ATOM 3711 C CA . ASP B 1 29 ? 3.947 -39.781 -17.688 1 98.44 29 ASP B CA 1
ATOM 3712 C C . ASP B 1 29 ? 4.996 -39.625 -18.797 1 98.44 29 ASP B C 1
ATOM 3714 O O . ASP B 1 29 ? 6.121 -39.188 -18.516 1 98.44 29 ASP B O 1
ATOM 3718 N N . GLU B 1 30 ? 4.559 -39.969 -20 1 98.38 30 GLU B N 1
ATOM 3719 C CA . GLU B 1 30 ? 5.465 -39.844 -21.141 1 98.38 30 GLU B CA 1
ATOM 3720 C C . GLU B 1 30 ? 5.867 -38.375 -21.359 1 98.38 30 GLU B C 1
ATOM 3722 O O . GLU B 1 30 ? 7.016 -38.094 -21.703 1 98.38 30 GLU B O 1
ATOM 3727 N N . ALA B 1 31 ? 4.934 -37.5 -21.188 1 98.56 31 ALA B N 1
ATOM 3728 C CA . ALA B 1 31 ? 5.203 -36.094 -21.391 1 98.56 31 ALA B CA 1
ATOM 3729 C C . ALA B 1 31 ? 6.27 -35.594 -20.422 1 98.56 31 ALA B C 1
ATOM 3731 O O . ALA B 1 31 ? 7.191 -34.875 -20.828 1 98.56 31 ALA B O 1
ATOM 3732 N N . ILE B 1 32 ? 6.133 -35.969 -19.156 1 98.62 32 ILE B N 1
ATOM 3733 C CA . ILE B 1 32 ? 7.07 -35.531 -18.125 1 98.62 32 ILE B CA 1
ATOM 3734 C C . ILE B 1 32 ? 8.453 -36.125 -18.406 1 98.62 32 ILE B C 1
ATOM 3736 O O . ILE B 1 32 ? 9.469 -35.438 -18.25 1 98.62 32 ILE B O 1
ATOM 3740 N N . GLU B 1 33 ? 8.445 -37.344 -18.766 1 97.62 33 GLU B N 1
ATOM 3741 C CA . GLU B 1 33 ? 9.703 -38 -19.109 1 97.62 33 GLU B CA 1
ATOM 3742 C C . GLU B 1 33 ? 10.398 -37.312 -20.266 1 97.62 33 GLU B C 1
ATOM 3744 O O . GLU B 1 33 ? 11.602 -37.062 -20.203 1 97.62 33 GLU B O 1
ATOM 3749 N N . LYS B 1 34 ? 9.68 -36.969 -21.266 1 97.88 34 LYS B N 1
ATOM 3750 C CA . LYS B 1 34 ? 10.234 -36.312 -22.438 1 97.88 34 LYS B CA 1
ATOM 3751 C C . LYS B 1 34 ? 10.703 -34.875 -22.109 1 97.88 34 LYS B C 1
ATOM 3753 O O . LYS B 1 34 ? 11.664 -34.406 -22.703 1 97.88 34 LYS B O 1
ATOM 3758 N N . ALA B 1 35 ? 10.008 -34.312 -21.188 1 97.88 35 ALA B N 1
ATOM 3759 C CA . ALA B 1 35 ? 10.391 -32.969 -20.766 1 97.88 35 ALA B CA 1
ATOM 3760 C C . ALA B 1 35 ? 11.656 -33 -19.922 1 97.88 35 ALA B C 1
ATOM 3762 O O . ALA B 1 35 ? 12.18 -31.938 -19.547 1 97.88 35 ALA B O 1
ATOM 3763 N N . ASN B 1 36 ? 12.18 -34.188 -19.578 1 96.88 36 ASN B N 1
ATOM 3764 C CA . ASN B 1 36 ? 13.445 -34.375 -18.891 1 96.88 36 ASN B CA 1
ATOM 3765 C C . ASN B 1 36 ? 13.445 -33.75 -17.5 1 96.88 36 ASN B C 1
ATOM 3767 O O . ASN B 1 36 ? 14.336 -32.938 -17.188 1 96.88 36 ASN B O 1
ATOM 3771 N N . LEU B 1 37 ? 12.375 -34 -16.734 1 98.44 37 LEU B N 1
ATOM 3772 C CA . LEU B 1 37 ? 12.391 -33.562 -15.344 1 98.44 37 LEU B CA 1
ATOM 3773 C C . LEU B 1 37 ? 13.633 -34.062 -14.625 1 98.44 37 LEU B C 1
ATOM 3775 O O . LEU B 1 37 ? 13.961 -35.25 -14.727 1 98.44 37 LEU B O 1
ATOM 3779 N N . ASP B 1 38 ? 14.305 -33.188 -13.938 1 98.44 38 ASP B N 1
ATOM 3780 C CA . ASP B 1 38 ? 15.539 -33.531 -13.242 1 98.44 38 ASP B CA 1
ATOM 3781 C C . AS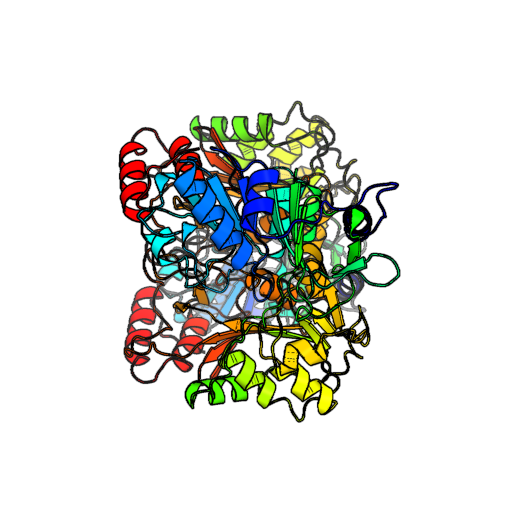P B 1 38 ? 15.711 -32.719 -11.961 1 98.44 38 ASP B C 1
ATOM 3783 O O . ASP B 1 38 ? 14.922 -31.828 -11.688 1 98.44 38 ASP B O 1
ATOM 3787 N N . SER B 1 39 ? 16.719 -33.125 -11.156 1 98.69 39 SER B N 1
ATOM 3788 C CA . SER B 1 39 ? 17 -32.5 -9.883 1 98.69 39 SER B CA 1
ATOM 3789 C C . SER B 1 39 ? 17.328 -31.016 -10.07 1 98.69 39 SER B C 1
ATOM 3791 O O . SER B 1 39 ? 17.859 -30.609 -11.109 1 98.69 39 SER B O 1
ATOM 3793 N N . ASP B 1 40 ? 16.906 -30.172 -9.172 1 98.25 40 ASP B N 1
ATOM 3794 C CA . ASP B 1 40 ? 17.266 -28.766 -9.016 1 98.25 40 ASP B CA 1
ATOM 3795 C C . ASP B 1 40 ? 16.547 -27.891 -10.047 1 98.25 40 ASP B C 1
ATOM 3797 O O . ASP B 1 40 ? 16.797 -26.703 -10.148 1 98.25 40 ASP B O 1
ATOM 3801 N N . GLN B 1 41 ? 15.594 -28.5 -10.789 1 98.69 41 GLN B N 1
ATOM 3802 C CA . GLN B 1 41 ? 14.836 -27.734 -11.773 1 98.69 41 GLN B CA 1
ATOM 3803 C C . GLN B 1 41 ? 13.719 -26.938 -11.109 1 98.69 41 GLN B C 1
ATOM 3805 O O . GLN B 1 41 ? 13.32 -27.234 -9.984 1 98.69 41 GLN B O 1
ATOM 3810 N N . LEU B 1 42 ? 13.312 -25.891 -11.773 1 98.81 42 LEU B N 1
ATOM 3811 C CA . LEU B 1 42 ? 12.133 -25.109 -11.406 1 98.81 42 LEU B CA 1
ATOM 3812 C C . LEU B 1 42 ? 10.969 -25.422 -12.344 1 98.81 42 LEU B C 1
ATOM 3814 O O . LEU B 1 42 ? 11.109 -25.344 -13.57 1 98.81 42 LEU B O 1
ATOM 3818 N N . VAL B 1 43 ? 9.859 -25.781 -11.758 1 98.94 43 VAL B N 1
ATOM 3819 C CA . VAL B 1 43 ? 8.656 -26.078 -12.523 1 98.94 43 VAL B CA 1
ATOM 3820 C C . VAL B 1 43 ? 7.57 -25.062 -12.195 1 98.94 43 VAL B C 1
ATOM 3822 O O . VAL B 1 43 ? 7.223 -24.875 -11.031 1 98.94 43 VAL B O 1
ATOM 3825 N N . PHE B 1 44 ? 7.098 -24.359 -13.211 1 98.88 44 PHE B N 1
ATOM 3826 C CA . PHE B 1 44 ? 5.902 -23.547 -13.039 1 98.88 44 PHE B CA 1
ATOM 3827 C C . PHE B 1 44 ? 4.641 -24.375 -13.25 1 98.88 44 PHE B C 1
ATOM 3829 O O . PHE B 1 44 ? 4.598 -25.234 -14.125 1 98.88 44 PHE B O 1
ATOM 3836 N N . VAL B 1 45 ? 3.592 -24.094 -12.445 1 98.88 45 VAL B N 1
ATOM 3837 C CA . VAL B 1 45 ? 2.332 -24.828 -12.586 1 98.88 45 VAL B CA 1
ATOM 3838 C C . VAL B 1 45 ? 1.173 -23.844 -12.672 1 98.88 45 VAL B C 1
ATOM 3840 O O . VAL B 1 45 ? 1.025 -22.969 -11.805 1 98.88 45 VAL B O 1
ATOM 3843 N N . GLN B 1 46 ? 0.359 -23.938 -13.727 1 98.81 46 GLN B N 1
ATOM 3844 C CA . GLN B 1 46 ? -0.865 -23.156 -13.852 1 98.81 46 GLN B CA 1
ATOM 3845 C C . GLN B 1 46 ? -1.831 -23.469 -12.711 1 98.81 46 GLN B C 1
ATOM 3847 O O . GLN B 1 46 ? -1.902 -24.609 -12.242 1 98.81 46 GLN B O 1
ATOM 3852 N N . GLY B 1 47 ? -2.662 -22.406 -12.305 1 97.69 47 GLY B N 1
ATOM 3853 C CA . GLY B 1 47 ? -3.402 -22.578 -11.07 1 97.69 47 GLY B CA 1
ATOM 3854 C C . GLY B 1 47 ? -4.906 -22.5 -11.258 1 97.69 47 GLY B C 1
ATOM 3855 O O . GLY B 1 47 ? -5.402 -22.656 -12.375 1 97.69 47 GLY B O 1
ATOM 3856 N N . ALA B 1 48 ? -5.602 -22.438 -10.125 1 95.38 48 ALA B N 1
ATOM 3857 C CA . ALA B 1 48 ? -7.055 -22.312 -10.047 1 95.38 48 ALA B CA 1
ATOM 3858 C C . ALA B 1 48 ? -7.742 -23.484 -10.734 1 95.38 48 ALA B C 1
ATOM 3860 O O . ALA B 1 48 ? -7.328 -24.641 -10.57 1 95.38 48 ALA B O 1
ATOM 3861 N N . ALA B 1 49 ? -8.82 -23.219 -11.477 1 96.38 49 ALA B N 1
ATOM 3862 C CA . ALA B 1 49 ? -9.578 -24.297 -12.109 1 96.38 49 ALA B CA 1
ATOM 3863 C C . ALA B 1 49 ? -8.766 -24.953 -13.227 1 96.38 49 ALA B C 1
ATOM 3865 O O . ALA B 1 49 ? -9.109 -26.031 -13.688 1 96.38 49 ALA B O 1
ATOM 3866 N N . ALA B 1 50 ? -7.688 -24.312 -13.633 1 98.25 50 ALA B N 1
ATOM 3867 C CA . ALA B 1 50 ? -6.879 -24.812 -14.742 1 98.25 50 ALA B CA 1
ATOM 3868 C C . ALA B 1 50 ? -5.73 -25.688 -14.234 1 98.25 50 ALA B C 1
ATOM 3870 O O . ALA B 1 50 ? -4.875 -26.109 -15.016 1 98.25 50 ALA B O 1
ATOM 3871 N N . THR B 1 51 ? -5.637 -26 -12.93 1 98.5 51 THR B N 1
ATOM 3872 C CA . THR B 1 51 ? -4.574 -26.844 -12.383 1 98.5 51 THR B CA 1
ATOM 3873 C C . THR B 1 51 ? -4.477 -28.156 -13.141 1 98.5 51 THR B C 1
ATOM 3875 O O . THR B 1 51 ? -5.457 -28.906 -13.234 1 98.5 51 THR B O 1
ATOM 3878 N N . PRO B 1 52 ? -3.311 -28.406 -13.688 1 98.62 52 PRO B N 1
ATOM 3879 C CA . PRO B 1 52 ? -3.164 -29.656 -14.438 1 98.62 52 PRO B CA 1
ATOM 3880 C C . PRO B 1 52 ? -2.863 -30.844 -13.539 1 98.62 52 PRO B C 1
ATOM 3882 O O . PRO B 1 52 ? -1.76 -31.406 -13.586 1 98.62 52 PRO B O 1
ATOM 3885 N N . THR B 1 53 ? -3.832 -31.344 -12.867 1 98.19 53 THR B N 1
ATOM 3886 C CA . THR B 1 53 ? -3.699 -32.312 -11.797 1 98.19 53 THR B CA 1
ATOM 3887 C C . THR B 1 53 ? -3.057 -33.625 -12.312 1 98.19 53 THR B C 1
ATOM 3889 O O . THR B 1 53 ? -2.262 -34.25 -11.602 1 98.19 53 THR B O 1
ATOM 3892 N N . GLU B 1 54 ? -3.365 -34 -13.57 1 98.69 54 GLU B N 1
ATOM 3893 C CA . GLU B 1 54 ? -2.801 -35.25 -14.117 1 98.69 54 GLU B CA 1
ATOM 3894 C C . GLU B 1 54 ? -1.31 -35.094 -14.398 1 98.69 54 GLU B C 1
ATOM 3896 O O . GLU B 1 54 ? -0.539 -36.031 -14.242 1 98.69 54 GLU B O 1
ATOM 3901 N N . LEU B 1 55 ? -0.911 -33.938 -14.875 1 98.81 55 LEU B N 1
ATOM 3902 C CA . LEU B 1 55 ? 0.513 -33.688 -15.07 1 98.81 55 LEU B CA 1
ATOM 3903 C C . LEU B 1 55 ? 1.242 -33.625 -13.734 1 98.81 55 LEU B C 1
ATOM 3905 O O . LEU B 1 55 ? 2.389 -34.062 -13.625 1 98.81 55 LEU B O 1
ATOM 3909 N N . LEU B 1 56 ? 0.601 -33.062 -12.672 1 98.75 56 LEU B N 1
ATOM 3910 C CA . LEU B 1 56 ? 1.189 -33.031 -11.336 1 98.75 56 LEU B CA 1
ATOM 3911 C C . LEU B 1 56 ? 1.368 -34.438 -10.773 1 98.75 56 LEU B C 1
ATOM 3913 O O . LEU B 1 56 ? 2.383 -34.719 -10.141 1 98.75 56 LEU B O 1
ATOM 3917 N N . ARG B 1 57 ? 0.375 -35.25 -10.984 1 98.62 57 ARG B N 1
ATOM 3918 C CA . ARG B 1 57 ? 0.503 -36.656 -10.602 1 98.62 57 ARG B CA 1
ATOM 3919 C C . ARG B 1 57 ? 1.696 -37.312 -11.289 1 98.62 57 ARG B C 1
ATOM 3921 O O . ARG B 1 57 ? 2.535 -37.938 -10.633 1 98.62 57 ARG B O 1
ATOM 3928 N N . ALA B 1 58 ? 1.719 -37.188 -12.625 1 98.81 58 ALA B N 1
ATOM 3929 C CA . ALA B 1 58 ? 2.773 -37.781 -13.43 1 98.81 58 ALA B CA 1
ATOM 3930 C C . ALA B 1 58 ? 4.148 -37.281 -13.008 1 98.81 58 ALA B C 1
ATOM 3932 O O . ALA B 1 58 ? 5.098 -38.062 -12.898 1 98.81 58 ALA B O 1
ATOM 3933 N N . MET B 1 59 ? 4.273 -35.938 -12.781 1 98.88 59 MET B N 1
ATOM 3934 C CA . MET B 1 59 ? 5.531 -35.344 -12.344 1 98.88 59 MET B CA 1
ATOM 3935 C C . MET B 1 59 ? 5.992 -35.938 -11.023 1 98.88 59 MET B C 1
ATOM 3937 O O . MET B 1 59 ? 7.16 -36.312 -10.875 1 98.88 59 MET B O 1
ATOM 3941 N N . THR B 1 60 ? 5.047 -36.031 -10.055 1 98.81 60 THR B N 1
ATOM 3942 C CA . THR B 1 60 ? 5.383 -36.562 -8.727 1 98.81 60 THR B CA 1
ATOM 3943 C C . THR B 1 60 ? 5.836 -38 -8.812 1 98.81 60 THR B C 1
ATOM 3945 O O . THR B 1 60 ? 6.867 -38.375 -8.242 1 98.81 60 THR B O 1
ATOM 3948 N N . ASP B 1 61 ? 5.059 -38.781 -9.578 1 98.69 61 ASP B N 1
ATOM 3949 C CA . ASP B 1 61 ? 5.391 -40.188 -9.734 1 98.69 61 ASP B CA 1
ATOM 3950 C C . ASP B 1 61 ? 6.758 -40.375 -10.391 1 98.69 61 ASP B C 1
ATOM 3952 O O . ASP B 1 61 ? 7.578 -41.156 -9.922 1 98.69 61 ASP B O 1
ATOM 3956 N N . TYR B 1 62 ? 6.922 -39.688 -11.469 1 98.56 62 TYR B N 1
ATOM 3957 C CA . TYR B 1 62 ? 8.195 -39.75 -12.172 1 98.56 62 TYR B CA 1
ATOM 3958 C C . TYR B 1 62 ? 9.344 -39.312 -11.266 1 98.56 62 TYR B C 1
ATOM 3960 O O . TYR B 1 62 ? 10.398 -39.969 -11.242 1 98.56 62 TYR B O 1
ATOM 3968 N N . GLY B 1 63 ? 9.164 -38.156 -10.547 1 98.38 63 GLY B N 1
ATOM 3969 C CA . GLY B 1 63 ? 10.211 -37.656 -9.664 1 98.38 63 GLY B CA 1
ATOM 3970 C C . GLY B 1 63 ? 10.602 -38.625 -8.578 1 98.38 63 GLY B C 1
ATOM 3971 O O . GLY B 1 63 ? 11.781 -38.781 -8.266 1 98.38 63 GLY B O 1
ATOM 3972 N N . ILE B 1 64 ? 9.617 -39.312 -8 1 98.25 64 ILE B N 1
ATOM 3973 C CA . ILE B 1 64 ? 9.867 -40.312 -6.957 1 98.25 64 ILE B CA 1
ATOM 3974 C C . ILE B 1 64 ? 10.625 -41.5 -7.543 1 98.25 64 ILE B C 1
ATOM 3976 O O . ILE B 1 64 ? 11.664 -41.906 -7.016 1 98.25 64 ILE B O 1
ATOM 3980 N N . ARG B 1 65 ? 10.109 -41.969 -8.68 1 98 65 ARG B N 1
ATOM 3981 C CA . ARG B 1 65 ? 10.695 -43.156 -9.289 1 98 65 ARG B CA 1
ATOM 3982 C C . ARG B 1 65 ? 12.125 -42.875 -9.75 1 98 65 ARG B C 1
ATOM 3984 O O . ARG B 1 65 ? 12.992 -43.781 -9.672 1 98 65 ARG B O 1
ATOM 3991 N N . SER B 1 66 ? 12.344 -41.719 -10.164 1 98.25 66 SER B N 1
ATOM 3992 C CA . SER B 1 66 ? 13.656 -41.344 -10.688 1 98.25 66 SER B CA 1
ATOM 3993 C C . SER B 1 66 ? 14.539 -40.719 -9.594 1 98.25 66 SER B C 1
ATOM 3995 O O . SER B 1 66 ? 15.703 -40.406 -9.844 1 98.25 66 SER B O 1
ATOM 3997 N N . ASP B 1 67 ? 14.008 -40.531 -8.414 1 98.38 67 ASP B N 1
ATOM 3998 C CA . ASP B 1 67 ? 14.672 -39.969 -7.246 1 98.38 67 ASP B CA 1
ATOM 3999 C C . ASP B 1 67 ? 15.25 -38.594 -7.551 1 98.38 67 ASP B C 1
ATOM 4001 O O . ASP B 1 67 ? 16.422 -38.312 -7.273 1 98.38 67 ASP B O 1
ATOM 4005 N N . VAL B 1 68 ? 14.469 -37.812 -8.297 1 98.31 68 VAL B N 1
ATOM 4006 C CA . VAL B 1 68 ? 14.914 -36.438 -8.492 1 98.31 68 VAL B CA 1
ATOM 4007 C C . VAL B 1 68 ? 14.93 -35.688 -7.148 1 98.31 68 VAL B C 1
ATOM 4009 O O . VAL B 1 68 ? 14.188 -36.062 -6.23 1 98.31 68 VAL B O 1
ATOM 4012 N N . ARG B 1 69 ? 15.773 -34.688 -7.055 1 98.38 69 ARG B N 1
ATOM 4013 C CA . ARG B 1 69 ? 15.93 -33.969 -5.797 1 98.38 69 ARG B CA 1
ATOM 4014 C C . ARG B 1 69 ? 15.805 -32.469 -6.012 1 98.38 69 ARG B C 1
ATOM 4016 O O . ARG B 1 69 ? 16.234 -31.953 -7.039 1 98.38 69 ARG B O 1
ATOM 4023 N N . ASN B 1 70 ? 15.18 -31.844 -5.051 1 97.62 70 ASN B N 1
ATOM 4024 C CA . ASN B 1 70 ? 15.172 -30.391 -4.949 1 97.62 70 ASN B CA 1
ATOM 4025 C C . ASN B 1 70 ? 14.523 -29.75 -6.172 1 97.62 70 ASN B C 1
ATOM 4027 O O . ASN B 1 70 ? 15.031 -28.766 -6.707 1 97.62 70 ASN B O 1
ATOM 4031 N N . VAL B 1 71 ? 13.492 -30.406 -6.691 1 98.75 71 VAL B N 1
ATOM 4032 C CA . VAL B 1 71 ? 12.664 -29.734 -7.699 1 98.75 71 VAL B CA 1
ATOM 4033 C C . VAL B 1 71 ? 11.75 -28.719 -7.031 1 98.75 71 VAL B C 1
ATOM 4035 O O . VAL B 1 71 ? 11.039 -29.047 -6.074 1 98.75 71 VAL B O 1
ATOM 4038 N N . ARG B 1 72 ? 11.805 -27.531 -7.457 1 98.5 72 ARG B N 1
ATOM 4039 C CA . ARG B 1 72 ? 10.945 -26.484 -6.91 1 98.5 72 ARG B CA 1
ATOM 4040 C C . ARG B 1 72 ? 9.75 -26.219 -7.816 1 98.5 72 ARG B C 1
ATOM 4042 O O . ARG B 1 72 ? 9.875 -26.203 -9.039 1 98.5 72 ARG B O 1
ATOM 4049 N N . LEU B 1 73 ? 8.656 -26.109 -7.211 1 98.81 73 LEU B N 1
ATOM 4050 C CA . LEU B 1 73 ? 7.438 -25.719 -7.914 1 98.81 73 LEU B CA 1
ATOM 4051 C C . LEU B 1 73 ? 7.035 -24.297 -7.562 1 98.81 73 LEU B C 1
ATOM 4053 O O . LEU B 1 73 ? 6.996 -23.922 -6.387 1 98.81 73 LEU B O 1
ATOM 4057 N N . CYS B 1 74 ? 6.777 -23.453 -8.492 1 98.62 74 CYS B N 1
ATOM 4058 C CA . CYS B 1 74 ? 6.203 -22.125 -8.242 1 98.62 74 CYS B CA 1
ATOM 4059 C C . CYS B 1 74 ? 4.828 -22 -8.891 1 98.62 74 CYS B C 1
ATOM 4061 O O . CYS B 1 74 ? 4.633 -22.422 -10.023 1 98.62 74 CYS B O 1
ATOM 4063 N N . HIS B 1 75 ? 3.898 -21.484 -8.18 1 98.62 75 HIS B N 1
ATOM 4064 C CA . HIS B 1 75 ? 2.51 -21.469 -8.617 1 98.62 75 HIS B CA 1
ATOM 4065 C C . HIS B 1 75 ? 1.669 -20.547 -7.742 1 98.62 75 HIS B C 1
ATOM 4067 O O . HIS B 1 75 ? 2.062 -20.219 -6.617 1 98.62 75 HIS B O 1
ATOM 4073 N N . MET B 1 76 ? 0.521 -20.109 -8.32 1 96.94 76 MET B N 1
ATOM 4074 C CA . MET B 1 76 ? -0.543 -19.531 -7.5 1 96.94 76 MET B CA 1
ATOM 4075 C C . MET B 1 76 ? -1.319 -20.625 -6.77 1 96.94 76 MET B C 1
ATOM 4077 O O . MET B 1 76 ? -0.749 -21.641 -6.383 1 96.94 76 MET B O 1
ATOM 4081 N N . HIS B 1 77 ? -2.609 -20.391 -6.473 1 95.44 77 HIS B N 1
ATOM 4082 C CA . HIS B 1 77 ? -3.494 -21.375 -5.855 1 95.44 77 HIS B CA 1
ATOM 4083 C C . HIS B 1 77 ? -3.691 -22.594 -6.762 1 95.44 77 HIS B C 1
ATOM 4085 O O . HIS B 1 77 ? -4 -22.438 -7.945 1 95.44 77 HIS B O 1
ATOM 4091 N N . LEU B 1 78 ? -3.475 -23.766 -6.18 1 97.38 78 LEU B N 1
ATOM 4092 C CA . LEU B 1 78 ? -3.719 -25.016 -6.91 1 97.38 78 LEU B CA 1
ATOM 4093 C C . LEU B 1 78 ? -4.957 -25.719 -6.375 1 97.38 78 LEU B C 1
ATOM 4095 O O . LEU B 1 78 ? -5.188 -25.75 -5.164 1 97.38 78 LEU B O 1
ATOM 4099 N N . GLU B 1 79 ? -5.664 -26.266 -7.297 1 96.12 79 GLU B N 1
ATOM 4100 C CA . GLU B 1 79 ? -6.797 -27.109 -6.938 1 96.12 79 GLU B CA 1
ATOM 4101 C C . GLU B 1 79 ? -6.426 -28.594 -7.012 1 96.12 79 GLU B C 1
ATOM 4103 O O . GLU B 1 79 ? -5.512 -28.969 -7.746 1 96.12 79 GLU B O 1
ATOM 4108 N N . GLY B 1 80 ? -7.137 -29.391 -6.199 1 96.25 80 GLY B N 1
ATOM 4109 C CA . GLY B 1 80 ? -6.941 -30.828 -6.254 1 96.25 80 GLY B CA 1
ATOM 4110 C C . GLY B 1 80 ? -5.832 -31.328 -5.34 1 96.25 80 GLY B C 1
ATOM 4111 O O . GLY B 1 80 ? -5.324 -30.562 -4.512 1 96.25 80 GLY B O 1
ATOM 4112 N N . PRO B 1 81 ? -5.512 -32.656 -5.473 1 96.88 81 PRO B N 1
ATOM 4113 C CA . PRO B 1 81 ? -4.453 -33.219 -4.637 1 96.88 81 PRO B CA 1
ATOM 4114 C C . PRO B 1 81 ? -3.078 -32.625 -4.949 1 96.88 81 PRO B C 1
ATOM 4116 O O . PRO B 1 81 ? -2.793 -32.281 -6.102 1 96.88 81 PRO B O 1
ATOM 4119 N N . ALA B 1 82 ? -2.312 -32.5 -3.959 1 98.06 82 ALA B N 1
ATOM 4120 C CA . ALA B 1 82 ? -0.936 -32.031 -4.098 1 98.06 82 ALA B CA 1
ATOM 4121 C C . ALA B 1 82 ? 0.054 -33.062 -3.588 1 98.06 82 ALA B C 1
ATOM 4123 O O . ALA B 1 82 ? 0.734 -32.844 -2.584 1 98.06 82 ALA B O 1
ATOM 4124 N N . PRO B 1 83 ? 0.181 -34.156 -4.297 1 98 83 PRO B N 1
ATOM 4125 C CA . PRO B 1 83 ? 1.052 -35.219 -3.814 1 98 83 PRO B CA 1
ATOM 4126 C C . PRO B 1 83 ? 2.508 -34.781 -3.674 1 98 83 PRO B C 1
ATOM 4128 O O . PRO B 1 83 ? 3.227 -35.281 -2.807 1 98 83 PRO B O 1
ATOM 4131 N N . PHE B 1 84 ? 2.984 -33.844 -4.465 1 98.56 84 PHE B N 1
ATOM 4132 C CA . PHE B 1 84 ? 4.352 -33.344 -4.426 1 98.56 84 PHE B CA 1
ATOM 4133 C C . PHE B 1 84 ? 4.633 -32.656 -3.098 1 98.56 84 PHE B C 1
ATOM 4135 O O . PHE B 1 84 ? 5.789 -32.438 -2.738 1 98.56 84 PHE B O 1
ATOM 4142 N N . ALA B 1 85 ? 3.57 -32.25 -2.332 1 98.38 85 ALA B N 1
ATOM 4143 C CA . ALA B 1 85 ? 3.74 -31.438 -1.123 1 98.38 85 ALA B CA 1
ATOM 4144 C C . ALA B 1 85 ? 3.672 -32.312 0.127 1 98.38 85 ALA B C 1
ATOM 4146 O O . ALA B 1 85 ? 3.768 -31.812 1.249 1 98.38 85 ALA B O 1
ATOM 4147 N N . LYS B 1 86 ? 3.51 -33.625 -0.033 1 97.88 86 LYS B N 1
ATOM 4148 C CA . LYS B 1 86 ? 3.523 -34.531 1.106 1 97.88 86 LYS B CA 1
ATOM 4149 C C . LYS B 1 86 ? 4.902 -34.594 1.76 1 97.88 86 LYS B C 1
ATOM 4151 O O . LYS B 1 86 ? 5.922 -34.469 1.076 1 97.88 86 LYS B O 1
ATOM 4156 N N . ALA B 1 87 ? 4.887 -34.812 3.023 1 97.44 87 ALA B N 1
ATOM 4157 C CA . ALA B 1 87 ? 6.121 -34.812 3.805 1 97.44 87 ALA B CA 1
ATOM 4158 C C . ALA B 1 87 ? 7.113 -35.844 3.266 1 97.44 87 ALA B C 1
ATOM 4160 O O . ALA B 1 87 ? 8.32 -35.625 3.244 1 97.44 87 ALA B O 1
ATOM 4161 N N . GLU B 1 88 ? 6.645 -36.969 2.816 1 97.88 88 GLU B N 1
ATOM 4162 C CA . GLU B 1 88 ? 7.504 -38.062 2.348 1 97.88 88 GLU B CA 1
ATOM 4163 C C . GLU B 1 88 ? 8.195 -37.688 1.039 1 97.88 88 GLU B C 1
ATOM 4165 O O . GLU B 1 88 ? 9.172 -38.344 0.643 1 97.88 88 GLU B O 1
ATOM 4170 N N . ASN B 1 89 ? 7.668 -36.688 0.354 1 98.38 89 ASN B N 1
ATOM 4171 C CA . ASN B 1 89 ? 8.234 -36.281 -0.933 1 98.38 89 ASN B CA 1
ATOM 4172 C C . ASN B 1 89 ? 9.047 -35 -0.819 1 98.38 89 ASN B C 1
ATOM 4174 O O . ASN B 1 89 ? 9.438 -34.406 -1.831 1 98.38 89 ASN B O 1
ATOM 4178 N N . ALA B 1 90 ? 9.391 -34.562 0.409 1 97.62 90 ALA B N 1
ATOM 4179 C CA . ALA B 1 90 ? 10.031 -33.281 0.666 1 97.62 90 ALA B CA 1
ATOM 4180 C C . ALA B 1 90 ? 11.438 -33.25 0.073 1 97.62 90 ALA B C 1
ATOM 4182 O O . ALA B 1 90 ? 11.938 -32.156 -0.28 1 97.62 90 ALA B O 1
ATOM 4183 N N . LYS B 1 91 ? 12.086 -34.344 -0.033 1 97.69 91 LYS B N 1
ATOM 4184 C CA . LYS B 1 91 ? 13.43 -34.375 -0.612 1 97.69 91 LYS B CA 1
ATOM 4185 C C . LYS B 1 91 ? 13.375 -34.156 -2.125 1 97.69 91 LYS B C 1
ATOM 4187 O O . LYS B 1 91 ? 14.352 -33.75 -2.738 1 97.69 91 LYS B O 1
ATOM 4192 N N . HIS B 1 92 ? 12.219 -34.562 -2.742 1 98.69 92 HIS B N 1
ATOM 4193 C CA . HIS B 1 92 ? 12.07 -34.531 -4.191 1 98.69 92 HIS B CA 1
ATOM 4194 C C . HIS B 1 92 ? 11.57 -33.156 -4.641 1 98.69 92 HIS B C 1
ATOM 4196 O O . HIS B 1 92 ? 12.086 -32.594 -5.605 1 98.69 92 HIS B O 1
ATOM 4202 N N . PHE B 1 93 ? 10.609 -32.625 -3.91 1 98.75 93 PHE B N 1
ATOM 4203 C CA . PHE B 1 93 ? 9.883 -31.453 -4.371 1 98.75 93 PHE B CA 1
ATOM 4204 C C . PHE B 1 93 ? 9.727 -30.438 -3.25 1 98.75 93 PHE B C 1
ATOM 4206 O O . PHE B 1 93 ? 9.508 -30.797 -2.094 1 98.75 93 PHE B O 1
ATOM 4213 N N . LYS B 1 94 ? 9.797 -29.188 -3.576 1 98.25 94 LYS B N 1
ATOM 4214 C CA . LYS B 1 94 ? 9.461 -28.078 -2.697 1 98.25 94 LYS B CA 1
ATOM 4215 C C . LYS B 1 94 ? 8.539 -27.078 -3.4 1 98.25 94 LYS B C 1
ATOM 4217 O O . LYS B 1 94 ? 8.961 -26.391 -4.336 1 98.25 94 LYS B O 1
ATOM 4222 N N . SER B 1 95 ? 7.406 -27.016 -2.92 1 98.06 95 SER B N 1
ATOM 4223 C CA . SER B 1 95 ? 6.449 -26.047 -3.467 1 98.06 95 SER B CA 1
ATOM 4224 C C . SER B 1 95 ? 6.688 -24.656 -2.912 1 98.06 95 SER B C 1
ATOM 4226 O O . SER B 1 95 ? 6.891 -24.484 -1.709 1 98.06 95 SER B O 1
ATOM 4228 N N . VAL B 1 96 ? 6.676 -23.609 -3.758 1 98.44 96 VAL B N 1
ATOM 4229 C CA . VAL B 1 96 ? 6.777 -22.203 -3.375 1 98.44 96 VAL B CA 1
ATOM 4230 C C . VAL B 1 96 ? 5.578 -21.438 -3.92 1 98.44 96 VAL B C 1
ATOM 4232 O O . VAL B 1 96 ? 5.527 -21.109 -5.105 1 98.44 96 VAL B O 1
ATOM 4235 N N . SER B 1 97 ? 4.699 -21.047 -3.027 1 98.56 97 SER B N 1
ATOM 4236 C CA . SER B 1 97 ? 3.412 -20.484 -3.426 1 98.56 97 SER B CA 1
ATOM 4237 C C . SER B 1 97 ? 3.486 -18.953 -3.543 1 98.56 97 SER B C 1
ATOM 4239 O O . SER B 1 97 ? 4.031 -18.281 -2.664 1 98.56 97 SER B O 1
ATOM 4241 N N . PHE B 1 98 ? 2.916 -18.453 -4.707 1 98.5 98 PHE B N 1
ATOM 4242 C CA . PHE B 1 98 ? 2.609 -17.031 -4.766 1 98.5 98 PHE B CA 1
ATOM 4243 C C . PHE B 1 98 ? 1.326 -16.719 -4.004 1 98.5 98 PHE B C 1
ATOM 4245 O O . PHE B 1 98 ? 1.105 -15.578 -3.584 1 98.5 98 PHE B O 1
ATOM 4252 N N . PHE B 1 99 ? 0.509 -17.688 -3.879 1 97.75 99 PHE B N 1
ATOM 4253 C CA . PHE B 1 99 ? -0.731 -17.688 -3.111 1 97.75 99 PHE B CA 1
ATOM 4254 C C . PHE B 1 99 ? -1.048 -19.094 -2.607 1 97.75 99 PHE B C 1
ATOM 4256 O O . PHE B 1 99 ? -1.18 -20.031 -3.398 1 97.75 99 PHE B O 1
ATOM 4263 N N . ILE B 1 100 ? -1.244 -19.328 -1.331 1 98.12 100 ILE B N 1
ATOM 4264 C CA . ILE B 1 100 ? -1.279 -20.641 -0.697 1 98.12 100 ILE B CA 1
ATOM 4265 C C . ILE B 1 100 ? -2.689 -21.219 -0.789 1 98.12 100 ILE B C 1
ATOM 4267 O O . ILE B 1 100 ? -3.65 -20.609 -0.315 1 98.12 100 ILE B O 1
ATOM 4271 N N . GLY B 1 101 ? -2.801 -22.359 -1.397 1 96.44 101 GLY B N 1
ATOM 4272 C CA . GLY B 1 101 ? -4.039 -23.109 -1.352 1 96.44 101 GLY B CA 1
ATOM 4273 C C . GLY B 1 101 ? -4.141 -24.016 -0.135 1 96.44 101 GLY B C 1
ATOM 4274 O O . GLY B 1 101 ? -3.143 -24.266 0.542 1 96.44 101 GLY B O 1
ATOM 4275 N N . GLY B 1 102 ? -5.355 -24.453 0.14 1 96.06 102 GLY B N 1
ATOM 4276 C CA . GLY B 1 102 ? -5.582 -25.328 1.281 1 96.06 102 GLY B CA 1
ATOM 4277 C C . GLY B 1 102 ? -4.777 -26.609 1.219 1 96.06 102 GLY B C 1
ATOM 4278 O O . GLY B 1 102 ? -4.332 -27.109 2.248 1 96.06 102 GLY B O 1
ATOM 4279 N N . ASN B 1 103 ? -4.449 -27.078 0.041 1 96.88 103 ASN B N 1
ATOM 4280 C CA . ASN B 1 103 ? -3.828 -28.375 -0.172 1 96.88 103 ASN B CA 1
ATOM 4281 C C . ASN B 1 103 ? -2.316 -28.328 0.037 1 96.88 103 ASN B C 1
ATOM 4283 O O . ASN B 1 103 ? -1.661 -29.359 0.142 1 96.88 103 ASN B O 1
ATOM 4287 N N . VAL B 1 104 ? -1.731 -27.109 0.117 1 97.81 104 VAL B N 1
ATOM 4288 C CA . VAL B 1 104 ? -0.292 -27.031 0.338 1 97.81 104 VAL B CA 1
ATOM 4289 C C . VAL B 1 104 ? -0.011 -26.297 1.649 1 97.81 104 VAL B C 1
ATOM 4291 O O . VAL B 1 104 ? 1.142 -26.203 2.076 1 97.81 104 VAL B O 1
ATOM 4294 N N . ARG B 1 105 ? -1.024 -25.781 2.365 1 98.19 105 ARG B N 1
ATOM 4295 C CA . ARG B 1 105 ? -0.89 -24.953 3.553 1 98.19 105 ARG B CA 1
ATOM 4296 C C . ARG B 1 105 ? -0.136 -25.688 4.656 1 98.19 105 ARG B C 1
ATOM 4298 O O . ARG B 1 105 ? 0.738 -25.109 5.309 1 98.19 105 ARG B O 1
ATOM 4305 N N . ALA B 1 106 ? -0.489 -26.938 4.855 1 98 106 ALA B N 1
ATOM 4306 C CA . ALA B 1 106 ? 0.165 -27.719 5.902 1 98 106 ALA B CA 1
ATOM 4307 C C . ALA B 1 106 ? 1.661 -27.844 5.633 1 98 106 ALA B C 1
ATOM 4309 O O . ALA B 1 106 ? 2.475 -27.766 6.555 1 98 106 ALA B O 1
ATOM 4310 N N . ALA B 1 107 ? 2.018 -28.078 4.379 1 98.62 107 ALA B N 1
ATOM 4311 C CA . ALA B 1 107 ? 3.42 -28.219 4 1 98.62 107 ALA B CA 1
ATOM 4312 C C . ALA B 1 107 ? 4.191 -26.922 4.246 1 98.62 107 ALA B C 1
ATOM 4314 O O . ALA B 1 107 ? 5.332 -26.953 4.707 1 98.62 107 ALA B O 1
ATOM 4315 N N . VAL B 1 108 ? 3.582 -25.75 3.941 1 98.56 108 VAL B N 1
ATOM 4316 C CA . VAL B 1 108 ? 4.207 -24.453 4.168 1 98.56 108 VAL B CA 1
ATOM 4317 C C . VAL B 1 108 ? 4.5 -24.281 5.652 1 98.56 108 VAL B C 1
ATOM 4319 O O . VAL B 1 108 ? 5.613 -23.891 6.031 1 98.56 108 VAL B O 1
ATOM 4322 N N . ASN B 1 109 ? 3.564 -24.625 6.48 1 98.44 109 ASN B N 1
ATOM 4323 C CA . ASN B 1 109 ? 3.701 -24.375 7.91 1 98.44 109 ASN B CA 1
ATOM 4324 C C . ASN B 1 109 ? 4.547 -25.438 8.594 1 98.44 109 ASN B C 1
ATOM 4326 O O . ASN B 1 109 ? 4.965 -25.281 9.734 1 98.44 109 ASN B O 1
ATOM 4330 N N . ALA B 1 110 ? 4.844 -26.547 7.812 1 98.19 110 ALA B N 1
ATOM 4331 C CA . ALA B 1 110 ? 5.727 -27.594 8.328 1 98.19 110 ALA B CA 1
ATOM 4332 C C . ALA B 1 110 ? 7.156 -27.391 7.836 1 98.19 110 ALA B C 1
ATOM 4334 O O . ALA B 1 110 ? 8.062 -28.125 8.242 1 98.19 110 ALA B O 1
ATOM 4335 N N . GLY B 1 111 ? 7.328 -26.438 6.949 1 97.62 111 GLY B N 1
ATOM 4336 C CA . GLY B 1 111 ? 8.672 -26.125 6.488 1 97.62 111 GLY B CA 1
ATOM 4337 C C . GLY B 1 111 ? 9.094 -26.953 5.285 1 97.62 111 GLY B C 1
ATOM 4338 O O . GLY B 1 111 ? 10.258 -26.906 4.875 1 97.62 111 GLY B O 1
ATOM 4339 N N . HIS B 1 112 ? 8.18 -27.75 4.684 1 96.81 112 HIS B N 1
ATOM 4340 C CA . HIS B 1 112 ? 8.445 -28.547 3.492 1 96.81 112 HIS B CA 1
ATOM 4341 C C . HIS B 1 112 ? 8.094 -27.781 2.225 1 96.81 112 HIS B C 1
ATOM 4343 O O . HIS B 1 112 ? 8.398 -28.219 1.117 1 96.81 112 HIS B O 1
ATOM 4349 N N . ALA B 1 113 ? 7.387 -26.734 2.322 1 98.38 113 ALA B N 1
ATOM 4350 C CA . ALA B 1 113 ? 7.02 -25.797 1.272 1 98.38 113 ALA B CA 1
ATOM 4351 C C . ALA B 1 113 ? 7.258 -24.359 1.724 1 98.38 113 ALA B C 1
ATOM 4353 O O . ALA B 1 113 ? 7.613 -24.109 2.879 1 98.38 113 ALA B O 1
ATOM 4354 N N . ASP B 1 114 ? 7.195 -23.438 0.855 1 98.5 114 ASP B N 1
ATOM 4355 C CA . ASP B 1 114 ? 7.465 -22.031 1.126 1 98.5 114 ASP B CA 1
ATOM 4356 C C . ASP B 1 114 ? 6.512 -21.125 0.344 1 98.5 114 ASP B C 1
ATOM 4358 O O . ASP B 1 114 ? 5.602 -21.609 -0.328 1 98.5 114 ASP B O 1
ATOM 4362 N N . CYS B 1 115 ? 6.621 -19.859 0.579 1 98.62 115 CYS B N 1
ATOM 4363 C CA . CYS B 1 115 ? 5.793 -18.906 -0.161 1 98.62 115 CYS B CA 1
ATOM 4364 C C . CYS B 1 115 ? 6.531 -17.594 -0.391 1 98.62 115 CYS B C 1
ATOM 4366 O O . CYS B 1 115 ? 7.492 -17.281 0.32 1 98.62 115 CYS B O 1
ATOM 4368 N N . ILE B 1 116 ? 6.191 -16.875 -1.391 1 98.62 116 ILE B N 1
ATOM 4369 C CA . ILE B 1 116 ? 6.711 -15.555 -1.721 1 98.62 116 ILE B CA 1
ATOM 4370 C C . ILE B 1 116 ? 5.625 -14.5 -1.49 1 98.62 116 ILE B C 1
ATOM 4372 O O . ILE B 1 116 ? 4.637 -14.453 -2.227 1 98.62 116 ILE B O 1
ATOM 4376 N N . PRO B 1 117 ? 5.758 -13.703 -0.365 1 98.31 117 PRO B N 1
ATOM 4377 C CA . PRO B 1 117 ? 4.832 -12.578 -0.242 1 98.31 117 PRO B CA 1
ATOM 4378 C C . PRO B 1 117 ? 4.961 -11.578 -1.391 1 98.31 117 PRO B C 1
ATOM 4380 O O . PRO B 1 117 ? 6.027 -10.984 -1.58 1 98.31 117 PRO B O 1
ATOM 4383 N N . ILE B 1 118 ? 3.893 -11.43 -2.117 1 98.19 118 ILE B N 1
ATOM 4384 C CA . ILE B 1 118 ? 3.973 -10.625 -3.334 1 98.19 118 ILE B CA 1
ATOM 4385 C C . ILE B 1 118 ? 2.574 -10.172 -3.744 1 98.19 118 ILE B C 1
ATOM 4387 O O . ILE B 1 118 ? 1.594 -10.891 -3.531 1 98.19 118 ILE B O 1
ATOM 4391 N N . LEU B 1 119 ? 2.488 -8.961 -4.242 1 97.81 119 LEU B N 1
ATOM 4392 C CA . LEU B 1 119 ? 1.233 -8.5 -4.824 1 97.81 119 LEU B CA 1
ATOM 4393 C C . LEU B 1 119 ? 0.937 -9.227 -6.129 1 97.81 119 LEU B C 1
ATOM 4395 O O . LEU B 1 119 ? 1.85 -9.508 -6.91 1 97.81 119 LEU B O 1
ATOM 4399 N N . LEU B 1 120 ? -0.295 -9.414 -6.336 1 97.81 120 LEU B N 1
ATOM 4400 C CA . LEU B 1 120 ? -0.694 -10.242 -7.469 1 97.81 120 LEU B CA 1
ATOM 4401 C C . LEU B 1 120 ? -0.236 -9.617 -8.781 1 97.81 120 LEU B C 1
ATOM 4403 O O . LEU B 1 120 ? 0.252 -10.32 -9.672 1 97.81 120 LEU B O 1
ATOM 4407 N N . HIS B 1 121 ? -0.336 -8.312 -8.961 1 97.62 121 HIS B N 1
ATOM 4408 C CA . HIS B 1 121 ? 0.005 -7.66 -10.219 1 97.62 121 HIS B CA 1
ATOM 4409 C C . HIS B 1 121 ? 1.504 -7.738 -10.484 1 97.62 121 HIS B C 1
ATOM 4411 O O . HIS B 1 121 ? 1.951 -7.477 -11.609 1 97.62 121 HIS B O 1
ATOM 4417 N N . GLU B 1 122 ? 2.285 -8.156 -9.508 1 97.06 122 GLU B N 1
ATOM 4418 C CA . GLU B 1 122 ? 3.736 -8.141 -9.664 1 97.06 122 GLU B CA 1
ATOM 4419 C C . GLU B 1 122 ? 4.277 -9.531 -9.953 1 97.06 122 GLU B C 1
ATOM 4421 O O . GLU B 1 122 ? 5.445 -9.688 -10.32 1 97.06 122 GLU B O 1
ATOM 4426 N N . ILE B 1 123 ? 3.504 -10.531 -9.828 1 98.25 123 ILE B N 1
ATOM 4427 C CA . ILE B 1 123 ? 3.975 -11.898 -9.984 1 98.25 123 ILE B CA 1
ATOM 4428 C C . ILE B 1 123 ? 4.609 -12.078 -11.367 1 98.25 123 ILE B C 1
ATOM 4430 O O . ILE B 1 123 ? 5.684 -12.664 -11.492 1 98.25 123 ILE B O 1
ATOM 4434 N N . PRO B 1 124 ? 4.027 -11.547 -12.484 1 97.5 124 PRO B N 1
ATOM 4435 C CA . PRO B 1 124 ? 4.664 -11.727 -13.789 1 97.5 124 PRO B CA 1
ATOM 4436 C C . PRO B 1 124 ? 6.094 -11.188 -13.828 1 97.5 124 PRO B C 1
ATOM 4438 O O . PRO B 1 124 ? 6.938 -11.719 -14.547 1 97.5 124 PRO B O 1
ATOM 4441 N N . ARG B 1 125 ? 6.383 -10.211 -13.016 1 96.19 125 ARG B N 1
ATOM 4442 C CA . ARG B 1 125 ? 7.703 -9.586 -13 1 96.19 125 ARG B CA 1
ATOM 4443 C C . ARG B 1 125 ? 8.773 -10.586 -12.562 1 96.19 125 ARG B C 1
ATOM 4445 O O . ARG B 1 125 ? 9.922 -10.5 -12.992 1 96.19 125 ARG B O 1
ATOM 4452 N N . VAL B 1 126 ? 8.406 -11.555 -11.688 1 97.62 126 VAL B N 1
ATOM 4453 C CA . VAL B 1 126 ? 9.383 -12.516 -11.18 1 97.62 126 VAL B CA 1
ATOM 4454 C C . VAL B 1 126 ? 9.93 -13.352 -12.344 1 97.62 126 VAL B C 1
ATOM 4456 O O . VAL B 1 126 ? 11.102 -13.742 -12.336 1 97.62 126 VAL B O 1
ATOM 4459 N N . PHE B 1 127 ? 9.125 -13.547 -13.359 1 97.75 127 PHE B N 1
ATOM 4460 C CA . PHE B 1 127 ? 9.562 -14.297 -14.531 1 97.75 127 PHE B CA 1
ATOM 4461 C C . PHE B 1 127 ? 10.219 -13.367 -15.555 1 97.75 127 PHE B C 1
ATOM 4463 O O . PHE B 1 127 ? 11.273 -13.688 -16.094 1 97.75 127 PHE B O 1
ATOM 4470 N N . GLU B 1 128 ? 9.609 -12.227 -15.75 1 95.38 128 GLU B N 1
ATOM 4471 C CA . GLU B 1 128 ? 10.062 -11.289 -16.766 1 95.38 128 GLU B CA 1
ATOM 4472 C C . GLU B 1 128 ? 11.445 -10.742 -16.438 1 95.38 128 GLU B C 1
ATOM 4474 O O . GLU B 1 128 ? 12.25 -10.484 -17.328 1 95.38 128 GLU B O 1
ATOM 4479 N N . GLU B 1 129 ? 11.648 -10.578 -15.156 1 94.25 129 GLU B N 1
ATOM 4480 C CA . GLU B 1 129 ? 12.93 -10.039 -14.719 1 94.25 129 GLU B CA 1
ATOM 4481 C C . GLU B 1 129 ? 13.875 -11.156 -14.266 1 94.25 129 GLU B C 1
ATOM 4483 O O . GLU B 1 129 ? 14.93 -10.891 -13.688 1 94.25 129 GLU B O 1
ATOM 4488 N N . LYS B 1 130 ? 13.539 -12.414 -14.406 1 95.75 130 LYS B N 1
ATOM 4489 C CA . LYS B 1 130 ? 14.359 -13.617 -14.32 1 95.75 130 LYS B CA 1
ATOM 4490 C C . LYS B 1 130 ? 14.766 -13.906 -12.883 1 95.75 130 LYS B C 1
ATOM 4492 O O . LYS B 1 130 ? 15.859 -14.422 -12.633 1 95.75 130 LYS B O 1
ATOM 4497 N N . TYR B 1 131 ? 13.93 -13.414 -11.961 1 95.81 131 TYR B N 1
ATOM 4498 C CA . TYR B 1 131 ? 14.094 -13.906 -10.602 1 95.81 131 TYR B CA 1
ATOM 4499 C C . TYR B 1 131 ? 13.836 -15.406 -10.539 1 95.81 131 TYR B C 1
ATOM 4501 O O . TYR B 1 131 ? 14.492 -16.125 -9.781 1 95.81 131 TYR B O 1
ATOM 4509 N N . LEU B 1 132 ? 12.844 -15.836 -11.305 1 97.62 132 LEU B N 1
ATOM 4510 C CA . LEU B 1 132 ? 12.523 -17.25 -11.492 1 97.62 132 LEU B CA 1
ATOM 4511 C C . LEU B 1 132 ? 12.508 -17.609 -12.977 1 97.62 132 LEU B C 1
ATOM 4513 O O . LEU B 1 132 ? 11.867 -16.922 -13.781 1 97.62 132 LEU B O 1
ATOM 4517 N N . LYS B 1 133 ? 13.203 -18.672 -13.305 1 96.88 133 LYS B N 1
ATOM 4518 C CA . LYS B 1 133 ? 13.281 -19.172 -14.672 1 96.88 133 LYS B CA 1
ATOM 4519 C C . LYS B 1 133 ? 12.852 -20.641 -14.742 1 96.88 133 LYS B C 1
ATOM 4521 O O . LYS B 1 133 ? 13.68 -21.547 -14.594 1 96.88 133 LYS B O 1
ATOM 4526 N N . PRO B 1 134 ? 11.633 -20.812 -15.094 1 98.44 134 PRO B N 1
ATOM 4527 C CA . PRO B 1 134 ? 11.164 -22.203 -15.086 1 98.44 134 PRO B CA 1
ATOM 4528 C C . PRO B 1 134 ? 11.836 -23.062 -16.156 1 98.44 134 PRO B C 1
ATOM 4530 O O . PRO B 1 134 ? 12.047 -22.594 -17.281 1 98.44 134 PRO B O 1
ATOM 4533 N N . ASP B 1 135 ? 12.234 -24.266 -15.781 1 98.75 135 ASP B N 1
ATOM 4534 C CA . ASP B 1 135 ? 12.688 -25.266 -16.75 1 98.75 135 ASP B CA 1
ATOM 4535 C C . ASP B 1 135 ? 11.508 -25.906 -17.469 1 98.75 135 ASP B C 1
ATOM 4537 O O . ASP B 1 135 ? 11.594 -26.188 -18.672 1 98.75 135 ASP B O 1
ATOM 4541 N N . ILE B 1 136 ? 10.516 -26.141 -16.781 1 98.81 136 ILE B N 1
ATOM 4542 C CA . ILE B 1 136 ? 9.297 -26.75 -17.297 1 98.81 136 ILE B CA 1
ATOM 4543 C C . ILE B 1 136 ? 8.078 -25.969 -16.828 1 98.81 136 ILE B C 1
ATOM 4545 O O . ILE B 1 136 ? 8.016 -25.531 -15.68 1 98.81 136 ILE B O 1
ATOM 4549 N N . ALA B 1 137 ? 7.152 -25.703 -17.672 1 98.88 137 ALA B N 1
ATOM 4550 C CA . ALA B 1 137 ? 5.84 -25.172 -17.312 1 98.88 137 ALA B CA 1
ATOM 4551 C C . ALA B 1 137 ? 4.734 -26.172 -17.641 1 98.88 137 ALA B C 1
ATOM 4553 O O . ALA B 1 137 ? 4.688 -26.734 -18.734 1 98.88 137 ALA B O 1
ATOM 4554 N N . LEU B 1 138 ? 3.949 -26.453 -16.656 1 98.94 138 LEU B N 1
ATOM 4555 C CA . LEU B 1 138 ? 2.809 -27.344 -16.797 1 98.94 138 LEU B CA 1
ATOM 4556 C C . LEU B 1 138 ? 1.508 -26.562 -16.906 1 98.94 138 LEU B C 1
ATOM 4558 O O . LEU B 1 138 ? 1.149 -25.812 -15.992 1 98.94 138 LEU B O 1
ATOM 4562 N N . VAL B 1 139 ? 0.781 -26.781 -18.016 1 98.81 139 VAL B N 1
ATOM 4563 C CA . VAL B 1 139 ? -0.429 -26 -18.219 1 98.81 139 VAL B CA 1
ATOM 4564 C C . VAL B 1 139 ? -1.557 -26.906 -18.719 1 98.81 139 VAL B C 1
ATOM 4566 O O . VAL B 1 139 ? -1.315 -28.031 -19.125 1 98.81 139 VAL B O 1
ATOM 4569 N N . GLN B 1 140 ? -2.742 -26.438 -18.562 1 98.81 140 GLN B N 1
ATOM 4570 C CA . GLN B 1 140 ? -3.955 -27.016 -19.125 1 98.81 140 GLN B CA 1
ATOM 4571 C C . GLN B 1 140 ? -4.629 -26.062 -20.109 1 98.81 140 GLN B C 1
ATOM 4573 O O . GLN B 1 140 ? -4.844 -24.891 -19.781 1 98.81 140 GLN B O 1
ATOM 4578 N N . VAL B 1 141 ? -4.918 -26.547 -21.359 1 98.75 141 VAL B N 1
ATOM 4579 C CA . VAL B 1 141 ? -5.477 -25.688 -22.406 1 98.75 141 VAL B CA 1
ATOM 4580 C C . VAL B 1 141 ? -6.641 -26.406 -23.078 1 98.75 141 VAL B C 1
ATOM 4582 O O . VAL B 1 141 ? -6.812 -27.625 -22.922 1 98.75 141 VAL B O 1
ATOM 4585 N N . CYS B 1 142 ? -7.438 -25.672 -23.766 1 98.69 142 CYS B N 1
ATOM 4586 C CA . CYS B 1 142 ? -8.453 -26.297 -24.609 1 98.69 142 CYS B CA 1
ATOM 4587 C C . CYS B 1 142 ? -7.836 -26.812 -25.906 1 98.69 142 CYS B C 1
ATOM 4589 O O . CYS B 1 142 ? -6.695 -26.484 -26.234 1 98.69 142 CYS B O 1
ATOM 4591 N N . PRO B 1 143 ? -8.578 -27.656 -26.641 1 98.31 143 PRO B N 1
ATOM 4592 C CA . PRO B 1 143 ? -8.055 -28.125 -27.922 1 98.31 143 PRO B CA 1
ATOM 4593 C C . PRO B 1 143 ? -7.824 -26.969 -28.906 1 98.31 143 PRO B C 1
ATOM 4595 O O . PRO B 1 143 ? -8.531 -25.969 -28.859 1 98.31 143 PRO B O 1
ATOM 4598 N N . PRO B 1 144 ? -6.793 -27.125 -29.766 1 97.56 144 PRO B N 1
ATOM 4599 C CA . PRO B 1 144 ? -6.578 -26.078 -30.766 1 97.56 144 PRO B CA 1
ATOM 4600 C C . PRO B 1 144 ? -7.738 -25.969 -31.75 1 97.56 144 PRO B C 1
ATOM 4602 O O . PRO B 1 144 ? -8.383 -26.969 -32.062 1 97.56 144 PRO B O 1
ATOM 4605 N N . ASP B 1 145 ? -7.973 -24.812 -32.219 1 96.75 145 ASP B N 1
ATOM 4606 C CA . ASP B 1 145 ? -8.961 -24.609 -33.281 1 96.75 145 ASP B CA 1
ATOM 4607 C C . ASP B 1 145 ? -8.344 -24.828 -34.656 1 96.75 145 ASP B C 1
ATOM 4609 O O . ASP B 1 145 ? -7.23 -25.359 -34.75 1 96.75 145 ASP B O 1
ATOM 4613 N N . ASP B 1 146 ? -9.141 -24.438 -35.688 1 96 146 ASP B N 1
ATOM 4614 C CA . ASP B 1 146 ? -8.742 -24.719 -37.062 1 96 146 ASP B CA 1
ATOM 4615 C C . ASP B 1 146 ? -7.504 -23.906 -37.438 1 96 146 ASP B C 1
ATOM 4617 O O . ASP B 1 146 ? -6.855 -24.188 -38.438 1 96 146 ASP B O 1
ATOM 4621 N N . LYS B 1 147 ? -7.215 -22.906 -36.656 1 95.19 147 LYS B N 1
ATOM 4622 C CA . LYS B 1 147 ? -6.047 -22.078 -36.938 1 95.19 147 LYS B CA 1
ATOM 4623 C C . LYS B 1 147 ? -4.891 -22.422 -36 1 95.19 147 LYS B C 1
ATOM 4625 O O . LYS B 1 147 ? -3.832 -21.797 -36.062 1 95.19 147 LYS B O 1
ATOM 4630 N N . GLY B 1 148 ? -5.102 -23.391 -35.094 1 96.12 148 GLY B N 1
ATOM 4631 C CA . GLY B 1 148 ? -4.039 -23.906 -34.219 1 96.12 148 GLY B CA 1
ATOM 4632 C C . GLY B 1 148 ? -3.984 -23.219 -32.875 1 96.12 148 GLY B C 1
ATOM 4633 O O . GLY B 1 148 ? -3.025 -23.406 -32.125 1 96.12 148 GLY B O 1
ATOM 4634 N N . TYR B 1 149 ? -4.992 -22.453 -32.531 1 97.06 149 TYR B N 1
ATOM 4635 C CA . TYR B 1 149 ? -4.961 -21.734 -31.281 1 97.06 149 TYR B CA 1
ATOM 4636 C C . TYR B 1 149 ? -5.691 -22.516 -30.188 1 97.06 149 TYR B C 1
ATOM 4638 O O . TYR B 1 149 ? -6.84 -22.938 -30.375 1 97.06 149 TYR B O 1
ATOM 4646 N N . CYS B 1 1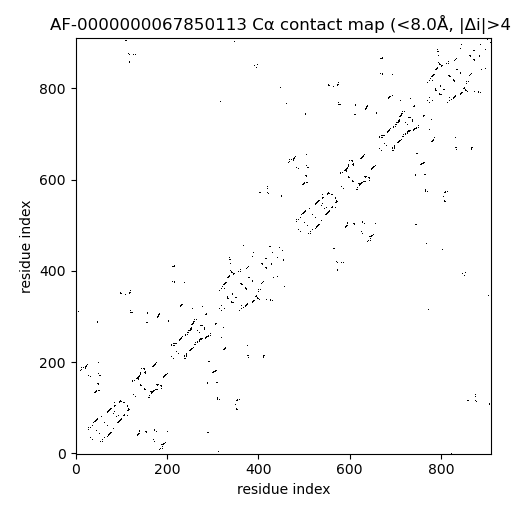50 ? -4.988 -22.703 -29.078 1 97.88 150 CYS B N 1
ATOM 4647 C CA . CYS B 1 150 ? -5.582 -23.125 -27.812 1 97.88 150 CYS B CA 1
ATOM 4648 C C . CYS B 1 150 ? -5.93 -21.922 -26.938 1 97.88 150 CYS B C 1
ATOM 4650 O O . CYS B 1 150 ? -5.766 -20.781 -27.375 1 97.88 150 CYS B O 1
ATOM 4652 N N . SER B 1 151 ? -6.543 -22.188 -25.797 1 98.31 151 SER B N 1
ATOM 4653 C CA . SER B 1 151 ? -6.805 -21.156 -24.797 1 98.31 151 SER B CA 1
ATOM 4654 C C . SER B 1 151 ? -6.391 -21.625 -23.406 1 98.31 151 SER B C 1
ATOM 4656 O O . SER B 1 151 ? -6.605 -22.781 -23.031 1 98.31 151 SER B O 1
ATOM 4658 N N . LEU B 1 152 ? -5.832 -20.688 -22.641 1 98.44 152 LEU B N 1
ATOM 4659 C CA . LEU B 1 152 ? -5.504 -20.938 -21.25 1 98.44 152 LEU B CA 1
ATOM 4660 C C . LEU B 1 152 ? -6.77 -21 -20.391 1 98.44 152 LEU B C 1
ATOM 4662 O O . LEU B 1 152 ? -6.719 -21.391 -19.234 1 98.44 152 LEU B O 1
ATOM 4666 N N . GLY B 1 153 ? -7.879 -20.625 -20.969 1 98.12 153 GLY B N 1
ATOM 4667 C CA . GLY B 1 153 ? -9.203 -20.844 -20.406 1 98.12 153 GLY B CA 1
ATOM 4668 C C . GLY B 1 153 ? -9.445 -20.062 -19.141 1 98.12 153 GLY B C 1
ATOM 4669 O O . GLY B 1 153 ? -9.531 -18.828 -19.156 1 98.12 153 GLY B O 1
ATOM 4670 N N . THR B 1 154 ? -9.453 -20.719 -17.984 1 97.94 154 THR B N 1
ATOM 4671 C CA . THR B 1 154 ? -9.953 -20.156 -16.734 1 97.94 154 THR B CA 1
ATOM 4672 C C . THR B 1 154 ? -8.836 -19.469 -15.961 1 97.94 154 THR B C 1
ATOM 4674 O O . THR B 1 154 ? -9.094 -18.797 -14.961 1 97.94 154 THR B O 1
ATOM 4677 N N . SER B 1 155 ? -7.59 -19.562 -16.391 1 98.06 155 SER B N 1
ATOM 4678 C CA . SER B 1 155 ? -6.48 -18.984 -15.641 1 98.06 155 SER B CA 1
ATOM 4679 C C . SER B 1 155 ? -5.398 -18.453 -16.578 1 98.06 155 SER B C 1
ATOM 4681 O O . SER B 1 155 ? -4.574 -19.219 -17.078 1 98.06 155 SER B O 1
ATOM 4683 N N . VAL B 1 156 ? -5.375 -17.188 -16.812 1 97.44 156 VAL B N 1
ATOM 4684 C CA . VAL B 1 156 ? -4.367 -16.438 -17.562 1 97.44 156 VAL B CA 1
ATOM 4685 C C . VAL B 1 156 ? -3.346 -15.844 -16.609 1 97.44 156 VAL B C 1
ATOM 4687 O O . VAL B 1 156 ? -2.148 -16.125 -16.703 1 97.44 156 VAL B O 1
ATOM 4690 N N . ASP B 1 157 ? -3.93 -15.086 -15.594 1 96.12 157 ASP B N 1
ATOM 4691 C CA . ASP B 1 157 ? -3.225 -14.555 -14.43 1 96.12 157 ASP B CA 1
ATOM 4692 C C . ASP B 1 157 ? -1.756 -14.289 -14.75 1 96.12 157 ASP B C 1
ATOM 4694 O O . ASP B 1 157 ? -1.44 -13.422 -15.562 1 96.12 157 ASP B O 1
ATOM 4698 N N . CYS B 1 158 ? -0.823 -15.086 -14.25 1 97.69 158 CYS B N 1
ATOM 4699 C CA . CYS B 1 158 ? 0.601 -14.875 -14.492 1 97.69 158 CYS B CA 1
ATOM 4700 C C . CYS B 1 158 ? 1.148 -15.922 -15.461 1 97.69 158 CYS B C 1
ATOM 4702 O O . CYS B 1 158 ? 2.355 -15.977 -15.695 1 97.69 158 CYS B O 1
ATOM 4704 N N . VAL B 1 159 ? 0.351 -16.703 -16.062 1 98.19 159 VAL B N 1
ATOM 4705 C CA . VAL B 1 159 ? 0.732 -17.891 -16.828 1 98.19 159 VAL B CA 1
ATOM 4706 C C . VAL B 1 159 ? 1.5 -17.484 -18.078 1 98.19 159 VAL B C 1
ATOM 4708 O O . VAL B 1 159 ? 2.545 -18.062 -18.391 1 98.19 159 VAL B O 1
ATOM 4711 N N . ARG B 1 160 ? 1.01 -16.531 -18.734 1 95.75 160 ARG B N 1
ATOM 4712 C CA . ARG B 1 160 ? 1.64 -16.109 -19.984 1 95.75 160 ARG B CA 1
ATOM 4713 C C . ARG B 1 160 ? 3.096 -15.711 -19.75 1 95.75 160 ARG B C 1
ATOM 4715 O O . ARG B 1 160 ? 3.973 -16.078 -20.547 1 95.75 160 ARG B O 1
ATOM 4722 N N . SER B 1 161 ? 3.297 -14.938 -18.688 1 96.62 161 SER B N 1
ATOM 4723 C CA . SER B 1 161 ? 4.664 -14.523 -18.375 1 96.62 161 SER B CA 1
ATOM 4724 C C . SER B 1 161 ? 5.535 -15.727 -18.031 1 96.62 161 SER B C 1
ATOM 4726 O O . SER B 1 161 ? 6.691 -15.805 -18.453 1 96.62 161 SER B O 1
ATOM 4728 N N . ALA B 1 162 ? 5.02 -16.688 -17.297 1 98 162 ALA B N 1
ATOM 4729 C CA . ALA B 1 162 ? 5.77 -17.875 -16.938 1 98 162 ALA B CA 1
ATOM 4730 C C . ALA B 1 162 ? 6.121 -18.703 -18.188 1 98 162 ALA B C 1
ATOM 4732 O O . ALA B 1 162 ? 7.262 -19.141 -18.344 1 98 162 ALA B O 1
ATOM 4733 N N . LEU B 1 163 ? 5.18 -18.844 -19.109 1 97.31 163 LEU B N 1
ATOM 4734 C CA . LEU B 1 163 ? 5.375 -19.641 -20.328 1 97.31 163 LEU B CA 1
ATOM 4735 C C . LEU B 1 163 ? 6.445 -19.031 -21.219 1 97.31 163 LEU B C 1
ATOM 4737 O O . LEU B 1 163 ? 7.277 -19.734 -21.781 1 97.31 163 LEU B O 1
ATOM 4741 N N . SER B 1 164 ? 6.445 -17.719 -21.281 1 95.25 164 SER B N 1
ATOM 4742 C CA . SER B 1 164 ? 7.363 -17 -22.156 1 95.25 164 SER B CA 1
ATOM 4743 C C . SER B 1 164 ? 8.805 -17.141 -21.688 1 95.25 164 SER B C 1
ATOM 4745 O O . SER B 1 164 ? 9.742 -16.875 -22.438 1 95.25 164 SER B O 1
ATOM 4747 N N . HIS B 1 165 ? 8.969 -17.625 -20.484 1 95.75 165 HIS B N 1
ATOM 4748 C CA . HIS B 1 165 ? 10.312 -17.703 -19.922 1 95.75 165 HIS B CA 1
ATOM 4749 C C . HIS B 1 165 ? 10.648 -19.125 -19.5 1 95.75 165 HIS B C 1
ATOM 4751 O O . HIS B 1 165 ? 11.656 -19.359 -18.828 1 95.75 165 HIS B O 1
ATOM 4757 N N . ALA B 1 166 ? 9.781 -20.047 -19.875 1 97.31 166 ALA B N 1
ATOM 4758 C CA . ALA B 1 166 ? 10.031 -21.453 -19.562 1 97.31 166 ALA B CA 1
ATOM 4759 C C . ALA B 1 166 ? 10.805 -22.141 -20.688 1 97.31 166 ALA B C 1
ATOM 4761 O O . ALA B 1 166 ? 10.625 -21.797 -21.859 1 97.31 166 ALA B O 1
ATOM 4762 N N . LYS B 1 167 ? 11.617 -23.141 -20.375 1 97.31 167 LYS B N 1
ATOM 4763 C CA . LYS B 1 167 ? 12.359 -23.906 -21.375 1 97.31 167 LYS B CA 1
ATOM 4764 C C . LYS B 1 167 ? 11.445 -24.859 -22.125 1 97.31 167 LYS B C 1
ATOM 4766 O O . LYS B 1 167 ? 11.508 -24.953 -23.344 1 97.31 167 LYS B O 1
ATOM 4771 N N . TYR B 1 168 ? 10.617 -25.594 -21.406 1 98.06 168 TYR B N 1
ATOM 4772 C CA . TYR B 1 168 ? 9.656 -26.516 -22.016 1 98.06 168 TYR B CA 1
ATOM 4773 C C . TYR B 1 168 ? 8.242 -26.219 -21.516 1 98.06 168 TYR B C 1
ATOM 4775 O O . TYR B 1 168 ? 8.039 -25.938 -20.328 1 98.06 168 TYR B O 1
ATOM 4783 N N . ILE B 1 169 ? 7.363 -26.25 -22.406 1 98.5 169 ILE B N 1
ATOM 4784 C CA . ILE B 1 169 ? 5.949 -26.141 -22.062 1 98.5 169 ILE B CA 1
ATOM 4785 C C . ILE B 1 169 ? 5.262 -27.5 -22.281 1 98.5 169 ILE B C 1
ATOM 4787 O O . ILE B 1 169 ? 5.242 -28 -23.406 1 98.5 169 ILE B O 1
ATOM 4791 N N . VAL B 1 170 ? 4.75 -28.078 -21.219 1 98.88 170 VAL B N 1
ATOM 4792 C CA . VAL B 1 170 ? 3.977 -29.312 -21.281 1 98.88 170 VAL B CA 1
ATOM 4793 C C . VAL B 1 170 ? 2.496 -29 -21.078 1 98.88 170 VAL B C 1
ATOM 4795 O O . VAL B 1 170 ? 2.105 -28.453 -20.047 1 98.88 170 VAL B O 1
ATOM 4798 N N . ALA B 1 171 ? 1.648 -29.453 -22 1 98.81 171 ALA B N 1
ATOM 4799 C CA . ALA B 1 171 ? 0.245 -29.047 -21.953 1 98.81 171 ALA B CA 1
ATOM 4800 C C . ALA B 1 171 ? -0.67 -30.266 -21.844 1 98.81 171 ALA B C 1
ATOM 4802 O O . ALA B 1 171 ? -0.487 -31.266 -22.562 1 98.81 171 ALA B O 1
ATOM 4803 N N . LEU B 1 172 ? -1.482 -30.188 -20.844 1 98.81 172 LEU B N 1
ATOM 4804 C CA . LEU B 1 172 ? -2.664 -31.047 -20.812 1 98.81 172 LEU B CA 1
ATOM 4805 C C . LEU B 1 172 ? -3.785 -30.453 -21.672 1 98.81 172 LEU B C 1
ATOM 4807 O O . LEU B 1 172 ? -4.305 -29.375 -21.344 1 98.81 172 LEU B O 1
ATOM 4811 N N . VAL B 1 173 ? -4.141 -31.078 -22.75 1 98.81 173 VAL B N 1
ATOM 4812 C CA . VAL B 1 173 ? -5.191 -30.578 -23.641 1 98.81 173 VAL B CA 1
ATOM 4813 C C . VAL B 1 173 ? -6.531 -31.188 -23.234 1 98.81 173 VAL B C 1
ATOM 4815 O O . VAL B 1 173 ? -6.707 -32.406 -23.281 1 98.81 173 VAL B O 1
ATOM 4818 N N . ASN B 1 174 ? -7.469 -30.359 -22.797 1 98.81 174 ASN B N 1
ATOM 4819 C CA . ASN B 1 174 ? -8.727 -30.781 -22.203 1 98.81 174 ASN B CA 1
ATOM 4820 C C . ASN B 1 174 ? -9.922 -30.125 -22.891 1 98.81 174 ASN B C 1
ATOM 4822 O O . ASN B 1 174 ? -10.078 -28.906 -22.844 1 98.81 174 ASN B O 1
ATOM 4826 N N . LYS B 1 175 ? -10.805 -30.938 -23.422 1 98.38 175 LYS B N 1
ATOM 4827 C CA . LYS B 1 175 ? -11.953 -30.422 -24.172 1 98.38 175 LYS B CA 1
ATOM 4828 C C . LYS B 1 175 ? -12.922 -29.703 -23.234 1 98.38 175 LYS B C 1
ATOM 4830 O O . LYS B 1 175 ? -13.781 -28.938 -23.688 1 98.38 175 LYS B O 1
ATOM 4835 N N . HIS B 1 176 ? -12.836 -29.906 -21.906 1 98.19 176 HIS B N 1
ATOM 4836 C CA . HIS B 1 176 ? -13.719 -29.25 -20.938 1 98.19 176 HIS B CA 1
ATOM 4837 C C . HIS B 1 176 ? -13.195 -27.875 -20.562 1 98.19 176 HIS B C 1
ATOM 4839 O O . HIS B 1 176 ? -13.898 -27.094 -19.906 1 98.19 176 HIS B O 1
ATOM 4845 N N . MET B 1 177 ? -11.984 -27.547 -20.875 1 98.62 177 MET B N 1
ATOM 4846 C CA . MET B 1 177 ? -11.445 -26.203 -20.688 1 98.62 177 MET B CA 1
ATOM 4847 C C . MET B 1 177 ? -12.117 -25.203 -21.625 1 98.62 177 MET B C 1
ATOM 4849 O O . MET B 1 177 ? -12.078 -25.375 -22.844 1 98.62 177 MET B O 1
ATOM 4853 N N . PRO B 1 178 ? -12.82 -24.219 -21.047 1 98.62 178 PRO B N 1
ATOM 4854 C CA . PRO B 1 178 ? -13.461 -23.25 -21.953 1 98.62 178 PRO B CA 1
ATOM 4855 C C . PRO B 1 178 ? -12.453 -22.453 -22.781 1 98.62 178 PRO B C 1
ATOM 4857 O O . PRO B 1 178 ? -11.375 -22.125 -22.281 1 98.62 178 PRO B O 1
ATOM 4860 N N . ARG B 1 179 ? -12.797 -22.266 -24.016 1 98.44 179 ARG B N 1
ATOM 4861 C CA . ARG B 1 179 ? -12.039 -21.328 -24.844 1 98.44 179 ARG B CA 1
ATOM 4862 C C . ARG B 1 179 ? -12.391 -19.875 -24.484 1 98.44 179 ARG B C 1
ATOM 4864 O O . ARG B 1 179 ? -13.531 -19.453 -24.656 1 98.44 179 ARG B O 1
ATOM 4871 N N . THR B 1 180 ? -11.5 -19.172 -23.938 1 98.06 180 THR B N 1
ATOM 4872 C CA . THR B 1 180 ? -11.703 -17.766 -23.594 1 98.06 180 THR B CA 1
ATOM 4873 C C . THR B 1 180 ? -10.789 -16.859 -24.422 1 98.06 180 THR B C 1
ATOM 4875 O O . THR B 1 180 ? -9.922 -17.344 -25.156 1 98.06 180 THR B O 1
ATOM 4878 N N . PHE B 1 181 ? -11.055 -15.562 -24.359 1 96.19 181 PHE B N 1
ATOM 4879 C CA . PHE B 1 181 ? -10.414 -14.602 -25.25 1 96.19 181 PHE B CA 1
ATOM 4880 C C . PHE B 1 181 ? -9.523 -13.648 -24.453 1 96.19 181 PHE B C 1
ATOM 4882 O O . PHE B 1 181 ? -9.227 -13.891 -23.281 1 96.19 181 PHE B O 1
ATOM 4889 N N . GLY B 1 182 ? -9.008 -12.609 -25.109 1 96.12 182 GLY B N 1
ATOM 4890 C CA . GLY B 1 182 ? -8.023 -11.719 -24.516 1 96.12 182 GLY B CA 1
ATOM 4891 C C . GLY B 1 182 ? -6.613 -12.281 -24.547 1 96.12 182 GLY B C 1
ATOM 4892 O O . GLY B 1 182 ? -6.133 -12.688 -25.609 1 96.12 182 GLY B O 1
ATOM 4893 N N . ASP B 1 183 ? -6.039 -12.336 -23.359 1 96.56 183 ASP B N 1
ATOM 4894 C CA . ASP B 1 183 ? -4.664 -12.812 -23.281 1 96.56 183 ASP B CA 1
ATOM 4895 C C . ASP B 1 183 ? -4.617 -14.336 -23.141 1 96.56 183 ASP B C 1
ATOM 4897 O O . ASP B 1 183 ? -3.551 -14.914 -22.922 1 96.56 183 ASP B O 1
ATOM 4901 N N . ALA B 1 184 ? -5.68 -15 -23.297 1 97.25 184 ALA B N 1
ATOM 4902 C CA . ALA B 1 184 ? -5.773 -16.422 -22.984 1 97.25 184 ALA B CA 1
ATOM 4903 C C . ALA B 1 184 ? -5.246 -17.266 -24.141 1 97.25 184 ALA B C 1
ATOM 4905 O O . ALA B 1 184 ? -4.941 -18.453 -23.969 1 97.25 184 ALA B O 1
ATOM 4906 N N . SER B 1 185 ? -5.125 -16.734 -25.344 1 96.12 185 SER B N 1
ATOM 4907 C CA . SER B 1 185 ? -4.805 -17.5 -26.547 1 96.12 185 SER B CA 1
ATOM 4908 C C . SER B 1 185 ? -3.34 -17.922 -26.547 1 96.12 185 SER B C 1
ATOM 4910 O O . SER B 1 185 ? -2.455 -17.125 -26.234 1 96.12 185 SER B O 1
ATOM 4912 N N . ILE B 1 186 ? -3.109 -19.156 -26.922 1 96.56 186 ILE B N 1
ATOM 4913 C CA . ILE B 1 186 ? -1.769 -19.688 -27.141 1 96.56 186 ILE B CA 1
ATOM 4914 C C . ILE B 1 186 ? -1.771 -20.609 -28.344 1 96.56 186 ILE B C 1
ATOM 4916 O O . ILE B 1 186 ? -2.607 -21.516 -28.438 1 96.56 186 ILE B O 1
ATOM 4920 N N . HIS B 1 187 ? -0.886 -20.344 -29.312 1 96.5 187 HIS B N 1
ATOM 4921 C CA . HIS B 1 187 ? -0.805 -21.219 -30.484 1 96.5 187 HIS B CA 1
ATOM 4922 C C . HIS B 1 187 ? -0.137 -22.531 -30.125 1 96.5 187 HIS B C 1
ATOM 4924 O O . HIS B 1 187 ? 0.837 -22.562 -29.375 1 96.5 187 HIS B O 1
ATOM 4930 N N . VAL B 1 188 ? -0.565 -23.562 -30.703 1 96.19 188 VAL B N 1
ATOM 4931 C CA . VAL B 1 188 ? -0.134 -24.922 -30.406 1 96.19 188 VAL B CA 1
ATOM 4932 C C . VAL B 1 188 ? 1.361 -25.078 -30.672 1 96.19 188 VAL B C 1
ATOM 4934 O O . VAL B 1 188 ? 2.041 -25.875 -30.031 1 96.19 188 VAL B O 1
ATOM 4937 N N . SER B 1 189 ? 1.913 -24.25 -31.547 1 96.38 189 SER B N 1
ATOM 4938 C CA . SER B 1 189 ? 3.328 -24.312 -31.906 1 96.38 189 SER B CA 1
ATOM 4939 C C . SER B 1 189 ? 4.211 -23.922 -30.719 1 96.38 189 SER B C 1
ATOM 4941 O O . SER B 1 189 ? 5.414 -24.188 -30.734 1 96.38 189 SER B O 1
ATOM 4943 N N . HIS B 1 190 ? 3.666 -23.297 -29.688 1 96.5 190 HIS B N 1
ATOM 4944 C CA . HIS B 1 190 ? 4.441 -22.922 -28.516 1 96.5 190 HIS B CA 1
ATOM 4945 C C . HIS B 1 190 ? 4.551 -24.078 -27.531 1 96.5 190 HIS B C 1
ATOM 4947 O O . HIS B 1 190 ? 5.379 -24.047 -26.609 1 96.5 190 HIS B O 1
ATOM 4953 N N . LEU B 1 191 ? 3.709 -25.062 -27.719 1 98 191 LEU B N 1
ATOM 4954 C CA . LEU B 1 191 ? 3.748 -26.234 -26.844 1 98 191 LEU B CA 1
ATOM 4955 C C . LEU B 1 191 ? 4.855 -27.203 -27.266 1 98 191 LEU B C 1
ATOM 4957 O O . LEU B 1 191 ? 5.047 -27.438 -28.453 1 98 191 LEU B O 1
ATOM 4961 N N . ASP B 1 192 ? 5.598 -27.672 -26.328 1 98.31 192 ASP B N 1
ATOM 4962 C CA . ASP B 1 192 ? 6.633 -28.656 -26.641 1 98.31 192 ASP B CA 1
ATOM 4963 C C . ASP B 1 192 ? 6.078 -30.078 -26.609 1 98.31 192 ASP B C 1
ATOM 4965 O O . ASP B 1 192 ? 6.301 -30.859 -27.531 1 98.31 192 ASP B O 1
ATOM 4969 N N . PHE B 1 193 ? 5.402 -30.391 -25.516 1 98.56 193 PHE B N 1
ATOM 4970 C CA . PHE B 1 193 ? 4.754 -31.688 -25.359 1 98.56 193 PHE B CA 1
ATOM 4971 C C . PHE B 1 193 ? 3.275 -31.516 -25.031 1 98.56 193 PHE B C 1
ATOM 4973 O O . PHE B 1 193 ? 2.902 -30.609 -24.266 1 98.56 193 PHE B O 1
ATOM 4980 N N . ALA B 1 194 ? 2.451 -32.312 -25.609 1 98.56 194 ALA B N 1
ATOM 4981 C CA . ALA B 1 194 ? 1.012 -32.219 -25.375 1 98.56 194 ALA B CA 1
ATOM 4982 C C . ALA B 1 194 ? 0.394 -33.594 -25.172 1 98.56 194 ALA B C 1
ATOM 4984 O O . ALA B 1 194 ? 0.802 -34.562 -25.812 1 98.56 194 ALA B O 1
ATOM 4985 N N . VAL B 1 195 ? -0.488 -33.625 -24.25 1 98.38 195 VAL B N 1
ATOM 4986 C CA . VAL B 1 195 ? -1.226 -34.844 -23.969 1 98.38 195 VAL B CA 1
ATOM 4987 C C . VAL B 1 195 ? -2.723 -34.562 -23.906 1 98.38 195 VAL B C 1
ATOM 4989 O O . VAL B 1 195 ? -3.152 -33.625 -23.234 1 98.38 195 VAL B O 1
ATOM 4992 N N . GLU B 1 196 ? -3.555 -35.312 -24.594 1 98.19 196 GLU B N 1
ATOM 4993 C CA . GLU B 1 196 ? -5.004 -35.188 -24.469 1 98.19 196 GLU B CA 1
ATOM 4994 C C . GLU B 1 196 ? -5.504 -35.844 -23.188 1 98.19 196 GLU B C 1
ATOM 4996 O O . GLU B 1 196 ? -5.172 -37 -22.906 1 98.19 196 GLU B O 1
ATOM 5001 N N . HIS B 1 197 ? -6.121 -35.156 -22.422 1 97.88 197 HIS B N 1
ATOM 5002 C CA . HIS B 1 197 ? -6.727 -35.625 -21.172 1 97.88 197 HIS B CA 1
ATOM 5003 C C . HIS B 1 197 ? -8.023 -34.875 -20.875 1 97.88 197 HIS B C 1
ATOM 5005 O O . HIS B 1 197 ? -7.996 -33.75 -20.375 1 97.88 197 HIS B O 1
ATOM 5011 N N . HIS B 1 198 ? -9.172 -35.562 -21.109 1 98.06 198 HIS B N 1
ATOM 5012 C CA . HIS B 1 198 ? -10.469 -34.906 -21.047 1 98.06 198 HIS B CA 1
ATOM 5013 C C . HIS B 1 198 ? -11.188 -35.25 -19.75 1 98.06 198 HIS B C 1
ATOM 5015 O O . HIS B 1 198 ? -11.828 -36.281 -19.625 1 98.06 198 HIS B O 1
ATOM 5021 N N . THR B 1 199 ? -11.086 -34.406 -18.781 1 97.19 199 THR B N 1
ATOM 5022 C CA . THR B 1 199 ? -11.766 -34.531 -17.5 1 97.19 199 THR B CA 1
ATOM 5023 C C . THR B 1 199 ? -12.43 -33.219 -17.109 1 97.19 199 THR B C 1
ATOM 5025 O O . THR B 1 199 ? -11.883 -32.125 -17.375 1 97.19 199 THR B O 1
ATOM 5028 N N . PRO B 1 200 ? -13.594 -33.312 -16.453 1 96.94 200 PRO B N 1
ATOM 5029 C CA . PRO B 1 200 ? -14.219 -32.062 -16 1 96.94 200 PRO B CA 1
ATOM 5030 C C . PRO B 1 200 ? -13.305 -31.219 -15.109 1 96.94 200 PRO B C 1
ATOM 5032 O O . PRO B 1 200 ? -12.516 -31.781 -14.336 1 96.94 200 PRO B O 1
ATOM 5035 N N . LEU B 1 201 ? -13.406 -29.938 -15.242 1 97.25 201 LEU B N 1
ATOM 5036 C CA . LEU B 1 201 ? -12.656 -29.047 -14.367 1 97.25 201 LEU B CA 1
ATOM 5037 C C . LEU B 1 201 ? -13.18 -29.109 -12.938 1 97.25 201 LEU B C 1
ATOM 5039 O O . LEU B 1 201 ? -14.32 -29.516 -12.703 1 97.25 201 LEU B O 1
ATOM 5043 N N . PRO B 1 202 ? -12.281 -28.719 -11.984 1 94.69 202 PRO B N 1
ATOM 5044 C CA . PRO B 1 202 ? -12.773 -28.672 -10.609 1 94.69 202 PRO B CA 1
ATOM 5045 C C . PRO B 1 202 ? -13.914 -27.672 -10.43 1 94.69 202 PRO B C 1
ATOM 5047 O O . PRO B 1 202 ? -13.906 -26.609 -11.047 1 94.69 202 PRO B O 1
ATOM 5050 N N . VAL B 1 203 ? -14.844 -28.125 -9.609 1 91.88 203 VAL B N 1
ATOM 5051 C CA . VAL B 1 203 ? -15.992 -27.266 -9.344 1 91.88 203 VAL B CA 1
ATOM 5052 C C . VAL B 1 203 ? -15.984 -26.844 -7.875 1 91.88 203 VAL B C 1
ATOM 5054 O O . VAL B 1 203 ? -15.648 -27.641 -6.996 1 91.88 203 VAL B O 1
ATOM 5057 N N . HIS B 1 204 ? -16.203 -25.609 -7.625 1 82.81 204 HIS B N 1
ATOM 5058 C CA . HIS B 1 204 ? -16.391 -25.078 -6.277 1 82.81 204 HIS B CA 1
ATOM 5059 C C . HIS B 1 204 ? -17.875 -24.953 -5.949 1 82.81 204 HIS B C 1
ATOM 5061 O O . HIS B 1 204 ? -18.594 -24.172 -6.586 1 82.81 204 HIS B O 1
ATOM 5067 N N . PRO B 1 205 ? -18.25 -25.844 -5.012 1 74.88 205 PRO B N 1
ATOM 5068 C CA . PRO B 1 205 ? -19.672 -25.766 -4.684 1 74.88 205 PRO B CA 1
ATOM 5069 C C . PRO B 1 205 ? -20.062 -24.422 -4.055 1 74.88 205 PRO B C 1
ATOM 5071 O O . PRO B 1 205 ? -19.266 -23.844 -3.307 1 74.88 205 PRO B O 1
ATOM 5074 N N . VAL B 1 206 ? -21.203 -23.953 -4.523 1 75.31 206 VAL B N 1
ATOM 5075 C CA . VAL B 1 206 ? -21.766 -22.75 -3.918 1 75.31 206 VAL B CA 1
ATOM 5076 C C . VAL B 1 206 ? -22.5 -23.125 -2.637 1 75.31 206 VAL B C 1
ATOM 5078 O O . VAL B 1 206 ? -23.406 -23.953 -2.656 1 75.31 206 VAL B O 1
ATOM 5081 N N . LYS B 1 207 ? -21.969 -22.641 -1.501 1 78.62 207 LYS B N 1
ATOM 5082 C CA . LYS B 1 207 ? -22.672 -22.797 -0.234 1 78.62 207 LYS B CA 1
ATOM 5083 C C . LYS B 1 207 ? -23.562 -21.594 0.064 1 78.62 207 LYS B C 1
ATOM 5085 O O . LYS B 1 207 ? -23.156 -20.453 -0.128 1 78.62 207 LYS B O 1
ATOM 5090 N N . PRO B 1 208 ? -24.797 -22 0.484 1 86 208 PRO B N 1
ATOM 5091 C CA . PRO B 1 208 ? -25.641 -20.875 0.885 1 86 208 PRO B CA 1
ATOM 5092 C C . PRO B 1 208 ? -25.016 -20.031 1.994 1 86 208 PRO B C 1
ATOM 5094 O O . PRO B 1 208 ? -24.406 -20.578 2.922 1 86 208 PRO B O 1
ATOM 5097 N N . PRO B 1 209 ? -25.109 -18.797 1.829 1 91.62 209 PRO B N 1
ATOM 5098 C CA . PRO B 1 209 ? -24.547 -17.938 2.873 1 91.62 209 PRO B CA 1
ATOM 5099 C C . PRO B 1 209 ? -25.25 -18.109 4.219 1 91.62 209 PRO B C 1
ATOM 5101 O O . PRO B 1 209 ? -26.453 -18.359 4.262 1 91.62 209 PRO B O 1
ATOM 5104 N N . SER B 1 210 ? -24.5 -18.016 5.305 1 94.75 210 SER B N 1
ATOM 5105 C CA . SER B 1 210 ? -25.094 -17.938 6.637 1 94.75 210 SER B CA 1
ATOM 5106 C C . SER B 1 210 ? -25.891 -16.641 6.805 1 94.75 210 SER B C 1
ATOM 5108 O O . SER B 1 210 ? -25.859 -15.773 5.938 1 94.75 210 SER B O 1
ATOM 5110 N N . LYS B 1 211 ? -26.625 -16.609 7.926 1 96.88 211 LYS B N 1
ATOM 5111 C CA . LYS B 1 211 ? -27.391 -15.398 8.227 1 96.88 211 LYS B CA 1
ATOM 5112 C C . LYS B 1 211 ? -26.469 -14.188 8.359 1 96.88 211 LYS B C 1
ATOM 5114 O O . LYS B 1 211 ? -26.797 -13.094 7.898 1 96.88 211 LYS B O 1
ATOM 5119 N N . GLU B 1 212 ? -25.344 -14.422 9.023 1 97.75 212 GLU B N 1
ATOM 5120 C CA . GLU B 1 212 ? -24.375 -13.352 9.203 1 97.75 212 GLU B CA 1
ATOM 5121 C C . GLU B 1 212 ? -23.828 -12.867 7.863 1 97.75 212 GLU B C 1
ATOM 5123 O O . GLU B 1 212 ? -23.719 -11.664 7.621 1 97.75 212 GLU B O 1
ATOM 5128 N N . GLU B 1 213 ? -23.469 -13.805 6.965 1 97.06 213 GLU B N 1
ATOM 5129 C CA . GLU B 1 213 ? -22.938 -13.469 5.648 1 97.06 213 GLU B CA 1
ATOM 5130 C C . GLU B 1 213 ? -23.984 -12.758 4.793 1 97.06 213 GLU B C 1
ATOM 5132 O O . GLU B 1 213 ? -23.656 -11.828 4.051 1 97.06 213 GLU B O 1
ATOM 5137 N N . GLN B 1 214 ? -25.203 -13.188 4.902 1 97.56 214 GLN B N 1
ATOM 5138 C CA . GLN B 1 214 ? -26.297 -12.531 4.188 1 97.56 214 GLN B CA 1
ATOM 5139 C C . GLN B 1 214 ? -26.453 -11.086 4.652 1 97.56 214 GLN B C 1
ATOM 5141 O O . GLN B 1 214 ? -26.703 -10.188 3.836 1 97.56 214 GLN B O 1
ATOM 5146 N N . GLN B 1 215 ? -26.359 -10.898 5.941 1 98.62 215 GLN B N 1
ATOM 5147 C CA . GLN B 1 215 ? -26.5 -9.555 6.48 1 98.62 215 GLN B CA 1
ATOM 5148 C C . GLN B 1 215 ? -25.359 -8.656 6.016 1 98.62 215 GLN B C 1
ATOM 5150 O O . GLN B 1 215 ? -25.562 -7.48 5.707 1 98.62 215 GLN B O 1
ATOM 5155 N N . ILE B 1 216 ? -24.172 -9.164 6.004 1 98.75 216 ILE B N 1
ATOM 5156 C CA . ILE B 1 216 ? -23.031 -8.445 5.469 1 98.75 216 ILE B CA 1
ATOM 5157 C C . ILE B 1 216 ? -23.297 -8.047 4.016 1 98.75 216 ILE B C 1
ATOM 5159 O O . ILE B 1 216 ? -23.094 -6.895 3.633 1 98.75 216 ILE B O 1
ATOM 5163 N N . GLY B 1 217 ? -23.719 -9.078 3.211 1 98.06 217 GLY B N 1
ATOM 5164 C CA . GLY B 1 217 ? -24.062 -8.812 1.822 1 98.06 217 GLY B CA 1
ATOM 5165 C C . GLY B 1 217 ? -25.094 -7.707 1.662 1 98.06 217 GLY B C 1
ATOM 5166 O O . GLY B 1 217 ? -24.969 -6.863 0.77 1 98.06 217 GLY B O 1
ATOM 5167 N N . LYS B 1 218 ? -26.047 -7.684 2.549 1 98.44 218 LYS B N 1
ATOM 5168 C CA . LYS B 1 218 ? -27.094 -6.68 2.508 1 98.44 218 LYS B CA 1
ATOM 5169 C C . LYS B 1 218 ? -26.547 -5.285 2.783 1 98.44 218 LYS B C 1
ATOM 5171 O O . LYS B 1 218 ? -26.875 -4.328 2.074 1 98.44 218 LYS B O 1
ATOM 5176 N N . TYR B 1 219 ? -25.734 -5.16 3.848 1 98.81 219 TYR B N 1
ATOM 5177 C CA . TYR B 1 219 ? -25.141 -3.871 4.168 1 98.81 219 TYR B CA 1
ATOM 5178 C C . TYR B 1 219 ? -24.344 -3.326 2.984 1 98.81 219 TYR B C 1
ATOM 5180 O O . TYR B 1 219 ? -24.438 -2.139 2.662 1 98.81 219 TYR B O 1
ATOM 5188 N N . ILE B 1 220 ? -23.609 -4.18 2.314 1 98.75 220 ILE B N 1
ATOM 5189 C CA . ILE B 1 220 ? -22.75 -3.748 1.216 1 98.75 220 ILE B CA 1
ATOM 5190 C C . ILE B 1 220 ? -23.594 -3.391 0.002 1 98.75 220 ILE B C 1
ATOM 5192 O O . ILE B 1 220 ? -23.469 -2.299 -0.558 1 98.75 220 ILE B O 1
ATOM 5196 N N . ALA B 1 221 ? -24.5 -4.25 -0.407 1 98.5 221 ALA B N 1
ATOM 5197 C CA . ALA B 1 221 ? -25.312 -4.07 -1.613 1 98.5 221 ALA B CA 1
ATOM 5198 C C . ALA B 1 221 ? -26.172 -2.812 -1.516 1 98.5 221 ALA B C 1
ATOM 5200 O O . ALA B 1 221 ? -26.266 -2.051 -2.48 1 98.5 221 ALA B O 1
ATOM 5201 N N . GLU B 1 222 ? -26.703 -2.541 -0.337 1 98.25 222 GLU B N 1
ATOM 5202 C CA . GLU B 1 222 ? -27.703 -1.474 -0.19 1 98.25 222 GLU B CA 1
ATOM 5203 C C . GLU B 1 222 ? -27.016 -0.135 0.095 1 98.25 222 GLU B C 1
ATOM 5205 O O . GLU B 1 222 ? -27.578 0.923 -0.205 1 98.25 222 GLU B O 1
ATOM 5210 N N . ASN B 1 223 ? -25.812 -0.208 0.659 1 98.56 223 ASN B N 1
ATOM 5211 C CA . ASN B 1 223 ? -25.281 1.052 1.169 1 98.56 223 ASN B CA 1
ATOM 5212 C C . ASN B 1 223 ? -24.016 1.456 0.444 1 98.56 223 ASN B C 1
ATOM 5214 O O . ASN B 1 223 ? -23.625 2.627 0.458 1 98.56 223 ASN B O 1
ATOM 5218 N N . LEU B 1 224 ? -23.312 0.49 -0.208 1 98.5 224 LEU B N 1
ATOM 5219 C CA . LEU B 1 224 ? -21.969 0.83 -0.676 1 98.5 224 LEU B CA 1
ATOM 5220 C C . LEU B 1 224 ? -21.844 0.596 -2.178 1 98.5 224 LEU B C 1
ATOM 5222 O O . LEU B 1 224 ? -20.938 1.124 -2.818 1 98.5 224 LEU B O 1
ATOM 5226 N N . VAL B 1 225 ? -22.719 -0.2 -2.779 1 98.56 225 VAL B N 1
ATOM 5227 C CA . VAL B 1 225 ? -22.672 -0.424 -4.219 1 98.56 225 VAL B CA 1
ATOM 5228 C C . VAL B 1 225 ? -23.625 0.534 -4.922 1 98.56 225 VAL B C 1
ATOM 5230 O O . VAL B 1 225 ? -24.828 0.571 -4.605 1 98.56 225 VAL B O 1
ATOM 5233 N N . GLU B 1 226 ? -23.141 1.29 -5.875 1 98.44 226 GLU B N 1
ATOM 5234 C CA . GLU B 1 226 ? -23.953 2.25 -6.625 1 98.44 226 GLU B CA 1
ATOM 5235 C C . GLU B 1 226 ? -24.188 1.777 -8.055 1 98.44 226 GLU B C 1
ATOM 5237 O O . GLU B 1 226 ? -23.391 1.004 -8.594 1 98.44 226 GLU B O 1
ATOM 5242 N N . ASN B 1 227 ? -25.281 2.238 -8.672 1 98.5 227 ASN B N 1
ATOM 5243 C CA . ASN B 1 227 ? -25.469 2.004 -10.102 1 98.5 227 ASN B CA 1
ATOM 5244 C C . ASN B 1 227 ? -24.281 2.523 -10.914 1 98.5 227 ASN B C 1
ATOM 5246 O O . ASN B 1 227 ? -23.75 3.594 -10.617 1 98.5 227 ASN B O 1
ATOM 5250 N N . GLY B 1 228 ? -23.828 1.724 -11.844 1 98.5 228 GLY B N 1
ATOM 5251 C CA . GLY B 1 228 ? -22.734 2.125 -12.695 1 98.5 228 GLY B CA 1
ATOM 5252 C C . GLY B 1 228 ? -21.375 1.748 -12.133 1 98.5 228 GLY B C 1
ATOM 5253 O O . GLY B 1 228 ? -20.344 1.946 -12.789 1 98.5 228 GLY B O 1
ATOM 5254 N N . ALA B 1 229 ? -21.344 1.147 -10.938 1 98.69 229 ALA B N 1
ATOM 5255 C CA . ALA B 1 229 ? -20.078 0.779 -10.297 1 98.69 229 ALA B CA 1
ATOM 5256 C C . ALA B 1 229 ? -19.406 -0.355 -11.062 1 98.69 229 ALA B C 1
ATOM 5258 O O . ALA B 1 229 ? -20.062 -1.194 -11.664 1 98.69 229 ALA B O 1
ATOM 5259 N N . THR B 1 230 ? -18.125 -0.327 -11.125 1 98.75 230 THR B N 1
ATOM 5260 C CA . THR B 1 230 ? -17.312 -1.459 -11.547 1 98.75 230 THR B CA 1
ATOM 5261 C C . THR B 1 230 ? -16.875 -2.303 -10.352 1 98.75 230 THR B C 1
ATOM 5263 O O . THR B 1 230 ? -16.234 -1.799 -9.43 1 98.75 230 THR B O 1
ATOM 5266 N N . MET B 1 231 ? -17.203 -3.568 -10.414 1 98.25 231 MET B N 1
ATOM 5267 C CA . MET B 1 231 ? -17.078 -4.414 -9.227 1 98.25 231 MET B CA 1
ATOM 5268 C C . MET B 1 231 ? -15.836 -5.285 -9.297 1 98.25 231 MET B C 1
ATOM 5270 O O . MET B 1 231 ? -15.477 -5.777 -10.367 1 98.25 231 MET B O 1
ATOM 5274 N N . GLN B 1 232 ? -15.188 -5.43 -8.242 1 98.25 232 GLN B N 1
ATOM 5275 C CA . GLN B 1 232 ? -14.203 -6.473 -7.973 1 98.25 232 GLN B CA 1
ATOM 5276 C C . GLN B 1 232 ? -14.586 -7.273 -6.73 1 98.25 232 GLN B C 1
ATOM 5278 O O . GLN B 1 232 ? -14.922 -6.699 -5.691 1 98.25 232 GLN B O 1
ATOM 5283 N N . MET B 1 233 ? -14.555 -8.547 -6.82 1 91.94 233 MET B N 1
ATOM 5284 C CA . MET B 1 233 ? -14.859 -9.414 -5.684 1 91.94 233 MET B CA 1
ATOM 5285 C C . MET B 1 233 ? -14.094 -10.727 -5.777 1 91.94 233 MET B C 1
ATOM 5287 O O . MET B 1 233 ? -13.617 -11.094 -6.852 1 91.94 233 MET B O 1
ATOM 5291 N N . GLY B 1 234 ? -13.828 -11.289 -4.621 1 80.06 234 GLY B N 1
ATOM 5292 C CA . GLY B 1 234 ? -13.273 -12.633 -4.609 1 80.06 234 GLY B CA 1
ATOM 5293 C C . GLY B 1 234 ? -14.328 -13.719 -4.676 1 80.06 234 GLY B C 1
ATOM 5294 O O . GLY B 1 234 ? -15.375 -13.539 -5.305 1 80.06 234 GLY B O 1
ATOM 5295 N N . ILE B 1 235 ? -13.914 -14.812 -4.336 1 75.62 235 ILE B N 1
ATOM 5296 C CA . ILE B 1 235 ? -14.828 -15.945 -4.262 1 75.62 235 ILE B CA 1
ATOM 5297 C C . ILE B 1 235 ? -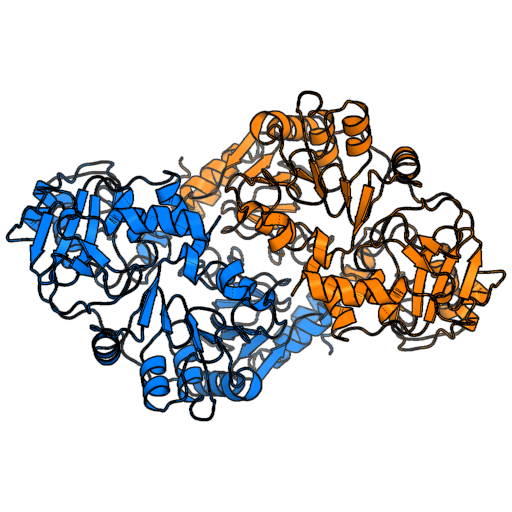15.164 -16.25 -2.803 1 75.62 235 ILE B C 1
ATOM 5299 O O . ILE B 1 235 ? -14.477 -15.773 -1.894 1 75.62 235 ILE B O 1
ATOM 5303 N N . GLY B 1 236 ? -16.312 -16.812 -2.605 1 80.19 236 GLY B N 1
ATOM 5304 C CA . GLY B 1 236 ? -16.734 -17.188 -1.263 1 80.19 236 GLY B CA 1
ATOM 5305 C C . GLY B 1 236 ? -18.141 -16.719 -0.923 1 80.19 236 GLY B C 1
ATOM 5306 O O . GLY B 1 236 ? -18.812 -16.109 -1.752 1 80.19 236 GLY B O 1
ATOM 5307 N N . SER B 1 237 ? -18.422 -16.953 0.336 1 86.5 237 SER B N 1
ATOM 5308 C CA . SER B 1 237 ? -19.797 -16.781 0.752 1 86.5 237 SER B CA 1
ATOM 5309 C C . SER B 1 237 ? -20.172 -15.305 0.819 1 86.5 237 SER B C 1
ATOM 5311 O O . SER B 1 237 ? -21.281 -14.922 0.418 1 86.5 237 SER B O 1
ATOM 5313 N N . ILE B 1 238 ? -19.266 -14.469 1.221 1 90.56 238 ILE B N 1
ATOM 5314 C CA . ILE B 1 238 ? -19.594 -13.062 1.388 1 90.56 238 ILE B CA 1
ATOM 5315 C C . ILE B 1 238 ? -19.75 -12.398 0.02 1 90.56 238 ILE B C 1
ATOM 5317 O O . ILE B 1 238 ? -20.766 -11.773 -0.269 1 90.56 238 ILE B O 1
ATOM 5321 N N . PRO B 1 239 ? -18.781 -12.57 -0.842 1 90.62 239 PRO B N 1
ATOM 5322 C CA . PRO B 1 239 ? -18.969 -12.008 -2.182 1 90.62 239 PRO B CA 1
ATOM 5323 C C . PRO B 1 239 ? -20.234 -12.523 -2.873 1 90.62 239 PRO B C 1
ATOM 5325 O O . PRO B 1 239 ? -20.938 -11.766 -3.539 1 90.62 239 PRO B O 1
ATOM 5328 N N . ASP B 1 240 ? -20.5 -13.789 -2.688 1 90 240 ASP B N 1
ATOM 5329 C CA . ASP B 1 240 ? -21.688 -14.375 -3.297 1 90 240 ASP B CA 1
ATOM 5330 C C . ASP B 1 240 ? -22.969 -13.75 -2.723 1 90 240 ASP B C 1
ATOM 5332 O O . ASP B 1 240 ? -23.938 -13.523 -3.451 1 90 240 ASP B O 1
ATOM 5336 N N . ALA B 1 241 ? -22.922 -13.562 -1.456 1 94.25 241 ALA B N 1
ATOM 5337 C CA . ALA B 1 241 ? -24.062 -12.922 -0.81 1 94.25 241 ALA B CA 1
ATOM 5338 C C . ALA B 1 241 ? -24.281 -11.516 -1.358 1 94.25 241 ALA B C 1
ATOM 5340 O O . ALA B 1 241 ? -25.422 -11.117 -1.632 1 94.25 241 ALA B O 1
ATOM 5341 N N . VAL B 1 242 ? -23.25 -10.727 -1.51 1 96.06 242 VAL B N 1
ATOM 5342 C CA . VAL B 1 242 ? -23.344 -9.375 -2.059 1 96.06 242 VAL B CA 1
ATOM 5343 C C . VAL B 1 242 ? -23.953 -9.43 -3.459 1 96.06 242 VAL B C 1
ATOM 5345 O O . VAL B 1 242 ? -24.922 -8.734 -3.752 1 96.06 242 VAL B O 1
ATOM 5348 N N . LEU B 1 243 ? -23.422 -10.32 -4.277 1 94.25 243 LEU B N 1
ATOM 5349 C CA . LEU B 1 243 ? -23.859 -10.414 -5.664 1 94.25 243 LEU B CA 1
ATOM 5350 C C . LEU B 1 243 ? -25.344 -10.789 -5.746 1 94.25 243 LEU B C 1
ATOM 5352 O O . LEU B 1 243 ? -26.078 -10.273 -6.594 1 94.25 243 LEU B O 1
ATOM 5356 N N . SER B 1 244 ? -25.766 -11.648 -4.891 1 94 244 SER B N 1
ATOM 5357 C CA . SER B 1 244 ? -27.141 -12.133 -4.922 1 94 244 SER B CA 1
ATOM 5358 C C . SER B 1 244 ? -28.125 -11.023 -4.566 1 94 244 SER B C 1
ATOM 5360 O O . SER B 1 244 ? -29.328 -11.148 -4.812 1 94 244 SER B O 1
ATOM 5362 N N . LEU B 1 245 ? -27.594 -9.945 -4.023 1 96.94 245 LEU B N 1
ATOM 5363 C CA . LEU B 1 245 ? -28.453 -8.867 -3.559 1 96.94 245 LEU B CA 1
ATOM 5364 C C . LEU B 1 245 ? -28.312 -7.637 -4.445 1 96.94 245 LEU B C 1
ATOM 5366 O O . LEU B 1 245 ? -28.734 -6.543 -4.062 1 96.94 245 LEU B O 1
ATOM 5370 N N . LEU B 1 246 ? -27.719 -7.793 -5.617 1 97.62 246 LEU B N 1
ATOM 5371 C CA . LEU B 1 246 ? -27.5 -6.664 -6.516 1 97.62 246 LEU B CA 1
ATOM 5372 C C . LEU B 1 246 ? -28.5 -6.684 -7.664 1 97.62 246 LEU B C 1
ATOM 5374 O O . LEU B 1 246 ? -28.281 -6.043 -8.695 1 97.62 246 LEU B O 1
ATOM 5378 N N . ASP B 1 247 ? -29.625 -7.355 -7.52 1 96 247 ASP B N 1
ATOM 5379 C CA . ASP B 1 247 ? -30.594 -7.582 -8.586 1 96 247 ASP B CA 1
ATOM 5380 C C . ASP B 1 247 ? -31.297 -6.281 -8.977 1 96 247 ASP B C 1
ATOM 5382 O O . ASP B 1 247 ? -31.875 -6.184 -10.062 1 96 247 ASP B O 1
ATOM 5386 N N . ASN B 1 248 ? -31.234 -5.266 -8.141 1 96.06 248 ASN B N 1
ATOM 5387 C CA . ASN B 1 248 ? -31.891 -3.998 -8.438 1 96.06 248 ASN B CA 1
ATOM 5388 C C . ASN B 1 248 ? -30.891 -2.947 -8.914 1 96.06 248 ASN B C 1
ATOM 5390 O O . ASN B 1 248 ? -31.281 -1.818 -9.227 1 96.06 248 ASN B O 1
ATOM 5394 N N . HIS B 1 249 ? -29.672 -3.271 -8.906 1 98.19 249 HIS B N 1
ATOM 5395 C CA . HIS B 1 249 ? -28.656 -2.346 -9.398 1 98.19 249 HIS B CA 1
ATOM 5396 C C . HIS B 1 249 ? -28.578 -2.367 -10.922 1 98.19 249 HIS B C 1
ATOM 5398 O O . HIS B 1 249 ? -29 -3.336 -11.555 1 98.19 249 HIS B O 1
ATOM 5404 N N . LYS B 1 250 ? -28.094 -1.301 -11.492 1 98.06 250 LYS B N 1
ATOM 5405 C CA . LYS B 1 250 ? -28.078 -1.143 -12.945 1 98.06 250 LYS B CA 1
ATOM 5406 C C . LYS B 1 250 ? -26.688 -0.731 -13.438 1 98.06 250 LYS B C 1
ATOM 5408 O O . LYS B 1 250 ? -25.969 -0.003 -12.75 1 98.06 250 LYS B O 1
ATOM 5413 N N . ASN B 1 251 ? -26.344 -1.245 -14.648 1 98.25 251 ASN B N 1
ATOM 5414 C CA . ASN B 1 251 ? -25.156 -0.839 -15.398 1 98.25 251 ASN B CA 1
ATOM 5415 C C . ASN B 1 251 ? -23.875 -1.124 -14.617 1 98.25 251 ASN B C 1
ATOM 5417 O O . ASN B 1 251 ? -22.938 -0.327 -14.648 1 98.25 251 ASN B O 1
ATOM 5421 N N . LEU B 1 252 ? -23.891 -2.174 -13.859 1 98.56 252 LEU B N 1
ATOM 5422 C CA . LEU B 1 252 ? -22.672 -2.588 -13.18 1 98.56 252 LEU B CA 1
ATOM 542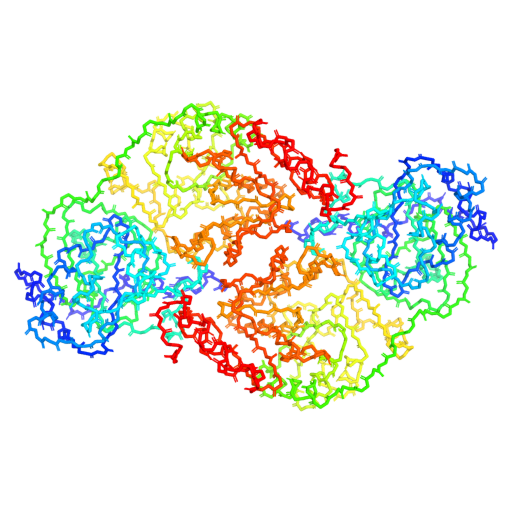3 C C . LEU B 1 252 ? -21.641 -3.09 -14.18 1 98.56 252 LEU B C 1
ATOM 5425 O O . LEU B 1 252 ? -21.984 -3.525 -15.273 1 98.56 252 LEU B O 1
ATOM 5429 N N . GLY B 1 253 ? -20.438 -2.902 -13.867 1 98.5 253 GLY B N 1
ATOM 5430 C CA . GLY B 1 253 ? -19.312 -3.461 -14.609 1 98.5 253 GLY B CA 1
ATOM 5431 C C . GLY B 1 253 ? -18.469 -4.418 -13.789 1 98.5 253 GLY B C 1
ATOM 5432 O O . GLY B 1 253 ? -18.609 -4.484 -12.562 1 98.5 253 GLY B O 1
ATOM 5433 N N . ILE B 1 254 ? -17.688 -5.195 -14.516 1 98.38 254 ILE B N 1
ATOM 5434 C CA . ILE B 1 254 ? -16.781 -6.133 -13.844 1 98.38 254 ILE B CA 1
ATOM 5435 C C . ILE B 1 254 ? -15.352 -5.898 -14.297 1 98.38 254 ILE B C 1
ATOM 5437 O O . ILE B 1 254 ? -15.055 -5.98 -15.492 1 98.38 254 ILE B O 1
ATOM 5441 N N . HIS B 1 255 ? -14.5 -5.566 -13.438 1 98.56 255 HIS B N 1
ATOM 5442 C CA . HIS B 1 255 ? -13.047 -5.605 -13.5 1 98.56 255 HIS B CA 1
ATOM 5443 C C . HIS B 1 255 ? -12.453 -6.273 -12.266 1 98.56 255 HIS B C 1
ATOM 5445 O O . HIS B 1 255 ? -12.242 -5.613 -11.242 1 98.56 255 HIS B O 1
ATOM 5451 N N . SER B 1 256 ? -12.219 -7.566 -12.359 1 97.69 256 SER B N 1
ATOM 5452 C CA . SER B 1 256 ? -11.867 -8.398 -11.211 1 97.69 256 SER B CA 1
ATOM 5453 C C . SER B 1 256 ? -10.852 -9.469 -11.594 1 97.69 256 SER B C 1
ATOM 5455 O O . SER B 1 256 ? -10.938 -10.047 -12.68 1 97.69 256 SER B O 1
ATOM 5457 N N . GLU B 1 257 ? -9.859 -9.695 -10.719 1 96.69 257 GLU B N 1
ATOM 5458 C CA . GLU B 1 257 ? -8.938 -10.789 -11.023 1 96.69 257 GLU B CA 1
ATOM 5459 C C . GLU B 1 257 ? -9.672 -12.133 -11.055 1 96.69 257 GLU B C 1
ATOM 5461 O O . GLU B 1 257 ? -9.352 -12.992 -11.867 1 96.69 257 GLU B O 1
ATOM 5466 N N . MET B 1 258 ? -10.617 -12.242 -10.203 1 93.69 258 MET B N 1
ATOM 5467 C CA . MET B 1 258 ? -11.422 -13.453 -10.125 1 93.69 258 MET B CA 1
ATOM 5468 C C . MET B 1 258 ? -12.906 -13.125 -10.125 1 93.69 258 MET B C 1
ATOM 5470 O O . MET B 1 258 ? -13.312 -12.078 -9.609 1 93.69 258 MET B O 1
ATOM 5474 N N . PHE B 1 259 ? -13.734 -13.961 -10.781 1 87.5 259 PHE B N 1
ATOM 5475 C CA . PHE B 1 259 ? -15.18 -13.828 -10.617 1 87.5 259 PHE B CA 1
ATOM 5476 C C . PHE B 1 259 ? -15.852 -15.195 -10.609 1 87.5 259 PHE B C 1
ATOM 5478 O O . PHE B 1 259 ? -15.25 -16.188 -11.031 1 87.5 259 PHE B O 1
ATOM 5485 N N . SER B 1 260 ? -17.047 -15.234 -10.047 1 85 260 SER B N 1
ATOM 5486 C CA . SER B 1 260 ? -17.734 -16.5 -9.781 1 85 260 SER B CA 1
ATOM 5487 C C . SER B 1 260 ? -19.109 -16.531 -10.453 1 85 260 SER B C 1
ATOM 5489 O O . SER B 1 260 ? -19.422 -15.664 -11.281 1 85 260 SER B O 1
ATOM 5491 N N . ASP B 1 261 ? -19.891 -17.516 -10.055 1 89.62 261 ASP B N 1
ATOM 5492 C CA . ASP B 1 261 ? -21.188 -17.828 -10.625 1 89.62 261 ASP B CA 1
ATOM 5493 C C . ASP B 1 261 ? -22.156 -16.641 -10.461 1 89.62 261 ASP B C 1
ATOM 5495 O O . ASP B 1 261 ? -23 -16.406 -11.312 1 89.62 261 ASP B O 1
ATOM 5499 N N . GLY B 1 262 ? -21.953 -15.93 -9.398 1 89.25 262 GLY B N 1
ATOM 5500 C CA . GLY B 1 262 ? -22.844 -14.812 -9.141 1 89.25 262 GLY B CA 1
ATOM 5501 C C . GLY B 1 262 ? -22.844 -13.766 -10.242 1 89.25 262 GLY B C 1
ATOM 5502 O O . GLY B 1 262 ? -23.844 -13.109 -10.492 1 89.25 262 GLY B O 1
ATOM 5503 N N . VAL B 1 263 ? -21.766 -13.609 -10.914 1 93.94 263 VAL B N 1
ATOM 5504 C CA . VAL B 1 263 ? -21.641 -12.664 -12.016 1 93.94 263 VAL B CA 1
ATOM 5505 C C . VAL B 1 263 ? -22.516 -13.102 -13.18 1 93.94 263 VAL B C 1
ATOM 5507 O O . VAL B 1 263 ? -23.188 -12.281 -13.812 1 93.94 263 VAL B O 1
ATOM 5510 N N . VAL B 1 264 ? -22.562 -14.445 -13.453 1 94.44 264 VAL B N 1
ATOM 5511 C CA . VAL B 1 264 ? -23.359 -15 -14.555 1 94.44 264 VAL B CA 1
ATOM 5512 C C . VAL B 1 264 ? -24.828 -14.672 -14.352 1 94.44 264 VAL B C 1
ATOM 5514 O O . VAL B 1 264 ? -25.516 -14.234 -15.281 1 94.44 264 VAL B O 1
ATOM 5517 N N . ASP B 1 265 ? -25.297 -14.812 -13.148 1 94.19 265 ASP B N 1
ATOM 5518 C CA . ASP B 1 265 ? -26.703 -14.547 -12.836 1 94.19 265 ASP B CA 1
ATOM 5519 C C . ASP B 1 265 ? -27.047 -13.078 -13.078 1 94.19 265 ASP B C 1
ATOM 5521 O O . ASP B 1 265 ? -28.094 -12.766 -13.648 1 94.19 265 ASP B O 1
ATOM 5525 N N . LEU B 1 266 ? -26.203 -12.219 -12.656 1 96.81 266 LEU B N 1
ATOM 5526 C CA . LEU B 1 266 ? -26.453 -10.789 -12.773 1 96.81 266 LEU B CA 1
ATOM 5527 C C . LEU B 1 266 ? -26.375 -10.344 -14.234 1 96.81 266 LEU B C 1
ATOM 5529 O O . LEU B 1 266 ? -27.094 -9.422 -14.641 1 96.81 266 LEU B O 1
ATOM 5533 N N . VAL B 1 267 ? -25.516 -10.977 -15.047 1 97.38 267 VAL B N 1
ATOM 5534 C CA . VAL B 1 267 ? -25.469 -10.711 -16.484 1 97.38 267 VAL B CA 1
ATOM 5535 C C . VAL B 1 267 ? -26.812 -11.102 -17.109 1 97.38 267 VAL B C 1
ATOM 5537 O O . VAL B 1 267 ? -27.406 -10.312 -17.859 1 97.38 267 VAL B O 1
ATOM 5540 N N . ASN B 1 268 ? -27.266 -12.297 -16.766 1 96.88 268 ASN B N 1
ATOM 5541 C CA . ASN B 1 268 ? -28.5 -12.812 -17.328 1 96.88 268 ASN B CA 1
ATOM 5542 C C . ASN B 1 268 ? -29.703 -11.938 -16.953 1 96.88 268 ASN B C 1
ATOM 5544 O O . ASN B 1 268 ? -30.656 -11.828 -17.719 1 96.88 268 ASN B O 1
ATOM 5548 N N . LYS B 1 269 ? -29.594 -11.25 -15.828 1 97 269 LYS B N 1
ATOM 5549 C CA . LYS B 1 269 ? -30.672 -10.375 -15.344 1 97 269 LYS B CA 1
ATOM 5550 C C . LYS B 1 269 ? -30.531 -8.969 -15.914 1 97 269 LYS B C 1
ATOM 5552 O O . LYS B 1 269 ? -31.391 -8.117 -15.695 1 97 269 LYS B O 1
ATOM 5557 N N . GLY B 1 270 ? -29.422 -8.688 -16.547 1 97.56 270 GLY B N 1
ATOM 5558 C CA . GLY B 1 270 ? -29.219 -7.395 -17.172 1 97.56 270 GLY B CA 1
ATOM 5559 C C . GLY B 1 270 ? -28.641 -6.363 -16.219 1 97.56 270 GLY B C 1
ATOM 5560 O O . GLY B 1 270 ? -28.516 -5.188 -16.562 1 97.56 270 GLY B O 1
ATOM 5561 N N . CYS B 1 271 ? -28.266 -6.785 -15.023 1 98.25 271 CYS B N 1
ATOM 5562 C CA . CYS B 1 271 ? -27.703 -5.875 -14.031 1 98.25 271 CYS B CA 1
ATOM 5563 C C . CYS B 1 271 ? -26.281 -5.496 -14.375 1 98.25 271 CYS B C 1
ATOM 5565 O O . CYS B 1 271 ? -25.859 -4.363 -14.133 1 98.25 271 CYS B O 1
ATOM 5567 N N . ILE B 1 272 ? -25.516 -6.453 -14.93 1 98.19 272 ILE B N 1
ATOM 5568 C CA . ILE B 1 272 ? -24.141 -6.227 -15.375 1 98.19 272 ILE B CA 1
ATOM 5569 C C . ILE B 1 272 ? -24.125 -6.004 -16.891 1 98.19 272 ILE B C 1
ATOM 5571 O O . ILE B 1 272 ? -24.469 -6.906 -17.656 1 98.19 272 ILE B O 1
ATOM 5575 N N . THR B 1 273 ? -23.781 -4.816 -17.297 1 98.19 273 THR B N 1
ATOM 5576 C CA . THR B 1 273 ? -23.719 -4.469 -18.719 1 98.19 273 THR B CA 1
ATOM 5577 C C . THR B 1 273 ? -22.312 -4.031 -19.109 1 98.19 273 THR B C 1
ATOM 5579 O O . THR B 1 273 ? -21.969 -4.062 -20.297 1 98.19 273 THR B O 1
ATOM 5582 N N . ASN B 1 274 ? -21.562 -3.486 -18.141 1 98.44 274 ASN B N 1
ATOM 5583 C CA . ASN B 1 274 ? -20.234 -2.951 -18.344 1 98.44 274 ASN B CA 1
ATOM 5584 C C . ASN B 1 274 ? -20.25 -1.661 -19.156 1 98.44 274 ASN B C 1
ATOM 5586 O O . ASN B 1 274 ? -19.234 -1.263 -19.734 1 98.44 274 ASN B O 1
ATOM 5590 N N . ASN B 1 275 ? -21.328 -1.018 -19.219 1 97.88 275 ASN B N 1
ATOM 5591 C CA . ASN B 1 275 ? -21.5 0.13 -20.109 1 97.88 275 ASN B CA 1
ATOM 5592 C C . ASN B 1 275 ? -20.844 1.384 -19.531 1 97.88 275 ASN B C 1
ATOM 5594 O O . ASN B 1 275 ? -20.516 2.309 -20.281 1 97.88 275 ASN B O 1
ATOM 5598 N N . CYS B 1 276 ? -20.688 1.435 -18.234 1 97.81 276 CYS B N 1
ATOM 5599 C CA . CYS B 1 276 ? -20.156 2.635 -17.609 1 97.81 276 CYS B CA 1
ATOM 5600 C C . CYS B 1 276 ? -18.641 2.559 -17.484 1 97.81 276 CYS B C 1
ATOM 5602 O O . CYS B 1 276 ? -18 3.521 -17.062 1 97.81 276 CYS B O 1
ATOM 5604 N N . LYS B 1 277 ? -18.062 1.438 -17.828 1 97.75 277 LYS B N 1
ATOM 5605 C CA . LYS B 1 277 ? -16.609 1.299 -17.75 1 97.75 277 LYS B CA 1
ATOM 5606 C C . LYS B 1 277 ? -15.914 2.158 -18.797 1 97.75 277 LYS B C 1
ATOM 5608 O O . LYS B 1 277 ? -16.297 2.154 -19.969 1 97.75 277 LYS B O 1
ATOM 5613 N N . PRO B 1 278 ? -14.836 2.852 -18.406 1 97.25 278 PRO B N 1
ATOM 5614 C CA . PRO B 1 278 ? -14.102 3.666 -19.375 1 97.25 278 PRO B CA 1
ATOM 5615 C C . PRO B 1 278 ? -13.195 2.834 -20.281 1 97.25 278 PRO B C 1
ATOM 5617 O O . PRO B 1 278 ? -12.766 3.307 -21.328 1 97.25 278 PRO B O 1
ATOM 5620 N N . MET B 1 279 ? -12.859 1.654 -19.781 1 95.31 279 MET B N 1
ATOM 5621 C CA . MET B 1 279 ? -12.031 0.702 -20.516 1 95.31 279 MET B CA 1
ATOM 5622 C C . MET B 1 279 ? -12.727 -0.649 -20.625 1 95.31 279 MET B C 1
ATOM 5624 O O . MET B 1 279 ? -13.414 -1.082 -19.688 1 95.31 279 MET B O 1
ATOM 5628 N N . HIS B 1 280 ? -12.523 -1.267 -21.797 1 97.38 280 HIS B N 1
ATOM 5629 C CA . HIS B 1 280 ? -13.164 -2.553 -22.047 1 97.38 280 HIS B CA 1
ATOM 5630 C C . HIS B 1 280 ? -14.68 -2.449 -21.922 1 97.38 280 HIS B C 1
ATOM 5632 O O . HIS B 1 280 ? -15.312 -3.273 -21.25 1 97.38 280 HIS B O 1
ATOM 5638 N N . LYS B 1 281 ? -15.188 -1.35 -22.469 1 97.31 281 LYS B N 1
ATOM 5639 C CA . LYS B 1 281 ? -16.609 -1.082 -22.375 1 97.31 281 LYS B CA 1
ATOM 5640 C C . LYS B 1 281 ? -17.438 -2.23 -22.969 1 97.31 281 LYS B C 1
ATOM 5642 O O . LYS B 1 281 ? -17.109 -2.73 -24.047 1 97.31 281 LYS B O 1
ATOM 5647 N N . GLY B 1 282 ? -18.359 -2.672 -22.203 1 97.5 282 GLY B N 1
ATOM 5648 C CA . GLY B 1 282 ? -19.266 -3.723 -22.672 1 97.5 282 GLY B CA 1
ATOM 5649 C C . GLY B 1 282 ? -18.719 -5.117 -22.438 1 97.5 282 GLY B C 1
ATOM 5650 O O . GLY B 1 282 ? -19.344 -6.109 -22.797 1 97.5 282 GLY B O 1
ATOM 5651 N N . ARG B 1 283 ? -17.609 -5.184 -21.75 1 97.94 283 ARG B N 1
ATOM 5652 C CA . ARG B 1 283 ? -17 -6.496 -21.562 1 97.94 283 ARG B CA 1
ATOM 5653 C C . ARG B 1 283 ? -16.641 -6.734 -20.109 1 97.94 283 ARG B C 1
ATOM 5655 O O . ARG B 1 283 ? -16.203 -5.812 -19.406 1 97.94 283 ARG B O 1
ATOM 5662 N N . ILE B 1 284 ? -16.797 -7.938 -19.656 1 98.06 284 ILE B N 1
ATOM 5663 C CA . ILE B 1 284 ? -16.266 -8.398 -18.375 1 98.06 284 ILE B CA 1
ATOM 5664 C C . ILE B 1 284 ? -14.766 -8.625 -18.484 1 98.06 284 ILE B C 1
ATOM 5666 O O . ILE B 1 284 ? -14.289 -9.25 -19.422 1 98.06 284 ILE B O 1
ATOM 5670 N N . VAL B 1 285 ? -14.016 -8.055 -17.578 1 98.31 285 VAL B N 1
ATOM 5671 C CA . VAL B 1 285 ? -12.578 -8.297 -17.516 1 98.31 285 VAL B CA 1
ATOM 5672 C C . VAL B 1 285 ? -12.25 -9.18 -16.312 1 98.31 285 VAL B C 1
ATOM 5674 O O . VAL B 1 285 ? -12.688 -8.898 -15.188 1 98.31 285 VAL B O 1
ATOM 5677 N N . GLY B 1 286 ? -11.57 -10.25 -16.516 1 97.25 286 GLY B N 1
ATOM 5678 C CA . GLY B 1 286 ? -11.07 -11.148 -15.484 1 97.25 286 GLY B CA 1
ATOM 5679 C C . GLY B 1 286 ? -9.672 -11.664 -15.773 1 97.25 286 GLY B C 1
ATOM 5680 O O . GLY B 1 286 ? -9.078 -11.336 -16.812 1 97.25 286 GLY B O 1
ATOM 5681 N N . SER B 1 287 ? -9.125 -12.422 -14.797 1 97.44 287 SER B N 1
ATOM 5682 C CA . SER B 1 287 ? -7.789 -12.984 -14.977 1 97.44 287 SER B CA 1
ATOM 5683 C C . SER B 1 287 ? -7.781 -14.484 -14.695 1 97.44 287 SER B C 1
ATOM 5685 O O . SER B 1 287 ? -7.066 -15.242 -15.352 1 97.44 287 SER B O 1
ATOM 5687 N N . PHE B 1 288 ? -8.492 -14.922 -13.68 1 96.38 288 PHE B N 1
ATOM 5688 C CA . PHE B 1 288 ? -8.695 -16.344 -13.398 1 96.38 288 PHE B CA 1
ATOM 5689 C C . PHE B 1 288 ? -10.047 -16.578 -12.727 1 96.38 288 PHE B C 1
ATOM 5691 O O . PHE B 1 288 ? -10.664 -15.633 -12.219 1 96.38 288 PHE B O 1
ATOM 5698 N N . CYS B 1 289 ? -10.57 -17.781 -12.836 1 93.75 289 CYS B N 1
ATOM 5699 C CA . CYS B 1 289 ? -11.891 -18.109 -12.312 1 93.75 289 CYS B CA 1
ATOM 5700 C C . CYS B 1 289 ? -11.914 -19.516 -11.727 1 93.75 289 CYS B C 1
ATOM 5702 O O . CYS B 1 289 ? -11.125 -20.375 -12.125 1 93.75 289 CYS B O 1
ATOM 5704 N N . ILE B 1 290 ? -12.703 -19.672 -10.773 1 90.81 290 ILE B N 1
ATOM 5705 C CA . ILE B 1 290 ? -13.125 -20.953 -10.219 1 90.81 290 ILE B CA 1
ATOM 5706 C C . ILE B 1 290 ? -14.625 -20.938 -9.953 1 90.81 290 ILE B C 1
ATOM 5708 O O . ILE B 1 290 ? -15.148 -19.984 -9.359 1 90.81 290 ILE B O 1
ATOM 5712 N N . GLY B 1 291 ? -15.328 -21.859 -10.43 1 91.62 291 GLY B N 1
ATOM 5713 C CA . GLY B 1 291 ? -16.766 -21.891 -10.242 1 91.62 291 GLY B CA 1
ATOM 5714 C C . GLY B 1 291 ? -17.391 -23.219 -10.648 1 91.62 291 GLY B C 1
ATOM 5715 O O . GLY B 1 291 ? -16.75 -24.266 -10.516 1 91.62 291 GLY B O 1
ATOM 5716 N N . SER B 1 292 ? -18.609 -23.156 -10.961 1 92 292 SER B N 1
ATOM 5717 C CA . SER B 1 292 ? -19.328 -24.359 -11.391 1 92 292 SER B CA 1
ATOM 5718 C C . SER B 1 292 ? -19.281 -24.516 -12.906 1 92 292 SER B C 1
ATOM 5720 O O . SER B 1 292 ? -18.672 -23.703 -13.602 1 92 292 SER B O 1
ATOM 5722 N N . GLU B 1 293 ? -19.891 -25.562 -13.32 1 94.31 293 GLU B N 1
ATOM 5723 C CA . GLU B 1 293 ? -20.016 -25.812 -14.758 1 94.31 293 GLU B CA 1
ATOM 5724 C C . GLU B 1 293 ? -20.75 -24.672 -15.453 1 94.31 293 GLU B C 1
ATOM 5726 O O . GLU B 1 293 ? -20.453 -24.344 -16.609 1 94.31 293 GLU B O 1
ATOM 5731 N N . LYS B 1 294 ? -21.656 -24.062 -14.719 1 93.56 294 LYS B N 1
ATOM 5732 C CA . LYS B 1 294 ? -22.406 -22.922 -15.25 1 93.56 294 LYS B CA 1
ATOM 5733 C C . LYS B 1 294 ? -21.453 -21.797 -15.648 1 93.56 294 LYS B C 1
ATOM 5735 O O . LYS B 1 294 ? -21.609 -21.203 -16.719 1 93.56 294 LYS B O 1
ATOM 5740 N N . LEU B 1 295 ? -20.547 -21.531 -14.82 1 95 295 LEU B N 1
ATOM 5741 C CA . LEU B 1 295 ? -19.578 -20.484 -15.109 1 95 295 LEU B CA 1
ATOM 5742 C C . LEU B 1 295 ? -18.703 -20.875 -16.312 1 95 295 LEU B C 1
ATOM 5744 O O . LEU B 1 295 ? -18.484 -20.047 -17.203 1 95 295 LEU B O 1
ATOM 5748 N N . TYR B 1 296 ? -18.188 -22.125 -16.406 1 97.19 296 TYR B N 1
ATOM 5749 C CA . TYR B 1 296 ? -17.312 -22.578 -17.484 1 97.19 296 TYR B CA 1
ATOM 5750 C C . TYR B 1 296 ? -18.031 -22.531 -18.828 1 97.19 296 TYR B C 1
ATOM 5752 O O . TYR B 1 296 ? -17.453 -22.125 -19.844 1 97.19 296 TYR B O 1
ATOM 5760 N N . ASP B 1 297 ? -19.312 -22.906 -18.766 1 97.19 297 ASP B N 1
ATOM 5761 C CA . ASP B 1 297 ? -20.125 -22.844 -19.969 1 97.19 297 ASP B CA 1
ATOM 5762 C C . ASP B 1 297 ? -20.297 -21.406 -20.438 1 97.19 297 ASP B C 1
ATOM 5764 O O . ASP B 1 297 ? -20.219 -21.109 -21.625 1 97.19 297 ASP B O 1
ATOM 5768 N N . PHE B 1 298 ? -20.594 -20.547 -19.531 1 97.38 298 PHE B N 1
ATOM 5769 C CA . PHE B 1 298 ? -20.766 -19.125 -19.828 1 97.38 298 PHE B CA 1
ATOM 5770 C C . PHE B 1 298 ? -19.5 -18.547 -20.453 1 97.38 298 PHE B C 1
ATOM 5772 O O . PHE B 1 298 ? -19.562 -17.719 -21.359 1 97.38 298 PHE B O 1
ATOM 5779 N N . MET B 1 299 ? -18.281 -19 -19.969 1 98.19 299 MET B N 1
ATOM 5780 C CA . MET B 1 299 ? -16.984 -18.484 -20.406 1 98.19 299 MET B CA 1
ATOM 5781 C C . MET B 1 299 ? -16.641 -18.984 -21.812 1 98.19 299 MET B C 1
ATOM 5783 O O . MET B 1 299 ? -15.961 -18.297 -22.578 1 98.19 299 MET B O 1
ATOM 5787 N N . HIS B 1 300 ? -17.109 -20.172 -22.172 1 98.5 300 HIS B N 1
ATOM 5788 C CA . HIS B 1 300 ? -16.703 -20.844 -23.406 1 98.5 300 HIS B CA 1
ATOM 5789 C C . HIS B 1 300 ? -17.156 -20.062 -24.641 1 98.5 300 HIS B C 1
ATOM 5791 O O . HIS B 1 300 ? -18.344 -19.844 -24.828 1 98.5 300 HIS B O 1
ATOM 5797 N N . ASP B 1 301 ? -16.141 -19.625 -25.359 1 98.06 301 ASP B N 1
ATOM 5798 C CA . ASP B 1 301 ? -16.328 -18.938 -26.641 1 98.06 301 ASP B CA 1
ATOM 5799 C C . ASP B 1 301 ? -17.219 -17.719 -26.469 1 98.06 301 ASP B C 1
ATOM 5801 O O . ASP B 1 301 ? -18.047 -17.422 -27.344 1 98.06 301 ASP B O 1
ATOM 5805 N N . ASN B 1 302 ? -17.172 -17.031 -25.328 1 97.94 302 ASN B N 1
ATOM 5806 C CA . ASN B 1 302 ? -17.984 -15.859 -25.047 1 97.94 302 ASN B CA 1
ATOM 5807 C C . ASN B 1 302 ? -17.172 -14.57 -25.172 1 97.94 302 ASN B C 1
ATOM 5809 O O . ASN B 1 302 ? -16.391 -14.234 -24.297 1 97.94 302 ASN B O 1
ATOM 5813 N N . PRO B 1 303 ? -17.328 -13.836 -26.234 1 96.5 303 PRO B N 1
ATOM 5814 C CA . PRO B 1 303 ? -16.547 -12.609 -26.438 1 96.5 303 PRO B CA 1
ATOM 5815 C C . PRO B 1 303 ? -16.938 -11.508 -25.438 1 96.5 303 PRO B C 1
ATOM 5817 O O . PRO B 1 303 ? -16.266 -10.477 -25.375 1 96.5 303 PRO B O 1
ATOM 5820 N N . PHE B 1 304 ? -18.016 -11.727 -24.641 1 97.31 304 PHE B N 1
ATOM 5821 C CA . PHE B 1 304 ? -18.406 -10.805 -23.578 1 97.31 304 PHE B CA 1
ATOM 5822 C C . PHE B 1 304 ? -17.375 -10.773 -22.469 1 97.31 304 PHE B C 1
ATOM 5824 O O . PHE B 1 304 ? -17.359 -9.844 -21.656 1 97.31 304 PHE B O 1
ATOM 5831 N N . ILE B 1 305 ? -16.484 -11.773 -22.469 1 97.81 305 ILE B N 1
ATOM 5832 C CA . ILE B 1 305 ? -15.492 -11.922 -21.422 1 97.81 305 ILE B CA 1
ATOM 5833 C C . ILE B 1 305 ? -14.094 -11.773 -22.016 1 97.81 305 ILE B C 1
ATOM 5835 O O . ILE B 1 305 ? -13.766 -12.391 -23.031 1 97.81 305 ILE B O 1
ATOM 5839 N N . GLU B 1 306 ? -13.312 -10.953 -21.406 1 97.44 306 GLU B N 1
ATOM 5840 C CA . GLU B 1 306 ? -11.891 -10.852 -21.719 1 97.44 306 GLU B CA 1
ATOM 5841 C C . GLU B 1 306 ? -11.039 -11.297 -20.531 1 97.44 306 GLU B C 1
ATOM 5843 O O . GLU B 1 306 ? -11.055 -10.664 -19.469 1 97.44 306 GLU B O 1
ATOM 5848 N N . MET B 1 307 ? -10.359 -12.375 -20.719 1 98.06 307 MET B N 1
ATOM 5849 C CA . MET B 1 307 ? -9.391 -12.828 -19.719 1 98.06 307 MET B CA 1
ATOM 5850 C C . MET B 1 307 ? -8.016 -12.234 -20 1 98.06 307 MET B C 1
ATOM 5852 O O . MET B 1 307 ? -7.426 -12.469 -21.047 1 98.06 307 MET B O 1
ATOM 5856 N N . LEU B 1 308 ? -7.52 -11.445 -19.031 1 97.94 308 LEU B N 1
ATOM 5857 C CA . LEU B 1 308 ? -6.281 -10.703 -19.25 1 97.94 308 LEU B CA 1
ATOM 5858 C C . LEU B 1 308 ? -5.266 -11.023 -18.156 1 97.94 308 LEU B C 1
ATOM 5860 O O . LEU B 1 308 ? -5.625 -11.57 -17.109 1 97.94 308 LEU B O 1
ATOM 5864 N N . ALA B 1 309 ? -3.994 -10.742 -18.406 1 97.56 309 ALA B N 1
ATOM 5865 C CA . ALA B 1 309 ? -2.908 -10.984 -17.453 1 97.56 309 ALA B CA 1
ATOM 5866 C C . ALA B 1 309 ? -3.072 -10.133 -16.203 1 97.56 309 ALA B C 1
ATOM 5868 O O . ALA B 1 309 ? -3.58 -9.008 -16.266 1 97.56 309 ALA B O 1
ATOM 5869 N N . VAL B 1 310 ? -2.564 -10.578 -15.117 1 97.62 310 VAL B N 1
ATOM 5870 C CA . VAL B 1 310 ? -2.844 -9.984 -13.812 1 97.62 310 VAL B CA 1
ATOM 5871 C C . VAL B 1 310 ? -2.08 -8.672 -13.672 1 97.62 310 VAL B C 1
ATOM 5873 O O . VAL B 1 310 ? -2.484 -7.789 -12.906 1 97.62 310 VAL B O 1
ATOM 5876 N N . ASN B 1 311 ? -0.912 -8.5 -14.344 1 96.62 311 ASN B N 1
ATOM 5877 C CA . ASN B 1 311 ? -0.169 -7.25 -14.25 1 96.62 311 ASN B CA 1
ATOM 5878 C C . ASN B 1 311 ? -0.935 -6.098 -14.898 1 96.62 311 ASN B C 1
ATOM 5880 O O . ASN B 1 311 ? -0.589 -4.93 -14.695 1 96.62 311 ASN B O 1
ATOM 5884 N N . TYR B 1 312 ? -1.985 -6.43 -15.641 1 97.19 312 TYR B N 1
ATOM 5885 C CA . TYR B 1 312 ? -2.916 -5.434 -16.156 1 97.19 312 TYR B CA 1
ATOM 5886 C C . TYR B 1 312 ? -4.16 -5.34 -15.281 1 97.19 312 TYR B C 1
ATOM 5888 O O . TYR B 1 312 ? -4.516 -4.258 -14.812 1 97.19 312 TYR B O 1
ATOM 5896 N N . VAL B 1 313 ? -4.809 -6.445 -15.055 1 98.19 313 VAL B N 1
ATOM 5897 C CA . VAL B 1 313 ? -6.098 -6.48 -14.375 1 98.19 313 VAL B CA 1
ATOM 5898 C C . VAL B 1 313 ? -5.945 -5.93 -12.953 1 98.19 313 VAL B C 1
ATOM 5900 O O . VAL B 1 313 ? -6.797 -5.172 -12.484 1 98.19 313 VAL B O 1
ATOM 5903 N N . ASN B 1 314 ? -4.848 -6.297 -12.289 1 98 314 ASN B N 1
ATOM 5904 C CA . ASN B 1 314 ? -4.641 -5.953 -10.891 1 98 314 ASN B CA 1
ATOM 5905 C C . ASN B 1 314 ? -3.773 -4.707 -10.742 1 98 314 ASN B C 1
ATOM 5907 O O . ASN B 1 314 ? -3.479 -4.281 -9.617 1 98 314 ASN B O 1
ATOM 5911 N N . ASN B 1 315 ? -3.318 -4.105 -11.852 1 97 315 ASN B N 1
ATOM 5912 C CA . ASN B 1 315 ? -2.541 -2.875 -11.758 1 97 315 ASN B CA 1
ATOM 5913 C C . ASN B 1 315 ? -3.344 -1.751 -11.109 1 97 315 ASN B C 1
ATOM 5915 O O . ASN B 1 315 ? -4.352 -1.305 -11.664 1 97 315 ASN B O 1
ATOM 5919 N N . PRO B 1 316 ? -2.824 -1.253 -9.93 1 96.94 316 PRO B N 1
ATOM 5920 C CA . PRO B 1 316 ? -3.605 -0.231 -9.234 1 96.94 316 PRO B CA 1
ATOM 5921 C C . PRO B 1 316 ? -3.889 0.993 -10.102 1 96.94 316 PRO B C 1
ATOM 5923 O O . PRO B 1 316 ? -4.93 1.634 -9.945 1 96.94 316 PRO B O 1
ATOM 5926 N N . GLN B 1 317 ? -2.994 1.332 -11.031 1 95.19 317 GLN B N 1
ATOM 5927 C CA . GLN B 1 317 ? -3.201 2.479 -11.906 1 95.19 317 GLN B CA 1
ATOM 5928 C C . GLN B 1 317 ? -4.355 2.23 -12.875 1 95.19 317 GLN B C 1
ATOM 5930 O O . GLN B 1 317 ? -5.074 3.162 -13.242 1 95.19 317 GLN B O 1
ATOM 5935 N N . ILE B 1 318 ? -4.5 0.978 -13.305 1 97.19 318 ILE B N 1
ATOM 5936 C CA . ILE B 1 318 ? -5.594 0.596 -14.188 1 97.19 318 ILE B CA 1
ATOM 5937 C C . ILE B 1 318 ? -6.895 0.511 -13.391 1 97.19 318 ILE B C 1
ATOM 5939 O O . ILE B 1 318 ? -7.934 1.011 -13.828 1 97.19 318 ILE B O 1
ATOM 5943 N N . VAL B 1 319 ? -6.824 -0.053 -12.211 1 98.19 319 VAL B N 1
ATOM 5944 C CA . VAL B 1 319 ? -7.98 -0.192 -11.336 1 98.19 319 VAL B CA 1
ATOM 5945 C C . VAL B 1 319 ? -8.539 1.188 -10.992 1 98.19 319 VAL B C 1
ATOM 5947 O O . VAL B 1 319 ? -9.758 1.388 -10.984 1 98.19 319 VAL B O 1
ATOM 5950 N N . ALA B 1 320 ? -7.699 2.15 -10.789 1 97.38 320 ALA B N 1
ATOM 5951 C CA . ALA B 1 320 ? -8.094 3.496 -10.383 1 97.38 320 ALA B CA 1
ATOM 5952 C C . ALA B 1 320 ? -8.891 4.191 -11.477 1 97.38 320 ALA B C 1
ATOM 5954 O O . ALA B 1 320 ? -9.594 5.172 -11.219 1 97.38 320 ALA B O 1
ATOM 5955 N N . LYS B 1 321 ? -8.805 3.723 -12.688 1 97.62 321 LYS B N 1
ATOM 5956 C CA . LYS B 1 321 ? -9.477 4.344 -13.82 1 97.62 321 LYS B CA 1
ATOM 5957 C C . LYS B 1 321 ? -10.914 3.857 -13.945 1 97.62 321 LYS B C 1
ATOM 5959 O O . LYS B 1 321 ? -11.711 4.434 -14.688 1 97.62 321 LYS B O 1
ATOM 5964 N N . GLN B 1 322 ? -11.25 2.781 -13.211 1 98.38 322 GLN B N 1
ATOM 5965 C CA . GLN B 1 322 ? -12.578 2.199 -13.344 1 98.38 322 GLN B CA 1
ATOM 5966 C C . GLN B 1 322 ? -13.641 3.096 -12.711 1 98.38 322 GLN B C 1
ATOM 5968 O O . GLN B 1 322 ? -13.375 3.781 -11.719 1 98.38 322 GLN B O 1
ATOM 5973 N N . ALA B 1 323 ? -14.805 3.062 -13.289 1 98.12 323 ALA B N 1
ATOM 5974 C CA . ALA B 1 323 ? -15.906 3.885 -12.805 1 98.12 323 ALA B CA 1
ATOM 5975 C C . ALA B 1 323 ? -16.391 3.406 -11.438 1 98.12 323 ALA B C 1
ATOM 5977 O O . ALA B 1 323 ? -16.766 2.248 -11.273 1 98.12 323 ALA B O 1
ATOM 5978 N N . LYS B 1 324 ? -16.438 4.312 -10.484 1 98.31 324 LYS B N 1
ATOM 5979 C CA . LYS B 1 324 ? -16.938 3.99 -9.148 1 98.31 324 LYS B CA 1
ATOM 5980 C C . LYS B 1 324 ? -16.422 2.633 -8.68 1 98.31 324 LYS B C 1
ATOM 5982 O O . LYS B 1 324 ? -17.203 1.772 -8.266 1 98.31 324 LYS B O 1
ATOM 5987 N N . MET B 1 325 ? -15.102 2.486 -8.805 1 98.75 325 MET B N 1
ATOM 5988 C CA . MET B 1 325 ? -14.484 1.2 -8.492 1 98.75 325 MET B CA 1
ATOM 5989 C C . MET B 1 325 ? -14.891 0.725 -7.102 1 98.75 325 MET B C 1
ATOM 5991 O O . MET B 1 325 ? -14.625 1.406 -6.109 1 98.75 325 MET B O 1
ATOM 5995 N N . THR B 1 326 ? -15.539 -0.443 -6.992 1 98.62 326 THR B N 1
ATOM 5996 C CA . THR B 1 326 ? -16 -1.023 -5.734 1 98.62 326 THR B CA 1
ATOM 5997 C C . THR B 1 326 ? -15.367 -2.395 -5.512 1 98.62 326 THR B C 1
ATOM 5999 O O . THR B 1 326 ? -15.766 -3.379 -6.137 1 98.62 326 THR B O 1
ATOM 6002 N N . ALA B 1 327 ? -14.391 -2.434 -4.66 1 98.25 327 ALA B N 1
ATOM 6003 C CA . ALA B 1 327 ? -13.633 -3.648 -4.367 1 98.25 327 ALA B CA 1
ATOM 6004 C C . ALA B 1 327 ? -14.086 -4.277 -3.053 1 98.25 327 ALA B C 1
ATOM 6006 O O . ALA B 1 327 ? -14.086 -3.615 -2.012 1 98.25 327 ALA B O 1
ATOM 6007 N N . ILE B 1 328 ? -14.484 -5.508 -3.092 1 97.69 328 ILE B N 1
ATOM 6008 C CA . ILE B 1 328 ? -14.953 -6.227 -1.911 1 97.69 328 ILE B CA 1
ATOM 6009 C C . ILE B 1 328 ? -14.016 -7.387 -1.606 1 97.69 328 ILE B C 1
ATOM 6011 O O . ILE B 1 328 ? -13.914 -8.336 -2.389 1 97.69 328 ILE B O 1
ATOM 6015 N N . ASN B 1 329 ? -13.328 -7.328 -0.526 1 96.94 329 ASN B N 1
ATOM 6016 C CA . ASN B 1 329 ? -12.391 -8.344 -0.078 1 96.94 329 ASN B CA 1
ATOM 6017 C C . ASN B 1 329 ? -12.672 -8.781 1.355 1 96.94 329 ASN B C 1
ATOM 6019 O O . ASN B 1 329 ? -13.438 -8.125 2.07 1 96.94 329 ASN B O 1
ATOM 6023 N N . SER B 1 330 ? -12.109 -9.859 1.732 1 96.5 330 SER B N 1
ATOM 6024 C CA . SER B 1 330 ? -12.266 -10.391 3.084 1 96.5 330 SER B CA 1
ATOM 6025 C C . SER B 1 330 ? -10.945 -10.367 3.84 1 96.5 330 SER B C 1
ATOM 6027 O O . SER B 1 330 ? -9.906 -9.984 3.285 1 96.5 330 SER B O 1
ATOM 6029 N N . CYS B 1 331 ? -10.984 -10.641 5.105 1 97.12 331 CYS B N 1
ATOM 6030 C CA . CYS B 1 331 ? -9.773 -10.695 5.91 1 97.12 331 CYS B CA 1
ATOM 6031 C C . CYS B 1 331 ? -9.945 -11.656 7.082 1 97.12 331 CYS B C 1
ATOM 6033 O O . CYS B 1 331 ? -10.992 -12.297 7.219 1 97.12 331 CYS B O 1
ATOM 6035 N N . ILE B 1 332 ? -8.852 -11.836 7.836 1 97.75 332 ILE B N 1
ATOM 6036 C CA . ILE B 1 332 ? -8.82 -12.758 8.969 1 97.75 332 ILE B CA 1
ATOM 6037 C C . ILE B 1 332 ? -9.141 -12.008 10.258 1 97.75 332 ILE B C 1
ATOM 6039 O O . ILE B 1 332 ? -9.945 -12.461 11.07 1 97.75 332 ILE B O 1
ATOM 6043 N N . GLU B 1 333 ? -8.555 -10.875 10.43 1 98.38 333 GLU B N 1
ATOM 6044 C CA . GLU B 1 333 ? -8.805 -10.07 11.625 1 98.38 333 GLU B CA 1
ATOM 6045 C C . GLU B 1 333 ? -8.445 -8.609 11.383 1 98.38 333 GLU B C 1
ATOM 6047 O O . GLU B 1 333 ? -7.711 -8.289 10.445 1 98.38 333 GLU B O 1
ATOM 6052 N N . VAL B 1 334 ? -9.047 -7.77 12.195 1 98.88 334 VAL B N 1
ATOM 6053 C CA . VAL B 1 334 ? -8.844 -6.324 12.18 1 98.88 334 VAL B CA 1
ATOM 6054 C C . VAL B 1 334 ? -8.562 -5.82 13.594 1 98.88 334 VAL B C 1
ATOM 6056 O O . VAL B 1 334 ? -9.219 -6.238 14.547 1 98.88 334 VAL B O 1
ATOM 6059 N N . ASP B 1 335 ? -7.57 -4.992 13.758 1 98.81 335 ASP B N 1
ATOM 6060 C CA . ASP B 1 335 ? -7.414 -4.43 15.102 1 98.81 335 ASP B CA 1
ATOM 6061 C C . ASP B 1 335 ? -8.18 -3.113 15.234 1 98.81 335 ASP B C 1
ATOM 6063 O O . ASP B 1 335 ? -8.672 -2.572 14.242 1 98.81 335 ASP B O 1
ATOM 6067 N N . ILE B 1 336 ? -8.266 -2.537 16.391 1 98.56 336 ILE B N 1
ATOM 6068 C CA . ILE B 1 336 ? -9.188 -1.446 16.703 1 98.56 336 ILE B CA 1
ATOM 6069 C C . ILE B 1 336 ? -8.695 -0.156 16.047 1 98.56 336 ILE B C 1
ATOM 6071 O O . ILE B 1 336 ? -9.406 0.851 16.047 1 98.56 336 ILE B O 1
ATOM 6075 N N . THR B 1 337 ? -7.449 -0.155 15.469 1 98.56 337 THR B N 1
ATOM 6076 C CA . THR B 1 337 ? -6.941 1.031 14.781 1 98.56 337 THR B CA 1
ATOM 6077 C C . THR B 1 337 ? -7.188 0.939 13.281 1 98.56 337 THR B C 1
ATOM 6079 O O . THR B 1 337 ? -6.973 1.908 12.555 1 98.56 337 THR B O 1
ATOM 6082 N N . GLY B 1 338 ? -7.598 -0.242 12.828 1 98.75 338 GLY B N 1
ATOM 6083 C CA . GLY B 1 338 ? -7.93 -0.401 11.422 1 98.75 338 GLY B CA 1
ATOM 6084 C C . GLY B 1 338 ? -6.879 -1.162 10.641 1 98.75 338 GLY B C 1
ATOM 6085 O O . GLY B 1 338 ? -6.902 -1.177 9.406 1 98.75 338 GLY B O 1
ATOM 6086 N N . GLN B 1 339 ? -5.875 -1.815 11.234 1 98.56 339 GLN B N 1
ATOM 6087 C CA . GLN B 1 339 ? -4.961 -2.703 10.523 1 98.56 339 GLN B CA 1
ATOM 6088 C C . GLN B 1 339 ? -5.637 -4.023 10.172 1 98.56 339 GLN B C 1
ATOM 6090 O O . GLN B 1 339 ? -6.316 -4.621 11.008 1 98.56 339 GLN B O 1
ATOM 6095 N N . ILE B 1 340 ? -5.391 -4.465 8.961 1 98.75 340 ILE B N 1
ATOM 6096 C CA . ILE B 1 340 ? -6.09 -5.648 8.477 1 98.75 340 ILE B CA 1
ATOM 6097 C C . ILE B 1 340 ? -5.086 -6.77 8.211 1 98.75 340 ILE B C 1
ATOM 6099 O O . ILE B 1 340 ? -4.145 -6.598 7.434 1 98.75 340 ILE B O 1
ATOM 6103 N N . CYS B 1 341 ? -5.27 -7.867 8.859 1 98.75 341 CYS B N 1
ATOM 6104 C CA . CYS B 1 341 ? -4.543 -9.102 8.586 1 98.75 341 CYS B CA 1
ATOM 6105 C C . CYS B 1 341 ? -5.367 -10.031 7.699 1 98.75 341 CYS B C 1
ATOM 6107 O O . CYS B 1 341 ? -6.488 -10.398 8.055 1 98.75 341 CYS B O 1
ATOM 6109 N N . ALA B 1 342 ? -4.777 -10.398 6.613 1 97.94 342 ALA B N 1
ATOM 6110 C CA . ALA B 1 342 ? -5.531 -11.234 5.688 1 97.94 342 ALA B CA 1
ATOM 6111 C C . ALA B 1 342 ? -4.703 -12.43 5.227 1 97.94 342 ALA B C 1
ATOM 6113 O O . ALA B 1 342 ? -5.242 -13.391 4.676 1 97.94 342 ALA B O 1
ATOM 6114 N N . ASP B 1 343 ? -3.406 -12.477 5.484 1 98 343 ASP B N 1
ATOM 6115 C CA . ASP B 1 343 ? -2.568 -13.477 4.84 1 98 343 ASP B CA 1
ATOM 6116 C C . ASP B 1 343 ? -2.158 -14.57 5.824 1 98 343 ASP B C 1
ATOM 6118 O O . ASP B 1 343 ? -1.673 -15.633 5.422 1 98 343 ASP B O 1
ATOM 6122 N N . SER B 1 344 ? -2.328 -14.367 7.109 1 98.38 344 SER B N 1
ATOM 6123 C CA . SER B 1 344 ? -1.804 -15.281 8.117 1 98.38 344 SER B CA 1
ATOM 6124 C C . SER B 1 344 ? -2.641 -15.242 9.391 1 98.38 344 SER B C 1
ATOM 6126 O O . SER B 1 344 ? -3.514 -14.383 9.539 1 98.38 344 SER B O 1
ATOM 6128 N N . ILE B 1 345 ? -2.506 -16.156 10.258 1 97.94 345 ILE B N 1
ATOM 6129 C CA . ILE B 1 345 ? -2.975 -16.188 11.641 1 97.94 345 ILE B CA 1
ATOM 6130 C C . ILE B 1 345 ? -1.78 -16.219 12.586 1 97.94 345 ILE B C 1
ATOM 6132 O O . ILE B 1 345 ? -1.193 -17.281 12.828 1 97.94 345 ILE B O 1
ATOM 6136 N N . GLY B 1 346 ? -1.512 -15.07 13.164 1 97.62 346 GLY B N 1
ATOM 6137 C CA . GLY B 1 346 ? -0.193 -14.953 13.766 1 97.62 346 GLY B CA 1
ATOM 6138 C C . GLY B 1 346 ? 0.934 -15.234 12.789 1 97.62 346 GLY B C 1
ATOM 6139 O O . GLY B 1 346 ? 0.971 -14.672 11.695 1 97.62 346 GLY B O 1
ATOM 6140 N N . THR B 1 347 ? 1.836 -16.125 13.18 1 97.81 347 THR B N 1
ATOM 6141 C CA . THR B 1 347 ? 2.975 -16.453 12.328 1 97.81 347 THR B CA 1
ATOM 6142 C C . THR B 1 347 ? 2.607 -17.562 11.336 1 97.81 347 THR B C 1
ATOM 6144 O O . THR B 1 347 ? 3.363 -17.828 10.398 1 97.81 347 THR B O 1
ATOM 6147 N N . ARG B 1 348 ? 1.459 -18.203 11.469 1 98.06 348 ARG B N 1
ATOM 6148 C CA . ARG B 1 348 ? 1.037 -19.266 10.578 1 98.06 348 ARG B CA 1
ATOM 6149 C C . ARG B 1 348 ? 0.496 -18.719 9.266 1 98.06 348 ARG B C 1
ATOM 6151 O O . ARG B 1 348 ? -0.506 -18 9.258 1 98.06 348 ARG B O 1
ATOM 6158 N N . MET B 1 349 ? 1.097 -19.125 8.195 1 98.25 349 MET B N 1
ATOM 6159 C CA . MET B 1 349 ? 0.665 -18.641 6.891 1 98.25 349 MET B CA 1
ATOM 6160 C C . MET B 1 349 ? -0.653 -19.281 6.48 1 98.25 349 MET B C 1
ATOM 6162 O O . MET B 1 349 ? -0.854 -20.484 6.691 1 98.25 349 MET B O 1
ATOM 6166 N N . TYR B 1 350 ? -1.518 -18.5 5.902 1 97.81 350 TYR B N 1
ATOM 6167 C CA . TYR B 1 350 ? -2.844 -19 5.562 1 97.81 350 TYR B CA 1
ATOM 6168 C C . TYR B 1 350 ? -3.076 -18.938 4.059 1 97.81 350 TYR B C 1
ATOM 6170 O O . TYR B 1 350 ? -3.447 -19.953 3.447 1 97.81 350 TYR B O 1
ATOM 6178 N N . SER B 1 351 ? -2.883 -17.844 3.312 1 95.31 351 SER B N 1
ATOM 6179 C CA . SER B 1 351 ? -3.146 -17.75 1.881 1 95.31 351 SER B CA 1
ATOM 6180 C C . SER B 1 351 ? -2.09 -16.906 1.18 1 95.31 351 SER B C 1
ATOM 6182 O O . SER B 1 351 ? -1.413 -17.375 0.265 1 95.31 351 SER B O 1
ATOM 6184 N N . GLY B 1 352 ? -1.821 -15.633 1.621 1 95.31 352 GLY B N 1
ATOM 6185 C CA . GLY B 1 352 ? -0.99 -14.617 0.993 1 95.31 352 GLY B CA 1
ATOM 6186 C C . GLY B 1 352 ? -1.737 -13.328 0.704 1 95.31 352 GLY B C 1
ATOM 6187 O O . GLY B 1 352 ? -2.822 -13.102 1.242 1 95.31 352 GLY B O 1
ATOM 6188 N N . PHE B 1 353 ? -1.12 -12.484 -0.104 1 94.81 353 PHE B N 1
ATOM 6189 C CA . PHE B 1 353 ? -1.687 -11.164 -0.323 1 94.81 353 PHE B CA 1
ATOM 6190 C C . PHE B 1 353 ? -2.793 -11.211 -1.371 1 94.81 353 PHE B C 1
ATOM 6192 O O . PHE B 1 353 ? -3.816 -10.539 -1.232 1 94.81 353 PHE B O 1
ATOM 6199 N N . GLY B 1 354 ? -2.521 -12.094 -2.404 1 93.75 354 GLY B N 1
ATOM 6200 C CA . GLY B 1 354 ? -3.463 -12.055 -3.51 1 93.75 354 GLY B CA 1
ATOM 6201 C C . GLY B 1 354 ? -3.617 -10.672 -4.113 1 93.75 354 GLY B C 1
ATOM 6202 O O . GLY B 1 354 ? -2.641 -9.93 -4.234 1 93.75 354 GLY B O 1
ATOM 6203 N N . GLY B 1 355 ? -4.852 -10.398 -4.555 1 96.62 355 GLY B N 1
ATOM 6204 C CA . GLY B 1 355 ? -5.105 -9.133 -5.215 1 96.62 355 GLY B CA 1
ATOM 6205 C C . GLY B 1 355 ? -5.723 -8.094 -4.297 1 96.62 355 GLY B C 1
ATOM 6206 O O . GLY B 1 355 ? -6.062 -6.992 -4.738 1 96.62 355 GLY B O 1
ATOM 6207 N N . GLN B 1 356 ? -5.832 -8.383 -2.975 1 97.25 356 GLN B N 1
ATOM 6208 C CA . GLN B 1 356 ? -6.559 -7.508 -2.062 1 97.25 356 GLN B CA 1
ATOM 6209 C C . GLN B 1 356 ? -6 -6.09 -2.096 1 97.25 356 GLN B C 1
ATOM 6211 O O . GLN B 1 356 ? -6.723 -5.137 -2.393 1 97.25 356 GLN B O 1
ATOM 6216 N N . LEU B 1 357 ? -4.707 -6.016 -1.813 1 97.88 357 LEU B N 1
ATOM 6217 C CA . LEU B 1 357 ? -4.133 -4.684 -1.68 1 97.88 357 LEU B CA 1
ATOM 6218 C C . LEU B 1 357 ? -4.098 -3.967 -3.025 1 97.88 357 LEU B C 1
ATOM 6220 O O . LEU B 1 357 ? -4.273 -2.748 -3.09 1 97.88 357 LEU B O 1
ATOM 6224 N N . ASP B 1 358 ? -3.941 -4.707 -4.176 1 97.94 358 ASP B N 1
ATOM 6225 C CA . ASP B 1 358 ? -4.02 -4.113 -5.508 1 97.94 358 ASP B CA 1
ATOM 6226 C C . ASP B 1 358 ? -5.312 -3.318 -5.68 1 97.94 358 ASP B C 1
ATOM 6228 O O . ASP B 1 358 ? -5.281 -2.146 -6.059 1 97.94 358 ASP B O 1
ATOM 6232 N N . PHE B 1 359 ? -6.352 -3.908 -5.32 1 98.38 359 PHE B N 1
ATOM 6233 C CA . PHE B 1 359 ? -7.66 -3.322 -5.578 1 98.38 359 PHE B CA 1
ATOM 6234 C C . PHE B 1 359 ? -8.023 -2.312 -4.496 1 98.38 359 PHE B C 1
ATOM 6236 O O . PHE B 1 359 ? -8.703 -1.32 -4.773 1 98.38 359 PHE B O 1
ATOM 6243 N N . VAL B 1 360 ? -7.543 -2.574 -3.256 1 97.88 360 VAL B N 1
ATOM 6244 C CA . VAL B 1 360 ? -7.758 -1.589 -2.201 1 97.88 360 VAL B CA 1
ATOM 6245 C C . VAL B 1 360 ? -7.098 -0.267 -2.586 1 97.88 360 VAL B C 1
ATOM 6247 O O . VAL B 1 360 ? -7.73 0.791 -2.527 1 97.88 360 VAL B O 1
ATOM 6250 N N . ILE B 1 361 ? -5.867 -0.347 -3.043 1 97.19 361 ILE B N 1
ATOM 6251 C CA . ILE B 1 361 ? -5.141 0.852 -3.453 1 97.19 361 ILE B CA 1
ATOM 6252 C C . ILE B 1 361 ? -5.816 1.469 -4.676 1 97.19 361 ILE B C 1
ATOM 6254 O O . ILE B 1 361 ? -6.035 2.682 -4.727 1 97.19 361 ILE B O 1
ATOM 6258 N N . GLY B 1 362 ? -6.156 0.634 -5.672 1 97.5 362 GLY B N 1
ATOM 6259 C CA . GLY B 1 362 ? -6.801 1.132 -6.879 1 97.5 362 GLY B CA 1
ATOM 6260 C C . GLY B 1 362 ? -8.102 1.855 -6.602 1 97.5 362 GLY B C 1
ATOM 6261 O O . GLY B 1 362 ? -8.367 2.914 -7.176 1 97.5 362 GLY B O 1
ATOM 6262 N N . ALA B 1 363 ? -8.906 1.304 -5.699 1 97.88 363 ALA B N 1
ATOM 6263 C CA . ALA B 1 363 ? -10.188 1.921 -5.348 1 97.88 363 ALA B CA 1
ATOM 6264 C C . ALA B 1 363 ? -9.977 3.207 -4.555 1 97.88 363 ALA B C 1
ATOM 6266 O O . ALA B 1 363 ? -10.672 4.199 -4.773 1 97.88 363 ALA B O 1
ATOM 6267 N N . ALA B 1 364 ? -9.008 3.143 -3.686 1 93.81 364 ALA B N 1
ATOM 6268 C CA . ALA B 1 364 ? -8.711 4.312 -2.863 1 93.81 364 ALA B CA 1
ATOM 6269 C C . ALA B 1 364 ? -8.195 5.469 -3.717 1 93.81 364 ALA B C 1
ATOM 6271 O O . ALA B 1 364 ? -8.492 6.633 -3.439 1 93.81 364 ALA B O 1
ATOM 6272 N N . LEU B 1 365 ? -7.426 5.125 -4.777 1 90.69 365 LEU B N 1
ATOM 6273 C CA . LEU B 1 365 ? -6.824 6.113 -5.672 1 90.69 365 LEU B CA 1
ATOM 6274 C C . LEU B 1 365 ? -7.715 6.363 -6.883 1 90.69 365 LEU B C 1
ATOM 6276 O O . LEU B 1 365 ? -7.25 6.883 -7.902 1 90.69 365 LEU B O 1
ATOM 6280 N N . SER B 1 366 ? -8.953 5.988 -6.77 1 94.94 366 SER B N 1
ATOM 6281 C CA . SER B 1 366 ? -9.836 6.082 -7.926 1 94.94 366 SER B CA 1
ATOM 6282 C C . SER B 1 366 ? -9.812 7.484 -8.531 1 94.94 366 SER B C 1
ATOM 6284 O O . SER B 1 366 ? -9.914 8.477 -7.805 1 94.94 366 SER B O 1
ATOM 6286 N N . ASN B 1 367 ? -9.75 7.559 -9.836 1 93.25 367 ASN B N 1
ATOM 6287 C CA . ASN B 1 367 ? -9.648 8.836 -10.539 1 93.25 367 ASN B CA 1
ATOM 6288 C C . ASN B 1 367 ? -10.906 9.68 -10.352 1 93.25 367 ASN B C 1
ATOM 6290 O O . ASN B 1 367 ? -10.836 10.906 -10.328 1 93.25 367 ASN B O 1
ATOM 6294 N N . ASP B 1 368 ? -12.031 9.062 -10.227 1 95.25 368 ASP B N 1
ATOM 6295 C CA . ASP B 1 368 ? -13.289 9.797 -10.109 1 95.25 368 ASP B CA 1
ATOM 6296 C C . ASP B 1 368 ? -13.617 10.102 -8.648 1 95.25 368 ASP B C 1
ATOM 6298 O O . ASP B 1 368 ? -14.648 10.719 -8.359 1 95.25 368 ASP B O 1
ATOM 6302 N N . ARG B 1 369 ? -12.82 9.648 -7.688 1 92.31 369 ARG B N 1
ATOM 6303 C CA . ARG B 1 369 ? -12.93 9.891 -6.254 1 92.31 369 ARG B CA 1
ATOM 6304 C C . ARG B 1 369 ? -14.195 9.266 -5.684 1 92.31 369 ARG B C 1
ATOM 6306 O O . ARG B 1 369 ? -14.711 9.711 -4.66 1 92.31 369 ARG B O 1
ATOM 6313 N N . GLN B 1 370 ? -14.703 8.234 -6.402 1 96.31 370 GLN B N 1
ATOM 6314 C CA . GLN B 1 370 ? -15.93 7.578 -5.965 1 96.31 370 GLN B CA 1
ATOM 6315 C C . GLN B 1 370 ? -15.688 6.109 -5.637 1 96.31 370 GLN B C 1
ATOM 6317 O O . GLN B 1 370 ? -16.625 5.34 -5.449 1 96.31 370 GLN B O 1
ATOM 6322 N N . GLY B 1 371 ? -14.422 5.734 -5.621 1 97.62 371 GLY B N 1
ATOM 6323 C CA . GLY B 1 371 ? -14.078 4.352 -5.34 1 97.62 371 GLY B CA 1
ATOM 6324 C C . GLY B 1 371 ? -14.391 3.932 -3.918 1 97.62 371 GLY B C 1
ATOM 6325 O O . GLY B 1 371 ? -14.336 4.75 -2.998 1 97.62 371 GLY B O 1
ATOM 6326 N N . LYS B 1 372 ? -14.742 2.672 -3.748 1 98.31 372 LYS B N 1
ATOM 6327 C CA . LYS B 1 372 ? -15 2.08 -2.439 1 98.31 372 LYS B CA 1
ATOM 6328 C C . LYS B 1 372 ? -14.188 0.807 -2.236 1 98.31 372 LYS B C 1
ATOM 6330 O O . LYS B 1 372 ? -14.344 -0.164 -2.979 1 98.31 372 LYS B O 1
ATOM 6335 N N . SER B 1 373 ? -13.305 0.838 -1.329 1 98.25 373 SER B N 1
ATOM 6336 C CA . SER B 1 373 ? -12.586 -0.357 -0.904 1 98.25 373 SER B CA 1
ATOM 6337 C C . SER B 1 373 ? -13.188 -0.941 0.37 1 98.25 373 SER B C 1
ATOM 6339 O O . SER B 1 373 ? -13.141 -0.312 1.43 1 98.25 373 SER B O 1
ATOM 6341 N N . ILE B 1 374 ? -13.727 -2.15 0.27 1 98.56 374 ILE B N 1
ATOM 6342 C CA . ILE B 1 374 ? -14.516 -2.746 1.344 1 98.56 374 ILE B CA 1
ATOM 6343 C C . ILE B 1 374 ? -13.82 -4.008 1.854 1 98.56 374 ILE B C 1
ATOM 6345 O O . ILE B 1 374 ? -13.414 -4.859 1.064 1 98.56 374 ILE B O 1
ATOM 6349 N N . ILE B 1 375 ? -13.602 -4.082 3.127 1 98.69 375 ILE B N 1
ATOM 6350 C CA . ILE B 1 375 ? -13.172 -5.297 3.805 1 98.69 375 ILE B CA 1
ATOM 6351 C C . ILE B 1 375 ? -14.328 -5.875 4.617 1 98.69 375 ILE B C 1
ATOM 6353 O O . ILE B 1 375 ? -14.836 -5.223 5.527 1 98.69 375 ILE B O 1
ATOM 6357 N N . ALA B 1 376 ? -14.719 -7.082 4.262 1 98.5 376 ALA B N 1
ATOM 6358 C CA . ALA B 1 376 ? -15.852 -7.719 4.926 1 98.5 376 ALA B CA 1
ATOM 6359 C C . ALA B 1 376 ? -15.414 -8.953 5.711 1 98.5 376 ALA B C 1
ATOM 6361 O O . ALA B 1 376 ? -14.586 -9.734 5.238 1 98.5 376 ALA B O 1
ATOM 6362 N N . LEU B 1 377 ? -15.922 -9.141 6.902 1 98.12 377 LEU B N 1
ATOM 6363 C CA . LEU B 1 377 ? -15.641 -10.312 7.723 1 98.12 377 LEU B CA 1
ATOM 6364 C C . LEU B 1 377 ? -16.766 -10.562 8.719 1 98.12 377 LEU B C 1
ATOM 6366 O O . LEU B 1 377 ? -17.453 -9.625 9.141 1 98.12 377 LEU B O 1
ATOM 6370 N N . GLN B 1 378 ? -16.969 -11.797 9.047 1 98.19 378 GLN B N 1
ATOM 6371 C CA . GLN B 1 378 ? -17.797 -12.062 10.211 1 98.19 378 GLN B CA 1
ATOM 6372 C C . GLN B 1 378 ? -17.141 -11.555 11.484 1 98.19 378 GLN B C 1
ATOM 6374 O O . GLN B 1 378 ? -15.922 -11.562 11.609 1 98.19 378 GLN B O 1
ATOM 6379 N N . SER B 1 379 ? -17.938 -11.18 12.453 1 98.75 379 SER B N 1
ATOM 6380 C CA . SER B 1 379 ? -17.406 -10.5 13.641 1 98.75 379 SER B CA 1
ATOM 6381 C C . SER B 1 379 ? -16.703 -11.484 14.562 1 98.75 379 SER B C 1
ATOM 6383 O O . SER B 1 379 ? -15.883 -11.078 15.398 1 98.75 379 SER B O 1
ATOM 6385 N N . VAL B 1 380 ? -17.047 -12.805 14.484 1 98.56 380 VAL B N 1
ATOM 6386 C CA . VAL B 1 380 ? -16.438 -13.805 15.352 1 98.56 380 VAL B CA 1
ATOM 6387 C C . VAL B 1 380 ? -16.031 -15.023 14.531 1 98.56 380 VAL B C 1
ATOM 6389 O O . VAL B 1 380 ? -16.562 -15.266 13.445 1 98.56 380 VAL B O 1
ATOM 6392 N N . THR B 1 381 ? -15.086 -15.797 15.039 1 97.12 381 THR B N 1
ATOM 6393 C CA . THR B 1 381 ? -14.742 -17.094 14.477 1 97.12 381 THR B CA 1
ATOM 6394 C C . THR B 1 381 ? -15.82 -18.125 14.797 1 97.12 381 THR B C 1
ATOM 6396 O O . THR B 1 381 ? -16.75 -17.844 15.562 1 97.12 381 THR B O 1
ATOM 6399 N N . SER B 1 382 ? -15.672 -19.297 14.219 1 94.44 382 SER B N 1
ATOM 6400 C CA . SER B 1 382 ? -16.609 -20.391 14.508 1 94.44 382 SER B CA 1
ATOM 6401 C C . SER B 1 382 ? -16.578 -20.766 15.977 1 94.44 382 SER B C 1
ATOM 6403 O O . SER B 1 382 ? -17.547 -21.328 16.5 1 94.44 382 SER B O 1
ATOM 6405 N N . LYS B 1 383 ? -15.477 -20.391 16.688 1 96.44 383 LYS B N 1
ATOM 6406 C CA . LYS B 1 383 ? -15.32 -20.719 18.109 1 96.44 383 LYS B CA 1
ATOM 6407 C C . LYS B 1 383 ? -15.742 -19.547 18.984 1 96.44 383 LYS B C 1
ATOM 6409 O O . LYS B 1 383 ? -15.562 -19.578 20.203 1 96.44 383 LYS B O 1
ATOM 6414 N N . GLY B 1 384 ? -16.125 -18.5 18.359 1 97.25 384 GLY B N 1
ATOM 6415 C CA . GLY B 1 384 ? -16.672 -17.375 19.125 1 97.25 384 GLY B CA 1
ATOM 6416 C C . GLY B 1 384 ? -15.641 -16.328 19.469 1 97.25 384 GLY B C 1
ATOM 6417 O O . GLY B 1 384 ? -15.93 -15.383 20.203 1 97.25 384 GLY B O 1
ATOM 6418 N N . GLU B 1 385 ? -14.484 -16.5 18.938 1 97.88 385 GLU B N 1
ATOM 6419 C CA . GLU B 1 385 ? -13.453 -15.492 19.172 1 97.88 385 GLU B CA 1
ATOM 6420 C C . GLU B 1 385 ? -13.68 -14.25 18.312 1 97.88 385 GLU B C 1
ATOM 6422 O O . GLU B 1 385 ? -14.031 -14.359 17.141 1 97.88 385 GLU B O 1
ATOM 6427 N N . SER B 1 386 ? -13.516 -13.078 18.922 1 98.75 386 SER B N 1
ATOM 6428 C CA . SER B 1 386 ? -13.695 -11.836 18.172 1 98.75 386 SER B CA 1
ATOM 6429 C C . SER B 1 386 ? -12.68 -11.719 17.047 1 98.75 386 SER B C 1
ATOM 6431 O O . SER B 1 386 ? -11.5 -12.023 17.219 1 98.75 386 SER B O 1
ATOM 6433 N N . LYS B 1 387 ? -13.156 -11.258 15.867 1 98.75 387 LYS B N 1
ATOM 6434 C CA . LYS B 1 387 ? -12.25 -11.016 14.75 1 98.75 387 LYS B CA 1
ATOM 6435 C C . LYS B 1 387 ? -11.836 -9.547 14.688 1 98.75 387 LYS B C 1
ATOM 6437 O O . LYS B 1 387 ? -10.93 -9.18 13.938 1 98.75 387 LYS B O 1
ATOM 6442 N N . ILE B 1 388 ? -12.531 -8.695 15.422 1 98.88 388 ILE B N 1
ATOM 6443 C CA . ILE B 1 388 ? -12.055 -7.355 15.742 1 98.88 388 ILE B CA 1
ATOM 6444 C C . ILE B 1 388 ? -11.328 -7.375 17.094 1 98.88 388 ILE B C 1
ATOM 6446 O O . ILE B 1 388 ? -11.906 -7.742 18.109 1 98.88 388 ILE B O 1
ATOM 6450 N N . GLN B 1 389 ? -10.047 -7.012 17.062 1 98.62 389 GLN B N 1
ATOM 6451 C CA . GLN B 1 389 ? -9.18 -7.203 18.219 1 98.62 389 GLN B CA 1
ATOM 6452 C C . GLN B 1 389 ? -8.531 -5.887 18.641 1 98.62 389 GLN B C 1
ATOM 6454 O O . GLN B 1 389 ? -8.414 -4.957 17.844 1 98.62 389 GLN B O 1
ATOM 6459 N N . PRO B 1 390 ? -8.148 -5.801 19.969 1 98.38 390 PRO B N 1
ATOM 6460 C CA . PRO B 1 390 ? -7.387 -4.617 20.375 1 98.38 390 PRO B CA 1
ATOM 6461 C C . PRO B 1 390 ? -6.078 -4.461 19.609 1 98.38 390 PRO B C 1
ATOM 6463 O O . PRO B 1 390 ? -5.707 -3.342 19.234 1 98.38 390 PRO B O 1
ATOM 6466 N N . VAL B 1 391 ? -5.367 -5.566 19.453 1 98.5 391 VAL B N 1
ATOM 6467 C CA . VAL B 1 391 ? -4.164 -5.684 18.641 1 98.5 391 VAL B CA 1
ATOM 6468 C C . VAL B 1 391 ? -4.211 -6.973 17.828 1 98.5 391 VAL B C 1
ATOM 6470 O O . VAL B 1 391 ? -4.867 -7.941 18.219 1 98.5 391 VAL B O 1
ATOM 6473 N N . LEU B 1 392 ? -3.588 -7.023 16.672 1 98.69 392 LEU B N 1
ATOM 6474 C CA . LEU B 1 392 ? -3.49 -8.258 15.891 1 98.69 392 LEU B CA 1
ATOM 6475 C C . LEU B 1 392 ? -2.678 -9.305 16.641 1 98.69 392 LEU B C 1
ATOM 6477 O O . LEU B 1 392 ? -1.83 -8.969 17.469 1 98.69 392 LEU B O 1
ATOM 6481 N N . LYS B 1 393 ? -2.975 -10.562 16.344 1 98.31 393 LYS B N 1
ATOM 6482 C CA . LYS B 1 393 ? -2.162 -11.633 16.922 1 98.31 393 LYS B CA 1
ATOM 6483 C C . LYS B 1 393 ? -0.682 -11.422 16.609 1 98.31 393 LYS B C 1
ATOM 6485 O O . LYS B 1 393 ? -0.33 -10.914 15.539 1 98.31 393 LYS B O 1
ATOM 6490 N N . LEU B 1 394 ? 0.149 -11.797 17.562 1 98.19 394 LEU B N 1
ATOM 6491 C CA . LEU B 1 394 ? 1.589 -11.609 17.422 1 98.19 394 LEU B CA 1
ATOM 6492 C C . LEU B 1 394 ? 2.102 -12.297 16.156 1 98.19 394 LEU B C 1
ATOM 6494 O O . LEU B 1 394 ? 1.843 -13.484 15.945 1 98.19 394 LEU B O 1
ATOM 6498 N N . GLY B 1 395 ? 2.775 -11.539 15.312 1 97.81 395 GLY B N 1
ATOM 6499 C CA . GLY B 1 395 ? 3.381 -12.086 14.109 1 97.81 395 GLY B CA 1
ATOM 6500 C C . GLY B 1 395 ? 2.467 -12.031 12.906 1 97.81 395 GLY B C 1
ATOM 6501 O O . GLY B 1 395 ? 2.871 -12.391 11.797 1 97.81 395 GLY B O 1
ATOM 6502 N N . SER B 1 396 ? 1.228 -11.484 13.07 1 98.25 396 SER B N 1
ATOM 6503 C CA . SER B 1 396 ? 0.274 -11.391 11.969 1 98.25 396 SER B CA 1
ATOM 6504 C C . SER B 1 396 ? 0.786 -10.461 10.875 1 98.25 396 SER B C 1
ATOM 6506 O O . SER B 1 396 ? 1.428 -9.453 11.164 1 98.25 396 SER B O 1
ATOM 6508 N N . GLY B 1 397 ? 0.518 -10.93 9.625 1 98.31 397 GLY B N 1
ATOM 6509 C CA . GLY B 1 397 ? 0.858 -10.078 8.5 1 98.31 397 GLY B CA 1
ATOM 6510 C C . GLY B 1 397 ? -0.207 -9.039 8.188 1 98.31 397 GLY B C 1
ATOM 6511 O O . GLY B 1 397 ? -1.386 -9.375 8.055 1 98.31 397 GLY B O 1
ATOM 6512 N N . VAL B 1 398 ? 0.189 -7.754 8.125 1 98.75 398 VAL B N 1
ATOM 6513 C CA . VAL B 1 398 ? -0.731 -6.691 7.746 1 98.75 398 VAL B CA 1
ATOM 6514 C C . VAL B 1 398 ? -0.745 -6.535 6.227 1 98.75 398 VAL B C 1
ATOM 6516 O O . VAL B 1 398 ? 0.277 -6.207 5.621 1 98.75 398 VAL B O 1
ATOM 6519 N N . VAL B 1 399 ? -1.864 -6.809 5.641 1 98.62 399 VAL B N 1
ATOM 6520 C CA . VAL B 1 399 ? -2.025 -6.703 4.195 1 98.62 399 VAL B CA 1
ATOM 6521 C C . VAL B 1 399 ? -2.494 -5.297 3.828 1 98.62 399 VAL B C 1
ATOM 6523 O O . VAL B 1 399 ? -1.882 -4.633 2.99 1 98.62 399 VAL B O 1
ATOM 6526 N N . THR B 1 400 ? -3.549 -4.863 4.48 1 98.56 400 THR B N 1
ATOM 6527 C CA . THR B 1 400 ? -4.039 -3.492 4.371 1 98.56 400 THR B CA 1
ATOM 6528 C C . THR B 1 400 ? -3.795 -2.727 5.668 1 98.56 400 THR B C 1
ATOM 6530 O O . THR B 1 400 ? -4.348 -3.074 6.715 1 98.56 400 THR B O 1
ATOM 6533 N N . ASN B 1 401 ? -2.965 -1.731 5.605 1 98.5 401 ASN B N 1
ATOM 6534 C CA . ASN B 1 401 ? -2.604 -1.053 6.848 1 98.5 401 ASN B CA 1
ATOM 6535 C C . ASN B 1 401 ? -3.641 -0.003 7.23 1 98.5 401 ASN B C 1
ATOM 6537 O O . ASN B 1 401 ? -4.609 0.219 6.5 1 98.5 401 ASN B O 1
ATOM 6541 N N . ARG B 1 402 ? -3.496 0.604 8.383 1 98.56 402 ARG B N 1
ATOM 6542 C CA . ARG B 1 402 ? -4.539 1.442 8.961 1 98.56 402 ARG B CA 1
ATOM 6543 C C . ARG B 1 402 ? -4.641 2.777 8.234 1 98.56 402 ARG B C 1
ATOM 6545 O O . ARG B 1 402 ? -5.613 3.514 8.406 1 98.56 402 ARG B O 1
ATOM 6552 N N . ALA B 1 403 ? -3.688 3.129 7.34 1 98.19 403 ALA B N 1
ATOM 6553 C CA . ALA B 1 403 ? -3.791 4.387 6.602 1 98.19 403 ALA B CA 1
ATOM 6554 C C . ALA B 1 403 ? -4.609 4.207 5.328 1 98.19 403 ALA B C 1
ATOM 6556 O O . ALA B 1 403 ? -5.168 5.172 4.801 1 98.19 403 ALA B O 1
ATOM 6557 N N . ILE B 1 404 ? -4.73 2.965 4.855 1 97.44 404 ILE B N 1
ATOM 6558 C CA . ILE B 1 404 ? -5.328 2.729 3.545 1 97.44 404 ILE B CA 1
ATOM 6559 C C . ILE B 1 404 ? -6.742 2.184 3.715 1 97.44 404 ILE B C 1
ATOM 6561 O O . ILE B 1 404 ? -7.578 2.32 2.816 1 97.44 404 ILE B O 1
ATOM 6565 N N . VAL B 1 405 ? -7.035 1.593 4.809 1 98.44 405 VAL B N 1
ATOM 6566 C CA . VAL B 1 405 ? -8.344 0.989 5.059 1 98.44 405 VAL B CA 1
ATOM 6567 C C . VAL B 1 405 ? -9.43 2.049 4.938 1 98.44 405 VAL B C 1
ATOM 6569 O O . VAL B 1 405 ? -9.242 3.197 5.344 1 98.44 405 VAL B O 1
ATOM 6572 N N . ARG B 1 406 ? -10.609 1.651 4.344 1 98.44 406 ARG B N 1
ATOM 6573 C CA . ARG B 1 406 ? -11.719 2.574 4.148 1 98.44 406 ARG B CA 1
ATOM 6574 C C . ARG B 1 406 ? -12.977 2.076 4.855 1 98.44 406 ARG B C 1
ATOM 6576 O O . ARG B 1 406 ? -13.297 2.535 5.953 1 98.44 406 ARG B O 1
ATOM 6583 N N . TYR B 1 407 ? -13.586 1.027 4.336 1 98.81 407 TYR B N 1
ATOM 6584 C CA . TYR B 1 407 ? -14.797 0.464 4.922 1 98.81 407 TYR B CA 1
ATOM 6585 C C . TYR B 1 407 ? -14.531 -0.933 5.473 1 98.81 407 TYR B C 1
ATOM 6587 O O . TYR B 1 407 ? -13.922 -1.769 4.805 1 98.81 407 TYR B O 1
ATOM 6595 N N . VAL B 1 408 ? -14.938 -1.18 6.672 1 98.94 408 VAL B N 1
ATOM 6596 C CA . VAL B 1 408 ? -14.984 -2.512 7.27 1 98.94 408 VAL B CA 1
ATOM 6597 C C . VAL B 1 408 ? -16.438 -2.887 7.57 1 98.94 408 VAL B C 1
ATOM 6599 O O . VAL B 1 408 ? -17.172 -2.104 8.172 1 98.94 408 VAL B O 1
ATOM 6602 N N . VAL B 1 409 ? -16.859 -4.047 7.109 1 98.94 409 VAL B N 1
ATOM 6603 C CA . VAL B 1 409 ? -18.266 -4.426 7.23 1 98.94 409 VAL B CA 1
ATOM 6604 C C . VAL B 1 409 ? -18.375 -5.777 7.938 1 98.94 409 VAL B C 1
ATOM 6606 O O . VAL B 1 409 ? -17.688 -6.734 7.574 1 98.94 409 VAL B O 1
ATOM 6609 N N . THR B 1 410 ? -19.156 -5.871 9.016 1 98.88 410 THR B N 1
ATOM 6610 C CA . THR B 1 410 ? -19.578 -7.121 9.633 1 98.88 410 THR B CA 1
ATOM 6611 C C . THR B 1 410 ? -21.094 -7.266 9.57 1 98.88 410 THR B C 1
ATOM 6613 O O . THR B 1 410 ? -21.781 -6.469 8.914 1 98.88 410 THR B O 1
ATOM 6616 N N . GLU B 1 411 ? -21.562 -8.344 10.18 1 98.88 411 GLU B N 1
ATOM 6617 C CA . GLU B 1 411 ? -23 -8.547 10.203 1 98.88 411 GLU B CA 1
ATOM 6618 C C . GLU B 1 411 ? -23.703 -7.539 11.109 1 98.88 411 GLU B C 1
ATOM 6620 O O . GLU B 1 411 ? -24.922 -7.465 11.141 1 98.88 411 GLU B O 1
ATOM 6625 N N . TYR B 1 412 ? -22.891 -6.645 11.711 1 98.88 412 TYR B N 1
ATOM 6626 C CA . TYR B 1 412 ? -23.469 -5.684 12.641 1 98.88 412 TYR B CA 1
ATOM 6627 C C . TYR B 1 412 ? -23.422 -4.27 12.07 1 98.88 412 TYR B C 1
ATOM 6629 O O . TYR B 1 412 ? -23.828 -3.312 12.734 1 98.88 412 TYR B O 1
ATOM 6637 N N . GLY B 1 413 ? -22.891 -4.105 10.898 1 98.81 413 GLY B N 1
ATOM 6638 C CA . GLY B 1 413 ? -22.938 -2.789 10.289 1 98.81 413 GLY B CA 1
ATOM 6639 C C . GLY B 1 413 ? -21.688 -2.449 9.5 1 98.81 413 GLY B C 1
ATOM 6640 O O . GLY B 1 413 ? -20.938 -3.342 9.102 1 98.81 413 GLY B O 1
ATOM 6641 N N . ILE B 1 414 ? -21.562 -1.163 9.156 1 98.94 414 ILE B N 1
ATOM 6642 C CA . ILE B 1 414 ? -20.469 -0.632 8.344 1 98.94 414 ILE B CA 1
ATOM 6643 C C . ILE B 1 414 ? -19.656 0.366 9.172 1 98.94 414 ILE B C 1
ATOM 6645 O O . ILE B 1 414 ? -20.219 1.293 9.758 1 98.94 414 ILE B O 1
ATOM 6649 N N . ALA B 1 415 ? -18.359 0.146 9.273 1 98.94 415 ALA B N 1
ATOM 6650 C CA . ALA B 1 415 ? -17.438 1.144 9.812 1 98.94 415 ALA B CA 1
ATOM 6651 C C . ALA B 1 415 ? -16.719 1.882 8.688 1 98.94 415 ALA B C 1
ATOM 6653 O O . ALA B 1 415 ? -15.984 1.271 7.906 1 98.94 415 ALA B O 1
ATOM 6654 N N . SER B 1 416 ? -16.938 3.168 8.523 1 98.56 416 SER B N 1
ATOM 6655 C CA . SER B 1 416 ? -16.172 4.043 7.637 1 98.56 416 SER B CA 1
ATOM 6656 C C . SER B 1 416 ? -15.016 4.703 8.375 1 98.56 416 SER B C 1
ATOM 6658 O O . SER B 1 416 ? -15.227 5.434 9.344 1 98.56 416 SER B O 1
ATOM 6660 N N . LEU B 1 417 ? -13.812 4.516 7.848 1 98.62 417 LEU B N 1
ATOM 6661 C CA . LEU B 1 417 ? -12.68 4.82 8.719 1 98.62 417 LEU B CA 1
ATOM 6662 C C . LEU B 1 417 ? -11.859 5.973 8.164 1 98.62 417 LEU B C 1
ATOM 6664 O O . LEU B 1 417 ? -11.031 6.551 8.875 1 98.62 417 LEU B O 1
ATOM 6668 N N . PHE B 1 418 ? -11.984 6.422 6.887 1 98 418 PHE B N 1
ATOM 6669 C CA . PHE B 1 418 ? -11.172 7.473 6.289 1 98 418 PHE B CA 1
ATOM 6670 C C . PHE B 1 418 ? -11.336 8.781 7.051 1 98 418 PHE B C 1
ATOM 6672 O O . PHE B 1 418 ? -12.461 9.195 7.348 1 98 418 PHE B O 1
ATOM 6679 N N . GLY B 1 419 ? -10.234 9.406 7.379 1 97.38 419 GLY B N 1
ATOM 6680 C CA . GLY B 1 419 ? -10.25 10.719 8.008 1 97.38 419 GLY B CA 1
ATOM 6681 C C . GLY B 1 419 ? -10.555 10.664 9.492 1 97.38 419 GLY B C 1
ATOM 6682 O O . GLY B 1 419 ? -10.648 11.703 10.148 1 97.38 419 GLY B O 1
ATOM 6683 N N . LYS B 1 420 ? -10.68 9.484 10.055 1 98.31 420 LYS B N 1
ATOM 6684 C CA . LYS B 1 420 ? -11.016 9.344 11.469 1 98.31 420 LYS B CA 1
ATOM 6685 C C . LYS B 1 420 ? -9.766 9.133 12.32 1 98.31 420 LYS B C 1
ATOM 6687 O O . LYS B 1 420 ? -8.836 8.445 11.898 1 98.31 420 LYS B O 1
ATOM 6692 N N . SER B 1 421 ? -9.773 9.719 13.492 1 98.56 421 SER B N 1
ATOM 6693 C CA . SER B 1 421 ? -8.688 9.555 14.453 1 98.56 421 SER B CA 1
ATOM 6694 C C . SER B 1 421 ? -8.695 8.156 15.062 1 98.56 421 SER B C 1
ATOM 6696 O O . SER B 1 421 ? -9.617 7.375 14.82 1 98.56 421 SER B O 1
ATOM 6698 N N . LEU B 1 422 ? -7.672 7.816 15.836 1 98.69 422 LEU B N 1
ATOM 6699 C CA . LEU B 1 422 ? -7.625 6.523 16.516 1 98.69 422 LEU B CA 1
ATOM 6700 C C . LEU B 1 422 ? -8.82 6.348 17.438 1 98.69 422 LEU B C 1
ATOM 6702 O O . LEU B 1 422 ? -9.398 5.266 17.516 1 98.69 422 LEU B O 1
ATOM 6706 N N . GLN B 1 423 ? -9.164 7.402 18.141 1 98.62 423 GLN B N 1
ATOM 6707 C CA . GLN B 1 423 ? -10.336 7.363 19.016 1 98.62 423 GLN B CA 1
ATOM 6708 C C . GLN B 1 423 ? -11.602 7.039 18.234 1 98.62 423 GLN B C 1
ATOM 6710 O O . GLN B 1 423 ? -12.352 6.129 18.594 1 98.62 423 GLN B O 1
ATOM 6715 N N . GLN B 1 424 ? -11.797 7.746 17.188 1 98.62 424 GLN B N 1
ATOM 6716 C CA . GLN B 1 424 ? -13 7.59 16.391 1 98.62 424 GLN B CA 1
ATOM 6717 C C . GLN B 1 424 ? -13.039 6.219 15.719 1 98.62 424 GLN B C 1
ATOM 6719 O O . GLN B 1 424 ? -14.094 5.594 15.633 1 98.62 424 GLN B O 1
ATOM 6724 N N . ARG B 1 425 ? -11.93 5.746 15.242 1 98.69 425 ARG B N 1
ATOM 6725 C CA . ARG B 1 425 ? -11.844 4.445 14.586 1 98.69 425 ARG B CA 1
ATOM 6726 C C . ARG B 1 425 ? -12.18 3.32 15.562 1 98.69 425 ARG B C 1
ATOM 6728 O O . ARG B 1 425 ? -12.875 2.369 15.203 1 98.69 425 ARG B O 1
ATOM 6735 N N . SER B 1 426 ? -11.555 3.453 16.75 1 98.75 426 SER B N 1
ATOM 6736 C CA . SER B 1 426 ? -11.867 2.432 17.75 1 98.75 426 SER B CA 1
ATOM 6737 C C . SER B 1 426 ? -13.367 2.363 18.016 1 98.75 426 SER B C 1
ATOM 6739 O O . SER B 1 426 ? -13.93 1.274 18.141 1 98.75 426 SER B O 1
ATOM 6741 N N . TYR B 1 427 ? -14 3.514 18.078 1 98.81 427 TYR B N 1
ATOM 6742 C CA . TYR B 1 427 ? -15.445 3.576 18.266 1 98.81 427 TYR B CA 1
ATOM 6743 C C . TYR B 1 427 ? -16.188 2.891 17.125 1 98.81 427 TYR B C 1
ATOM 6745 O O . TYR B 1 427 ? -17.031 2.023 17.359 1 98.81 427 TYR B O 1
ATOM 6753 N N . GLU B 1 428 ? -15.844 3.264 15.867 1 98.88 428 GLU B N 1
ATOM 6754 C CA . GLU B 1 428 ? -16.516 2.723 14.688 1 98.88 428 GLU B CA 1
ATOM 6755 C C . GLU B 1 428 ? -16.375 1.203 14.625 1 98.88 428 GLU B C 1
ATOM 6757 O O . GLU B 1 428 ? -17.344 0.5 14.336 1 98.88 428 GLU B O 1
ATOM 6762 N N . LEU B 1 429 ? -15.195 0.7 14.922 1 98.94 429 LEU B N 1
ATOM 6763 C CA . LEU B 1 429 ? -14.93 -0.729 14.805 1 98.94 429 LEU B CA 1
ATOM 6764 C C . LEU B 1 429 ? -15.617 -1.503 15.93 1 98.94 429 LEU B C 1
ATOM 6766 O O . LEU B 1 429 ? -16.125 -2.6 15.711 1 98.94 429 LEU B O 1
ATOM 6770 N N . ILE B 1 430 ? -15.617 -0.94 17.141 1 98.94 430 ILE B N 1
ATOM 6771 C CA . ILE B 1 430 ? -16.266 -1.603 18.266 1 98.94 430 ILE B CA 1
ATOM 6772 C C . ILE B 1 430 ? -17.766 -1.689 18 1 98.94 430 ILE B C 1
ATOM 6774 O O . ILE B 1 430 ? -18.406 -2.691 18.344 1 98.94 430 ILE B O 1
ATOM 6778 N N . GLN B 1 431 ? -18.328 -0.713 17.328 1 98.81 431 GLN B N 1
ATOM 6779 C CA . GLN B 1 431 ? -19.766 -0.685 17.031 1 98.81 431 GLN B CA 1
ATOM 6780 C C . GLN B 1 431 ? -20.156 -1.839 16.125 1 98.81 431 GLN B C 1
ATOM 6782 O O . GLN B 1 431 ? -21.312 -2.293 16.156 1 98.81 431 GLN B O 1
ATOM 6787 N N . ILE B 1 432 ? -19.219 -2.312 15.328 1 98.94 432 ILE B N 1
ATOM 6788 C CA . ILE B 1 432 ? -19.578 -3.373 14.398 1 98.94 432 ILE B CA 1
ATOM 6789 C C . ILE B 1 432 ? -19.016 -4.703 14.883 1 98.94 432 ILE B C 1
ATOM 6791 O O . ILE B 1 432 ? -19.047 -5.703 14.156 1 98.94 432 ILE B O 1
ATOM 6795 N N . ALA B 1 433 ? -18.406 -4.758 16.031 1 98.94 433 ALA B N 1
ATOM 6796 C CA . ALA B 1 433 ? -17.984 -6.008 16.656 1 98.94 433 ALA B CA 1
ATOM 6797 C C . ALA B 1 433 ? -19.188 -6.781 17.203 1 98.94 433 ALA B C 1
ATOM 6799 O O . ALA B 1 433 ? -20.266 -6.219 17.375 1 98.94 433 ALA B O 1
ATOM 6800 N N . HIS B 1 434 ? -18.984 -8.102 17.406 1 98.81 434 HIS B N 1
ATOM 6801 C CA . HIS B 1 434 ? -20.031 -8.875 18.078 1 98.81 434 HIS B CA 1
ATOM 6802 C C . HIS B 1 434 ? -20.375 -8.273 19.438 1 98.81 434 HIS B C 1
ATOM 6804 O O . HIS B 1 434 ? -19.484 -7.898 20.203 1 98.81 434 HIS B O 1
ATOM 6810 N N . PRO B 1 435 ? -21.641 -8.18 19.766 1 98.69 435 PRO B N 1
ATOM 6811 C CA . PRO B 1 435 ? -22.062 -7.566 21.031 1 98.69 435 PRO B CA 1
ATOM 6812 C C . PRO B 1 435 ? -21.359 -8.172 22.25 1 98.69 435 PRO B C 1
ATOM 6814 O O . PRO B 1 435 ? -21.047 -7.461 23.203 1 98.69 435 PRO B O 1
ATOM 6817 N N . ASP B 1 436 ? -21.047 -9.43 22.203 1 98.56 436 ASP B N 1
ATOM 6818 C CA . ASP B 1 436 ? -20.453 -10.148 23.328 1 98.56 436 ASP B CA 1
ATOM 6819 C C . ASP B 1 436 ? -19.047 -9.641 23.609 1 98.56 436 ASP B C 1
ATOM 6821 O O . ASP B 1 436 ? -18.5 -9.898 24.688 1 98.56 436 ASP B O 1
ATOM 6825 N N . HIS B 1 437 ? -18.469 -8.953 22.656 1 98.81 437 HIS B N 1
ATOM 6826 C CA . HIS B 1 437 ? -17.062 -8.609 22.797 1 98.81 437 HIS B CA 1
ATOM 6827 C C . HIS B 1 437 ? -16.875 -7.102 22.922 1 98.81 437 HIS B C 1
ATOM 6829 O O . HIS B 1 437 ? -15.758 -6.625 23.125 1 98.81 437 HIS B O 1
ATOM 6835 N N . ARG B 1 438 ? -17.906 -6.273 22.875 1 98.81 438 ARG B N 1
ATOM 6836 C CA . ARG B 1 438 ? -17.797 -4.82 22.781 1 98.81 438 ARG B CA 1
ATOM 6837 C C . ARG B 1 438 ? -17.266 -4.227 24.078 1 98.81 438 ARG B C 1
ATOM 6839 O O . ARG B 1 438 ? -16.422 -3.33 24.062 1 98.81 438 ARG B O 1
ATOM 6846 N N . GLU B 1 439 ? -17.734 -4.688 25.156 1 98.62 439 GLU B N 1
ATOM 6847 C CA . GLU B 1 439 ? -17.281 -4.164 26.453 1 98.62 439 GLU B CA 1
ATOM 6848 C C . GLU B 1 439 ? -15.789 -4.391 26.641 1 98.62 439 GLU B C 1
ATOM 6850 O O . GLU B 1 439 ? -15.062 -3.479 27.047 1 98.62 439 GLU B O 1
ATOM 6855 N N . ALA B 1 440 ? -15.367 -5.629 26.359 1 98.69 440 ALA B N 1
ATOM 6856 C CA . ALA B 1 440 ? -13.945 -5.949 26.469 1 98.69 440 ALA B CA 1
ATOM 6857 C C . ALA B 1 440 ? -13.109 -5.105 25.516 1 98.69 440 ALA B C 1
ATOM 6859 O O . ALA B 1 440 ? -12.008 -4.672 25.859 1 98.69 440 ALA B O 1
ATOM 6860 N N . LEU B 1 441 ? -13.609 -4.863 24.344 1 98.81 441 LEU B N 1
ATOM 6861 C CA . LEU B 1 441 ? -12.914 -4.051 23.359 1 98.81 441 LEU B CA 1
ATOM 6862 C C . LEU B 1 441 ? -12.828 -2.598 23.812 1 98.81 441 LEU B C 1
ATOM 6864 O O . LEU B 1 441 ? -11.805 -1.937 23.594 1 98.81 441 LEU B O 1
ATOM 6868 N N . GLU B 1 442 ? -13.883 -2.1 24.406 1 98.69 442 GLU B N 1
ATOM 6869 C CA . GLU B 1 442 ? -13.883 -0.73 24.906 1 98.69 442 GLU B CA 1
ATOM 6870 C C . GLU B 1 442 ? -12.836 -0.547 26 1 98.69 442 GLU B C 1
ATOM 6872 O O . GLU B 1 442 ? -12.109 0.448 26.016 1 98.69 442 GLU B O 1
ATOM 6877 N N . LYS B 1 443 ? -12.812 -1.481 26.891 1 98.62 443 LYS B N 1
ATOM 6878 C CA . LYS B 1 443 ? -11.828 -1.441 27.969 1 98.62 443 LYS B CA 1
ATOM 6879 C C . LYS B 1 443 ? -10.406 -1.475 27.406 1 98.62 443 LYS B C 1
ATOM 6881 O O . LYS B 1 443 ? -9.547 -0.703 27.828 1 98.62 443 LYS B O 1
ATOM 6886 N N . ALA B 1 444 ? -10.203 -2.346 26.453 1 98.56 444 ALA B N 1
ATOM 6887 C CA . ALA B 1 444 ? -8.883 -2.479 25.859 1 98.56 444 ALA B CA 1
ATOM 6888 C C . ALA B 1 444 ? -8.5 -1.212 25.094 1 98.56 444 ALA B C 1
ATOM 6890 O O . ALA B 1 444 ? -7.336 -0.795 25.109 1 98.56 444 ALA B O 1
ATOM 6891 N N . ALA B 1 445 ? -9.469 -0.626 24.406 1 98.31 445 ALA B N 1
ATOM 6892 C CA . ALA B 1 445 ? -9.227 0.614 23.672 1 98.31 445 ALA B CA 1
ATOM 6893 C C . ALA B 1 445 ? -8.82 1.738 24.625 1 98.31 445 ALA B C 1
ATOM 6895 O O . ALA B 1 445 ? -7.883 2.49 24.344 1 98.31 445 ALA B O 1
ATOM 6896 N N . PHE B 1 446 ? -9.531 1.814 25.734 1 98.44 446 PHE B N 1
ATOM 6897 C CA . PHE B 1 446 ? -9.203 2.832 26.734 1 98.44 446 PHE B CA 1
ATOM 6898 C C . PHE B 1 446 ? -7.801 2.621 27.281 1 98.44 446 PHE B C 1
ATOM 6900 O O . PHE B 1 446 ? -7.047 3.582 27.453 1 98.44 446 PHE B O 1
ATOM 6907 N N . GLU B 1 447 ? -7.484 1.402 27.562 1 98.12 447 GLU B N 1
ATOM 6908 C CA . GLU B 1 447 ? -6.156 1.09 28.094 1 98.12 447 GLU B CA 1
ATOM 6909 C C . GLU B 1 447 ? -5.066 1.449 27.078 1 98.12 447 GLU B C 1
ATOM 6911 O O . GLU B 1 447 ? -3.998 1.93 27.469 1 98.12 447 GLU B O 1
ATOM 6916 N N . ARG B 1 448 ? -5.34 1.259 25.828 1 97.56 448 ARG B N 1
ATOM 6917 C CA . ARG B 1 448 ? -4.367 1.474 24.75 1 97.56 448 ARG B CA 1
ATOM 6918 C C . ARG B 1 448 ? -4.262 2.953 24.391 1 97.56 448 ARG B C 1
ATOM 6920 O O . ARG B 1 448 ? -3.162 3.488 24.266 1 97.56 448 ARG B O 1
ATOM 6927 N N . LEU B 1 449 ? -5.387 3.633 24.266 1 97.75 449 LEU B N 1
ATOM 6928 C CA . LEU B 1 449 ? -5.422 4.988 23.719 1 97.75 449 LEU B CA 1
ATOM 6929 C C . LEU B 1 449 ? -5.52 6.016 24.844 1 97.75 449 LEU B C 1
ATOM 6931 O O . LEU B 1 449 ? -5.32 7.211 24.609 1 97.75 449 LEU B O 1
ATOM 6935 N N . LYS B 1 450 ? -5.883 5.559 26.094 1 97.69 450 LYS B N 1
ATOM 6936 C CA . LYS B 1 450 ? -6.051 6.402 27.266 1 97.69 450 LYS B CA 1
ATOM 6937 C C . LYS B 1 450 ? -7.203 7.383 27.078 1 97.69 450 LYS B C 1
ATOM 6939 O O . LYS B 1 450 ? -7.184 8.484 27.625 1 97.69 450 LYS B O 1
ATOM 6944 N N . MET B 1 451 ? -8.102 7.012 26.156 1 95.62 451 MET B N 1
ATOM 6945 C CA . MET B 1 451 ? -9.344 7.734 25.906 1 95.62 451 MET B CA 1
ATOM 6946 C C . MET B 1 451 ? -10.492 6.766 25.641 1 95.62 451 MET B C 1
ATOM 6948 O O . MET B 1 451 ? -10.305 5.715 25.031 1 95.62 451 MET B O 1
ATOM 6952 N N . MET B 1 452 ? -11.625 7.156 26.094 1 95.88 452 MET B N 1
ATOM 6953 C CA . MET B 1 452 ? -12.805 6.367 25.75 1 95.88 452 MET B CA 1
ATOM 6954 C C . MET B 1 452 ? -13.133 6.504 24.266 1 95.88 452 MET B C 1
ATOM 6956 O O . MET B 1 452 ? -13.141 7.613 23.719 1 95.88 452 MET B O 1
ATOM 6960 N N . PRO B 1 453 ? -13.352 5.363 23.625 1 97.38 453 PRO B N 1
ATOM 6961 C CA . PRO B 1 453 ? -13.828 5.461 22.234 1 97.38 453 PRO B CA 1
ATOM 6962 C C . PRO B 1 453 ? -15.047 6.379 22.109 1 97.38 453 PRO B C 1
ATOM 6964 O O . PRO B 1 453 ? -15.945 6.344 22.938 1 97.38 453 PRO B O 1
ATOM 6967 N N . ALA B 1 454 ? -15.016 7.188 21.094 1 96.88 454 ALA B N 1
ATOM 6968 C CA . ALA B 1 454 ? -16.094 8.133 20.859 1 96.88 454 ALA B CA 1
ATOM 6969 C C . ALA B 1 454 ? -16.172 8.531 19.391 1 96.88 454 ALA B C 1
ATOM 6971 O O . ALA B 1 454 ? -15.18 8.422 18.656 1 96.88 454 ALA B O 1
ATOM 6972 N N . PRO B 1 455 ? -17.391 8.969 18.984 1 94.88 455 PRO B N 1
ATOM 6973 C CA . PRO B 1 455 ? -17.547 9.305 17.562 1 94.88 455 PRO B CA 1
ATOM 6974 C C . PRO B 1 455 ? -16.766 10.547 17.156 1 94.88 455 PRO B C 1
ATOM 6976 O O . PRO B 1 455 ? -16.531 11.43 17.984 1 94.88 455 PRO B O 1
#

Organism: Apis mellifera (NCBI:txid7460)

Nearest PDB structures (foldseek):
  4n8i-assembly1_A  TM=9.431E-01  e=1.227E-43  Yersinia pestis
  4n8j-assembly4_D  TM=9.352E-01  e=8.668E-43  Yersinia pestis
  4n8k-assembly2_B  TM=9.406E-01  e=1.504E-41  Yersinia pestis
  4n8h-assembly2_B  TM=9.358E-01  e=9.347E-42  Yersinia pestis
  3qli-assembly1_B  TM=9.327E-01  e=2.295E-41  Yersinia pestis

Radius of gyration: 28.38 Å; Cα contacts (8 Å, |Δi|>4): 2514; chains: 2; bounding box: 62×88×71 Å

pLDDT: mean 95.62, std 8.59, range [35.66, 98.94]

=== Feature glossary ===
Annotated list of the representations used here:

Nearest PDB structures. The Foldseek neighbor list gives the closest experimentally determined structures in the PDB, ranked by structural alignment. TM-score near 1 means near-identical fold; near 0.3 means only rough topology match. This is how one finds what a novel AlphaFold prediction most resembles in the solved-structure universe.

Foldseek 3Di. Foldseek's 3Di representation compresses backbone geometry into a per-residue letter drawn from a learned twenty-state alphabet. It captures the tertiary interaction pattern around each residue — which residues are packed against it in space, regardless of where they are in sequence.

Radius of gyration, Cα contacts, bounding box. Radius of gyration (Rg) is the root-mean-square distance of Cα atoms from their centroid — a single number for overall size and compactness. A globular domain of N residues has Rg ≈ 2.2·N^0.38 Å; an extended or disordered chain has a much larger Rg. The Cα contact count is the number of residue pairs whose Cα atoms are within 8 Å and are more than four positions apart in sequence — a standard proxy for tertiary packing density. The bounding box is the smallest axis-aligned box enclosing all Cα atoms.

InterPro / GO / CATH / organism. The annotation block draws on four external resources. InterPro: which protein families and domains the sequence belongs to. GO: standardized terms for what the protein does, what process it participates in, and where in the cell it acts. CATH: which structural fold it has in the CATH hierarchy. Organism: the species of origin.

mmCIF coordinates. The mmCIF block holds the 3D Cartesian coordinates of each backbone atom (N, Cα, C, O) in ångströms. mmCIF is the PDB's canonical archive format — a tagged-loop text representation of the atomic model.

pLDDT. pLDDT is the predicted lDDT-Cα score: AlphaFold's confidence that the local environment of each residue (all inter-atomic distances within 15 Å) is correctly placed. It is a per-residue number between 0 and 100, with higher meaning more reliable.

Backbone torsions (φ/ψ). φ (phi) and ψ (psi) are the two rotatable backbone dihedrals per residue: φ is the C(i-1)–N–Cα–C torsion, ψ is the N–Cα–C–N(i+1) torsion, both in degrees on (−180°, 180°]. α-helical residues cluster near (−60°, −45°); β-strand residues near (−120°, +130°). A Ramachandran plot is simply a scatter of (φ, ψ) for every residue.

B-factor. For experimental (PDB) structures, the B-factor (temperature factor) quantifies the positional spread of each atom in the crystal — a combination of thermal vibration and static disorder — in units of Å². High B-factors mark flexible loops or poorly resolved regions; low B-factors mark the rigid, well-ordered core.

Secondary structure (3-state, P-SEA). SS3 is a coarse helix/strand/coil call (letters a/b/c) made by the P-SEA algorithm from inter-Cα distances and dihedrals. It is less detailed than DSSP but needs only Cα positions.

Predicted aligned error. Predicted aligned error is AlphaFold's pairwise confidence. Unlike pLDDT (per-residue), PAE is per-residue-pair and captures whether two parts of the structure are correctly placed relative to each other. Units are ångströms of expected positional error.

Solvent-accessible surface area. Solvent-accessible surface area (SASA) is the area in Å² traced out by the centre of a 1.4 Å probe sphere (a water molecule) rolled over the protein's van der Waals surface (Shrake–Rupley / Lee–Richards construction). Buried residues have near-zero SASA; fully exposed residues can exceed 200 Å². The total SASA scales roughly with the number of surface residues.

Secondary structure (8-state, DSSP). The SS8 string is DSSP's per-residue secondary-structure call. α-helix (H) means an i→i+4 H-bond ladder; β-strand (E) means the residue participates in a β-sheet; 3₁₀ (G) and π (I) are tighter and wider helices; T/S are turns/bends; '-' is loop.

Rendered structure images. Structure images are PyMOL renders from six orthogonal camera directions. Cartoon representation draws helices as coils and strands as arrows; sticks shows the backbone as bonds; surface shows the solvent-excluded envelope. Rainbow coloring maps sequence position to hue (blue→red, N→C); chain coloring assigns a distinct color per polypeptide.

Sequence. The amino-acid sequence is the protein's primary structure: the linear order of residues from the N-terminus to the C-terminus, written in one-letter code. Everything else here — the 3D coordinates, the secondary structure, the domain annotations — is ultimately a consequence of this string.

Contact-map, Ramachandran, and PAE plots. Three diagnostic plots accompany the record. The Cα contact map visualizes the tertiary structure as a 2D adjacency matrix (8 Å cutoff, sequence-local contacts suppressed). The Ramachandran plot shows the distribution of backbone (φ, ψ) torsions, with points in the α and β basins reflecting secondary structure content. The PAE plot shows AlphaFold's inter-residue confidence as a color matrix.